Protein 5XXL (pdb70)

Radius of gyration: 33.93 Å; Cα contacts (8 Å, |Δi|>4): 4094; chains: 2; bounding box: 87×92×81 Å

Foldseek 3Di:
DLCVVLVVLVVPDDLLLLLLLQEEAEDADFDDDDFHDDPVLVCLLANNHNAYEPHWFLVVLVVSQCSNQVRHPSRQGYAYEYALQQAQAFFFAQQQLLLLLVDLPLLLVRLLLRLQQRLLGNHQEHADDELWAALAQLAQCSSRHHAHFLQSSLSSLLSNQCSQAPPQLAASSHHAYEYDDPFNQNQAPPSFHLHEDEDDPQCCFFGTCNNVLSNQVSPHAEYEYDSYDYPLHRSLLALCRQPCVCCVPSNRLAAYEYPALSQCCVVVSPPDHLLLSLLSNLVSGHQHYHHNCSSSPHVVVCCVVVSHDVVSSSVSSSRSSVSCVSNCCVVPVCSSSDNPSNVPSPPDPVSNVSLLVSLLSSKFWFFFAFDDLDPPDDTDTLPAAAAAEEEEEEALQQFFQQQQSFPSNRNYPRVLFGGLLRQVCVVQPPHYHYHYARLAQQAPDPVVLVQQQPPPRRSPDDPDDNVRRNVSRLVSLLRGQEYELEFEGRRSCHDHSNGDLAFAGHDSSVVSVVVSLVSVHQYAYAYEASGAGQCPVVNVRHRIYMDSHRGRSHSSNSVVCGRNVVAKHATFRNHFRANTSVLPSDAQQDFCPPFHDPPPRPPDPPHPADPPDGNGGPAHGLDGDTSWDKDKDAWDWQDQEDEQVDKIKIKIKIFTAGQAKHKAKKWKWKDPPDDPDTGTPIHTQDIDIDIDHHGDMDIDMDIDHQLSQFRQHPPGDGHHDWAKMKMWIDRGSPDTHIDMHTYDD/DQVVVLVVLVVPDDLLLLLLLQEEECQLVCLLANNHNAYEPDWFLVVQVVSQCCNQPRHPRRFGHAYEYALQQAQAFFFAQQQLLLLLLDLVLLLQRLLQRLLQCLLGNHQEYADDELWAALAQLAQCSSRHHYHFLQSSLSSLLSNQCSQAPPQLAASSHHAYEYDDPFNQNQAPPSFHLHEHEDDPQCCFFGTCNNVLSNQVSPHQEYEYDSYDYPLARSLLALCRQPCPCCVPRNRLAAYEYPALSQCCVVVSPPDHLLVSLLSNLVSGHQHYYNNCSSSPHVVVCCVVVSHDPVSSSSSSSRSSVSCVSNCCVVPSCSSNDNPSNVVRHPDPVSNVSSLVSLLSSKFWFFFAFDDQDPPDGGDTQPAAAAAEEEEEEALQQAFQQQQSFPSNSSYPRNLFGGLLRQVCVVQPPHYHYHYAHQAQQAQDPVVSDQQQPPPRDSPDDPDHNVNSNVVSLVSLLNGQAYELEFEGRRSCHDHSNGDPAFAGHDSSVVSVVVSLVSVHQYAYAYEASGAGQCPVVNVRHRTYMDSHRGRSHSSNSVVCGRNVVAKHATFRNHFRANTSVLPSAAQQAFQDPFHQDPPRPPDPPHPADPPDGNGTPAHGLDGDTPWDKDKDAWDWQDQEDEQFDKIKIKIKIFGAGQAWHKAKKWKWKWQPDDPDTGTPIHTQDIDIDIAHHGDMDMDMDMDHQLSQWRQDPVGDTGHDWFKMKMWIDRGSPDTHIDMHTYD

Nearest PDB structures (foldseek):
  5xxl-assembly1_B  TM=1.001E+00  e=0.000E+00  Bacteroides thetaiotaomicron VPI-5482
  5xxo-assembly1_B  TM=1.001E+00  e=0.000E+00  Bacteroides thetaiotaomicron VPI-5482
  5xxn-assembly1_B  TM=1.001E+00  e=0.000E+00  Bacteroides thetaiotaomicron VPI-5482
  5xxm-assembly1_A  TM=9.995E-01  e=0.000E+00  Bacteroides thetaiotaomicron VPI-5482
  5xxn-assembly1_A  TM=9.996E-01  e=0.000E+00  Bacteroides thetaiotaomicron VPI-5482

Organism: Bacteroides thetaiotaomicron (strain ATCC 29148 / DSM 2079 / JCM 5827 / CCUG 10774 / NCTC 10582 / VPI-5482 / E50) (NCBI:txid226186)

CATH classification: 3.20.20.300 (+2 more: 3.40.50.1700, 2.60.40.10)

Solvent-accessible surface area: 48464 Å² total; per-residue (Å²): 97,48,82,167,83,3,74,42,14,25,165,123,15,64,41,82,17,25,5,0,4,0,1,0,0,10,40,35,144,25,67,10,3,84,39,170,26,80,82,28,63,38,31,5,123,126,16,40,5,0,0,0,2,0,12,57,18,10,100,96,0,67,91,35,3,80,37,1,38,118,110,17,158,44,17,16,2,2,0,5,0,0,11,1,4,7,5,0,23,0,0,1,0,0,17,0,0,6,1,0,0,2,36,37,108,3,0,57,52,5,1,58,14,1,0,35,0,0,1,0,11,2,0,2,0,0,2,2,5,9,10,5,3,3,17,16,4,14,4,0,4,7,0,2,2,13,8,8,4,27,56,0,5,7,51,10,0,81,9,13,1,86,0,1,7,20,197,66,14,126,147,78,18,15,0,2,0,0,1,3,2,0,0,1,3,2,26,7,24,3,1,30,0,4,16,5,2,31,5,5,65,27,26,0,27,41,31,10,2,76,0,1,32,6,0,12,120,42,43,6,8,0,0,4,0,1,10,0,5,1,4,10,3,2,0,4,3,3,103,47,0,0,41,52,2,1,34,60,140,27,43,9,118,13,0,0,0,0,14,10,14,5,0,31,18,1,79,56,5,11,7,10,84,47,21,69,0,0,7,72,0,6,68,1,5,0,1,0,0,4,9,18,45,0,0,43,72,17,0,84,113,0,32,132,81,64,106,3,46,61,128,36,0,45,44,2,0,92,44,0,0,16,4,0,74,70,0,17,3,46,136,67,26,45,24,4,3,57,73,150,14,32,103,146,29,23,38,35,159,72,22,66,68,6,0,77,122,0,0,1,33,0,0,0,0,1,16,24,76,101,34,92,105,145,129,87,62,113,44,105,58,7,1,32,32,110,11,144,37,39,1,0,0,0,0,5,0,0,68,10,105,12,0,0,0,0,6,24,4,45,4,16,62,27,98,94,4,12,0,0,20,54,0,0,136,105,35,0,77,92,128,17,92,31,42,84,0,22,3,7,6,0,25,58,73,58,65,8,5,130,27,0,13,52,82,54,14,62,11,123,82,65,157,78,74,85,121,91,1,34,79,77,0,37,86,16,0,89,104,1,83,15,0,0,0,0,0,0,0,0,0,4,0,0,0,13,0,0,0,5,5,71,1,48,2,4,79,20,0,28,75,2,0,81,37,0,38,154,36,66,67,19,0,0,0,0,0,0,0,0,0,0,0,12,0,61,72,1,54,130,87,0,25,0,0,0,0,0,0,1,1,0,2,4,0,0,32,0,0,0,11,0,0,11,13,126,49,20,0,5,0,6,0,1,3,4,0,1,50,43,25,0,3,3,36,25,16,23,21,75,31,31,2,3,11,31,34,60,177,79,118,91,41,73,31,82,56,0,0,6,0,44,20,36,20,89,24,28,5,7,0,0,28,6,67,20,23,7,83,34,49,33,24,114,21,99,33,75,145,76,61,10,59,58,132,26,83,1,40,0,10,3,92,0,27,0,79,21,120,75,50,0,20,3,0,0,0,1,0,7,55,11,26,76,3,45,9,3,21,16,24,28,40,2,44,9,30,67,59,11,125,0,91,62,57,72,50,62,79,3,145,10,124,0,9,4,125,42,5,90,9,45,19,59,102,63,108,96,48,6,32,68,29,70,2,26,0,9,0,2,39,4,4,122,64,41,79,62,20,135,3,42,1,120,163,151,39,95,168,81,4,82,53,15,20,182,128,17,63,44,82,15,24,6,0,5,0,0,0,13,87,102,48,47,53,4,107,142,17,36,6,0,0,8,9,74,44,69,7,0,95,120,1,64,80,25,4,77,56,1,44,116,90,18,153,43,18,16,2,3,0,5,0,5,41,1,4,6,4,1,23,0,0,0,0,0,16,0,0,7,1,0,0,2,34,44,108,4,0,58,50,6,1,60,13,2,0,37,0,0,0,0,9,3,0,3,0,0,1,1,5,10,9,4,3,4,18,15,5,14,4,0,8,6,0,1,2,13,7,8,5,26,44,1,5,3,58,11,0,66,9,13,0,83,0,1,8,16,196,85,10,103,150,74,17,14,0,2,0,0,0,6,1,0,0,0,2,2,27,7,25,4,1,31,0,3,20,6,1,31,5,4,65,26,25,0,23,41,27,10,2,76,0,1,29,5,0,13,112,42,47,5,12,0,0,4,0,1,10,0,4,2,5,10,3,2,0,3,4,3,115,47,0,0,43,65,2,1,35,59,136,25,56,12,111,13,0,0,0,0,14,90,27,4,0,32,19,0,74,61,6,9,6,10,86,49,21,69,0,0,7,70,0,6,52,1,5,0,1,0,0,5,33,18,63,0,0,43,73,15,0,91,108,0,33,133,85,67,108,3,58,65,120,35,0,38,24,1,0,84,47,0,0,21,5,0,62,77,0,2,2,45,124,64,26,58,24,5,14,64,110,148,7,28,97,144,11,24,40,34,155,74,22,66,58,7,0,74,120,0,0,0,32,0,0,0,0,1,14,26,76,97,31,99,73,167,131,87,57,117,49,84,52,4,1,32,32,112,22,126,33,45,0,0,0,0,0,5,0,0,69,8,107,22,0,0,0,0,8,30,6,102,5,18,55,33,92,92,4,12,0,0,6,55,0,0,108,110,39,1,78,82,147,18,87,17,45,82,1,16,1,2,5,0,23,55,77,55,65,9,2,114,30,0,9,42,105,53,14,64,15,116,69,76,151,86,63,32,131,94,2,33,101,78,0,40,78,20,0,86,103,1,79,15,0,0,0,0,0,0,0,0,0,5,0,1,0,35,0,0,0,4,8,69,0,48,1,3,76,22,0,44,77,2,0,86,38,0,39,129,36,68,64,25,0,0,0,0,0,1,0,0,0,0,0,10,0,62,66,0,56,130,87,0,22,0,0,0,0,1,1,1,1,0,1,4,1,0,33,0,0,0,11,0,0,12,10,131,51,21,0,5,0,6,0,0,3,4,0,2,48,44,13,1,2,5,37,25,16,21,19,74,27,34,1,2,6,31,35,60,186,80,106,91,39,33,24,17,43,0,0,3,0,46,22,37,22,93,27,27,5,7,0,0,28,7,66,22,26,7,81,35,54,27,26,116,20,89,30,71,132,89,42,4,73,96,128,19,107,3,32,0,15,2,92,0,28,0,76,21,119,76,52,0,19,3,0,0,0,1,0,9,64,11,36,78,3,46,10,3,24,16,19,26,41,2,42,8,37,64,60,10,121,1,86,59,59,84,51,70,86,1,128,12,133,0,32,11,130,51,6,93,7,40,25,66,116,62,115,69,46,10,34,90,27,74,2,26,0,11,0,2,40,4,5,124,67,48,81,59,21,135,4,48,2,150

InterPro domains:
  IPR001764 Glycoside hydrolase, family 3, N-terminal [PF00933] (41-349)
  IPR001764 Glycoside hydrolase, family 3, N-terminal [PR00133] (100-116)
  IPR001764 Glycoside hydrolase, family 3, N-terminal [PR00133] (119-138)
  IPR001764 Glycoside hydrolase, family 3, N-terminal [PR00133] (165-181)
  IPR001764 Glycoside hydrolase, family 3, N-terminal [PR00133] (202-218)
  IPR001764 Glycoside hydrolase, family 3, N-terminal [PR00133] (272-290)
  IPR002772 Glycoside hydrolase family 3 C-terminal domain [PF01915] (391-654)
  IPR013783 Immunoglobulin-like fold [G3DSA:2.60.40.10] (656-770)
  IPR017853 Glycoside hydrolase superfamily [SSF51445] (25-389)
  IPR019800 Glycoside hydrolase, family 3, active site [PS00775] (272-289)
  IPR026891 Fibronectin type III-like domain [PF14310] (691-760)
  IPR026891 Fibronectin type III-like domain [SM01217] (691-760)
  IPR036881 Glycoside hydrolase family 3 C-terminal domain superfamily [G3DSA:3.40.50.1700] (375-655)
  IPR036881 Glycoside hydrolase family 3 C-terminal domain superfamily [SSF52279] (390-657)
  IPR036962 Glycoside hydrolase, family 3, N-terminal domain superfamily [G3DSA:3.20.20.300] (21-374)
  IPR051915 Cellulose Degradation Glycosyl Hydrolase 3 [PTHR30620] (26-654)

Sequence (1476 aa):
DMDRFIDALMKKMMTVEEKIGQLNLPVTGEITTGQAKSSDIAAKIKRGEVGGLFNLKGVEKIRDVQKQQAVEQSRLGIPLLFGMDVIHGYETMFPIPLGLSCTWDMTAIEESARIAAIEASADGISWTFSPMVDISRDPRWGRVSEGSGEDPFLGAMMIAEAMVLGYQGKDMQRNDEIMMACVKHFALYGAGEGGRDYNTVDMSRQRMFNEYMLPYEAAVEAGVGSVMASFNEVDGVPATANKWLMTDVLRGQWGFNGFVVTDYTGISEMIDHGIGDLQTVSARAINAGVDMDMVSSEGFVSTLKKSIQEGKVSMMETLNTACRRILEAKYKLGLFDNPYKYCDLKRPARDIFTKAHRDAARRIAAESFVLLKNDNVTLRPGTPAEPLLPFNPKGNIAVIGPLADSRTNMPGTWSVAAVLDRCPSLVEGLKEMTAGKANILYAKGSNLISDASYEERATMFGRSLNRDNRTDEQLLNEALTVANQSDIIIAALGESSEMSGESSSRTDLNNIPDVQQNLLKELLKTGKPVVLVLFTGRPLTLTWEQEHVPAILNVWFGGSEAAYAIGDALFGYVNPGGKLTMSFPKNVVGQIPLLYYAHKNTGRPLAQGKWFEKFRSNYLDVDNEPLYPFGYGLSYTTFSYGDIDLSRSTIDMTGELTAAVMVTNTGTWPGSEVVQLYIRDLVGSTTRPVKELKGFQKIFLEPGQSEEIVRFKIAPEMLRYYNYDLQLVAEPGEFEVMIGTNSRDVKSARFTLKLDMDRFIDALMKKMTVEEKIGQLNLPVIAAKIKRGEVGGLFNLKGVEKIRDVQKQAVEEQSRLGIPLLFGMDVIHGYETMFPIPLGLSCTWDMTAIEESARIAAIEASADGISWTFSPMVDISRDPRWGRVSEEGSGEDPFLGAMIAEAMVLGYQGKDMQRNDEIMMACVKHFALYGAGEGGRDYNTVDMSRQRMFNEYMLPYEAAVEAGVGSVMASFNEVDGVPATANKWLMTDVLRGQWGFNGFVVTDYTGISEMIDHGIGDLQTVSARAINAGVDMDMVSEGFVSTLKKSIQEGKVSMETLNTACRRILEAKYKLGLFDNPYKYCDLKRPARDIFTKAHRDAARRIAAESFVLLKNDNVTLRPGTPAEPLLPFNPKGNIAVIGPLADSRTNMPGTWWSVAAVLDRCPSLVEGLKEMTAGKANILYAKGSNLISDASYEERATMMFGRSLNRDNRTDEQQLLNEALTVANQSDIIIAALGESSEMSGESSSRTDDLNIPDVQQNLLKELLKTGKPVVLVLFTGRPLTLTWEQEHVPAILNVWFGGSEAAYAIGDALFGYVNPGGKLTMSFPKNVGQIPLYYAHKNTGRPLAQGKWFEKFRSNYLDVDNEPLYPFGYGLSYTTFSYGDIDLSRSTIDMTGELTAAVMVTNTGTWPGSEVVQLYIRDLVGSTTRPVKELKGFQKIFLEPGQSEIVRFKIAPEMLRYYNYDLQQLVAEPGEFEVMIGTNSRDVKSARFTLK

Structure (mmCIF, N/CA/C/O backbone):
data_5XXL
#
_entry.id   5XXL
#
_cell.length_a   81.940
_cell.length_b   167.880
_cell.length_c   224.090
_cell.angle_alpha   90.00
_cell.angle_beta   90.00
_cell.angle_gamma   90.00
#
_symmetry.space_group_name_H-M   'C 2 2 21'
#
loop_
_entity.id
_entity.type
_entity.pdbx_description
1 polymer 'Periplasmic beta-glucosidase'
2 non-polymer 'MAGNESIUM ION'
3 non-polymer DI(HYDROXYETHYL)ETHER
4 non-polymer 'TETRAETHYLENE GLYCOL'
5 water water
#
loop_
_atom_site.group_PDB
_atom_site.id
_atom_site.type_symbol
_atom_site.label_atom_id
_atom_site.label_alt_id
_atom_site.label_comp_id
_atom_site.label_asym_id
_atom_site.label_entity_id
_atom_site.label_seq_id
_atom_site.pdbx_PDB_ins_code
_atom_site.Cartn_x
_atom_site.Cartn_y
_atom_site.Cartn_z
_atom_site.occupancy
_atom_site.B_iso_or_equiv
_atom_site.auth_seq_id
_atom_site.auth_comp_id
_atom_site.auth_asym_id
_atom_site.auth_atom_id
_atom_site.pdbx_PDB_model_num
ATOM 1 N N . ASP A 1 9 ? -25.475 2.591 28.873 1.00 31.26 28 ASP A N 1
ATOM 2 C CA . ASP A 1 9 ? -24.051 2.337 29.204 1.00 29.90 28 ASP A CA 1
ATOM 3 C C . ASP A 1 9 ? -23.483 1.353 28.191 1.00 28.95 28 ASP A C 1
ATOM 4 O O . ASP A 1 9 ? -24.129 1.060 27.177 1.00 29.24 28 ASP A O 1
ATOM 9 N N . MET A 1 10 ? -22.276 0.863 28.449 1.00 28.31 29 MET A N 1
ATOM 10 C CA . MET A 1 10 ? -21.622 -0.069 27.544 1.00 26.52 29 MET A CA 1
ATOM 11 C C . MET A 1 10 ? -22.424 -1.352 27.379 1.00 25.48 29 MET A C 1
ATOM 12 O O . MET A 1 10 ? -22.638 -1.805 26.257 1.00 24.50 29 MET A O 1
ATOM 17 N N . ASP A 1 11 ? -22.856 -1.928 28.499 1.00 26.14 30 ASP A N 1
ATOM 18 C CA . ASP A 1 11 ? -23.651 -3.163 28.488 1.00 25.72 30 ASP A CA 1
ATOM 19 C C . ASP A 1 11 ? -24.921 -3.006 27.648 1.00 24.18 30 ASP A C 1
ATOM 20 O O . ASP A 1 11 ? -25.196 -3.848 26.794 1.00 24.36 30 ASP A O 1
ATOM 25 N N . ARG A 1 12 ? -25.648 -1.904 27.837 1.00 24.03 31 ARG A N 1
ATOM 26 C CA . ARG A 1 12 ? -26.861 -1.635 27.040 1.00 23.78 31 ARG A CA 1
ATOM 27 C C . ARG A 1 12 ? -26.559 -1.503 25.561 1.00 22.48 31 ARG A C 1
ATOM 28 O O . ARG A 1 12 ? -27.250 -2.087 24.728 1.00 20.51 31 ARG A O 1
ATOM 36 N N . PHE A 1 13 ? -25.534 -0.712 25.235 1.00 21.77 32 PHE A N 1
ATOM 37 C CA . PHE A 1 13 ? -25.177 -0.498 23.839 1.00 21.17 32 PHE A CA 1
ATOM 38 C C . PHE A 1 13 ? -24.797 -1.817 23.184 1.00 20.61 32 PHE A C 1
ATOM 39 O O . PHE A 1 13 ? -25.290 -2.159 22.102 1.00 19.87 32 PHE A O 1
ATOM 47 N N . ILE A 1 14 ? -23.933 -2.564 23.859 1.00 21.55 33 ILE A N 1
ATOM 48 C CA . ILE A 1 14 ? -23.455 -3.829 23.326 1.00 21.98 33 ILE A CA 1
ATOM 49 C C . ILE A 1 14 ? -24.577 -4.874 23.273 1.00 21.25 33 ILE A C 1
ATOM 50 O O . ILE A 1 14 ? -24.645 -5.626 22.309 1.00 20.31 33 ILE A O 1
ATOM 55 N N . ASP A 1 15 ? -25.466 -4.891 24.273 1.00 22.37 34 ASP A N 1
ATOM 56 C CA . ASP A 1 15 ? -26.671 -5.737 24.227 1.00 22.04 34 ASP A CA 1
ATOM 57 C C . ASP A 1 15 ? -27.468 -5.492 22.955 1.00 20.65 34 ASP A C 1
ATOM 58 O O . ASP A 1 15 ? -27.806 -6.443 22.256 1.00 18.94 34 ASP A O 1
ATOM 63 N N . ALA A 1 16 ? -27.735 -4.212 22.667 1.00 20.05 35 ALA A N 1
ATOM 64 C CA . ALA A 1 16 ? -28.491 -3.775 21.476 1.00 18.99 35 ALA A CA 1
ATOM 65 C C . ALA A 1 16 ? -27.807 -4.132 20.177 1.00 18.71 35 ALA A C 1
ATOM 66 O O . ALA A 1 16 ? -28.442 -4.644 19.249 1.00 18.98 35 ALA A O 1
ATOM 68 N N . LEU A 1 17 ? -26.505 -3.862 20.101 1.00 18.18 36 LEU A N 1
ATOM 69 C CA . LEU A 1 17 ? -25.774 -4.182 18.902 1.00 18.08 36 LEU A CA 1
ATOM 70 C C . LEU A 1 17 ? -25.814 -5.700 18.683 1.00 17.72 36 LEU A C 1
ATOM 71 O O . LEU A 1 17 ? -26.153 -6.155 17.600 1.00 17.92 36 LEU A O 1
ATOM 76 N N . MET A 1 18 ? -25.528 -6.475 19.726 1.00 18.92 37 MET A N 1
ATOM 77 C CA . MET A 1 18 ? -25.545 -7.941 19.619 1.00 18.92 37 MET A CA 1
ATOM 78 C C . MET A 1 18 ? -26.894 -8.562 19.248 1.00 19.29 37 MET A C 1
ATOM 79 O O . MET A 1 18 ? -26.924 -9.563 18.520 1.00 19.31 37 MET A O 1
ATOM 84 N N . LYS A 1 19 ? -27.981 -7.929 19.678 1.00 20.84 38 LYS A N 1
ATOM 85 C CA . LYS A 1 19 ? -29.351 -8.308 19.274 1.00 21.71 38 LYS A CA 1
ATOM 86 C C . LYS A 1 19 ? -29.605 -8.203 17.747 1.00 21.12 38 LYS A C 1
ATOM 87 O O . LYS A 1 19 ? -30.406 -8.964 17.192 1.00 21.22 38 LYS A O 1
ATOM 93 N N . LYS A 1 20 ? -28.897 -7.301 17.064 1.00 19.77 39 LYS A N 1
ATOM 94 C CA . LYS A 1 20 ? -29.001 -7.190 15.584 1.00 19.34 39 LYS A CA 1
ATOM 95 C C . LYS A 1 20 ? -28.191 -8.165 14.778 1.00 18.67 39 LYS A C 1
ATOM 96 O O . LYS A 1 20 ? -28.434 -8.324 13.582 1.00 19.20 39 LYS A O 1
ATOM 102 N N A MET A 1 21 ? -27.183 -8.773 15.401 0.50 17.82 40 MET A N 1
ATOM 103 N N B MET A 1 21 ? -27.255 -8.850 15.424 0.50 18.74 40 MET A N 1
ATOM 104 C CA A MET A 1 21 ? -26.127 -9.453 14.655 0.50 17.14 40 MET A CA 1
ATOM 105 C CA B MET A 1 21 ? -26.216 -9.554 14.702 0.50 18.57 40 MET A CA 1
ATOM 106 C C A MET A 1 21 ? -26.487 -10.906 14.331 0.50 17.76 40 MET A C 1
ATOM 107 C C B MET A 1 21 ? -26.567 -10.961 14.322 0.50 18.64 40 MET A C 1
ATOM 108 O O A MET A 1 21 ? -26.927 -11.647 15.209 0.50 18.29 40 MET A O 1
ATOM 109 O O B MET A 1 21 ? -27.038 -11.738 15.154 0.50 19.16 40 MET A O 1
ATOM 118 N N . THR A 1 22 ? -26.287 -11.300 13.069 1.00 19.03 41 THR A N 1
ATOM 119 C CA . THR A 1 22 ? -26.375 -12.695 12.639 1.00 19.91 41 THR A CA 1
ATOM 120 C C . THR A 1 22 ? -25.230 -13.469 13.326 1.00 21.35 41 THR A C 1
ATOM 121 O O . THR A 1 22 ? -24.314 -12.869 13.911 1.00 21.30 41 THR A O 1
ATOM 125 N N . VAL A 1 23 ? -25.316 -14.793 13.295 1.00 21.98 42 VAL A N 1
ATOM 126 C CA . VAL A 1 23 ? -24.212 -15.645 13.755 1.00 22.49 42 VAL A CA 1
ATOM 127 C C . VAL A 1 23 ? -22.926 -15.312 12.965 1.00 21.90 42 VAL A C 1
ATOM 128 O O . VAL A 1 23 ? -21.847 -15.182 13.549 1.00 21.06 42 VAL A O 1
ATOM 132 N N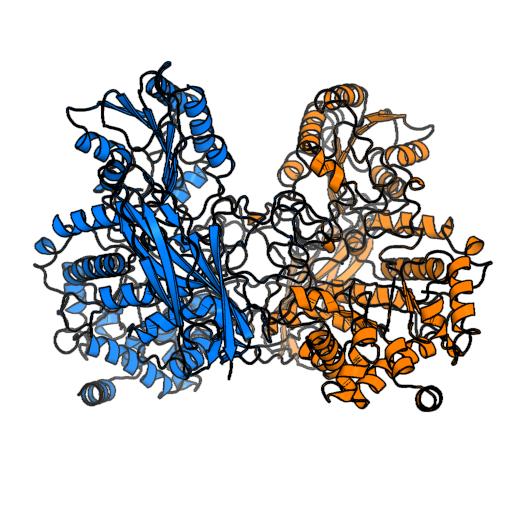 . GLU A 1 24 ? -23.063 -15.140 11.653 1.00 21.70 43 GLU A N 1
ATOM 133 C CA . GLU A 1 24 ? -21.944 -14.757 10.778 1.00 21.29 43 GLU A CA 1
ATOM 134 C C . GLU A 1 24 ? -21.295 -13.425 11.184 1.00 20.69 43 GLU A C 1
ATOM 135 O O . GLU A 1 24 ? -20.074 -13.295 11.158 1.00 20.10 43 GLU A O 1
ATOM 141 N N . GLU A 1 25 ? -22.105 -12.450 11.580 1.00 19.93 44 GLU A N 1
ATOM 142 C CA . GLU A 1 25 ? -21.588 -11.157 12.048 1.00 19.84 44 GLU A CA 1
ATOM 143 C C . GLU A 1 25 ? -20.839 -11.232 13.377 1.00 19.50 44 GLU A C 1
ATOM 144 O O . GLU A 1 25 ? -19.816 -10.566 13.555 1.00 20.19 44 GLU A O 1
ATOM 150 N N . LYS A 1 26 ? -21.338 -12.050 14.300 1.00 18.04 45 LYS A N 1
ATOM 151 C CA . LYS A 1 26 ? -20.655 -12.282 15.565 1.00 17.88 45 LYS A CA 1
ATOM 152 C C . LYS A 1 26 ? -19.319 -12.995 15.328 1.00 16.61 45 LYS A C 1
ATOM 153 O O . LYS A 1 26 ? -18.307 -12.618 15.927 1.00 16.80 45 LYS A O 1
ATOM 159 N N . ILE A 1 27 ? -19.322 -13.988 14.441 1.00 16.20 46 ILE A N 1
ATOM 160 C CA . ILE A 1 27 ? -18.096 -14.689 14.032 1.00 16.32 46 ILE A CA 1
ATOM 161 C C . ILE A 1 27 ? -17.110 -13.733 13.363 1.00 16.63 46 ILE A C 1
ATOM 162 O O . ILE A 1 27 ? -15.917 -13.772 13.665 1.00 16.67 46 ILE A O 1
ATOM 167 N N . GLY A 1 28 ? -17.607 -12.873 12.469 1.00 16.95 47 GLY A N 1
ATOM 168 C CA . GLY A 1 28 ? -16.774 -11.837 11.827 1.00 16.55 47 GLY A CA 1
ATOM 169 C C . GLY A 1 28 ? -15.974 -10.930 12.752 1.00 16.25 47 GLY A C 1
ATOM 170 O O . GLY A 1 28 ? -14.845 -10.557 12.422 1.00 16.51 47 GLY A O 1
ATOM 171 N N . GLN A 1 29 ? -16.516 -10.607 13.925 1.00 15.25 48 GLN A N 1
ATOM 172 C CA . GLN A 1 29 ? -15.799 -9.785 14.911 1.00 15.78 48 GLN A CA 1
ATOM 173 C C . GLN A 1 29 ? -14.551 -10.446 15.493 1.00 15.59 48 GLN A C 1
ATOM 174 O O . GLN A 1 29 ? -13.662 -9.764 16.011 1.00 15.62 48 GLN A O 1
ATOM 180 N N . LEU A 1 30 ? -14.505 -11.772 15.414 1.00 15.99 49 LEU A N 1
ATOM 181 C CA . LEU A 1 30 ? -13.372 -12.547 15.915 1.00 16.40 49 LEU A CA 1
ATOM 182 C C . LEU A 1 30 ? -12.281 -12.729 14.870 1.00 16.27 49 LEU A C 1
ATOM 183 O O . LEU A 1 30 ? -11.283 -13.389 15.155 1.00 16.43 49 LEU A O 1
ATOM 188 N N . ASN A 1 31 ? -12.454 -12.152 13.677 1.00 15.65 50 ASN A N 1
ATOM 189 C CA . ASN A 1 31 ? -11.560 -12.403 12.551 1.00 15.32 50 ASN A CA 1
ATOM 190 C C . ASN A 1 31 ? -10.612 -11.233 12.338 1.00 14.91 50 ASN A C 1
ATOM 191 O O . ASN A 1 31 ? -11.040 -10.075 12.252 1.00 15.95 50 ASN A O 1
ATOM 196 N N . LEU A 1 32 ? -9.321 -11.541 12.269 1.00 14.33 51 LEU A N 1
ATOM 197 C CA . LEU A 1 32 ? -8.257 -10.537 12.143 1.00 13.79 51 LEU A CA 1
ATOM 198 C C . LEU A 1 32 ? -7.350 -10.869 10.954 1.00 13.83 51 LEU A C 1
ATOM 199 O O . LEU A 1 32 ? -6.291 -11.475 11.122 1.00 13.53 51 LEU A O 1
ATOM 204 N N . PRO A 1 33 ? -7.765 -10.490 9.731 1.00 13.52 52 PRO A N 1
ATOM 205 C CA . PRO A 1 33 ? -6.875 -10.614 8.587 1.00 13.46 52 PRO A CA 1
ATOM 206 C C . PRO A 1 33 ? -5.676 -9.682 8.651 1.00 12.99 52 PRO A C 1
ATOM 207 O O . PRO A 1 33 ? -5.629 -8.736 9.451 1.00 13.15 52 PRO A O 1
ATOM 211 N N . VAL A 1 34 ? -4.709 -9.975 7.799 1.00 13.09 53 VAL A N 1
ATOM 212 C CA . VAL A 1 34 ? -3.526 -9.144 7.654 1.00 12.96 53 VAL A CA 1
ATOM 213 C C . VAL A 1 34 ? -3.591 -8.411 6.320 1.00 13.14 53 VAL A C 1
ATOM 214 O O . VAL A 1 34 ? -4.061 -8.955 5.330 1.00 14.01 53 VAL A O 1
ATOM 218 N N . THR A 1 35 ? -3.107 -7.181 6.298 1.00 13.87 54 THR A N 1
ATOM 219 C CA . THR A 1 35 ? -3.006 -6.432 5.048 1.00 14.29 54 THR A CA 1
ATOM 220 C C . THR A 1 35 ? -1.810 -5.482 5.126 1.00 15.00 54 THR A C 1
ATOM 221 O O . THR A 1 35 ? -1.024 -5.539 6.080 1.00 14.89 54 THR A O 1
ATOM 225 N N . GLY A 1 36 ? -1.658 -4.633 4.114 1.00 15.06 55 GLY A N 1
ATOM 226 C CA . GLY A 1 36 ? -0.589 -3.648 4.088 1.00 16.23 55 GLY A CA 1
ATOM 227 C C . GLY A 1 36 ? 0.753 -4.176 3.610 1.00 16.71 55 GLY A C 1
ATOM 228 O O . GLY A 1 36 ? 0.844 -5.240 2.984 1.00 16.73 55 GLY A O 1
ATOM 229 N N . GLU A 1 37 ? 1.796 -3.411 3.905 1.00 17.86 56 GLU A N 1
ATOM 230 C CA . GLU A 1 37 ? 3.137 -3.662 3.355 1.00 18.87 56 GLU A CA 1
ATOM 231 C C . GLU A 1 37 ? 4.075 -4.381 4.326 1.00 18.79 56 GLU A C 1
ATOM 232 O O . GLU A 1 37 ? 5.114 -4.895 3.913 1.00 20.16 56 GLU A O 1
ATOM 238 N N . ILE A 1 38 ? 3.719 -4.398 5.604 1.00 18.37 57 ILE A N 1
ATOM 239 C CA . ILE A 1 38 ? 4.554 -4.980 6.646 1.00 17.48 57 ILE A CA 1
ATOM 240 C C . ILE A 1 38 ? 4.429 -6.505 6.629 1.00 18.00 57 ILE A C 1
ATOM 241 O O . ILE A 1 38 ? 3.326 -7.030 6.546 1.00 18.58 57 ILE A O 1
ATOM 246 N N . THR A 1 39 ? 5.570 -7.194 6.703 1.00 17.77 58 THR A N 1
ATOM 247 C CA . THR A 1 39 ? 5.628 -8.663 6.763 1.00 17.52 58 THR A CA 1
ATOM 248 C C . THR A 1 39 ? 6.023 -9.116 8.157 1.00 16.15 58 THR A C 1
ATOM 249 O O . THR A 1 39 ? 7.149 -8.872 8.608 1.00 15.97 58 THR A O 1
ATOM 253 N N . THR A 1 40 ? 5.110 -9.789 8.837 1.00 14.76 59 THR A N 1
ATOM 254 C CA . THR A 1 40 ? 5.437 -10.387 10.144 1.00 13.92 59 THR A CA 1
ATOM 255 C C . THR A 1 40 ? 5.104 -11.876 10.212 1.00 13.99 59 THR A C 1
ATOM 256 O O . THR A 1 40 ? 5.070 -12.453 11.302 1.00 15.00 59 THR A O 1
ATOM 260 N N . GLY A 1 41 ? 4.906 -12.484 9.045 1.00 13.86 60 GLY A N 1
ATOM 261 C CA . GLY A 1 41 ? 4.580 -13.903 8.913 1.00 13.91 60 GLY A CA 1
ATOM 262 C C . GLY A 1 41 ? 4.426 -14.312 7.462 1.00 14.50 60 GLY A C 1
ATOM 263 O O . GLY A 1 41 ? 4.461 -13.481 6.553 1.00 14.62 60 GLY A O 1
ATOM 264 N N . GLN A 1 42 ? 4.252 -15.614 7.250 1.00 14.78 61 GLN A N 1
ATOM 265 C CA . GLN A 1 42 ? 4.177 -16.188 5.911 1.00 15.33 61 GLN A CA 1
ATOM 266 C C . GLN A 1 42 ? 2.807 -15.992 5.246 1.00 15.31 61 GLN A C 1
ATOM 267 O O . GLN A 1 42 ? 2.734 -15.511 4.121 1.00 15.34 61 GLN A O 1
ATOM 273 N N . ALA A 1 43 ? 1.738 -16.375 5.942 1.00 15.81 62 ALA A N 1
ATOM 274 C CA . ALA A 1 43 ? 0.387 -16.386 5.363 1.00 15.78 62 ALA A CA 1
ATOM 275 C C . ALA A 1 43 ? -0.094 -14.984 5.019 1.00 16.60 62 ALA A C 1
ATOM 276 O O . ALA A 1 43 ? 0.146 -14.031 5.769 1.00 16.29 62 ALA A O 1
ATOM 278 N N . LYS A 1 44 ? -0.795 -14.872 3.895 1.00 17.15 63 LYS A N 1
ATOM 279 C CA . LYS A 1 44 ? -1.414 -13.605 3.511 1.00 17.62 63 LYS A CA 1
ATOM 280 C C . LYS A 1 44 ? -2.913 -13.774 3.333 1.00 16.00 63 LYS A C 1
ATOM 281 O O . LYS A 1 44 ? -3.397 -14.872 3.043 1.00 16.69 63 LYS A O 1
ATOM 287 N N . SER A 1 45 ? -3.632 -12.674 3.526 1.00 14.91 64 SER A N 1
ATOM 288 C CA . SER A 1 45 ? -5.099 -12.649 3.406 1.00 14.35 64 SER A CA 1
ATOM 289 C C . SER A 1 45 ? -5.501 -12.158 2.017 1.00 14.80 64 SER A C 1
ATOM 290 O O . SER A 1 45 ? -4.670 -11.678 1.264 1.00 16.14 64 SER A O 1
ATOM 293 N N . SER A 1 46 ? -6.777 -12.305 1.684 1.00 13.97 65 SER A N 1
ATOM 294 C CA . SER A 1 46 ? -7.301 -11.902 0.385 1.00 14.25 65 SER A CA 1
ATOM 295 C C . SER A 1 46 ? -8.733 -11.409 0.543 1.00 14.78 65 SER A C 1
ATOM 296 O O . SER A 1 46 ? -9.408 -11.736 1.527 1.00 14.84 65 SER A O 1
ATOM 299 N N . ASP A 1 47 ? -9.177 -10.616 -0.437 1.00 15.10 66 ASP A N 1
ATOM 300 C CA . ASP A 1 47 ? -10.581 -10.218 -0.605 1.00 15.81 66 ASP A CA 1
ATOM 301 C C . ASP A 1 47 ? -11.101 -9.412 0.592 1.00 16.03 66 ASP A C 1
ATOM 302 O O . ASP A 1 47 ? -12.283 -9.471 0.947 1.00 16.36 66 ASP A O 1
ATOM 307 N N . ILE A 1 48 ? -10.212 -8.629 1.195 1.00 15.97 67 ILE A N 1
ATOM 308 C CA . ILE A 1 48 ? -10.524 -7.938 2.433 1.00 16.90 67 ILE A CA 1
ATOM 309 C C . ILE A 1 48 ? -11.642 -6.909 2.274 1.00 17.19 67 ILE A C 1
ATOM 310 O O . ILE A 1 48 ? -12.456 -6.769 3.172 1.00 16.77 67 ILE A O 1
ATOM 315 N N . ALA A 1 49 ? -11.691 -6.196 1.150 1.00 17.41 68 ALA A N 1
ATOM 316 C CA . ALA A 1 49 ? -12.718 -5.165 0.997 1.00 18.80 68 ALA A CA 1
ATOM 317 C C . ALA A 1 49 ? -14.126 -5.766 1.016 1.00 18.81 68 ALA A C 1
ATOM 318 O O . ALA A 1 49 ? -14.996 -5.272 1.738 1.00 20.23 68 ALA A O 1
ATOM 320 N N . ALA A 1 50 ? -14.340 -6.829 0.247 1.00 19.46 69 ALA A N 1
ATOM 321 C CA . ALA A 1 50 ? -15.645 -7.512 0.231 1.00 19.20 69 ALA A CA 1
ATOM 322 C C . ALA A 1 50 ? -15.973 -8.170 1.570 1.00 19.37 69 ALA A C 1
ATOM 323 O O . ALA A 1 50 ? -17.134 -8.188 1.979 1.00 20.26 69 ALA A O 1
ATOM 325 N N . LYS A 1 51 ? -14.954 -8.697 2.248 1.00 19.19 70 LYS A N 1
ATOM 326 C CA . LYS A 1 51 ? -15.135 -9.318 3.565 1.00 18.75 70 LYS A CA 1
ATOM 327 C C . LYS A 1 51 ? -15.588 -8.308 4.595 1.00 18.64 70 LYS A C 1
ATOM 328 O O . LYS A 1 51 ? -16.472 -8.596 5.410 1.00 19.23 70 LYS A O 1
ATOM 334 N N . ILE A 1 52 ? -15.016 -7.104 4.535 1.00 18.55 71 ILE A N 1
ATOM 335 C CA . ILE A 1 52 ? -15.428 -6.025 5.434 1.00 19.48 71 ILE A CA 1
ATOM 336 C C . ILE A 1 52 ? -16.896 -5.660 5.201 1.00 20.83 71 ILE A C 1
ATOM 337 O O . ILE A 1 52 ? -17.661 -5.573 6.155 1.00 22.08 71 ILE A O 1
ATOM 342 N N . LYS A 1 53 ? -17.263 -5.445 3.942 1.00 22.21 72 LYS A N 1
ATOM 343 C CA . LYS A 1 53 ? -18.656 -5.138 3.547 1.00 24.17 72 LYS A CA 1
ATOM 344 C C . LYS A 1 53 ? -19.662 -6.176 4.097 1.00 23.61 72 LYS A C 1
ATOM 345 O O . LYS A 1 53 ? -20.741 -5.813 4.569 1.00 22.66 72 LYS A O 1
ATOM 351 N N . ARG A 1 54 ? -19.277 -7.453 4.061 1.00 23.10 73 ARG A N 1
ATOM 352 C CA . ARG A 1 54 ? -20.096 -8.564 4.595 1.00 23.20 73 ARG A CA 1
ATOM 353 C C . ARG A 1 54 ? -20.089 -8.716 6.131 1.00 21.47 73 ARG A C 1
ATOM 354 O O . ARG A 1 54 ? -20.771 -9.601 6.668 1.00 21.41 73 ARG A O 1
ATOM 362 N N . GLY A 1 55 ? -19.334 -7.872 6.830 1.00 19.87 74 GLY A N 1
ATOM 363 C CA . GLY A 1 55 ? -19.227 -7.931 8.285 1.00 19.31 74 GLY A CA 1
ATOM 364 C C . GLY A 1 55 ? -18.379 -9.082 8.804 1.00 18.77 74 GLY A C 1
ATOM 365 O O . GLY A 1 55 ? -18.546 -9.496 9.947 1.00 18.89 74 GLY A O 1
ATOM 366 N N . GLU A 1 56 ? -17.468 -9.583 7.969 1.00 18.45 75 GLU A N 1
ATOM 367 C CA . GLU A 1 56 ? -16.615 -10.736 8.299 1.00 18.90 75 GLU A CA 1
ATOM 368 C C . GLU A 1 56 ? -15.268 -10.373 8.928 1.00 17.69 75 GLU A C 1
ATOM 369 O O . GLU A 1 56 ? -14.440 -11.258 9.130 1.00 17.75 75 GLU A O 1
ATOM 375 N N . VAL A 1 57 ? -15.061 -9.097 9.254 1.00 16.37 76 VAL A N 1
ATOM 376 C CA . VAL A 1 57 ? -13.758 -8.606 9.744 1.00 15.80 76 VAL A CA 1
ATOM 377 C C . VAL A 1 57 ? -13.910 -7.789 11.023 1.00 15.10 76 VAL A C 1
ATOM 378 O O . VAL A 1 57 ? -14.642 -6.813 11.058 1.00 15.32 76 VAL A O 1
ATOM 382 N N . GLY A 1 58 ? -13.175 -8.171 12.062 1.00 13.90 77 GLY A N 1
ATOM 383 C CA . GLY A 1 58 ? -13.164 -7.435 13.320 1.00 13.36 77 GLY A CA 1
ATOM 384 C C . GLY A 1 58 ? -12.040 -6.436 13.461 1.00 13.21 77 GLY A C 1
ATOM 385 O O . GLY A 1 58 ? -12.156 -5.447 14.189 1.00 13.11 77 GLY A O 1
ATOM 386 N N . GLY A 1 59 ? -10.935 -6.705 12.786 1.00 12.80 78 GLY A N 1
ATOM 387 C CA . GLY A 1 59 ? -9.796 -5.822 12.838 1.00 12.66 78 GLY A CA 1
ATOM 388 C C . GLY A 1 59 ? -8.843 -6.185 11.740 1.00 12.29 78 GLY A C 1
ATOM 389 O O . GLY A 1 59 ? -9.022 -7.199 11.061 1.00 12.82 78 GLY A O 1
ATOM 390 N N . LEU A 1 60 ? -7.848 -5.320 11.549 1.00 12.25 79 LEU A N 1
ATOM 391 C CA . LEU A 1 60 ? -6.747 -5.554 10.622 1.00 12.31 79 LEU A CA 1
ATOM 392 C C . LEU A 1 60 ? -5.443 -5.172 11.290 1.00 11.68 79 LEU A C 1
ATOM 393 O O . LEU A 1 60 ? -5.427 -4.443 12.274 1.00 11.72 79 LEU A O 1
ATOM 398 N N . PHE A 1 61 ? -4.351 -5.665 10.736 1.00 11.84 80 PHE A N 1
ATOM 399 C CA . PHE A 1 61 ? -3.027 -5.276 11.176 1.00 12.23 80 PHE A CA 1
ATOM 400 C C . PHE A 1 61 ? -2.038 -5.291 10.011 1.00 11.79 80 PHE A C 1
ATOM 401 O O . PHE A 1 61 ? -2.313 -5.839 8.929 1.00 11.30 80 PHE A O 1
ATOM 409 N N . ASN A 1 62 ? -0.908 -4.624 10.269 1.00 12.00 81 ASN A N 1
ATOM 410 C CA . ASN A 1 62 ? 0.213 -4.409 9.340 1.00 12.05 81 ASN A CA 1
ATOM 411 C C . ASN A 1 62 ? -0.043 -3.388 8.222 1.00 12.42 81 ASN A C 1
ATOM 412 O O . ASN A 1 62 ? 0.761 -3.254 7.299 1.00 12.56 81 ASN A O 1
ATOM 417 N N . LEU A 1 63 ? -1.158 -2.672 8.337 1.00 12.47 82 LEU A N 1
ATOM 418 C CA . LEU A 1 63 ? -1.446 -1.523 7.485 1.00 12.24 82 LEU A CA 1
ATOM 419 C C . LEU A 1 63 ? -0.902 -0.246 8.128 1.00 11.89 82 LEU A C 1
ATOM 420 O O . LEU A 1 63 ? -1.234 0.081 9.279 1.00 12.32 82 LEU A O 1
ATOM 425 N N . LYS A 1 64 ? -0.023 0.440 7.385 1.00 11.93 83 LYS A N 1
ATOM 426 C CA . LYS A 1 64 ? 0.603 1.678 7.827 1.00 11.41 83 LYS A CA 1
ATOM 427 C C . LYS A 1 64 ? 0.103 2.835 6.986 1.00 11.37 83 LYS A C 1
ATOM 428 O O . LYS A 1 64 ? 0.185 2.791 5.764 1.00 11.34 83 LYS A O 1
ATOM 434 N N . GLY A 1 65 ? -0.348 3.879 7.675 1.00 11.76 84 GLY A N 1
ATOM 435 C CA . GLY A 1 65 ? -0.602 5.195 7.078 1.00 11.80 84 GLY A CA 1
ATOM 436 C C . GLY A 1 65 ? -2.051 5.607 7.270 1.00 12.10 84 GLY A C 1
ATOM 437 O O . GLY A 1 65 ? -2.963 4.875 6.868 1.00 12.42 84 GLY A O 1
ATOM 438 N N . VAL A 1 66 ? -2.247 6.782 7.866 1.00 11.98 85 VAL A N 1
ATOM 439 C CA . VAL A 1 66 ? -3.579 7.251 8.236 1.00 12.53 85 VAL A CA 1
ATOM 440 C C . VAL A 1 66 ? -4.555 7.360 7.051 1.00 12.77 85 VAL A C 1
ATOM 441 O O . VAL A 1 66 ? -5.751 7.091 7.209 1.00 12.31 85 VAL A O 1
ATOM 445 N N . GLU A 1 67 ? -4.063 7.712 5.865 1.00 12.83 86 GLU A N 1
ATOM 446 C CA . GLU A 1 67 ? -4.931 7.800 4.693 1.00 13.07 86 GLU A CA 1
ATOM 447 C C . GLU A 1 67 ? -5.511 6.430 4.297 1.00 12.90 86 GLU A C 1
ATOM 448 O O . GLU A 1 67 ? -6.714 6.299 4.027 1.00 13.24 86 GLU A O 1
ATOM 454 N N . LYS A 1 68 ? -4.659 5.410 4.310 1.00 12.51 87 LYS A N 1
ATOM 455 C CA . LYS A 1 68 ? -5.075 4.045 3.999 1.00 12.64 87 LYS A CA 1
ATOM 456 C C . LYS A 1 68 ? -6.028 3.509 5.065 1.00 12.68 87 LYS A C 1
ATOM 457 O O . LYS A 1 68 ? -7.043 2.910 4.744 1.00 12.54 87 LYS A O 1
ATOM 463 N N . ILE A 1 69 ? -5.706 3.757 6.328 1.00 12.56 88 ILE A N 1
ATOM 464 C CA . ILE A 1 69 ? -6.525 3.274 7.444 1.00 13.03 88 ILE A CA 1
ATOM 465 C C . ILE A 1 69 ? -7.890 3.961 7.429 1.00 13.30 88 ILE A C 1
ATOM 466 O O . ILE A 1 69 ? -8.912 3.310 7.606 1.00 13.57 88 ILE A O 1
ATOM 471 N N . ARG A 1 70 ? -7.898 5.269 7.188 1.00 13.85 89 ARG A N 1
ATOM 472 C CA . ARG A 1 70 ? -9.162 6.003 7.103 1.00 14.36 89 ARG A CA 1
ATOM 473 C C . ARG A 1 70 ? -10.066 5.475 5.978 1.00 13.99 89 ARG A C 1
ATOM 474 O O . ARG A 1 70 ? -11.277 5.273 6.196 1.00 13.12 89 ARG A O 1
ATOM 482 N N . ASP A 1 71 ? -9.498 5.241 4.795 1.00 14.07 90 ASP A N 1
ATOM 483 C CA . ASP A 1 71 ? -10.256 4.636 3.695 1.00 14.13 90 ASP A CA 1
ATOM 484 C C . ASP A 1 71 ? -10.883 3.316 4.100 1.00 14.48 90 ASP A C 1
ATOM 485 O O . ASP A 1 71 ? -12.045 3.084 3.815 1.00 14.88 90 ASP A O 1
ATOM 490 N N . VAL A 1 72 ? -10.115 2.471 4.781 1.00 13.99 91 VAL A N 1
ATOM 491 C CA . VAL A 1 72 ? -10.598 1.156 5.154 1.00 14.12 91 VAL A CA 1
ATOM 492 C C . VAL A 1 72 ? -11.667 1.269 6.250 1.00 13.98 91 VAL A C 1
ATOM 493 O O . VAL A 1 72 ? -12.664 0.544 6.211 1.00 14.71 91 VAL A O 1
ATOM 497 N N . GLN A 1 73 ? -11.479 2.180 7.203 1.00 13.70 92 GLN A N 1
ATOM 498 C CA . GLN A 1 73 ? -12.455 2.402 8.274 1.00 13.98 92 GLN A CA 1
ATOM 499 C C . GLN A 1 73 ? -13.755 2.968 7.723 1.00 15.03 92 GLN A C 1
ATOM 500 O O . GLN A 1 73 ? -14.832 2.596 8.186 1.00 15.20 92 GLN A O 1
ATOM 506 N N . LYS A 1 74 ? -13.653 3.862 6.739 1.00 16.80 93 LYS A N 1
ATOM 507 C CA . LYS A 1 74 ? -14.850 4.336 6.036 1.00 18.63 93 LYS A CA 1
ATOM 508 C C . LYS A 1 74 ? -15.616 3.211 5.337 1.00 18.53 93 LYS A C 1
ATOM 509 O O . LYS A 1 74 ? -16.843 3.258 5.300 1.00 19.15 93 LYS A O 1
ATOM 515 N N A GLN A 1 75 ? -14.909 2.206 4.826 0.60 19.08 94 GLN A N 1
ATOM 516 N N B GLN A 1 75 ? -14.920 2.220 4.779 0.40 18.45 94 GLN A N 1
ATOM 517 C CA A GLN A 1 75 ? -15.577 1.030 4.260 0.60 19.76 94 GLN A CA 1
ATOM 518 C CA B GLN A 1 75 ? -15.603 1.028 4.250 0.40 18.53 94 GLN A CA 1
ATOM 519 C C A GLN A 1 75 ? -16.316 0.237 5.342 0.60 19.49 94 GLN A C 1
ATOM 520 C C B GLN A 1 75 ? -16.360 0.321 5.380 0.40 18.63 94 GLN A C 1
ATOM 521 O O A GLN A 1 75 ? -17.437 -0.224 5.117 0.60 19.20 94 GLN A O 1
ATOM 522 O O B GLN A 1 75 ? -17.558 0.056 5.249 0.40 18.07 94 GLN A O 1
ATOM 533 N N . ALA A 1 76 ? -15.678 0.072 6.501 1.00 18.94 95 ALA A N 1
ATOM 534 C CA . ALA A 1 76 ? -16.299 -0.630 7.647 1.00 18.94 95 ALA A CA 1
ATOM 535 C C . ALA A 1 76 ? -17.547 0.071 8.170 1.00 19.34 95 ALA A C 1
ATOM 536 O O . ALA A 1 76 ? -18.616 -0.538 8.276 1.00 19.70 95 ALA A O 1
ATOM 538 N N . VAL A 1 77 ? -17.399 1.357 8.456 1.00 19.69 96 VAL A N 1
ATOM 539 C CA . VAL A 1 77 ? -18.466 2.163 9.028 1.00 20.41 96 VAL A CA 1
ATOM 540 C C . VAL A 1 77 ? -19.624 2.374 8.045 1.00 20.98 96 VAL A C 1
ATOM 541 O O . VAL A 1 77 ? -20.789 2.178 8.406 1.00 19.56 96 VAL A O 1
ATOM 545 N N . GLU A 1 78 ? -19.311 2.786 6.821 1.00 21.96 97 GLU A N 1
ATOM 546 C CA . GLU A 1 78 ? -20.350 3.235 5.889 1.00 23.76 97 GLU A CA 1
ATOM 547 C C . GLU A 1 78 ? -20.968 2.135 5.065 1.00 25.39 97 GLU A C 1
ATOM 548 O O . GLU A 1 78 ? -22.091 2.294 4.567 1.00 26.21 97 GLU A O 1
ATOM 554 N N . GLN A 1 79 ? -20.238 1.038 4.888 1.00 26.09 98 GLN A N 1
ATOM 555 C CA . GLN A 1 79 ? -20.627 0.028 3.907 1.00 27.27 98 GLN A CA 1
ATOM 556 C C . GLN A 1 79 ? -20.900 -1.368 4.433 1.00 25.73 98 GLN A C 1
ATOM 557 O O . GLN A 1 79 ? -21.374 -2.208 3.669 1.00 28.16 98 GLN A O 1
ATOM 563 N N . SER A 1 80 ? -20.636 -1.652 5.703 1.00 23.26 99 SER A N 1
ATOM 564 C CA . SER A 1 80 ? -21.172 -2.888 6.256 1.00 21.70 99 SER A CA 1
ATOM 565 C C . SER A 1 80 ? -22.565 -2.592 6.798 1.00 21.04 99 SER A C 1
ATOM 566 O O . SER A 1 80 ? -22.881 -1.452 7.148 1.00 21.88 99 SER A O 1
ATOM 569 N N . ARG A 1 81 ? -23.378 -3.638 6.867 1.00 21.04 100 ARG A N 1
ATOM 570 C CA . ARG A 1 81 ? -24.762 -3.556 7.361 1.00 20.83 100 ARG A CA 1
ATOM 571 C C . ARG A 1 81 ? -24.845 -2.824 8.706 1.00 20.21 100 ARG A C 1
ATOM 572 O O . ARG A 1 81 ? -25.635 -1.896 8.867 1.00 20.69 100 ARG A O 1
ATOM 580 N N . LEU A 1 82 ? -23.995 -3.214 9.651 1.00 19.17 101 LEU A N 1
ATOM 581 C CA . LEU A 1 82 ? -24.035 -2.665 11.008 1.00 19.37 101 LEU A CA 1
ATOM 582 C C . LEU A 1 82 ? -23.014 -1.581 11.313 1.00 18.74 101 LEU A C 1
ATOM 583 O O . LEU A 1 82 ? -23.094 -0.947 12.361 1.00 19.18 101 LEU A O 1
ATOM 588 N N . GLY A 1 83 ? -22.060 -1.366 10.406 1.00 17.71 102 GLY A N 1
ATOM 589 C CA . GLY A 1 83 ? -21.113 -0.264 10.531 1.00 17.40 102 GLY A CA 1
ATOM 590 C C . GLY A 1 83 ? -20.100 -0.392 11.657 1.00 16.59 102 GLY A C 1
ATOM 591 O O . GLY A 1 83 ? -19.615 0.624 12.173 1.00 16.40 102 GLY A O 1
ATOM 592 N N . ILE A 1 84 ? -19.764 -1.626 12.039 1.00 16.47 103 ILE A N 1
ATOM 593 C CA . ILE A 1 84 ? -18.950 -1.835 13.234 1.00 15.99 103 ILE A CA 1
ATOM 594 C C . ILE A 1 84 ? -17.494 -1.471 12.896 1.00 15.56 103 ILE A C 1
ATOM 595 O O . ILE A 1 84 ? -16.946 -2.048 11.973 1.00 16.62 103 ILE A O 1
ATOM 600 N N . PRO A 1 85 ? -16.896 -0.515 13.626 1.00 15.40 104 PRO A N 1
ATOM 601 C CA . PRO A 1 85 ? -15.541 -0.033 13.295 1.00 15.68 104 PRO A CA 1
ATOM 602 C C . PRO A 1 85 ? -14.483 -1.087 13.572 1.00 15.46 104 PRO A C 1
ATOM 603 O O . PRO A 1 85 ? -14.670 -1.945 14.448 1.00 14.72 104 PRO A O 1
ATOM 607 N N . LEU A 1 86 ? -13.387 -1.007 12.826 1.00 15.20 105 LEU A N 1
ATOM 608 C CA . LEU A 1 86 ? -12.271 -1.933 12.964 1.00 15.77 105 LEU A CA 1
ATOM 609 C C . LEU A 1 86 ? -11.245 -1.450 13.968 1.00 14.49 105 LEU A C 1
ATOM 610 O O . LEU A 1 86 ? -11.032 -0.243 14.132 1.00 14.47 105 LEU A O 1
ATOM 615 N N . LEU A 1 87 ? -10.622 -2.405 14.658 1.00 13.33 106 LEU A N 1
ATOM 616 C CA . LEU A 1 87 ? -9.310 -2.176 15.276 1.00 12.74 106 LEU A CA 1
ATOM 617 C C . LEU A 1 87 ? -8.246 -2.188 14.176 1.00 12.21 106 LEU A C 1
ATOM 618 O O . LEU A 1 87 ? -8.354 -2.940 13.210 1.00 11.47 106 LEU A O 1
ATOM 623 N N . PHE A 1 88 ? -7.210 -1.375 14.340 1.00 11.97 107 PHE A N 1
ATOM 624 C CA . PHE A 1 88 ? -6.036 -1.421 13.447 1.00 11.57 107 PHE A CA 1
ATOM 625 C C . PHE A 1 88 ? -4.796 -1.618 14.310 1.00 11.39 107 PHE A C 1
ATOM 626 O O . PHE A 1 88 ? -4.453 -0.762 15.137 1.00 10.90 107 PHE A O 1
ATOM 634 N N . GLY A 1 89 ? -4.160 -2.775 14.146 1.00 11.42 108 GLY A N 1
ATOM 635 C CA . GLY A 1 89 ? -3.005 -3.152 14.946 1.00 11.76 108 GLY A CA 1
ATOM 636 C C . GLY A 1 89 ? -1.676 -3.064 14.224 1.00 11.58 108 GLY A C 1
ATOM 637 O O . GLY A 1 89 ? -1.605 -3.076 13.006 1.00 11.15 108 GLY A O 1
ATOM 638 N N . MET A 1 90 ? -0.622 -3.007 15.018 1.00 11.83 109 MET A N 1
ATOM 639 C CA . MET A 1 90 ? 0.739 -3.072 14.511 1.00 12.04 109 MET A CA 1
ATOM 640 C C . MET A 1 90 ? 1.662 -3.440 15.654 1.00 11.76 109 MET A C 1
ATOM 641 O O . MET A 1 90 ? 1.376 -3.160 16.813 1.00 11.18 109 MET A O 1
ATOM 646 N N . ASP A 1 91 ? 2.801 -4.041 15.325 1.00 11.77 110 ASP A N 1
ATOM 647 C CA . ASP A 1 91 ? 3.840 -4.229 16.316 1.00 11.81 110 ASP A CA 1
ATOM 648 C C . ASP A 1 91 ? 4.564 -2.903 16.539 1.00 11.66 110 ASP A C 1
ATOM 649 O O . ASP A 1 91 ? 5.522 -2.586 15.850 1.00 12.23 110 ASP A O 1
ATOM 654 N N . VAL A 1 92 ? 4.074 -2.116 17.486 1.00 11.31 111 VAL A N 1
ATOM 655 C CA . VAL A 1 92 ? 4.744 -0.882 17.876 1.00 11.01 111 VAL A CA 1
ATOM 656 C C . VAL A 1 92 ? 5.463 -1.286 19.151 1.00 11.09 111 VAL A C 1
ATOM 657 O O . VAL A 1 92 ? 4.876 -1.333 20.237 1.00 11.23 111 VAL A O 1
ATOM 661 N N . ILE A 1 93 ? 6.743 -1.634 18.987 1.00 10.72 112 ILE A N 1
ATOM 662 C CA . ILE A 1 93 ? 7.500 -2.407 19.994 1.00 10.66 112 ILE A CA 1
ATOM 663 C C . ILE A 1 93 ? 8.445 -1.528 20.810 1.00 10.20 112 ILE A C 1
ATOM 664 O O . ILE A 1 93 ? 8.500 -1.613 22.042 1.00 10.47 112 ILE A O 1
ATOM 669 N N . HIS A 1 94 ? 9.225 -0.715 20.111 1.00 10.25 113 HIS A N 1
ATOM 670 C CA . HIS A 1 94 ? 10.104 0.259 20.736 1.00 10.20 113 HIS A CA 1
ATOM 671 C C . HIS A 1 94 ? 10.158 1.523 19.882 1.00 10.25 113 HIS A C 1
ATOM 672 O O . HIS A 1 94 ? 11.212 2.163 19.741 1.00 10.38 113 HIS A O 1
ATOM 679 N N . GLY A 1 95 ? 9.006 1.884 19.327 1.00 10.28 114 GLY A N 1
ATOM 680 C CA . GLY A 1 95 ? 8.894 3.090 18.539 1.00 10.38 114 GLY A CA 1
ATOM 681 C C . GLY A 1 95 ? 8.069 2.897 17.306 1.00 10.51 114 GLY A C 1
ATOM 682 O O . GLY A 1 95 ? 7.947 1.788 16.771 1.00 10.72 114 GLY A O 1
ATOM 683 N N . TYR A 1 96 ? 7.490 3.998 16.858 1.00 10.38 115 TYR A N 1
ATOM 684 C CA . TYR A 1 96 ? 6.746 4.027 15.624 1.00 10.72 115 TYR A CA 1
ATOM 685 C C . TYR A 1 96 ? 7.704 4.454 14.484 1.00 10.88 115 TYR A C 1
ATOM 686 O O . TYR A 1 96 ? 8.151 3.602 13.728 1.00 10.80 115 TYR A O 1
ATOM 695 N N . GLU A 1 97 ? 8.020 5.746 14.370 1.00 10.88 116 GLU A N 1
ATOM 696 C CA . GLU A 1 97 ? 9.078 6.224 13.446 1.00 11.63 116 GLU A CA 1
ATOM 697 C C . GLU A 1 97 ? 10.286 6.716 14.243 1.00 11.23 116 GLU A C 1
ATOM 698 O O . GLU A 1 97 ? 11.422 6.445 13.886 1.00 11.59 116 GLU A O 1
ATOM 704 N N . THR A 1 98 ? 10.046 7.457 15.316 1.00 11.28 117 THR A N 1
ATOM 705 C CA . THR A 1 98 ? 11.091 7.779 16.264 1.00 11.07 117 THR A CA 1
ATOM 706 C C . THR A 1 98 ? 11.410 6.502 17.044 1.00 10.93 117 THR A C 1
ATOM 707 O O . THR A 1 98 ? 10.593 6.044 17.834 1.00 10.93 117 THR A O 1
ATOM 711 N N . MET A 1 99 ? 12.587 5.929 16.812 1.00 10.74 118 MET A N 1
ATOM 712 C CA . MET A 1 99 ? 12.886 4.613 17.374 1.00 10.32 118 MET A CA 1
ATOM 713 C C . MET A 1 99 ? 13.742 4.733 18.630 1.00 10.23 118 MET A C 1
ATOM 714 O O . MET A 1 99 ? 14.803 5.359 18.604 1.00 9.93 118 MET A O 1
ATOM 719 N N . PHE A 1 100 ? 13.267 4.110 19.709 1.00 9.83 119 PHE A N 1
ATOM 720 C CA . PHE A 1 100 ? 13.994 3.970 20.976 1.00 10.20 119 PHE A CA 1
ATOM 721 C C . PHE A 1 100 ? 14.862 2.710 20.906 1.00 9.85 119 PHE A C 1
ATOM 722 O O . PHE A 1 100 ? 14.784 1.971 19.909 1.00 9.69 119 PHE A O 1
ATOM 730 N N . PRO A 1 101 ? 15.719 2.477 21.915 1.00 10.04 120 PRO A N 1
ATOM 731 C CA . PRO A 1 101 ? 16.441 1.208 21.921 1.00 10.12 120 PRO A CA 1
ATOM 732 C C . PRO A 1 101 ? 15.524 -0.016 21.844 1.00 10.05 120 PRO A C 1
ATOM 733 O O . PRO A 1 101 ? 14.350 0.034 22.249 1.00 9.59 120 PRO A O 1
ATOM 737 N N . ILE A 1 102 ? 16.040 -1.108 21.292 1.00 9.82 121 ILE A N 1
ATOM 738 C CA . ILE A 1 102 ? 15.319 -2.369 21.378 1.00 9.74 121 ILE A CA 1
ATOM 739 C C . ILE A 1 102 ? 14.955 -2.638 22.838 1.00 9.57 121 ILE A C 1
ATOM 740 O O . ILE A 1 102 ? 15.684 -2.231 23.736 1.00 9.54 121 ILE A O 1
ATOM 745 N N . PRO A 1 103 ? 13.804 -3.281 23.079 1.00 9.51 122 PRO A N 1
ATOM 746 C CA . PRO A 1 103 ? 13.387 -3.474 24.484 1.00 9.67 122 PRO A CA 1
ATOM 747 C C . PRO A 1 103 ? 14.471 -3.994 25.437 1.00 9.65 122 PRO A C 1
ATOM 748 O O . PRO A 1 103 ? 14.609 -3.473 26.556 1.00 9.65 122 PRO A O 1
ATOM 752 N N . LEU A 1 104 ? 15.267 -4.970 25.001 1.00 9.62 123 LEU A N 1
ATOM 753 C CA . LEU A 1 104 ? 16.311 -5.508 25.895 1.00 10.00 123 LEU A CA 1
ATOM 754 C C . LEU A 1 104 ? 17.326 -4.437 26.262 1.00 10.13 123 LEU A C 1
ATOM 755 O O . LEU A 1 104 ? 17.754 -4.355 27.408 1.00 9.86 123 LEU A O 1
ATOM 760 N N . GLY A 1 105 ? 17.706 -3.603 25.297 1.00 10.03 124 GLY A N 1
ATOM 761 C CA . GLY A 1 105 ? 18.571 -2.472 25.581 1.00 10.52 124 GLY A CA 1
ATOM 762 C C . GLY A 1 105 ? 17.902 -1.457 26.492 1.00 10.50 124 GLY A C 1
ATOM 763 O O . GLY A 1 105 ? 18.497 -1.022 27.469 1.00 10.97 124 GLY A O 1
ATOM 764 N N . LEU A 1 106 ? 16.656 -1.103 26.183 1.00 10.65 125 LEU A N 1
ATOM 765 C CA . LEU A 1 106 ? 15.890 -0.150 26.986 1.00 10.95 125 LEU A CA 1
ATOM 766 C C . LEU A 1 106 ? 15.761 -0.567 28.463 1.00 10.80 125 LEU A C 1
ATOM 767 O O . LEU A 1 106 ? 15.818 0.279 29.362 1.00 10.71 125 LEU A O 1
ATOM 772 N N . SER A 1 107 ? 15.633 -1.870 28.704 1.00 10.72 126 SER A N 1
ATOM 773 C CA . SER A 1 107 ? 15.500 -2.387 30.071 1.00 10.77 126 SER A CA 1
ATOM 774 C C . SER A 1 107 ? 16.725 -2.047 30.938 1.00 10.99 126 SER A C 1
ATOM 775 O O . SER A 1 107 ? 16.596 -1.870 32.144 1.00 10.88 126 SER A O 1
ATOM 778 N N . CYS A 1 108 ? 17.891 -1.885 30.307 1.00 11.01 127 CYS A N 1
ATOM 779 C CA . CYS A 1 108 ? 19.131 -1.536 30.978 1.00 11.23 127 CYS A CA 1
ATOM 780 C C . CYS A 1 108 ? 19.182 -0.098 31.493 1.00 11.58 127 CYS A C 1
ATOM 781 O O . CYS A 1 108 ? 20.095 0.238 32.237 1.00 11.42 127 CYS A O 1
ATOM 784 N N . THR A 1 109 ? 18.206 0.733 31.123 1.00 11.75 128 THR A N 1
ATOM 785 C CA . THR A 1 109 ? 18.057 2.051 31.747 1.00 12.16 128 THR A CA 1
ATOM 786 C C . THR A 1 109 ? 17.613 1.958 33.197 1.00 12.65 128 THR A C 1
ATOM 787 O O . THR A 1 109 ? 17.850 2.893 33.952 1.00 13.79 128 THR A O 1
ATOM 791 N N . TRP A 1 110 ? 16.925 0.874 33.558 1.00 13.01 129 TRP A N 1
ATOM 792 C CA . TRP A 1 110 ? 16.365 0.704 34.914 1.00 13.22 129 TRP A CA 1
ATOM 793 C C . TRP A 1 110 ? 15.593 1.967 35.332 1.00 13.55 129 TRP A C 1
ATOM 794 O O . TRP A 1 110 ? 15.649 2.401 36.499 1.00 13.99 129 TRP A O 1
ATOM 805 N N . ASP A 1 111 ? 14.880 2.543 34.364 1.00 13.36 130 ASP A N 1
ATOM 806 C CA . ASP A 1 111 ? 14.253 3.853 34.495 1.00 13.55 130 ASP A CA 1
ATOM 807 C C . ASP A 1 111 ? 12.824 3.734 33.980 1.00 13.77 130 ASP A C 1
ATOM 808 O O . ASP A 1 111 ? 12.556 3.840 32.776 1.00 12.64 130 ASP A O 1
ATOM 813 N N . MET A 1 112 ? 11.896 3.514 34.909 1.00 13.90 131 MET A N 1
ATOM 814 C CA . MET A 1 112 ? 10.497 3.290 34.554 1.00 14.83 131 MET A CA 1
ATOM 815 C C . MET A 1 112 ? 9.837 4.540 33.978 1.00 14.71 131 MET A C 1
ATOM 816 O O . MET A 1 112 ? 8.944 4.428 33.146 1.00 15.33 131 MET A O 1
ATOM 821 N N . THR A 1 113 ? 10.274 5.716 34.435 1.00 15.03 132 THR A N 1
ATOM 822 C CA . THR A 1 113 ? 9.812 6.997 33.889 1.00 15.23 132 THR A CA 1
ATOM 823 C C . THR A 1 113 ? 10.187 7.118 32.413 1.00 14.52 132 THR A C 1
ATOM 824 O O . THR A 1 113 ? 9.341 7.422 31.571 1.00 14.61 132 THR A O 1
ATOM 828 N N . ALA A 1 114 ? 11.446 6.840 32.088 1.00 13.56 133 ALA A N 1
ATOM 829 C CA . ALA A 1 114 ? 11.885 6.871 30.685 1.00 12.87 133 ALA A CA 1
ATOM 830 C C . ALA A 1 114 ? 11.221 5.807 29.820 1.00 12.26 133 ALA A C 1
ATOM 831 O O . ALA A 1 114 ? 10.899 6.058 28.657 1.00 11.84 133 ALA A O 1
ATOM 833 N N . ILE A 1 115 ? 11.041 4.613 30.384 1.00 11.88 134 ILE A N 1
ATOM 834 C CA . ILE A 1 115 ? 10.378 3.534 29.671 1.00 11.96 134 ILE A CA 1
ATOM 835 C C . ILE A 1 115 ? 8.941 3.971 29.341 1.00 12.38 134 ILE A C 1
ATOM 836 O O . ILE A 1 115 ? 8.513 3.895 28.195 1.00 12.21 134 ILE A O 1
ATOM 841 N N . GLU A 1 116 ? 8.229 4.505 30.328 1.00 13.47 135 GLU A N 1
ATOM 842 C CA . GLU A 1 116 ? 6.847 4.944 30.116 1.00 14.08 135 GLU A CA 1
ATOM 843 C C . GLU A 1 116 ? 6.787 6.039 29.061 1.00 13.91 135 GLU A C 1
ATOM 844 O O . GLU A 1 116 ? 5.920 6.017 28.166 1.00 13.26 135 GLU A O 1
ATOM 850 N N . GLU A 1 117 ? 7.711 6.993 29.193 1.00 13.69 136 GLU A N 1
ATOM 851 C CA . GLU A 1 117 ? 7.879 8.080 28.228 1.00 13.87 136 GLU A CA 1
ATOM 852 C C . GLU A 1 117 ? 8.045 7.561 26.813 1.00 13.69 136 GLU A C 1
ATOM 853 O O . GLU A 1 117 ? 7.420 8.076 25.896 1.00 13.34 136 GLU A O 1
ATOM 859 N N . SER A 1 118 ? 8.933 6.587 26.628 1.00 13.00 137 SER A N 1
ATOM 860 C CA . SER A 1 118 ? 9.129 5.996 25.299 1.00 12.53 137 SER A CA 1
ATOM 861 C C . SER A 1 118 ? 7.846 5.367 24.712 1.00 11.82 137 SER A C 1
ATOM 862 O O . SER A 1 118 ? 7.575 5.506 23.510 1.00 11.20 137 SER A O 1
ATOM 865 N N . ALA A 1 119 ? 7.060 4.698 25.556 1.00 11.27 138 ALA A N 1
ATOM 866 C CA . ALA A 1 119 ? 5.792 4.091 25.127 1.00 11.31 138 ALA A CA 1
ATOM 867 C C . ALA A 1 119 ? 4.762 5.180 24.805 1.00 11.60 138 ALA A C 1
ATOM 868 O O . ALA A 1 119 ? 4.026 5.060 23.844 1.00 11.15 138 ALA A O 1
ATOM 870 N N . ARG A 1 120 ? 4.739 6.238 25.617 1.00 12.03 139 ARG A N 1
ATOM 871 C CA . ARG A 1 120 ? 3.871 7.405 25.380 1.00 12.41 139 ARG A CA 1
ATOM 872 C C . ARG A 1 120 ? 4.132 8.031 24.018 1.00 12.09 139 ARG A C 1
ATOM 873 O O . ARG A 1 120 ? 3.209 8.261 23.242 1.00 12.28 139 ARG A O 1
ATOM 881 N N . ILE A 1 121 ? 5.399 8.281 23.723 1.00 11.77 140 ILE A N 1
ATOM 882 C CA . ILE A 1 121 ? 5.775 8.863 22.447 1.00 11.65 140 ILE A CA 1
ATOM 883 C C . ILE A 1 121 ? 5.378 7.962 21.273 1.00 11.45 140 ILE A C 1
ATOM 884 O O . ILE A 1 121 ? 4.881 8.445 20.228 1.00 11.71 140 ILE A O 1
ATOM 889 N N . ALA A 1 122 ? 5.604 6.658 21.431 1.00 11.29 141 ALA A N 1
ATOM 890 C CA . ALA A 1 122 ? 5.243 5.697 20.381 1.00 11.15 141 ALA A CA 1
ATOM 891 C C . ALA A 1 122 ? 3.742 5.701 20.129 1.00 11.04 141 ALA A C 1
ATOM 892 O O . ALA A 1 122 ? 3.311 5.689 18.981 1.00 11.08 141 ALA A O 1
ATOM 894 N N . ALA A 1 123 ? 2.968 5.723 21.209 1.00 11.04 142 ALA A N 1
ATOM 895 C CA . ALA A 1 123 ? 1.499 5.803 21.128 1.00 11.12 142 ALA A CA 1
ATOM 896 C C . ALA A 1 123 ? 1.021 7.092 20.446 1.00 11.19 142 ALA A C 1
ATOM 897 O O . ALA A 1 123 ? 0.119 7.053 19.616 1.00 11.63 142 ALA A O 1
ATOM 899 N N . ILE A 1 124 ? 1.654 8.215 20.777 1.00 11.65 143 ILE A N 1
ATOM 900 C CA . ILE A 1 124 ? 1.344 9.492 20.122 1.00 11.54 143 ILE A CA 1
ATOM 901 C C . ILE A 1 124 ? 1.586 9.405 18.602 1.00 11.93 143 ILE A C 1
ATOM 902 O O . ILE A 1 124 ? 0.769 9.867 17.818 1.00 12.20 143 ILE A O 1
ATOM 907 N N . GLU A 1 125 ? 2.704 8.811 18.182 1.00 11.65 144 GLU A N 1
ATOM 908 C CA . GLU A 1 125 ? 3.015 8.722 16.757 1.00 11.85 144 GLU A CA 1
ATOM 909 C C . GLU A 1 125 ? 2.117 7.706 16.039 1.00 11.80 144 GLU A C 1
ATOM 910 O O . GLU A 1 125 ? 1.612 7.959 14.941 1.00 11.76 144 GLU A O 1
ATOM 916 N N . ALA A 1 126 ? 1.906 6.550 16.674 1.00 11.63 145 ALA A N 1
ATOM 917 C CA . ALA A 1 126 ? 1.102 5.499 16.071 1.00 11.44 145 ALA A CA 1
ATOM 918 C C . ALA A 1 126 ? -0.354 5.937 15.915 1.00 11.03 145 ALA A C 1
ATOM 919 O O . ALA A 1 126 ? -0.949 5.737 14.866 1.00 11.29 145 ALA A O 1
ATOM 921 N N . SER A 1 127 ? -0.894 6.548 16.965 1.00 11.02 146 SER A N 1
ATOM 922 C CA . SER A 1 127 ? -2.277 7.040 16.980 1.00 11.24 146 SER A CA 1
ATOM 923 C C . SER A 1 127 ? -2.501 8.174 15.976 1.00 11.40 146 SER A C 1
ATOM 924 O O . SER A 1 127 ? -3.529 8.221 15.295 1.00 10.67 146 SER A O 1
ATOM 927 N N . ALA A 1 128 ? -1.516 9.067 15.876 1.00 12.15 147 ALA A N 1
ATOM 928 C CA . ALA A 1 128 ? -1.481 10.083 14.817 1.00 12.19 147 ALA A CA 1
ATOM 929 C C . ALA A 1 128 ? -1.632 9.491 13.415 1.00 12.42 147 ALA A C 1
ATOM 930 O O . ALA A 1 128 ? -2.193 10.132 12.515 1.00 13.09 147 ALA A O 1
ATOM 932 N N . ASP A 1 129 ? -1.163 8.259 13.232 1.00 12.27 148 ASP A N 1
ATOM 933 C CA . ASP A 1 129 ? -1.150 7.621 11.915 1.00 12.18 148 ASP A CA 1
ATOM 934 C C . ASP A 1 129 ? -2.186 6.490 11.762 1.00 12.02 148 ASP A C 1
ATOM 935 O O . ASP A 1 129 ? -2.077 5.671 10.851 1.00 11.81 148 ASP A O 1
ATOM 940 N N . GLY A 1 130 ? -3.218 6.480 12.615 1.00 11.89 149 GLY A N 1
ATOM 941 C CA . GLY A 1 130 ? -4.347 5.541 12.463 1.00 11.88 149 GLY A CA 1
ATOM 942 C C . GLY A 1 130 ? -4.388 4.292 13.333 1.00 11.93 149 GLY A C 1
ATOM 943 O O . GLY A 1 130 ? -5.413 3.608 13.370 1.00 12.22 149 GLY A O 1
ATOM 944 N N . ILE A 1 131 ? -3.284 3.979 14.005 1.00 11.39 150 ILE A N 1
ATOM 945 C CA . ILE A 1 131 ? -3.184 2.733 14.778 1.00 11.10 150 ILE A CA 1
ATOM 946 C C . ILE A 1 131 ? -3.883 2.894 16.127 1.00 11.02 150 ILE A C 1
ATOM 947 O O . ILE A 1 131 ? -3.616 3.851 16.853 1.00 11.10 150 ILE A O 1
ATOM 952 N N . SER A 1 132 ? -4.773 1.944 16.452 1.00 11.05 151 SER A N 1
ATOM 953 C CA . SER A 1 132 ? -5.495 1.931 17.729 1.00 10.90 151 SER A CA 1
ATOM 954 C C . SER A 1 132 ? -5.015 0.855 18.697 1.00 11.21 151 SER A C 1
ATOM 955 O O . SER A 1 132 ? -5.495 0.792 19.829 1.00 11.83 151 SER A O 1
ATOM 958 N N . TRP A 1 133 ? -4.053 0.041 18.266 1.00 11.16 152 TRP A N 1
ATOM 959 C CA . TRP A 1 133 ? -3.718 -1.207 18.960 1.00 10.95 152 TRP A CA 1
ATOM 960 C C . TRP A 1 133 ? -2.286 -1.586 18.647 1.00 10.98 152 TRP A C 1
ATOM 961 O O . TRP A 1 133 ? -1.939 -1.747 17.483 1.00 10.64 152 TRP A O 1
ATOM 972 N N . THR A 1 134 ? -1.479 -1.751 19.688 1.00 11.22 153 THR A N 1
ATOM 973 C CA . THR A 1 134 ? -0.107 -2.230 19.522 1.00 11.41 153 THR A CA 1
ATOM 974 C C . THR A 1 134 ? 0.073 -3.580 20.179 1.00 11.30 153 THR A C 1
ATOM 975 O O . THR A 1 134 ? -0.391 -3.802 21.311 1.00 12.02 153 THR A O 1
ATOM 979 N N . PHE A 1 135 ? 0.766 -4.462 19.464 1.00 10.83 154 PHE A N 1
ATOM 980 C CA . PHE A 1 135 ? 1.135 -5.788 19.988 1.00 10.91 154 PHE A CA 1
ATOM 981 C C . PHE A 1 135 ? 2.377 -5.670 20.898 1.00 10.68 154 PHE A C 1
ATOM 982 O O . PHE A 1 135 ? 3.484 -6.143 20.591 1.00 10.62 154 PHE A O 1
ATOM 990 N N . SER A 1 136 ? 2.170 -5.021 22.036 1.00 10.73 155 SER A N 1
ATOM 991 C CA . SER A 1 136 ? 3.247 -4.635 22.955 1.00 10.90 155 SER A CA 1
ATOM 992 C C . SER A 1 136 ? 2.621 -4.391 24.316 1.00 11.35 155 SER A C 1
ATOM 993 O O . SER A 1 136 ? 1.498 -3.877 24.349 1.00 11.65 155 SER A O 1
ATOM 996 N N . PRO A 1 137 ? 3.272 -4.730 25.436 1.00 11.52 156 PRO A N 1
ATOM 997 C CA . PRO A 1 137 ? 4.668 -5.163 25.516 1.00 11.36 156 PRO A CA 1
ATOM 998 C C . PRO A 1 137 ? 4.888 -6.671 25.416 1.00 11.44 156 PRO A C 1
ATOM 999 O O . PRO A 1 137 ? 4.026 -7.459 25.807 1.00 11.30 156 PRO A O 1
ATOM 1003 N N . MET A 1 138 ? 6.062 -7.048 24.919 1.00 11.27 157 MET A N 1
ATOM 1004 C CA . MET A 1 138 ? 6.550 -8.415 25.064 1.00 11.14 157 MET A CA 1
ATOM 1005 C C . MET A 1 138 ? 7.266 -8.519 26.420 1.00 11.06 157 MET A C 1
ATOM 1006 O O . MET A 1 138 ? 8.221 -7.801 26.682 1.00 10.92 157 MET A O 1
ATOM 1011 N N . VAL A 1 139 ? 6.803 -9.437 27.271 1.00 10.95 158 VAL A N 1
ATOM 1012 C CA . VAL A 1 139 ? 7.237 -9.537 28.671 1.00 11.01 158 VAL A CA 1
ATOM 1013 C C . VAL A 1 139 ? 7.738 -10.949 29.004 1.00 11.07 158 VAL A C 1
ATOM 1014 O O . VAL A 1 139 ? 7.863 -11.312 30.182 1.00 10.95 158 VAL A O 1
ATOM 1018 N N . ASP A 1 140 ? 8.069 -11.735 27.978 1.00 10.72 159 ASP A N 1
ATOM 1019 C CA . ASP A 1 140 ? 8.459 -13.121 28.203 1.00 10.82 159 ASP A CA 1
ATOM 1020 C C . ASP A 1 140 ? 9.784 -13.174 28.924 1.00 10.78 159 ASP A C 1
ATOM 1021 O O . ASP A 1 140 ? 10.745 -12.548 28.489 1.00 11.37 159 ASP A O 1
ATOM 1026 N N . ILE A 1 141 ? 9.833 -13.927 30.020 1.00 10.31 160 ILE A N 1
ATOM 1027 C CA . ILE A 1 141 ? 11.077 -14.195 30.724 1.00 10.60 160 ILE A CA 1
ATOM 1028 C C . ILE A 1 141 ? 11.920 -15.173 29.908 1.00 10.87 160 ILE A C 1
ATOM 1029 O O . ILE A 1 141 ? 11.403 -16.151 29.394 1.00 10.90 160 ILE A O 1
ATOM 1034 N N . SER A 1 142 ? 13.212 -14.902 29.761 1.00 11.85 161 SER A N 1
ATOM 1035 C CA . SER A 1 142 ? 14.099 -15.895 29.146 1.00 12.50 161 SER A CA 1
ATOM 1036 C C . SER A 1 142 ? 15.444 -15.897 29.833 1.00 12.10 161 SER A C 1
ATOM 1037 O O . SER A 1 142 ? 15.990 -14.864 30.238 1.00 12.49 161 SER A O 1
ATOM 1040 N N . ARG A 1 143 ? 15.939 -17.117 29.970 1.00 12.02 162 ARG A N 1
ATOM 1041 C CA . ARG A 1 143 ? 17.250 -17.402 30.489 1.00 11.95 162 ARG A CA 1
ATOM 1042 C C . ARG A 1 143 ? 18.146 -17.949 29.395 1.00 11.24 162 ARG A C 1
ATOM 1043 O O . ARG A 1 143 ? 19.229 -18.460 29.686 1.00 11.81 162 ARG A O 1
ATOM 1051 N N . ASP A 1 144 ? 17.699 -17.851 28.147 1.00 10.38 163 ASP A N 1
ATOM 1052 C CA . ASP A 1 144 ? 18.358 -18.534 27.051 1.00 9.62 163 ASP A CA 1
ATOM 1053 C C . ASP A 1 144 ? 18.724 -17.526 25.945 1.00 9.06 163 ASP A C 1
ATOM 1054 O O . ASP A 1 144 ? 17.896 -17.184 25.109 1.00 9.11 163 ASP A O 1
ATOM 1059 N N . PRO A 1 145 ? 19.984 -17.071 25.931 1.00 8.60 164 PRO A N 1
ATOM 1060 C CA . PRO A 1 145 ? 20.385 -16.030 24.984 1.00 8.32 164 PRO A CA 1
ATOM 1061 C C . PRO A 1 145 ? 20.533 -16.497 23.527 1.00 8.37 164 PRO A C 1
ATOM 1062 O O . PRO A 1 145 ? 20.711 -15.669 22.627 1.00 8.25 164 PRO A O 1
ATOM 1066 N N . ARG A 1 146 ? 20.413 -17.798 23.278 1.00 8.41 165 ARG A N 1
ATOM 1067 C CA . ARG A 1 146 ? 20.278 -18.300 21.899 1.00 8.47 165 ARG A CA 1
ATOM 1068 C C . ARG A 1 146 ? 19.020 -17.772 21.190 1.00 8.63 165 ARG A C 1
ATOM 1069 O O . ARG A 1 146 ? 19.037 -17.533 19.983 1.00 8.17 165 ARG A O 1
ATOM 1077 N N . TRP A 1 147 ? 17.964 -17.542 21.958 1.00 8.88 166 TRP A N 1
ATOM 1078 C CA . TRP A 1 147 ? 16.674 -17.096 21.423 1.00 8.99 166 TRP A CA 1
ATOM 1079 C C . TRP A 1 147 ? 16.717 -15.655 20.957 1.00 9.00 166 TRP A C 1
ATOM 1080 O O . TRP A 1 147 ? 17.001 -14.756 21.743 1.00 8.45 166 TRP A O 1
ATOM 1091 N N . GLY A 1 148 ? 16.366 -15.425 19.696 1.00 8.97 167 GLY A N 1
ATOM 1092 C CA . GLY A 1 148 ? 16.451 -14.077 19.126 1.00 9.00 167 GLY A CA 1
ATOM 1093 C C . GLY A 1 148 ? 15.515 -13.088 19.787 1.00 8.95 167 GLY A C 1
ATOM 1094 O O . GLY A 1 148 ? 15.759 -11.884 19.786 1.00 8.49 167 GLY A O 1
ATOM 1095 N N . ARG A 1 149 ? 14.438 -13.599 20.377 1.00 9.16 168 ARG A N 1
ATOM 1096 C CA . ARG A 1 149 ? 13.411 -12.725 20.909 1.00 9.35 168 ARG A CA 1
ATOM 1097 C C . ARG A 1 149 ? 13.749 -12.161 22.289 1.00 9.61 168 ARG A C 1
ATOM 1098 O O . ARG A 1 149 ? 12.988 -11.344 22.809 1.00 9.91 168 ARG A O 1
ATOM 1106 N N . VAL A 1 150 ? 14.896 -12.522 22.866 1.00 9.58 169 VAL A N 1
ATOM 1107 C CA . VAL A 1 150 ? 15.367 -11.812 24.058 1.00 9.45 169 VAL A CA 1
ATOM 1108 C C . VAL A 1 150 ? 15.479 -10.303 23.791 1.00 9.87 169 VAL A C 1
ATOM 1109 O O . VAL A 1 150 ? 15.284 -9.515 24.691 1.00 9.92 169 VAL A O 1
ATOM 1113 N N . SER A 1 151 ? 15.768 -9.917 22.551 1.00 10.24 170 SER A N 1
ATOM 1114 C CA . SER A 1 151 ? 15.810 -8.491 22.159 1.00 10.56 170 SER A CA 1
ATOM 1115 C C . SER A 1 151 ? 14.520 -7.720 22.450 1.00 10.90 170 SER A C 1
ATOM 1116 O O . SER A 1 151 ? 14.553 -6.501 22.665 1.00 11.20 170 SER A O 1
ATOM 1119 N N . GLU A 1 152 ? 13.407 -8.447 22.449 1.00 11.51 171 GLU A N 1
ATOM 1120 C CA . GLU A 1 152 ? 12.062 -7.870 22.552 1.00 11.71 171 GLU A CA 1
ATOM 1121 C C . GLU A 1 152 ? 11.554 -7.728 23.941 1.00 11.96 171 GLU A C 1
ATOM 1122 O O . GLU A 1 152 ? 10.537 -7.077 24.140 1.00 11.48 171 GLU A O 1
ATOM 1128 N N . GLY A 1 153 ? 12.223 -8.380 24.888 1.00 11.81 172 GLY A N 1
ATOM 1129 C CA . GLY A 1 153 ? 11.821 -8.371 26.281 1.00 11.93 172 GLY A CA 1
ATOM 1130 C C . GLY A 1 153 ? 12.711 -7.541 27.164 1.00 11.74 172 GLY A C 1
ATOM 1131 O O . GLY A 1 153 ? 13.429 -6.665 26.708 1.00 12.15 172 GLY A O 1
ATOM 1132 N N . SER A 1 154 ? 12.680 -7.844 28.449 1.00 11.56 173 SER A N 1
ATOM 1133 C CA . SER A 1 154 ? 13.361 -7.017 29.436 1.00 11.71 173 SER A CA 1
ATOM 1134 C C . SER A 1 154 ? 14.285 -7.817 30.340 1.00 11.18 173 SER A C 1
ATOM 1135 O O . SER A 1 154 ? 14.626 -7.384 31.429 1.00 11.17 173 SER A O 1
ATOM 1138 N N . GLY A 1 155 ? 14.705 -8.980 29.853 1.00 11.41 174 GLY A N 1
ATOM 1139 C CA . GLY A 1 155 ? 15.712 -9.778 30.508 1.00 10.98 174 GLY A CA 1
ATOM 1140 C C . GLY A 1 155 ? 15.174 -10.966 31.281 1.00 10.64 174 GLY A C 1
ATOM 1141 O O . GLY A 1 155 ? 14.057 -11.431 31.071 1.00 10.60 174 GLY A O 1
ATOM 1142 N N . GLU A 1 156 ? 15.996 -11.461 32.183 1.00 10.32 175 GLU A N 1
ATOM 1143 C CA . GLU A 1 156 ? 15.713 -12.723 32.859 1.00 10.46 175 GLU A CA 1
ATOM 1144 C C . GLU A 1 156 ? 14.909 -12.597 34.156 1.00 10.70 175 GLU A C 1
ATOM 1145 O O . GLU A 1 156 ? 14.492 -13.610 34.695 1.00 10.55 175 GLU A O 1
ATOM 1151 N N . ASP A 1 157 ? 14.719 -11.378 34.660 1.00 11.43 176 ASP A N 1
ATOM 1152 C CA . ASP A 1 157 ? 14.184 -11.175 36.008 1.00 11.85 176 ASP A CA 1
ATOM 1153 C C . ASP A 1 157 ? 12.708 -10.781 36.039 1.00 11.91 176 ASP A C 1
ATOM 1154 O O . ASP A 1 157 ? 12.320 -9.769 35.437 1.00 11.02 176 ASP A O 1
ATOM 1159 N N . PRO A 1 158 ? 11.897 -11.531 36.805 1.00 12.23 177 PRO A N 1
ATOM 1160 C CA . PRO A 1 158 ? 10.456 -11.219 36.815 1.00 12.60 177 PRO A CA 1
ATOM 1161 C C . PRO A 1 158 ? 10.037 -9.951 37.563 1.00 12.75 177 PRO A C 1
ATOM 1162 O O . PRO A 1 158 ? 9.018 -9.364 37.193 1.00 13.52 177 PRO A O 1
ATOM 1166 N N . PHE A 1 159 ? 10.771 -9.551 38.601 1.00 13.39 178 PHE A N 1
ATOM 1167 C CA . PHE A 1 159 ? 10.457 -8.308 39.338 1.00 13.95 178 PHE A CA 1
ATOM 1168 C C . PHE A 1 159 ? 10.637 -7.089 38.429 1.00 13.85 178 PHE A C 1
ATOM 1169 O O . PHE A 1 159 ? 9.725 -6.297 38.256 1.00 14.07 178 PHE A O 1
ATOM 1177 N N . LEU A 1 160 ? 11.816 -6.969 37.829 1.00 13.59 179 LEU A N 1
ATOM 1178 C CA . LEU A 1 160 ? 12.073 -5.888 36.875 1.00 13.20 179 LEU A CA 1
ATOM 1179 C C . LEU A 1 160 ? 11.153 -5.993 35.666 1.00 13.16 179 LEU A C 1
ATOM 1180 O O . LEU A 1 160 ? 10.615 -4.988 35.193 1.00 13.03 179 LEU A O 1
ATOM 1185 N N . GLY A 1 161 ? 10.959 -7.213 35.177 1.00 13.05 180 GLY A N 1
ATOM 1186 C CA . GLY A 1 161 ? 10.047 -7.465 34.073 1.00 13.07 180 GLY A CA 1
ATOM 1187 C C . GLY A 1 161 ? 8.644 -6.950 34.351 1.00 13.23 180 GLY A C 1
ATOM 1188 O O . GLY A 1 161 ? 8.017 -6.317 33.506 1.00 13.17 180 GLY A O 1
ATOM 1189 N N . ALA A 1 162 ? 8.167 -7.208 35.560 1.00 13.48 181 ALA A N 1
ATOM 1190 C CA . ALA A 1 162 ? 6.838 -6.766 35.974 1.00 13.60 181 ALA A CA 1
ATOM 1191 C C . ALA A 1 162 ? 6.696 -5.246 36.032 1.00 14.35 181 ALA A C 1
ATOM 1192 O O . ALA A 1 162 ? 5.696 -4.703 35.548 1.00 14.49 181 ALA A O 1
ATOM 1194 N N A MET A 1 163 ? 7.675 -4.572 36.619 0.50 14.20 182 MET A N 1
ATOM 1195 N N B MET A 1 163 ? 7.687 -4.571 36.629 0.50 14.84 182 MET A N 1
ATOM 1196 C CA A MET A 1 163 ? 7.675 -3.112 36.655 0.50 14.56 182 MET A CA 1
ATOM 1197 C CA B MET A 1 163 ? 7.744 -3.091 36.672 0.50 15.64 182 MET A CA 1
ATOM 1198 C C A MET A 1 163 ? 7.657 -2.521 35.244 0.50 14.39 182 MET A C 1
ATOM 1199 C C B MET A 1 163 ? 7.713 -2.483 35.268 0.50 15.05 182 MET A C 1
ATOM 1200 O O A MET A 1 163 ? 6.889 -1.600 34.965 0.50 14.46 182 MET A O 1
ATOM 1201 O O B MET A 1 163 ? 7.035 -1.484 35.031 0.50 15.17 182 MET A O 1
ATOM 1210 N N . ILE A 1 164 ? 8.475 -3.080 34.355 1.00 14.29 183 ILE A N 1
ATOM 1211 C CA . ILE A 1 164 ? 8.535 -2.624 32.959 1.00 13.65 183 ILE A CA 1
ATOM 1212 C C . ILE A 1 164 ? 7.218 -2.839 32.215 1.00 13.14 183 ILE A C 1
ATOM 1213 O O . ILE A 1 164 ? 6.773 -1.956 31.480 1.00 12.65 183 ILE A O 1
ATOM 1218 N N . ALA A 1 165 ? 6.603 -4.003 32.408 1.00 12.85 184 ALA A N 1
ATOM 1219 C CA . ALA A 1 165 ? 5.300 -4.307 31.829 1.00 13.34 184 ALA A CA 1
ATOM 1220 C C . ALA A 1 165 ? 4.274 -3.221 32.199 1.00 14.15 184 ALA A C 1
ATOM 1221 O O . ALA A 1 165 ? 3.591 -2.685 31.333 1.00 14.20 184 ALA A O 1
ATOM 1223 N N . GLU A 1 166 ? 4.227 -2.868 33.478 1.00 14.84 185 GLU A N 1
ATOM 1224 C CA . GLU A 1 166 ? 3.324 -1.812 33.973 1.00 15.60 185 GLU A CA 1
ATOM 1225 C C . GLU A 1 166 ? 3.603 -0.472 33.294 1.00 14.57 185 GLU A C 1
ATOM 1226 O O . GLU A 1 166 ? 2.675 0.215 32.861 1.00 14.41 185 GLU A O 1
ATOM 1232 N N . ALA A 1 167 ? 4.885 -0.122 33.201 1.00 14.25 186 ALA A N 1
ATOM 1233 C CA . ALA A 1 167 ? 5.322 1.151 32.617 1.00 14.11 186 ALA A CA 1
ATOM 1234 C C . ALA A 1 167 ? 4.940 1.258 31.153 1.00 13.83 186 ALA A C 1
ATOM 1235 O O . ALA A 1 167 ? 4.497 2.305 30.693 1.00 14.09 186 ALA A O 1
ATOM 1237 N N . MET A 1 168 ? 5.109 0.168 30.412 1.00 13.72 187 MET A N 1
ATOM 1238 C CA . MET A 1 168 ? 4.747 0.147 28.996 1.00 13.07 187 MET A CA 1
ATOM 1239 C C . MET A 1 168 ? 3.238 0.254 28.773 1.00 13.31 187 MET A C 1
ATOM 1240 O O . MET A 1 168 ? 2.781 1.050 27.952 1.00 13.01 187 MET A O 1
ATOM 1245 N N . VAL A 1 169 ? 2.467 -0.541 29.515 1.00 13.20 188 VAL A N 1
ATOM 1246 C CA . VAL A 1 169 ? 1.009 -0.523 29.397 1.00 13.36 188 VAL A CA 1
ATOM 1247 C C . VAL A 1 169 ? 0.460 0.880 29.689 1.00 13.87 188 VAL A C 1
ATOM 1248 O O . VAL A 1 169 ? -0.345 1.412 28.903 1.00 14.18 188 VAL A O 1
ATOM 1252 N N . LEU A 1 170 ? 0.898 1.459 30.804 1.00 14.84 189 LEU A N 1
ATOM 1253 C CA . LEU A 1 170 ? 0.494 2.807 31.200 1.00 16.41 189 LEU A CA 1
ATOM 1254 C C . LEU A 1 170 ? 0.900 3.839 30.146 1.00 15.59 189 LEU A C 1
ATOM 1255 O O . LEU A 1 170 ? 0.131 4.752 29.848 1.00 16.22 189 LEU A O 1
ATOM 1260 N N . GLY A 1 171 ? 2.091 3.683 29.572 1.00 14.73 190 GLY A N 1
ATOM 1261 C CA . GLY A 1 171 ? 2.560 4.614 28.566 1.00 14.43 190 GLY A CA 1
ATOM 1262 C C . GLY A 1 171 ? 1.670 4.598 27.343 1.00 14.16 190 GLY A C 1
ATOM 1263 O O . GLY A 1 171 ? 1.321 5.651 26.816 1.00 14.18 190 GLY A O 1
ATOM 1264 N N . TYR A 1 172 ? 1.299 3.405 26.884 1.00 14.15 191 TYR A N 1
ATOM 1265 C CA . TYR A 1 172 ? 0.442 3.271 25.706 1.00 13.72 191 TYR A CA 1
ATOM 1266 C C . TYR A 1 172 ? -1.003 3.704 25.962 1.00 13.94 191 TYR A C 1
ATOM 1267 O O . TYR A 1 172 ? -1.575 4.461 25.183 1.00 13.74 191 TYR A O 1
ATOM 1276 N N . GLN A 1 173 ? -1.572 3.217 27.062 1.00 13.93 192 GLN A N 1
ATOM 1277 C CA . GLN A 1 173 ? -3.023 3.314 27.309 1.00 14.01 192 GLN A CA 1
ATOM 1278 C C . GLN A 1 173 ? -3.473 4.503 28.134 1.00 14.78 192 GLN A C 1
ATOM 1279 O O . GLN A 1 173 ? -4.653 4.882 28.062 1.00 14.89 192 GLN A O 1
ATOM 1285 N N . GLY A 1 174 ? -2.562 5.052 28.932 1.00 15.95 193 GLY A N 1
ATOM 1286 C CA . GLY A 1 174 ? -2.901 6.016 29.972 1.00 17.66 193 GLY A CA 1
ATOM 1287 C C . GLY A 1 174 ? -3.895 5.432 30.967 1.00 19.59 193 GLY A C 1
ATOM 1288 O O . GLY A 1 174 ? -3.987 4.208 31.122 1.00 19.18 193 GLY A O 1
ATOM 1289 N N . LYS A 1 175 ? -4.664 6.315 31.599 1.00 21.93 194 LYS A N 1
ATOM 1290 C CA . LYS A 1 175 ? -5.662 5.946 32.616 1.00 24.81 194 LYS A CA 1
ATOM 1291 C C . LYS A 1 175 ? -6.750 4.998 32.065 1.00 24.08 194 LYS A C 1
ATOM 1292 O O . LYS A 1 175 ? -7.105 3.998 32.707 1.00 23.71 194 LYS A O 1
ATOM 1298 N N . ASP A 1 176 ? -7.253 5.305 30.872 1.00 23.57 195 ASP A N 1
ATOM 1299 C CA . ASP A 1 176 ? -8.421 4.599 30.309 1.00 23.75 195 ASP A CA 1
ATOM 1300 C C . ASP A 1 176 ? -8.559 4.574 28.766 1.00 22.25 195 ASP A C 1
ATOM 1301 O O . ASP A 1 176 ? -9.638 4.269 28.252 1.00 21.37 195 ASP A O 1
ATOM 1306 N N . MET A 1 177 ? -7.485 4.893 28.034 1.00 20.54 196 MET A N 1
ATOM 1307 C CA . MET A 1 177 ? -7.492 4.924 26.561 1.00 20.19 196 MET A CA 1
ATOM 1308 C C . MET A 1 177 ? -8.460 5.954 25.934 1.00 20.26 196 MET A C 1
ATOM 1309 O O . MET A 1 177 ? -8.762 5.874 24.740 1.00 19.83 196 MET A O 1
ATOM 1314 N N . GLN A 1 178 ? -8.917 6.937 26.712 1.00 20.79 197 GLN A N 1
ATOM 1315 C CA . GLN A 1 178 ? -9.945 7.873 26.221 1.00 22.72 197 GLN A CA 1
ATOM 1316 C C . GLN A 1 178 ? -9.395 8.892 25.224 1.00 20.17 197 GLN A C 1
ATOM 1317 O O . GLN A 1 178 ? -10.120 9.338 24.328 1.00 19.96 197 GLN A O 1
ATOM 1323 N N . ARG A 1 179 ? -8.123 9.252 25.374 1.00 17.77 198 ARG A N 1
ATOM 1324 C CA . ARG A 1 179 ? -7.511 10.297 24.541 1.00 16.67 198 ARG A CA 1
ATOM 1325 C C . ARG A 1 179 ? -7.219 9.778 23.149 1.00 15.91 198 ARG A C 1
ATOM 1326 O O . ARG A 1 179 ? -6.987 8.581 22.963 1.00 15.44 198 ARG A O 1
ATOM 1334 N N . ASN A 1 180 ? -7.169 10.676 22.171 1.00 16.20 199 ASN A N 1
ATOM 1335 C CA . ASN A 1 180 ? -6.829 10.229 20.821 1.00 16.35 199 ASN A CA 1
ATOM 1336 C C . ASN A 1 180 ? -5.356 9.940 20.602 1.00 15.38 199 ASN A C 1
ATOM 1337 O O . ASN A 1 180 ? -4.994 9.557 19.510 1.00 15.03 199 ASN A O 1
ATOM 1342 N N . ASP A 1 181 ? -4.524 10.130 21.622 1.00 14.58 200 ASP A N 1
ATOM 1343 C CA . ASP A 1 181 ? -3.111 9.744 21.551 1.00 14.21 200 ASP A CA 1
ATOM 1344 C C . ASP A 1 181 ? -2.778 8.584 22.488 1.00 14.23 200 ASP A C 1
ATOM 1345 O O . ASP A 1 181 ? -1.605 8.342 22.803 1.00 13.83 200 ASP A O 1
ATOM 1350 N N . GLU A 1 182 ? -3.827 7.877 22.908 1.00 14.08 201 GLU A N 1
ATOM 1351 C CA . GLU A 1 182 ? -3.737 6.647 23.686 1.00 13.73 201 GLU A CA 1
ATOM 1352 C C . GLU A 1 182 ? -4.266 5.513 22.840 1.00 13.09 201 GLU A C 1
ATOM 1353 O O . GLU A 1 182 ? -5.245 5.683 22.115 1.00 13.16 201 GLU A O 1
ATOM 1359 N N . ILE A 1 183 ? -3.616 4.351 22.953 1.00 12.16 202 ILE A N 1
ATOM 1360 C CA . ILE A 1 183 ? -3.954 3.167 22.162 1.00 11.85 202 ILE A CA 1
ATOM 1361 C C . ILE A 1 183 ? -4.039 1.972 23.101 1.00 11.53 202 ILE A C 1
ATOM 1362 O O . ILE A 1 183 ? -3.542 2.028 24.230 1.00 11.94 202 ILE A O 1
ATOM 1367 N N A MET A 1 184 ? -4.676 0.905 22.614 0.50 11.35 203 MET A N 1
ATOM 1368 N N B MET A 1 184 ? -4.661 0.903 22.643 0.50 11.42 203 MET A N 1
ATOM 1369 C CA A MET A 1 184 ? -4.779 -0.386 23.328 0.50 11.42 203 MET A CA 1
ATOM 1370 C CA B MET A 1 184 ? -4.729 -0.298 23.457 0.50 11.56 203 MET A CA 1
ATOM 1371 C C A MET A 1 184 ? -3.422 -1.102 23.262 0.50 11.57 203 MET A C 1
ATOM 1372 C C B MET A 1 184 ? -3.498 -1.176 23.267 0.50 11.60 203 MET A C 1
ATOM 1373 O O A MET A 1 184 ? -2.774 -1.113 22.219 0.50 11.34 203 MET A O 1
ATOM 1374 O O B MET A 1 184 ? -3.068 -1.441 22.145 0.50 11.04 203 MET A O 1
ATOM 1383 N N . ALA A 1 185 ? -2.982 -1.651 24.393 1.00 11.68 204 ALA A N 1
ATOM 1384 C CA . ALA A 1 185 ? -1.791 -2.480 24.455 1.00 12.28 204 ALA A CA 1
ATOM 1385 C C . ALA A 1 185 ? -2.186 -3.955 24.506 1.00 12.73 204 ALA A C 1
ATOM 1386 O O . ALA A 1 185 ? -3.354 -4.306 24.737 1.00 12.75 204 ALA A O 1
ATOM 1388 N N . CYS A 1 186 ? -1.195 -4.813 24.287 1.00 12.74 205 CYS A N 1
ATOM 1389 C CA . CYS A 1 186 ? -1.409 -6.249 24.170 1.00 12.98 205 CYS A CA 1
ATOM 1390 C C . CYS A 1 186 ? -0.212 -6.965 24.745 1.00 12.99 205 CYS A C 1
ATOM 1391 O O . CYS A 1 186 ? 0.837 -7.027 24.101 1.00 12.99 205 CYS A O 1
ATOM 1394 N N . VAL A 1 187 ? -0.355 -7.489 25.959 1.00 12.56 206 VAL A N 1
ATOM 1395 C CA . VAL A 1 187 ? 0.748 -8.193 26.589 1.00 12.41 206 VAL A CA 1
ATOM 1396 C C . VAL A 1 187 ? 0.947 -9.525 25.876 1.00 11.91 206 VAL A C 1
ATOM 1397 O O . VAL A 1 187 ? -0.012 -10.240 25.581 1.00 11.88 206 VAL A O 1
ATOM 1401 N N . LYS A 1 188 ? 2.204 -9.828 25.572 1.00 11.22 207 LYS A N 1
ATOM 1402 C CA . LYS A 1 188 ? 2.530 -11.035 24.837 1.00 10.83 207 LYS A CA 1
ATOM 1403 C C . LYS A 1 188 ? 3.821 -11.638 25.413 1.00 10.67 207 LYS A C 1
ATOM 1404 O O . LYS A 1 188 ? 4.562 -10.941 26.085 1.00 10.27 207 LYS A O 1
ATOM 1410 N N . HIS A 1 189 ? 4.112 -12.919 25.198 1.00 10.36 208 HIS A N 1
ATOM 1411 C CA . HIS A 1 189 ? 3.291 -13.890 24.526 1.00 10.78 208 HIS A CA 1
ATOM 1412 C C . HIS A 1 189 ? 2.871 -14.876 25.603 1.00 11.03 208 HIS A C 1
ATOM 1413 O O . HIS A 1 189 ? 3.703 -15.595 26.150 1.00 11.51 208 HIS A O 1
ATOM 1420 N N . PHE A 1 190 ? 1.579 -14.910 25.891 1.00 11.21 209 PHE A N 1
ATOM 1421 C CA . PHE A 1 190 ? 1.064 -15.678 27.020 1.00 11.63 209 PHE A CA 1
ATOM 1422 C C . PHE A 1 190 ? 0.935 -17.154 26.593 1.00 11.19 209 PHE A C 1
ATOM 1423 O O . PHE A 1 190 ? 0.115 -17.454 25.738 1.00 11.23 209 PHE A O 1
ATOM 1431 N N . ALA A 1 191 ? 1.744 -18.093 27.108 1.00 11.04 210 ALA A N 1
ATOM 1432 C CA . ALA A 1 191 ? 2.728 -17.926 28.171 1.00 10.95 210 ALA A CA 1
ATOM 1433 C C . ALA A 1 191 ? 3.926 -18.857 27.948 1.00 10.85 210 ALA A C 1
ATOM 1434 O O . ALA A 1 191 ? 3.814 -19.884 27.300 1.00 11.18 210 ALA A O 1
ATOM 1436 N N . LEU A 1 192 ? 5.060 -18.438 28.509 1.00 11.10 211 LEU A N 1
ATOM 1437 C CA . LEU A 1 192 ? 6.276 -19.246 28.727 1.00 10.59 211 LEU A CA 1
ATOM 1438 C C . LEU A 1 192 ? 7.155 -19.395 27.479 1.00 10.55 211 LEU A C 1
ATOM 1439 O O . LEU A 1 192 ? 8.077 -20.206 27.449 1.00 10.16 211 LEU A O 1
ATOM 1444 N N . TYR A 1 193 ? 6.887 -18.545 26.489 1.00 10.29 212 TYR A N 1
ATOM 1445 C CA . TYR A 1 193 ? 7.464 -18.629 25.145 1.00 10.15 212 TYR A CA 1
ATOM 1446 C C . TYR A 1 193 ? 8.997 -18.483 25.160 1.00 10.19 212 TYR A C 1
ATOM 1447 O O . TYR A 1 193 ? 9.681 -19.042 24.308 1.00 11.28 212 TYR A O 1
ATOM 1456 N N . GLY A 1 194 ? 9.521 -17.750 26.129 1.00 10.12 213 GLY A N 1
ATOM 1457 C CA . GLY A 1 194 ? 10.968 -17.626 26.331 1.00 9.84 213 GLY A CA 1
ATOM 1458 C C . GLY A 1 194 ? 11.734 -18.857 26.786 1.00 10.00 213 GLY A C 1
ATOM 1459 O O . GLY A 1 194 ? 12.956 -18.802 26.859 1.00 10.07 213 GLY A O 1
ATOM 1460 N N . ALA A 1 195 ? 11.036 -19.944 27.111 1.00 9.95 214 ALA A N 1
ATOM 1461 C CA . ALA A 1 195 ? 11.676 -21.188 27.545 1.00 9.63 214 ALA A CA 1
ATOM 1462 C C . ALA A 1 195 ? 11.720 -22.266 26.460 1.00 9.77 214 ALA A C 1
ATOM 1463 O O . ALA A 1 195 ? 11.910 -23.433 26.762 1.00 9.85 214 ALA A O 1
ATOM 1465 N N . GLY A 1 196 ? 11.590 -21.882 25.189 1.00 9.43 215 GLY A N 1
ATOM 1466 C CA . GLY A 1 196 ? 11.594 -22.865 24.107 1.00 9.80 215 GLY A CA 1
ATOM 1467 C C . GLY A 1 196 ? 12.891 -23.654 24.095 1.00 10.06 215 GLY A C 1
ATOM 1468 O O . GLY A 1 196 ? 13.979 -23.075 24.257 1.00 10.09 215 GLY A O 1
ATOM 1469 N N . GLU A 1 197 ? 12.783 -24.968 23.914 1.00 10.66 216 GLU A N 1
ATOM 1470 C CA . GLU A 1 197 ? 13.953 -25.821 23.975 1.00 11.08 216 GLU A CA 1
ATOM 1471 C C . GLU A 1 197 ? 15.008 -25.459 22.954 1.00 10.26 216 GLU A C 1
ATOM 1472 O O . GLU A 1 197 ? 14.715 -25.114 21.812 1.00 10.07 216 GLU A O 1
ATOM 1478 N N . GLY A 1 198 ? 16.252 -25.551 23.396 1.00 10.01 217 GLY A N 1
ATOM 1479 C CA . GLY A 1 198 ? 17.394 -25.247 22.561 1.00 9.90 217 GLY A CA 1
ATOM 1480 C C . GLY A 1 198 ? 17.587 -23.776 22.247 1.00 9.58 217 GLY A C 1
ATOM 1481 O O . GLY A 1 198 ? 18.465 -23.434 21.458 1.00 9.97 217 GLY A O 1
ATOM 1482 N N . GLY A 1 199 ? 16.785 -22.899 22.859 1.00 9.09 218 GLY A N 1
ATOM 1483 C CA . GLY A 1 199 ? 16.735 -21.485 22.482 1.00 9.21 218 GLY A CA 1
ATOM 1484 C C . GLY A 1 199 ? 16.237 -21.304 21.054 1.00 9.11 218 GLY A C 1
ATOM 1485 O O . GLY A 1 199 ? 16.426 -20.223 20.465 1.00 8.92 218 GLY A O 1
ATOM 1486 N N . ARG A 1 200 ? 15.586 -22.336 20.508 1.00 8.94 219 ARG A N 1
ATOM 1487 C CA . ARG A 1 200 ? 15.171 -22.366 19.106 1.00 9.06 219 ARG A CA 1
ATOM 1488 C C . ARG A 1 200 ? 13.732 -21.874 19.048 1.00 9.27 219 ARG A C 1
ATOM 1489 O O . ARG A 1 200 ? 12.833 -22.417 19.718 1.00 9.42 219 ARG A O 1
ATOM 1497 N N . ASP A 1 201 ? 13.507 -20.826 18.272 1.00 9.50 220 ASP A N 1
ATOM 1498 C CA . ASP A 1 201 ? 12.202 -20.173 18.281 1.00 9.45 220 ASP A CA 1
ATOM 1499 C C . ASP A 1 201 ? 11.104 -21.179 17.915 1.00 9.05 220 ASP A C 1
ATOM 1500 O O . ASP A 1 201 ? 11.280 -22.062 17.058 1.00 8.81 220 ASP A O 1
ATOM 1505 N N . TYR A 1 202 ? 9.988 -21.038 18.623 1.00 9.26 221 TYR A N 1
ATOM 1506 C CA . TYR A 1 202 ? 8.771 -21.841 18.460 1.00 9.57 221 TYR A CA 1
ATOM 1507 C C . TYR A 1 202 ? 8.821 -23.258 19.066 1.00 9.59 221 TYR A C 1
ATOM 1508 O O . TYR A 1 202 ? 7.808 -23.973 19.074 1.00 9.28 221 TYR A O 1
ATOM 1517 N N . ASN A 1 203 ? 9.962 -23.641 19.639 1.00 9.26 222 ASN A N 1
ATOM 1518 C CA . ASN A 1 203 ? 10.138 -25.004 20.103 1.00 9.17 222 ASN A CA 1
ATOM 1519 C C . ASN A 1 203 ? 9.417 -25.271 21.422 1.00 9.11 222 ASN A C 1
ATOM 1520 O O . ASN A 1 203 ? 9.012 -24.367 22.158 1.00 9.34 222 ASN A O 1
ATOM 1525 N N . THR A 1 204 ? 9.273 -26.555 21.689 1.00 9.24 223 THR A N 1
ATOM 1526 C CA . THR A 1 204 ? 8.629 -27.066 22.890 1.00 9.60 223 THR A CA 1
ATOM 1527 C C . THR A 1 204 ? 9.043 -26.341 24.172 1.00 9.94 223 THR A C 1
ATOM 1528 O O . THR A 1 204 ? 10.229 -26.093 24.427 1.00 10.14 223 THR A O 1
ATOM 1532 N N . VAL A 1 205 ? 8.047 -25.994 24.977 1.00 10.21 224 VAL A N 1
ATOM 1533 C CA . VAL A 1 205 ? 8.259 -25.505 26.327 1.00 10.68 224 VAL A CA 1
ATOM 1534 C C . VAL A 1 205 ? 7.696 -26.526 27.297 1.00 10.80 224 VAL A C 1
ATOM 1535 O O . VAL A 1 205 ? 6.631 -27.092 27.056 1.00 10.87 224 VAL A O 1
ATOM 1539 N N . ASP A 1 206 ? 8.435 -26.777 28.371 1.00 11.10 225 ASP A N 1
ATOM 1540 C CA . ASP A 1 206 ? 7.964 -27.650 29.435 1.00 11.28 225 ASP A CA 1
ATOM 1541 C C . ASP A 1 206 ? 8.526 -27.189 30.758 1.00 11.47 225 ASP A C 1
ATOM 1542 O O . ASP A 1 206 ? 9.729 -26.951 30.896 1.00 11.09 225 ASP A O 1
ATOM 1547 N N . MET A 1 207 ? 7.654 -27.063 31.742 1.00 11.71 226 MET A N 1
ATOM 1548 C CA . MET A 1 207 ? 8.107 -26.764 33.090 1.00 12.01 226 MET A CA 1
ATOM 1549 C C . MET A 1 207 ? 7.024 -27.112 34.089 1.00 12.15 226 MET A C 1
ATOM 1550 O O . MET A 1 207 ? 5.895 -27.380 33.720 1.00 12.08 226 MET A O 1
ATOM 1555 N N . SER A 1 208 ? 7.398 -27.087 35.361 1.00 12.74 227 SER A N 1
ATOM 1556 C CA . SER A 1 208 ? 6.466 -27.364 36.446 1.00 13.06 227 SER A CA 1
ATOM 1557 C C . SER A 1 208 ? 5.582 -26.148 36.675 1.00 13.47 227 SER A C 1
ATOM 1558 O O . SER A 1 208 ? 5.951 -25.018 36.319 1.00 13.55 227 SER A O 1
ATOM 1561 N N . ARG A 1 209 ? 4.434 -26.370 37.303 1.00 13.98 228 ARG A N 1
ATOM 1562 C CA . ARG A 1 209 ? 3.542 -25.272 37.670 1.00 14.38 228 ARG A CA 1
ATOM 1563 C C . ARG A 1 209 ? 4.207 -24.317 38.643 1.00 14.37 228 ARG A C 1
ATOM 1564 O O . ARG A 1 209 ? 4.046 -23.113 38.544 1.00 13.79 228 ARG A O 1
ATOM 1572 N N . GLN A 1 210 ? 4.987 -24.855 39.569 1.00 15.06 229 GLN A N 1
ATOM 1573 C CA . GLN A 1 210 ? 5.692 -24.040 40.538 1.00 15.46 229 GLN A CA 1
ATOM 1574 C C . GLN A 1 210 ? 6.694 -23.100 39.842 1.00 15.00 229 GLN A C 1
ATOM 1575 O O . GLN A 1 210 ? 6.794 -21.916 40.196 1.00 15.17 229 GLN A O 1
ATOM 1581 N N . ARG A 1 211 ? 7.409 -23.620 38.839 1.00 13.91 230 ARG A N 1
ATOM 1582 C CA . ARG A 1 211 ? 8.345 -22.802 38.083 1.00 13.61 230 ARG A CA 1
ATOM 1583 C C . ARG A 1 211 ? 7.611 -21.712 37.314 1.00 12.63 230 ARG A C 1
ATOM 1584 O O . ARG A 1 211 ? 8.067 -20.580 37.297 1.00 12.57 230 ARG A O 1
ATOM 1592 N N . MET A 1 212 ? 6.487 -22.051 36.695 1.00 12.66 231 MET A N 1
ATOM 1593 C CA . MET A 1 212 ? 5.709 -21.068 35.948 1.00 12.71 231 MET A CA 1
ATOM 1594 C C . MET A 1 212 ? 5.426 -19.861 36.836 1.00 12.95 231 MET A C 1
ATOM 1595 O O . MET A 1 212 ? 5.767 -18.721 36.509 1.00 13.06 231 MET A O 1
ATOM 1600 N N . PHE A 1 213 ? 4.806 -20.121 37.986 1.00 13.88 232 PHE A N 1
ATOM 1601 C CA . PHE A 1 213 ? 4.363 -19.034 38.848 1.00 14.33 232 PHE A CA 1
ATOM 1602 C C . PHE A 1 213 ? 5.479 -18.292 39.562 1.00 14.16 232 PHE A C 1
ATOM 1603 O O . PHE A 1 213 ? 5.436 -17.068 39.647 1.00 14.56 232 PHE A O 1
ATOM 1611 N N . ASN A 1 214 ? 6.504 -18.993 40.031 1.00 13.96 233 ASN A N 1
ATOM 1612 C CA . ASN A 1 214 ? 7.618 -18.314 40.705 1.00 13.96 233 ASN A CA 1
ATOM 1613 C C . ASN A 1 214 ? 8.614 -17.585 39.800 1.00 13.57 233 ASN A C 1
ATOM 1614 O O . ASN A 1 214 ? 9.259 -16.622 40.221 1.00 13.23 233 ASN A O 1
ATOM 1619 N N . GLU A 1 215 ? 8.738 -18.072 38.576 1.00 13.28 234 GLU A N 1
ATOM 1620 C CA . GLU A 1 215 ? 9.872 -17.717 37.724 1.00 13.75 234 GLU A CA 1
ATOM 1621 C C . GLU A 1 215 ? 9.490 -17.095 36.378 1.00 13.37 234 GLU A C 1
ATOM 1622 O O . GLU A 1 215 ? 10.302 -16.349 35.823 1.00 13.74 234 GLU A O 1
ATOM 1628 N N . TYR A 1 216 ? 8.272 -17.351 35.882 1.00 12.96 235 TYR A N 1
ATOM 1629 C CA . TYR A 1 216 ? 7.859 -16.889 34.530 1.00 12.65 235 TYR A CA 1
ATOM 1630 C C . TYR A 1 216 ? 6.616 -16.017 34.405 1.00 13.15 235 TYR A C 1
ATOM 1631 O O . TYR A 1 216 ? 6.518 -15.227 33.456 1.00 12.58 235 TYR A O 1
ATOM 1640 N N . MET A 1 217 ? 5.648 -16.181 35.304 1.00 13.43 236 MET A N 1
ATOM 1641 C CA . MET A 1 217 ? 4.323 -15.600 35.084 1.00 14.08 236 MET A CA 1
ATOM 1642 C C . MET A 1 217 ? 4.142 -14.142 35.492 1.00 13.24 236 MET A C 1
ATOM 1643 O O . MET A 1 217 ? 3.263 -13.477 34.930 1.00 12.53 236 MET A O 1
ATOM 1648 N N . LEU A 1 218 ? 4.932 -13.656 36.451 1.00 13.04 237 LEU A N 1
ATOM 1649 C CA . LEU A 1 218 ? 4.639 -12.369 37.090 1.00 13.45 237 LEU A CA 1
ATOM 1650 C C . LEU A 1 218 ? 4.502 -11.231 36.068 1.00 13.62 237 LEU A C 1
ATOM 1651 O O . LEU A 1 218 ? 3.577 -10.425 36.177 1.00 13.46 237 LEU A O 1
ATOM 1656 N N . PRO A 1 219 ? 5.383 -11.182 35.050 1.00 13.17 238 PRO A N 1
ATOM 1657 C CA . PRO A 1 219 ? 5.215 -10.040 34.150 1.00 13.01 238 PRO A CA 1
ATOM 1658 C C . PRO A 1 219 ? 3.910 -9.974 33.375 1.00 13.32 238 PRO A C 1
ATOM 1659 O O . PRO A 1 219 ? 3.446 -8.871 33.081 1.00 13.53 238 PRO A O 1
ATOM 1663 N N . TYR A 1 220 ? 3.323 -11.129 33.060 1.00 13.14 239 TYR A N 1
ATOM 1664 C CA . TYR A 1 220 ? 2.029 -11.176 32.396 1.00 13.66 239 TYR A CA 1
ATOM 1665 C C . TYR A 1 220 ? 0.961 -10.686 33.356 1.00 14.79 239 TYR A C 1
ATOM 1666 O O . TYR A 1 220 ? 0.093 -9.904 32.958 1.00 15.40 239 TYR A O 1
ATOM 1675 N N . GLU A 1 221 ? 1.030 -11.160 34.605 1.00 15.51 240 GLU A N 1
ATOM 1676 C CA . GLU A 1 221 ? 0.075 -10.759 35.638 1.00 16.24 240 GLU A CA 1
ATOM 1677 C C . GLU A 1 221 ? 0.130 -9.252 35.880 1.00 15.97 240 GLU A C 1
ATOM 1678 O O . GLU A 1 221 ? -0.914 -8.622 36.053 1.00 15.68 240 GLU A O 1
ATOM 1684 N N . ALA A 1 222 ? 1.337 -8.685 35.869 1.00 14.79 241 ALA A N 1
ATOM 1685 C CA . ALA A 1 222 ? 1.530 -7.244 36.113 1.00 14.57 241 ALA A CA 1
ATOM 1686 C C . ALA A 1 222 ? 0.874 -6.402 35.013 1.00 14.25 241 ALA A C 1
ATOM 1687 O O . ALA A 1 222 ? 0.244 -5.384 35.305 1.00 14.23 241 ALA A O 1
ATOM 1689 N N . ALA A 1 223 ? 1.013 -6.832 33.759 1.00 13.97 242 ALA A N 1
ATOM 1690 C CA . ALA A 1 223 ? 0.340 -6.168 32.634 1.00 13.77 242 ALA A CA 1
ATOM 1691 C C . ALA A 1 223 ? -1.174 -6.223 32.768 1.00 14.19 242 ALA A C 1
ATOM 1692 O O . ALA A 1 223 ? -1.858 -5.241 32.511 1.00 14.41 242 ALA A O 1
ATOM 1694 N N . VAL A 1 224 ? -1.689 -7.383 33.164 1.00 14.51 243 VAL A N 1
ATOM 1695 C CA . VAL A 1 224 ? -3.131 -7.547 33.360 1.00 14.97 243 VAL A CA 1
ATOM 1696 C C . VAL A 1 224 ? -3.605 -6.608 34.454 1.00 16.34 243 VAL A C 1
ATOM 1697 O O . VAL A 1 224 ? -4.607 -5.896 34.291 1.00 16.28 243 VAL A O 1
ATOM 1701 N N . GLU A 1 225 ? -2.871 -6.590 35.559 1.00 17.31 244 GLU A N 1
ATOM 1702 C CA . GLU A 1 225 ? -3.212 -5.730 36.684 1.00 19.38 244 GLU A CA 1
ATOM 1703 C C . GLU A 1 225 ? -3.046 -4.231 36.411 1.00 19.19 244 GLU A C 1
ATOM 1704 O O . GLU A 1 225 ? -3.702 -3.411 37.055 1.00 20.19 244 GLU A O 1
ATOM 1710 N N . ALA A 1 226 ? -2.236 -3.879 35.416 1.00 18.48 245 ALA A N 1
ATOM 1711 C CA . ALA A 1 226 ? -2.146 -2.500 34.937 1.00 18.09 245 ALA A CA 1
ATOM 1712 C C . ALA A 1 226 ? -3.294 -2.097 33.990 1.00 17.49 245 ALA A C 1
ATOM 1713 O O . ALA A 1 226 ? -3.347 -0.954 33.532 1.00 18.28 245 ALA A O 1
ATOM 1715 N N . GLY A 1 227 ? -4.183 -3.037 33.689 1.00 16.54 246 GLY A N 1
ATOM 1716 C CA . GLY A 1 227 ? -5.357 -2.804 32.860 1.00 15.56 246 GLY A CA 1
ATOM 1717 C C . GLY A 1 227 ? -5.127 -2.995 31.374 1.00 14.52 246 GLY A C 1
ATOM 1718 O O . GLY A 1 227 ? -5.879 -2.450 30.559 1.00 14.27 246 GLY A O 1
ATOM 1719 N N . VAL A 1 228 ? -4.117 -3.784 30.993 1.00 14.07 247 VAL A N 1
ATOM 1720 C CA . VAL A 1 228 ? -3.887 -4.053 29.575 1.00 13.87 247 VAL A CA 1
ATOM 1721 C C . VAL A 1 228 ? -5.182 -4.541 28.923 1.00 13.69 247 VAL A C 1
ATOM 1722 O O . VAL A 1 228 ? -5.907 -5.348 29.509 1.00 14.76 247 VAL A O 1
ATOM 1726 N N . GLY A 1 229 ? -5.468 -4.057 27.722 1.00 13.66 248 GLY A N 1
ATOM 1727 C CA . GLY A 1 229 ? -6.749 -4.304 27.070 1.00 13.44 248 GLY A CA 1
ATOM 1728 C C . GLY A 1 229 ? -6.864 -5.644 26.378 1.00 12.90 248 GLY A C 1
ATOM 1729 O O . GLY A 1 229 ? -7.968 -6.128 26.139 1.00 13.26 248 GLY A O 1
ATOM 1730 N N . SER A 1 230 ? -5.717 -6.232 26.039 1.00 12.50 249 SER A N 1
ATOM 1731 C CA . SER A 1 230 ? -5.659 -7.462 25.262 1.00 12.35 249 SER A CA 1
ATOM 1732 C C . SER A 1 230 ? -4.440 -8.293 25.680 1.00 12.32 249 SER A C 1
ATOM 1733 O O . SER A 1 230 ? -3.525 -7.779 26.336 1.00 11.76 249 SER A O 1
ATOM 1736 N N . VAL A 1 231 ? -4.517 -9.591 25.362 1.00 12.38 250 VAL A N 1
ATOM 1737 C CA . VAL A 1 231 ? -3.466 -10.574 25.611 1.00 12.25 250 VAL A CA 1
ATOM 1738 C C . VAL A 1 231 ? -3.255 -11.342 24.324 1.00 12.11 250 VAL A C 1
ATOM 1739 O O . VAL A 1 231 ? -4.219 -11.683 23.643 1.00 12.40 250 VAL A O 1
ATOM 1743 N N . MET A 1 232 ? -1.997 -11.615 23.977 1.00 11.54 251 MET A N 1
ATOM 1744 C CA . MET A 1 232 ? -1.694 -12.459 22.820 1.00 11.20 251 MET A CA 1
ATOM 1745 C C . MET A 1 232 ? -1.244 -13.853 23.263 1.00 11.19 251 MET A C 1
ATOM 1746 O O . MET A 1 232 ? -0.242 -13.987 23.966 1.00 11.67 251 MET A O 1
ATOM 1751 N N . ALA A 1 233 ? -1.952 -14.874 22.793 1.00 11.19 252 ALA A N 1
ATOM 1752 C CA . ALA A 1 233 ? -1.589 -16.276 23.040 1.00 11.41 252 ALA A CA 1
ATOM 1753 C C . ALA A 1 233 ? -0.286 -16.636 22.307 1.00 10.82 252 ALA A C 1
ATOM 1754 O O . ALA A 1 233 ? -0.075 -16.241 21.175 1.00 10.70 252 ALA A O 1
ATOM 1756 N N . SER A 1 234 ? 0.572 -17.416 22.952 1.00 10.49 253 SER A N 1
ATOM 1757 C CA . SER A 1 234 ? 1.890 -17.734 22.391 1.00 10.18 253 SER A CA 1
ATOM 1758 C C . SER A 1 234 ? 1.886 -18.969 21.492 1.00 10.22 253 SER A C 1
ATOM 1759 O O . SER A 1 234 ? 0.950 -19.755 21.520 1.00 10.10 253 SER A O 1
ATOM 1762 N N . PHE A 1 235 ? 2.960 -19.137 20.722 1.00 9.73 254 PHE A N 1
ATOM 1763 C CA . PHE A 1 235 ? 3.088 -20.203 19.732 1.00 9.83 254 PHE A CA 1
ATOM 1764 C C . PHE A 1 235 ? 3.426 -21.543 20.359 1.00 10.08 254 PHE A C 1
ATOM 1765 O O . PHE A 1 235 ? 3.206 -22.583 19.750 1.00 10.32 254 PHE A O 1
ATOM 1773 N N . ASN A 1 236 ? 4.050 -21.507 21.532 1.00 10.84 255 ASN A N 1
ATOM 1774 C CA . ASN A 1 236 ? 4.545 -22.732 22.151 1.00 10.80 255 ASN A CA 1
ATOM 1775 C C . ASN A 1 236 ? 3.425 -23.512 22.802 1.00 11.20 255 ASN A C 1
ATOM 1776 O O . ASN A 1 236 ? 2.421 -22.940 23.232 1.00 11.92 255 ASN A O 1
ATOM 1781 N N . GLU A 1 237 ? 3.619 -24.818 22.876 1.00 11.10 256 GLU A N 1
ATOM 1782 C CA . GLU A 1 237 ? 2.855 -25.645 23.811 1.00 11.17 256 GLU A CA 1
ATOM 1783 C C . GLU A 1 237 ? 3.235 -25.417 25.276 1.00 11.50 256 GLU A C 1
ATOM 1784 O O . GLU A 1 237 ? 4.352 -25.003 25.604 1.00 11.54 256 GLU A O 1
ATOM 1790 N N . VAL A 1 238 ? 2.274 -25.687 26.144 1.00 11.89 257 VAL A N 1
ATOM 1791 C CA . VAL A 1 238 ? 2.450 -25.684 27.588 1.00 12.22 257 VAL A CA 1
ATOM 1792 C C . VAL A 1 238 ? 1.701 -26.926 28.081 1.00 12.87 257 VAL A C 1
ATOM 1793 O O . VAL A 1 238 ? 0.525 -27.104 27.747 1.00 12.24 257 VAL A O 1
ATOM 1797 N N . ASP A 1 239 ? 2.369 -27.784 28.852 1.00 13.47 258 ASP A N 1
ATOM 1798 C CA . ASP A 1 239 ? 1.757 -29.052 29.308 1.00 13.79 258 ASP A CA 1
ATOM 1799 C C . ASP A 1 239 ? 1.165 -29.879 28.148 1.00 14.04 258 ASP A C 1
ATOM 1800 O O . ASP A 1 239 ? 0.080 -30.485 28.257 1.00 14.70 258 ASP A O 1
ATOM 1805 N N . GLY A 1 240 ? 1.871 -29.868 27.018 1.00 12.96 259 GLY A N 1
ATOM 1806 C CA . GLY A 1 240 ? 1.462 -30.606 25.824 1.00 12.58 259 GLY A CA 1
ATOM 1807 C C . GLY A 1 240 ? 0.292 -30.026 25.042 1.00 12.33 259 GLY A C 1
ATOM 1808 O O . GLY A 1 240 ? -0.160 -30.632 24.076 1.00 12.37 259 GLY A O 1
ATOM 1809 N N . VAL A 1 241 ? -0.177 -28.841 25.424 1.00 12.54 260 VAL A N 1
ATOM 1810 C CA . VAL A 1 241 ? -1.271 -28.210 24.707 1.00 12.53 260 VAL A CA 1
ATOM 1811 C C . VAL A 1 241 ? -0.770 -26.875 24.190 1.00 11.89 260 VAL A C 1
ATOM 1812 O O . VAL A 1 241 ? -0.299 -26.063 24.963 1.00 11.91 260 VAL A O 1
ATOM 1816 N N . PRO A 1 242 ? -0.868 -26.653 22.871 1.00 11.57 261 PRO A N 1
ATOM 1817 C CA . PRO A 1 242 ? -0.565 -25.315 22.349 1.00 11.75 261 PRO A CA 1
ATOM 1818 C C . PRO A 1 242 ? -1.274 -24.272 23.203 1.00 11.94 261 PRO A C 1
ATOM 1819 O O . PRO A 1 242 ? -2.441 -24.477 23.599 1.00 11.93 261 PRO A O 1
ATOM 1823 N N . ALA A 1 243 ? -0.581 -23.180 23.525 1.00 11.69 262 ALA A N 1
ATOM 1824 C CA . ALA A 1 243 ? -1.151 -22.150 24.377 1.00 12.08 262 ALA A CA 1
ATOM 1825 C C . ALA A 1 243 ? -2.488 -21.618 23.826 1.00 12.39 262 ALA A C 1
ATOM 1826 O O . ALA A 1 243 ? -3.396 -21.302 24.598 1.00 13.02 262 ALA A O 1
ATOM 1828 N N . THR A 1 244 ? -2.616 -21.578 22.501 1.00 12.99 263 THR A N 1
ATOM 1829 C CA . THR A 1 244 ? -3.849 -21.136 21.822 1.00 13.32 263 THR A CA 1
ATOM 1830 C C . THR A 1 244 ? -5.052 -22.084 22.031 1.00 13.74 263 THR A C 1
ATOM 1831 O O . THR A 1 244 ? -6.181 -21.692 21.757 1.00 14.38 263 THR A O 1
ATOM 1835 N N . ALA A 1 245 ? -4.822 -23.310 22.507 1.00 13.78 264 ALA A N 1
ATOM 1836 C CA . ALA A 1 245 ? -5.926 -24.227 22.893 1.00 14.10 264 ALA A CA 1
ATOM 1837 C C . ALA A 1 245 ? -5.934 -24.514 24.391 1.00 14.13 264 ALA A C 1
ATOM 1838 O O . ALA A 1 245 ? -6.690 -25.373 24.866 1.00 14.38 264 ALA A O 1
ATOM 1840 N N . ASN A 1 246 ? -5.115 -23.798 25.150 1.00 14.30 265 ASN A N 1
ATOM 1841 C CA . ASN A 1 246 ? -4.910 -24.134 26.560 1.00 14.62 265 ASN A CA 1
ATOM 1842 C C . ASN A 1 246 ? -5.885 -23.371 27.464 1.00 14.78 265 ASN A C 1
ATOM 1843 O O . ASN A 1 246 ? -5.642 -22.227 27.870 1.00 14.47 265 ASN A O 1
ATOM 1848 N N . LYS A 1 247 ? -6.999 -24.031 27.784 1.00 15.37 266 LYS A N 1
ATOM 1849 C CA . LYS A 1 247 ? -8.058 -23.421 28.584 1.00 16.49 266 LYS A CA 1
ATOM 1850 C C . LYS A 1 247 ? -7.591 -23.105 29.995 1.00 15.88 266 LYS A C 1
ATOM 1851 O O . LYS A 1 247 ? -8.021 -22.115 30.578 1.00 15.28 266 LYS A O 1
ATOM 1857 N N . TRP A 1 248 ? -6.699 -23.917 30.557 1.00 15.54 267 TRP A N 1
ATOM 1858 C CA . TRP A 1 248 ? -6.147 -23.573 31.870 1.00 15.50 267 TRP A CA 1
ATOM 1859 C C . TRP A 1 248 ? -5.450 -22.194 31.849 1.00 15.51 267 TRP A C 1
ATOM 1860 O O . TRP A 1 248 ? -5.650 -21.387 32.760 1.00 16.51 267 TRP A O 1
ATOM 1871 N N . LEU A 1 249 ? -4.648 -21.939 30.809 1.00 15.68 268 LEU A N 1
ATOM 1872 C CA . LEU A 1 249 ? -4.013 -20.631 30.623 1.00 15.86 268 LEU A CA 1
ATOM 1873 C C . LEU A 1 249 ? -5.038 -19.544 30.327 1.00 15.65 268 LEU A C 1
ATOM 1874 O O . LEU A 1 249 ? -5.144 -18.575 31.086 1.00 15.17 268 LEU A O 1
ATOM 1879 N N . MET A 1 250 ? -5.749 -19.697 29.213 1.00 16.43 269 MET A N 1
ATOM 1880 C CA . MET A 1 250 ? -6.564 -18.589 28.668 1.00 16.70 269 MET A CA 1
ATOM 1881 C C . MET A 1 250 ? -7.838 -18.310 29.458 1.00 17.11 269 MET A C 1
ATOM 1882 O O . MET A 1 250 ? -8.356 -17.197 29.388 1.00 16.84 269 MET A O 1
ATOM 1887 N N . THR A 1 251 ? -8.326 -19.297 30.213 1.00 16.86 270 THR A N 1
ATOM 1888 C CA . THR A 1 251 ? -9.493 -19.094 31.091 1.00 17.19 270 THR A CA 1
ATOM 1889 C C . THR A 1 251 ? -9.125 -19.124 32.568 1.00 17.39 270 THR A C 1
ATOM 1890 O O . THR A 1 251 ? -9.246 -18.115 33.255 1.00 17.01 270 THR A O 1
ATOM 1894 N N . ASP A 1 252 ? -8.679 -20.274 33.060 1.00 17.74 271 ASP A N 1
ATOM 1895 C CA . ASP A 1 252 ? -8.481 -20.444 34.497 1.00 18.64 271 ASP A CA 1
ATOM 1896 C C . ASP A 1 252 ? -7.481 -19.505 35.128 1.00 17.48 271 ASP A C 1
ATOM 1897 O O . ASP A 1 252 ? -7.776 -18.935 36.158 1.00 17.51 271 ASP A O 1
ATOM 1902 N N . VAL A 1 253 ? -6.307 -19.320 34.530 1.00 16.80 272 VAL A N 1
ATOM 1903 C CA . VAL A 1 253 ? -5.322 -18.394 35.104 1.00 16.22 272 VAL A CA 1
ATOM 1904 C C . VAL A 1 253 ? -5.690 -16.949 34.763 1.00 15.87 272 VAL A C 1
ATOM 1905 O O . VAL A 1 253 ? -5.843 -16.108 35.647 1.00 15.88 272 VAL A O 1
ATOM 1909 N N . LEU A 1 254 ? -5.824 -16.680 33.474 1.00 15.80 273 LEU A N 1
ATOM 1910 C CA . LEU A 1 254 ? -5.991 -15.318 32.983 1.00 16.21 273 LEU A CA 1
ATOM 1911 C C . LEU A 1 254 ? -7.240 -14.613 33.537 1.00 16.39 273 LEU A C 1
ATOM 1912 O O . LEU A 1 254 ? -7.144 -13.489 34.035 1.00 15.57 273 LEU A O 1
ATOM 1917 N N . ARG A 1 255 ? -8.383 -15.288 33.456 1.00 16.82 274 ARG A N 1
ATOM 1918 C CA . ARG A 1 255 ? -9.659 -14.738 33.932 1.00 17.28 274 ARG A CA 1
ATOM 1919 C C . ARG A 1 255 ? -9.931 -15.194 35.352 1.00 17.88 274 ARG A C 1
ATOM 1920 O O . ARG A 1 255 ? -10.141 -14.376 36.232 1.00 18.16 274 ARG A O 1
ATOM 1928 N N . GLY A 1 256 ? -9.920 -16.505 35.562 1.00 18.89 275 GLY A N 1
ATOM 1929 C CA . GLY A 1 256 ? -10.210 -17.080 36.882 1.00 19.96 275 GLY A CA 1
ATOM 1930 C C . GLY A 1 256 ? -9.368 -16.531 38.022 1.00 20.94 275 GLY A C 1
ATOM 1931 O O . GLY A 1 256 ? -9.905 -16.059 39.019 1.00 22.02 275 GLY A O 1
ATOM 1932 N N . GLN A 1 257 ? -8.047 -16.550 37.857 1.00 21.84 276 GLN A N 1
ATOM 1933 C CA . GLN A 1 257 ? -7.131 -16.111 38.911 1.00 22.33 276 GLN A CA 1
ATOM 1934 C C . GLN A 1 257 ? -6.836 -14.616 38.886 1.00 21.19 276 GLN A C 1
ATOM 1935 O O . GLN A 1 257 ? -6.779 -13.980 39.937 1.00 21.42 276 GLN A O 1
ATOM 1941 N N . TRP A 1 258 ? -6.595 -14.067 37.699 1.00 19.81 277 TRP A N 1
ATOM 1942 C CA . TRP A 1 258 ? -6.126 -12.684 37.591 1.00 18.63 277 TRP A CA 1
ATOM 1943 C C . TRP A 1 258 ? -7.236 -11.684 37.254 1.00 18.64 277 TRP A C 1
ATOM 1944 O O . TRP A 1 258 ? -6.991 -10.483 37.260 1.00 18.64 277 TRP A O 1
ATOM 1955 N N . GLY A 1 259 ? -8.438 -12.173 36.951 1.00 18.78 278 GLY A N 1
ATOM 1956 C CA . GLY A 1 259 ? -9.589 -11.307 36.667 1.00 19.01 278 GLY A CA 1
ATOM 1957 C C . GLY A 1 259 ? -9.445 -10.399 35.452 1.00 19.00 278 GLY A C 1
ATOM 1958 O O . GLY A 1 259 ? -10.008 -9.299 35.416 1.00 19.21 278 GLY A O 1
ATOM 1959 N N . PHE A 1 260 ? -8.692 -10.855 34.455 1.00 18.49 279 PHE A N 1
ATOM 1960 C CA . PHE A 1 260 ? -8.607 -10.168 33.167 1.00 17.51 279 PHE A CA 1
ATOM 1961 C C . PHE A 1 260 ? -9.995 -9.950 32.549 1.00 19.16 279 PHE A C 1
ATOM 1962 O O . PHE A 1 260 ? -10.765 -10.906 32.378 1.00 18.97 279 PHE A O 1
ATOM 1970 N N . ASN A 1 261 ? -10.291 -8.690 32.214 1.00 20.22 280 ASN A N 1
ATOM 1971 C CA . ASN A 1 261 ? -11.588 -8.271 31.642 1.00 20.98 280 ASN A CA 1
ATOM 1972 C C . ASN A 1 261 ? -11.574 -8.067 30.129 1.00 19.21 280 ASN A C 1
ATOM 1973 O O . ASN A 1 261 ? -12.612 -7.803 29.523 1.00 19.24 280 ASN A O 1
ATOM 1978 N N . GLY A 1 262 ? -10.404 -8.224 29.516 1.00 16.95 281 GLY A N 1
ATOM 1979 C CA . GLY A 1 262 ? -10.208 -7.899 28.110 1.00 15.95 281 GLY A CA 1
ATOM 1980 C C . GLY A 1 262 ? -10.372 -9.090 27.196 1.00 15.37 281 GLY A C 1
ATOM 1981 O O . GLY A 1 262 ? -11.051 -10.065 27.553 1.00 15.42 281 GLY A O 1
ATOM 1982 N N . PHE A 1 263 ? -9.747 -9.019 26.018 1.00 14.08 282 PHE A N 1
ATOM 1983 C CA . PHE A 1 263 ? -9.810 -10.119 25.041 1.00 13.70 282 PHE A CA 1
ATOM 1984 C C . PHE A 1 263 ? -8.443 -10.726 24.692 1.00 13.53 282 PHE A C 1
ATOM 1985 O O . PHE A 1 263 ? -7.404 -10.099 24.867 1.00 13.09 282 PHE A O 1
ATOM 1993 N N . VAL A 1 264 ? -8.492 -11.960 24.200 1.00 13.51 283 VAL A N 1
ATOM 1994 C CA . VAL A 1 264 ? -7.304 -12.698 23.779 1.00 13.40 283 VAL A CA 1
ATOM 1995 C C . VAL A 1 264 ? -7.241 -12.827 22.264 1.00 13.16 283 VAL A C 1
ATOM 1996 O O . VAL A 1 264 ? -8.172 -13.338 21.620 1.00 12.95 283 VAL A O 1
ATOM 2000 N N . VAL A 1 265 ? -6.107 -12.398 21.708 1.00 12.42 284 VAL A N 1
ATOM 2001 C CA . VAL A 1 265 ? -5.829 -12.550 20.289 1.00 12.35 284 VAL A CA 1
ATOM 2002 C C . VAL A 1 265 ? -4.773 -13.655 20.145 1.00 11.91 284 VAL A C 1
ATOM 2003 O O . VAL A 1 265 ? -3.959 -13.861 21.035 1.00 11.94 284 VAL A O 1
ATOM 2007 N N . THR A 1 266 ? -4.793 -14.374 19.034 1.00 11.70 285 THR A N 1
ATOM 2008 C CA . THR A 1 266 ? -3.739 -15.342 18.766 1.00 11.86 285 THR A CA 1
ATOM 2009 C C . THR A 1 266 ? -2.530 -14.581 18.242 1.00 12.18 285 THR A C 1
ATOM 2010 O O . THR A 1 266 ? -2.605 -13.384 17.918 1.00 12.48 285 THR A O 1
ATOM 2014 N N . ASP A 1 267 ? -1.414 -15.294 18.155 1.00 12.15 286 ASP A N 1
ATOM 2015 C CA . ASP A 1 267 ? -0.278 -14.834 17.384 1.00 11.62 286 ASP A CA 1
ATOM 2016 C C . ASP A 1 267 ? -0.556 -15.271 15.924 1.00 11.58 286 ASP A C 1
ATOM 2017 O O . ASP A 1 267 ? -1.609 -15.856 15.621 1.00 11.58 286 ASP A O 1
ATOM 2022 N N . TYR A 1 268 ? 0.380 -14.967 15.034 1.00 10.89 287 TYR A N 1
ATOM 2023 C CA . TYR A 1 268 ? 0.209 -15.081 13.588 1.00 10.94 287 TYR A CA 1
ATOM 2024 C C . TYR A 1 268 ? -0.059 -16.515 13.141 1.00 11.02 287 TYR A C 1
ATOM 2025 O O . TYR A 1 268 ? 0.798 -17.374 13.286 1.00 11.32 287 TYR A O 1
ATOM 2034 N N . THR A 1 269 ? -1.256 -16.763 12.619 1.00 10.79 288 THR A N 1
ATOM 2035 C CA . THR A 1 269 ? -1.729 -18.107 12.251 1.00 10.97 288 THR A CA 1
ATOM 2036 C C . THR A 1 269 ? -1.572 -19.124 13.394 1.00 10.85 288 THR A C 1
ATOM 2037 O O . THR A 1 269 ? -1.438 -20.315 13.165 1.00 11.54 288 THR A O 1
ATOM 2041 N N . GLY A 1 270 ? -1.671 -18.649 14.625 1.00 10.92 289 GLY A N 1
ATOM 2042 C CA . GLY A 1 270 ? -1.558 -19.537 15.786 1.00 11.36 289 GLY A CA 1
ATOM 2043 C C . GLY A 1 270 ? -2.559 -20.685 15.770 1.00 11.81 289 GLY A C 1
ATOM 2044 O O . GLY A 1 270 ? -2.226 -21.808 16.160 1.00 12.44 289 GLY A O 1
ATOM 2045 N N . ILE A 1 271 ? -3.784 -20.428 15.311 1.00 12.12 290 ILE A N 1
ATOM 2046 C CA . ILE A 1 271 ? -4.802 -21.490 15.270 1.00 12.04 290 ILE A CA 1
ATOM 2047 C C . ILE A 1 271 ? -4.491 -22.574 14.241 1.00 12.47 290 ILE A C 1
ATOM 2048 O O . ILE A 1 271 ? -4.483 -23.752 14.573 1.00 12.13 290 ILE A O 1
ATOM 2053 N N . SER A 1 272 ? -4.212 -22.212 13.000 1.00 12.61 291 SER A N 1
ATOM 2054 C CA . SER A 1 272 ? -3.960 -23.243 11.988 1.00 13.30 291 SER A CA 1
ATOM 2055 C C . SER A 1 272 ? -2.658 -24.009 12.274 1.00 12.67 291 SER A C 1
ATOM 2056 O O . SER A 1 272 ? -2.526 -25.176 11.900 1.00 13.01 291 SER A O 1
ATOM 2059 N N . GLU A 1 273 ? -1.731 -23.364 12.973 1.00 12.65 292 GLU A N 1
ATOM 2060 C CA . GLU A 1 273 ? -0.472 -24.005 13.356 1.00 12.25 292 GLU A CA 1
ATOM 2061 C C . GLU A 1 273 ? -0.679 -25.114 14.397 1.00 12.48 292 GLU A C 1
ATOM 2062 O O . GLU A 1 273 ? 0.185 -25.966 14.557 1.00 12.02 292 GLU A O 1
ATOM 2068 N N . MET A 1 274 ? -1.824 -25.122 15.078 1.00 12.72 293 MET A N 1
ATOM 2069 C CA . MET A 1 274 ? -2.177 -26.263 15.953 1.00 12.62 293 MET A CA 1
ATOM 2070 C C . MET A 1 274 ? -2.367 -27.568 15.200 1.00 12.84 293 MET A C 1
ATOM 2071 O O . MET A 1 274 ? -2.206 -28.640 15.796 1.00 12.16 293 MET A O 1
ATOM 2076 N N . ILE A 1 275 ? -2.682 -27.490 13.908 1.00 13.13 294 ILE A N 1
ATOM 2077 C CA . ILE A 1 275 ? -2.733 -28.673 13.052 1.00 14.21 294 ILE A CA 1
ATOM 2078 C C . ILE A 1 275 ? -1.322 -29.266 13.011 1.00 14.67 294 ILE A C 1
ATOM 2079 O O . ILE A 1 275 ? -1.131 -30.456 13.255 1.00 15.22 294 ILE A O 1
ATOM 2084 N N . ASP A 1 276 ? -0.338 -28.433 12.707 1.00 15.13 295 ASP A N 1
ATOM 2085 C CA . ASP A 1 276 ? 1.078 -28.859 12.746 1.00 15.98 295 ASP A CA 1
ATOM 2086 C C . ASP A 1 276 ? 1.530 -29.353 14.116 1.00 14.38 295 ASP A C 1
ATOM 2087 O O . ASP A 1 276 ? 2.204 -30.379 14.200 1.00 14.05 295 ASP A O 1
ATOM 2092 N N . HIS A 1 277 ? 1.176 -28.635 15.183 1.00 13.26 296 HIS A N 1
ATOM 2093 C CA . HIS A 1 277 ? 1.489 -29.089 16.552 1.00 13.37 296 HIS A CA 1
ATOM 2094 C C . HIS A 1 277 ? 1.060 -30.552 16.768 1.00 13.90 296 HIS A C 1
ATOM 2095 O O . HIS A 1 277 ? 1.703 -31.288 17.513 1.00 13.80 296 HIS A O 1
ATOM 2102 N N . GLY A 1 278 ? -0.073 -30.917 16.172 1.00 13.94 297 GLY A N 1
ATOM 2103 C CA . GLY A 1 278 ? -0.564 -32.301 16.162 1.00 14.27 297 GLY A CA 1
ATOM 2104 C C . GLY A 1 278 ? -1.782 -32.584 17.024 1.00 14.34 297 GLY A C 1
ATOM 2105 O O . GLY A 1 278 ? -1.956 -33.713 17.493 1.00 14.45 297 GLY A O 1
ATOM 2106 N N . ILE A 1 279 ? -2.645 -31.585 17.214 1.00 14.33 298 ILE A N 1
ATOM 2107 C CA . ILE A 1 279 ? -3.860 -31.761 18.024 1.00 14.48 298 ILE A CA 1
ATOM 2108 C C . ILE A 1 279 ? -5.177 -31.735 17.232 1.00 15.08 298 ILE A C 1
ATOM 2109 O O . ILE A 1 279 ? -6.246 -31.722 17.834 1.00 15.62 298 ILE A O 1
ATOM 2114 N N . GLY A 1 280 ? -5.107 -31.802 15.905 1.00 14.90 299 GLY A N 1
ATOM 2115 C CA . GLY A 1 280 ? -6.318 -31.993 15.105 1.00 15.49 299 GLY A CA 1
ATOM 2116 C C . GLY A 1 280 ? -6.439 -31.081 13.923 1.00 15.86 299 GLY A C 1
ATOM 2117 O O . GLY A 1 280 ? -5.537 -30.313 13.611 1.00 15.83 299 GLY A O 1
ATOM 2118 N N . ASP A 1 281 ? -7.580 -31.202 13.263 1.00 16.01 300 ASP A N 1
ATOM 2119 C CA . ASP A 1 281 ? -7.877 -30.436 12.062 1.00 16.28 300 ASP A CA 1
ATOM 2120 C C . ASP A 1 281 ? -8.325 -29.021 12.387 1.00 15.63 300 ASP A C 1
ATOM 2121 O O . ASP A 1 281 ? -8.567 -28.680 13.533 1.00 14.94 300 ASP A O 1
ATOM 2126 N N . LEU A 1 282 ? -8.429 -28.196 11.355 1.00 15.98 301 LEU A N 1
ATOM 2127 C CA . LEU A 1 282 ? -8.729 -26.781 11.545 1.00 16.15 301 LEU A CA 1
ATOM 2128 C C . LEU A 1 282 ? -9.997 -26.536 12.368 1.00 15.96 301 LEU A C 1
ATOM 2129 O O . LEU A 1 282 ? -9.987 -25.746 13.312 1.00 14.22 301 LEU A O 1
ATOM 2134 N N . GLN A 1 283 ? -11.081 -27.219 12.007 1.00 16.58 302 GLN A N 1
ATOM 2135 C CA . GLN A 1 283 ? -12.315 -27.091 12.773 1.00 17.18 302 GLN A CA 1
ATOM 2136 C C . GLN A 1 283 ? -12.108 -27.492 14.224 1.00 16.60 302 GLN A C 1
ATOM 2137 O O . GLN A 1 283 ? -12.536 -26.781 15.125 1.00 16.34 302 GLN A O 1
ATOM 2143 N N . THR A 1 284 ? -11.459 -28.634 14.453 1.00 16.86 303 THR A N 1
ATOM 2144 C CA . THR A 1 284 ? -11.284 -29.119 15.819 1.00 16.67 303 THR A CA 1
ATOM 2145 C C . THR A 1 284 ? -10.479 -28.150 16.669 1.00 15.78 303 THR A C 1
ATOM 2146 O O . THR A 1 284 ? -10.868 -27.836 17.780 1.00 16.15 303 THR A O 1
ATOM 2150 N N . VAL A 1 285 ? -9.361 -27.674 16.134 1.00 15.32 304 VAL A N 1
ATOM 2151 C CA . VAL A 1 285 ? -8.482 -26.810 16.912 1.00 14.58 304 VAL A CA 1
ATOM 2152 C C . VAL A 1 285 ? -9.062 -25.395 17.104 1.00 14.58 304 VAL A C 1
ATOM 2153 O O . VAL A 1 285 ? -8.851 -24.777 18.155 1.00 13.72 304 VAL A O 1
ATOM 2157 N N . SER A 1 286 ? -9.814 -24.901 16.115 1.00 14.97 305 SER A N 1
ATOM 2158 C CA . SER A 1 286 ? -10.515 -23.601 16.244 1.00 15.31 305 SER A CA 1
ATOM 2159 C C . SER A 1 286 ? -11.584 -23.643 17.332 1.00 14.64 305 SER A C 1
ATOM 2160 O O . SER A 1 286 ? -11.686 -22.733 18.161 1.00 14.53 305 SER A O 1
ATOM 2163 N N . ALA A 1 287 ? -12.386 -24.704 17.326 1.00 14.86 306 ALA A N 1
ATOM 2164 C CA . ALA A 1 287 ? -13.374 -24.912 18.372 1.00 15.42 306 ALA A CA 1
ATOM 2165 C C . ALA A 1 287 ? -12.683 -24.982 19.732 1.00 15.17 306 ALA A C 1
ATOM 2166 O O . ALA A 1 287 ? -13.160 -24.416 20.707 1.00 15.54 306 ALA A O 1
ATOM 2168 N N . ARG A 1 288 ? -11.541 -25.668 19.788 1.00 15.73 307 ARG A N 1
ATOM 2169 C CA . ARG A 1 288 ? -10.813 -25.778 21.050 1.00 15.89 307 ARG A CA 1
ATOM 2170 C C . ARG A 1 288 ? -10.275 -24.433 21.522 1.00 15.35 307 ARG A C 1
ATOM 2171 O O . ARG A 1 288 ? -10.318 -24.129 22.704 1.00 14.42 307 ARG A O 1
ATOM 2179 N N . ALA A 1 289 ? -9.755 -23.642 20.584 1.00 15.14 308 ALA A N 1
ATOM 2180 C CA . ALA A 1 289 ? -9.271 -22.297 20.873 1.00 14.93 308 ALA A CA 1
ATOM 2181 C C . ALA A 1 289 ? -10.342 -21.401 21.475 1.00 15.03 308 ALA A C 1
ATOM 2182 O O . ALA A 1 289 ? -10.136 -20.808 22.530 1.00 14.91 308 ALA A O 1
ATOM 2184 N N . ILE A 1 290 ? -11.496 -21.306 20.820 1.00 15.41 309 ILE A N 1
ATOM 2185 C CA . ILE A 1 290 ? -12.548 -20.415 21.332 1.00 15.43 309 ILE A CA 1
ATOM 2186 C C . ILE A 1 290 ? -13.077 -20.915 22.677 1.00 14.80 309 ILE A C 1
ATOM 2187 O O . ILE A 1 290 ? -13.291 -20.120 23.598 1.00 14.71 309 ILE A O 1
ATOM 2192 N N . ASN A 1 291 ? -13.227 -22.236 22.799 1.00 14.98 310 ASN A N 1
ATOM 2193 C CA . ASN A 1 291 ? -13.603 -22.861 24.067 1.00 15.27 310 ASN A CA 1
ATOM 2194 C C . ASN A 1 291 ? -12.585 -22.636 25.175 1.00 15.68 310 ASN A C 1
ATOM 2195 O O . ASN A 1 291 ? -12.946 -22.564 26.350 1.00 16.81 310 ASN A O 1
ATOM 2200 N N . ALA A 1 292 ? -11.317 -22.499 24.799 1.00 15.18 311 ALA A N 1
ATOM 2201 C CA . ALA A 1 292 ? -10.287 -22.202 25.768 1.00 14.49 311 ALA A CA 1
ATOM 2202 C C . ALA A 1 292 ? -10.290 -20.762 26.273 1.00 14.48 311 ALA A C 1
ATOM 2203 O O . ALA A 1 292 ? -9.761 -20.498 27.345 1.00 14.84 311 ALA A O 1
ATOM 2205 N N . GLY A 1 293 ? -10.864 -19.833 25.510 1.00 13.96 312 GLY A N 1
ATOM 2206 C CA . GLY A 1 293 ? -10.838 -18.413 25.881 1.00 14.18 312 GLY A CA 1
ATOM 2207 C C . GLY A 1 293 ? -10.131 -17.478 24.916 1.00 13.60 312 GLY A C 1
ATOM 2208 O O . GLY A 1 293 ? -9.894 -16.324 25.258 1.00 13.90 312 GLY A O 1
ATOM 2209 N N . VAL A 1 294 ? -9.797 -17.974 23.728 1.00 14.46 313 VAL A N 1
ATOM 2210 C CA . VAL A 1 294 ? -9.260 -17.168 22.642 1.00 14.46 313 VAL A CA 1
ATOM 2211 C C . VAL A 1 294 ? -10.411 -16.465 21.925 1.00 14.97 313 VAL A C 1
ATOM 2212 O O . VAL A 1 294 ? -11.364 -17.120 21.491 1.00 14.21 313 VAL A O 1
ATOM 2216 N N . ASP A 1 295 ? -10.292 -15.142 21.780 1.00 14.91 314 ASP A N 1
ATOM 2217 C CA . ASP A 1 295 ? -11.372 -14.301 21.237 1.00 15.18 314 ASP A CA 1
ATOM 2218 C C . ASP A 1 295 ? -11.138 -13.776 19.827 1.00 15.41 314 ASP A C 1
ATOM 2219 O O . ASP A 1 295 ? -12.097 -13.481 19.121 1.00 16.50 314 ASP A O 1
ATOM 2224 N N . MET A 1 296 ? -9.885 -13.645 19.403 1.00 14.56 315 MET A N 1
ATOM 2225 C CA . MET A 1 296 ? -9.610 -13.124 18.060 1.00 14.40 315 MET A CA 1
ATOM 2226 C C . MET A 1 296 ? -8.530 -13.908 17.297 1.00 13.73 315 MET A C 1
ATOM 2227 O O . MET A 1 296 ? -7.467 -14.214 17.831 1.00 14.06 315 MET A O 1
ATOM 2232 N N . ASP A 1 297 ? -8.845 -14.230 16.041 1.00 13.49 316 ASP A N 1
ATOM 2233 C CA . ASP A 1 297 ? -8.090 -15.173 15.222 1.00 13.59 316 ASP A CA 1
ATOM 2234 C C . ASP A 1 297 ? -7.204 -14.396 14.240 1.00 13.33 316 ASP A C 1
ATOM 2235 O O . ASP A 1 297 ? -7.694 -13.926 13.224 1.00 13.39 316 ASP A O 1
ATOM 2240 N N . MET A 1 298 ? -5.908 -14.287 14.540 1.00 12.99 317 MET A N 1
ATOM 2241 C CA . MET A 1 298 ? -4.937 -13.631 13.630 1.00 13.13 317 MET A CA 1
ATOM 2242 C C . MET A 1 298 ? -4.618 -14.487 12.390 1.00 13.34 317 MET A C 1
ATOM 2243 O O . MET A 1 298 ? -3.908 -15.494 12.487 1.00 13.28 317 MET A O 1
ATOM 2248 N N . VAL A 1 299 ? -5.192 -14.110 11.244 1.00 12.81 318 VAL A N 1
ATOM 2249 C CA . VAL A 1 299 ? -4.882 -14.659 9.894 1.00 12.75 318 VAL A CA 1
ATOM 2250 C C . VAL A 1 299 ? -5.361 -16.075 9.498 1.00 12.94 318 VAL A C 1
ATOM 2251 O O . VAL A 1 299 ? -5.682 -16.281 8.330 1.00 13.93 318 VAL A O 1
ATOM 2255 N N A SER A 1 300 ? -5.396 -17.033 10.434 0.50 13.15 319 SER A N 1
ATOM 2256 N N B SER A 1 300 ? -5.389 -17.029 10.422 0.50 13.05 319 SER A N 1
ATOM 2257 C CA A SER A 1 300 ? -5.677 -18.447 10.088 0.50 13.21 319 SER A CA 1
ATOM 2258 C CA B SER A 1 300 ? 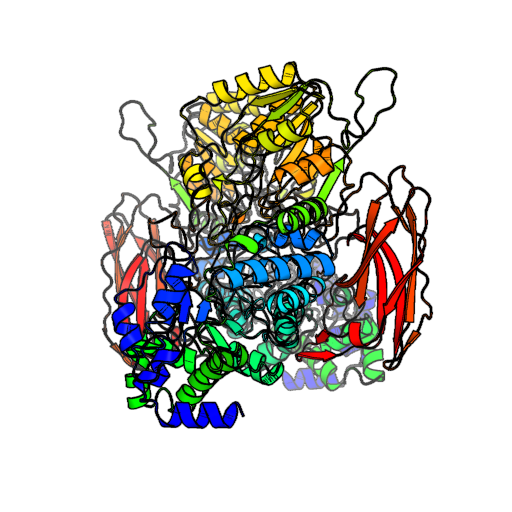-5.632 -18.423 10.041 0.50 13.03 319 SER A CA 1
ATOM 2259 C C A SER A 1 300 ? -7.016 -18.673 9.404 0.50 13.62 319 SER A C 1
ATOM 2260 C C B SER A 1 300 ? -7.015 -18.689 9.428 0.50 13.51 319 SER A C 1
ATOM 2261 O O A SER A 1 300 ? -7.159 -19.607 8.615 0.50 13.62 319 SER A O 1
ATOM 2262 O O B SER A 1 300 ? -7.181 -19.661 8.693 0.50 13.49 319 SER A O 1
ATOM 2267 N N . GLU A 1 301 ? -7.993 -17.838 9.745 1.00 14.48 320 GLU A N 1
ATOM 2268 C CA . GLU A 1 301 ? -9.400 -18.013 9.294 1.00 15.63 320 GLU A CA 1
ATOM 2269 C C . GLU A 1 301 ? -10.061 -19.291 9.822 1.00 16.04 320 GLU A C 1
ATOM 2270 O O . GLU A 1 301 ? -11.048 -19.779 9.261 1.00 16.20 320 GLU A O 1
ATOM 2276 N N . GLY A 1 302 ? -9.535 -19.779 10.942 1.00 16.05 321 GLY A N 1
ATOM 2277 C CA . GLY A 1 302 ? -10.094 -20.914 11.651 1.00 16.39 321 GLY A CA 1
ATOM 2278 C C . GLY A 1 302 ? -11.493 -20.579 12.122 1.00 16.26 321 GLY A C 1
ATOM 2279 O O . GLY A 1 302 ? -12.441 -21.296 11.805 1.00 17.07 321 GLY A O 1
ATOM 2280 N N . PHE A 1 303 ? -11.622 -19.475 12.853 1.00 16.28 322 PHE A N 1
ATOM 2281 C CA . PHE A 1 303 ? -12.924 -19.039 13.346 1.00 16.48 322 PHE A CA 1
ATOM 2282 C C . PHE A 1 303 ? -13.913 -18.765 12.201 1.00 17.47 322 PHE A C 1
ATOM 2283 O O . PHE A 1 303 ? -15.003 -19.335 12.164 1.00 17.32 322 PHE A O 1
ATOM 2291 N N . VAL A 1 304 ? -13.531 -17.916 11.254 1.00 18.02 323 VAL A N 1
ATOM 2292 C CA . VAL A 1 304 ? -14.490 -17.472 10.237 1.00 19.12 323 VAL A CA 1
ATOM 2293 C C . VAL A 1 304 ? -14.970 -18.617 9.322 1.00 19.95 323 VAL A C 1
ATOM 2294 O O . VAL A 1 304 ? -16.139 -18.648 8.915 1.00 20.58 323 VAL A O 1
ATOM 2298 N N . SER A 1 305 ? -14.087 -19.568 9.040 1.00 20.24 324 SER A N 1
ATOM 2299 C CA . SER A 1 305 ? -14.393 -20.641 8.099 1.00 20.81 324 SER A CA 1
ATOM 2300 C C . SER A 1 305 ? -14.999 -21.897 8.748 1.00 20.11 324 SER A C 1
ATOM 2301 O O . SER A 1 305 ? -15.508 -22.749 8.025 1.00 20.17 324 SER A O 1
ATOM 2304 N N . THR A 1 306 ? -14.938 -22.023 10.077 1.00 19.66 325 THR A N 1
ATOM 2305 C CA . THR A 1 306 ? -15.418 -23.261 10.747 1.00 19.30 325 THR A CA 1
ATOM 2306 C C . THR A 1 306 ? -16.357 -23.132 11.955 1.00 19.66 325 THR A C 1
ATOM 2307 O O . THR A 1 306 ? -16.947 -24.141 12.358 1.00 19.95 325 THR A O 1
ATOM 2311 N N . LEU A 1 307 ? -16.499 -21.949 12.552 1.00 19.90 326 LEU A N 1
ATOM 2312 C CA . LEU A 1 307 ? -17.305 -21.829 13.776 1.00 20.43 326 LEU A CA 1
ATOM 2313 C C . LEU A 1 307 ? -18.795 -22.090 13.577 1.00 21.14 326 LEU A C 1
ATOM 2314 O O . LEU A 1 307 ? -19.422 -22.675 14.458 1.00 20.45 326 LEU A O 1
ATOM 2319 N N . LYS A 1 308 ? -19.359 -21.680 12.448 1.00 21.68 327 LYS A N 1
ATOM 2320 C CA . LYS A 1 308 ? -20.792 -21.931 12.233 1.00 23.88 327 LYS A CA 1
ATOM 2321 C C . LYS A 1 308 ? -21.108 -23.422 12.224 1.00 24.43 327 LYS A C 1
ATOM 2322 O O . LYS A 1 308 ? -22.084 -23.849 12.840 1.00 25.03 327 LYS A O 1
ATOM 2328 N N . LYS A 1 309 ? -20.301 -24.188 11.4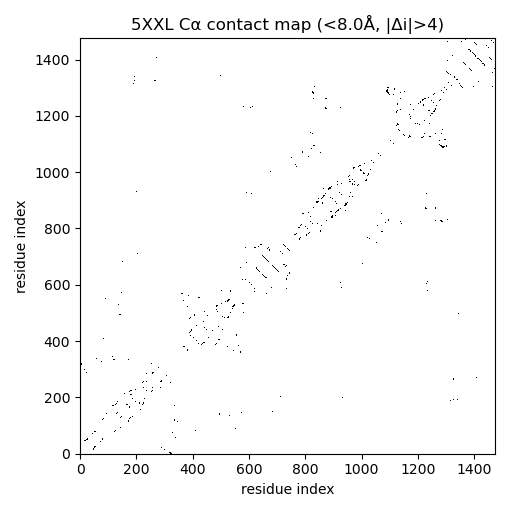95 1.00 25.62 328 LYS A N 1
ATOM 2329 C CA . LYS A 1 309 ? -20.396 -25.657 11.488 1.00 26.52 328 LYS A CA 1
ATOM 2330 C C . LYS A 1 309 ? -20.236 -26.236 12.897 1.00 25.75 328 LYS A C 1
ATOM 2331 O O . LYS A 1 309 ? -21.020 -27.091 13.306 1.00 24.55 328 LYS A O 1
ATOM 2337 N N . SER A 1 310 ? -19.256 -25.743 13.654 1.00 24.39 329 SER A N 1
ATOM 2338 C CA . SER A 1 310 ? -19.083 -26.175 15.048 1.00 24.02 329 SER A CA 1
ATOM 2339 C C . SER A 1 310 ? -20.275 -25.823 15.938 1.00 24.15 329 SER A C 1
ATOM 2340 O O . SER A 1 310 ? -20.626 -26.598 16.831 1.00 24.32 329 SER A O 1
ATOM 2343 N N . ILE A 1 311 ? -20.901 -24.673 15.680 1.00 23.29 330 ILE A N 1
ATOM 2344 C CA . ILE A 1 311 ? -22.105 -24.256 16.410 1.00 23.78 330 ILE A CA 1
ATOM 2345 C C . ILE A 1 311 ? -23.293 -25.153 16.045 1.00 23.95 330 ILE A C 1
ATOM 2346 O O . ILE A 1 311 ? -24.009 -25.621 16.922 1.00 25.41 330 ILE A O 1
ATOM 2351 N N . GLN A 1 312 ? -23.472 -25.393 14.751 1.00 25.50 331 GLN A N 1
ATOM 2352 C CA . GLN A 1 312 ? -24.466 -26.355 14.246 1.00 26.48 331 GLN A CA 1
ATOM 2353 C C . GLN A 1 312 ? -24.299 -27.752 14.855 1.00 26.18 331 GLN A C 1
ATOM 2354 O O . GLN A 1 312 ? -25.279 -28.388 15.229 1.00 25.17 331 GLN A O 1
ATOM 2360 N N . GLU A 1 313 ? -23.048 -28.183 15.002 1.00 24.52 332 GLU A N 1
ATOM 2361 C CA . GLU A 1 313 ? -22.704 -29.511 15.517 1.00 24.17 332 GLU A CA 1
ATOM 2362 C C . GLU A 1 313 ? -22.629 -29.637 17.048 1.00 23.45 332 GLU A C 1
ATOM 2363 O O . GLU A 1 313 ? -22.454 -30.740 17.564 1.00 23.74 332 GLU A O 1
ATOM 2369 N N . GLY A 1 314 ? -22.761 -28.518 17.759 1.00 21.72 333 GLY A N 1
ATOM 2370 C CA . GLY A 1 314 ? -22.721 -28.489 19.219 1.00 21.69 333 GLY A CA 1
ATOM 2371 C C . GLY A 1 314 ? -21.332 -28.473 19.848 1.00 21.04 333 GLY A C 1
ATOM 2372 O O . GLY A 1 314 ? -21.213 -28.611 21.059 1.00 21.42 333 GLY A O 1
ATOM 2373 N N . LYS A 1 315 ? -20.295 -28.283 19.035 1.00 21.66 334 LYS A N 1
ATOM 2374 C CA . LYS A 1 315 ? -18.903 -28.267 19.523 1.00 21.60 334 LYS A CA 1
ATOM 2375 C C . LYS A 1 315 ? -18.527 -26.933 20.162 1.00 21.65 334 LYS A C 1
ATOM 2376 O O . LYS A 1 315 ? -17.584 -26.850 20.947 1.00 21.30 334 LYS A O 1
ATOM 2382 N N . VAL A 1 316 ? -19.243 -25.884 19.771 1.00 20.81 335 VAL A N 1
ATOM 2383 C CA . VAL A 1 316 ? -19.128 -24.563 20.356 1.00 20.53 335 VAL A CA 1
ATOM 2384 C C . VAL A 1 316 ? -20.553 -24.101 20.613 1.00 20.45 335 VAL A C 1
ATOM 2385 O O . VAL A 1 316 ? -21.410 -24.268 19.762 1.00 21.91 335 VAL A O 1
ATOM 2389 N N . SER A 1 317 ? -20.791 -23.520 21.776 1.00 20.06 336 SER A N 1
ATOM 2390 C CA . SER A 1 317 ? -22.107 -22.998 22.115 1.00 20.28 336 SER A CA 1
ATOM 2391 C C . SER A 1 317 ? -22.258 -21.565 21.642 1.00 20.31 336 SER A C 1
ATOM 2392 O O . SER A 1 317 ? -21.272 -20.864 21.413 1.00 20.68 336 SER A O 1
ATOM 2395 N N A MET A 1 318 ? -23.513 -21.170 21.474 0.50 20.68 337 MET A N 1
ATOM 2396 N N B MET A 1 318 ? -23.500 -21.101 21.521 0.50 19.68 337 MET A N 1
ATOM 2397 C CA A MET A 1 318 ? -23.881 -19.775 21.270 0.50 20.84 337 MET A CA 1
ATOM 2398 C CA B MET A 1 318 ? -23.772 -19.672 21.264 0.50 19.07 337 MET A CA 1
ATOM 2399 C C A MET A 1 318 ? -23.353 -18.863 22.393 0.50 20.38 337 MET A C 1
ATOM 2400 C C B MET A 1 318 ? -23.373 -18.785 22.439 0.50 19.41 337 MET A C 1
ATOM 2401 O O A MET A 1 318 ? -22.892 -17.760 22.107 0.50 20.43 337 MET A O 1
ATOM 2402 O O B MET A 1 318 ? -23.052 -17.609 22.255 0.50 19.29 337 MET A O 1
ATOM 2411 N N . GLU A 1 319 ? -23.383 -19.339 23.645 1.00 20.33 338 GLU A N 1
ATOM 2412 C CA . GLU A 1 319 ? -22.901 -18.584 24.812 1.00 20.79 338 GLU A CA 1
ATOM 2413 C C . GLU A 1 319 ? -21.396 -18.306 24.696 1.00 18.93 338 GLU A C 1
ATOM 2414 O O . GLU A 1 319 ? -20.942 -17.230 25.068 1.00 18.85 338 GLU A O 1
ATOM 2420 N N . THR A 1 320 ? -20.656 -19.268 24.145 1.00 17.98 339 THR A N 1
ATOM 2421 C CA . THR A 1 320 ? -19.202 -19.136 23.963 1.00 17.54 339 THR A CA 1
ATOM 2422 C C . THR A 1 320 ? -18.928 -18.079 22.901 1.00 17.59 339 THR A C 1
ATOM 2423 O O . THR A 1 320 ? -18.138 -17.154 23.128 1.00 17.90 339 THR A O 1
ATOM 2427 N N . LEU A 1 321 ? -19.596 -18.223 21.757 1.00 17.11 340 LEU A N 1
ATOM 2428 C CA . LEU A 1 321 ? -19.491 -17.227 20.680 1.00 17.49 340 LEU A CA 1
ATOM 2429 C C . LEU A 1 321 ? -19.886 -15.830 21.135 1.00 17.80 340 LEU A C 1
ATOM 2430 O O . LEU A 1 321 ? -19.164 -14.859 20.859 1.00 16.93 340 LEU A O 1
ATOM 2435 N N . ASN A 1 322 ? -21.030 -15.714 21.811 1.00 18.18 341 ASN A N 1
ATOM 2436 C CA . ASN A 1 322 ? -21.471 -14.410 22.324 1.00 18.46 341 ASN A CA 1
ATOM 2437 C C . ASN A 1 322 ? -20.454 -13.761 23.269 1.00 18.16 341 ASN A C 1
ATOM 2438 O O . ASN A 1 322 ? -20.234 -12.546 23.231 1.00 18.74 341 ASN A O 1
ATOM 2443 N N . THR A 1 323 ? -19.832 -14.575 24.116 1.00 17.63 342 THR A N 1
ATOM 2444 C CA . THR A 1 323 ? -18.842 -14.085 25.051 1.00 16.86 342 THR A CA 1
ATOM 2445 C C . THR A 1 323 ? -17.616 -13.532 24.317 1.00 15.91 342 THR A C 1
ATOM 2446 O O . THR A 1 323 ? -17.132 -12.468 24.682 1.00 14.70 342 THR A O 1
ATOM 2450 N N . ALA A 1 324 ? -17.128 -14.260 23.312 1.00 15.65 343 ALA A N 1
ATOM 2451 C CA . ALA A 1 324 ? -15.951 -13.832 22.528 1.00 15.74 343 ALA A CA 1
ATOM 2452 C C . ALA A 1 324 ? -16.275 -12.537 21.774 1.00 16.14 343 ALA A C 1
ATOM 2453 O O . ALA A 1 324 ? -15.504 -11.578 21.810 1.00 16.49 343 ALA A O 1
ATOM 2455 N N . CYS A 1 325 ? -17.445 -12.503 21.136 1.00 16.01 344 CYS A N 1
ATOM 2456 C CA . CYS A 1 325 ? -17.904 -11.308 20.401 1.00 16.29 344 CYS A CA 1
ATOM 2457 C C . CYS A 1 325 ? -18.047 -10.089 21.318 1.00 16.42 344 CYS A C 1
ATOM 2458 O O . CYS A 1 325 ? -17.564 -8.996 20.992 1.00 15.27 344 CYS A O 1
ATOM 2461 N N . ARG A 1 326 ? -18.675 -10.283 22.476 1.00 16.94 345 ARG A N 1
ATOM 2462 C CA . ARG A 1 326 ? -18.841 -9.207 23.438 1.00 17.83 345 ARG A CA 1
ATOM 2463 C C . ARG A 1 326 ? -17.509 -8.612 23.882 1.00 17.41 345 ARG A C 1
ATOM 2464 O O . ARG A 1 326 ? -17.395 -7.403 24.049 1.00 17.09 345 ARG A O 1
ATOM 2472 N N . ARG A 1 327 ? -16.508 -9.462 24.080 1.00 16.83 346 ARG A N 1
ATOM 2473 C CA . ARG A 1 327 ? -15.187 -8.988 24.475 1.00 16.49 346 ARG A CA 1
ATOM 2474 C C . ARG A 1 327 ? -14.583 -8.060 23.412 1.00 15.68 346 ARG A C 1
ATOM 2475 O O . ARG A 1 327 ? -14.031 -7.020 23.746 1.00 16.27 346 ARG A O 1
ATOM 2483 N N . ILE A 1 328 ? -14.736 -8.422 22.146 1.00 14.84 347 ILE A N 1
ATOM 2484 C CA . ILE A 1 328 ? -14.188 -7.608 21.049 1.00 14.50 347 ILE A CA 1
ATOM 2485 C C . ILE A 1 328 ? -14.923 -6.284 20.998 1.00 14.45 347 ILE A C 1
ATOM 2486 O O . ILE A 1 328 ? -14.317 -5.249 20.819 1.00 13.77 347 ILE A O 1
ATOM 2491 N N . LEU A 1 329 ? -16.242 -6.322 21.147 1.00 14.54 348 LEU A N 1
ATOM 2492 C CA . LEU A 1 329 ? -17.027 -5.098 21.078 1.00 14.51 348 LEU A CA 1
ATOM 2493 C C . LEU A 1 329 ? -16.730 -4.176 22.232 1.00 14.58 348 LEU A C 1
ATOM 2494 O O . LEU A 1 329 ? -16.665 -2.956 22.062 1.00 14.06 348 LEU A O 1
ATOM 2499 N N . GLU A 1 330 ? -16.552 -4.763 23.409 1.00 15.22 349 GLU A N 1
ATOM 2500 C CA . GLU A 1 330 ? -16.150 -4.022 24.592 1.00 16.24 349 GLU A CA 1
ATOM 2501 C C . GLU A 1 330 ? -14.822 -3.287 24.394 1.00 16.08 349 GLU A C 1
ATOM 2502 O O . GLU A 1 330 ? -14.681 -2.150 24.828 1.00 16.06 349 GLU A O 1
ATOM 2508 N N . ALA A 1 331 ? -13.860 -3.940 23.739 1.00 15.57 350 ALA A N 1
ATOM 2509 C CA . ALA A 1 331 ? -12.569 -3.313 23.442 1.00 15.49 350 ALA A CA 1
ATOM 2510 C C . ALA A 1 331 ? -12.772 -2.062 22.583 1.00 15.51 350 ALA A C 1
ATOM 2511 O O . ALA A 1 331 ? -12.275 -0.981 22.912 1.00 15.47 350 ALA A O 1
ATOM 2513 N N . LYS A 1 332 ? -13.543 -2.223 21.516 1.00 16.16 351 LYS A N 1
ATOM 2514 C CA . LYS A 1 332 ? -13.883 -1.119 20.604 1.00 16.35 351 LYS A CA 1
ATOM 2515 C C . LYS A 1 332 ? -14.620 0.008 21.335 1.00 17.26 351 LYS A C 1
ATOM 2516 O O . LYS A 1 332 ? -14.320 1.201 21.163 1.00 16.91 351 LYS A O 1
ATOM 2522 N N . TYR A 1 333 ? -15.559 -0.370 22.192 1.00 17.82 352 TYR A N 1
ATOM 2523 C CA . TYR A 1 333 ? -16.284 0.615 22.989 1.00 18.44 352 TYR A CA 1
ATOM 2524 C C . TYR A 1 333 ? -15.366 1.426 23.916 1.00 17.97 352 TYR A C 1
ATOM 2525 O O . TYR A 1 333 ? -15.451 2.656 23.980 1.00 17.88 352 TYR A O 1
ATOM 2534 N N . LYS A 1 334 ? -14.488 0.725 24.625 1.00 18.08 353 LYS A N 1
ATOM 2535 C CA . LYS A 1 334 ? -13.557 1.334 25.566 1.00 18.30 353 LYS A CA 1
ATOM 2536 C C . LYS A 1 334 ? -12.516 2.225 24.885 1.00 17.45 353 LYS A C 1
ATOM 2537 O O . LYS A 1 334 ? -12.066 3.191 25.474 1.00 17.11 353 LYS A O 1
ATOM 2543 N N . LEU A 1 335 ? -12.164 1.904 23.639 1.00 16.98 354 LEU A N 1
ATOM 2544 C CA . LEU A 1 335 ? -11.271 2.760 22.839 1.00 17.55 354 LEU A CA 1
ATOM 2545 C C . LEU A 1 335 ? -11.966 3.987 22.242 1.00 17.63 354 LEU A C 1
ATOM 2546 O O . LEU A 1 335 ? -11.317 4.809 21.591 1.00 17.99 354 LEU A O 1
ATOM 2551 N N . GLY A 1 336 ? -13.279 4.096 22.434 1.00 17.27 355 GLY A N 1
ATOM 2552 C CA . GLY A 1 336 ? -14.068 5.201 21.893 1.00 16.92 355 GLY A CA 1
ATOM 2553 C C . GLY A 1 336 ? -14.411 5.132 20.416 1.00 16.92 355 GLY A C 1
ATOM 2554 O O . GLY A 1 336 ? -14.758 6.147 19.816 1.00 16.89 355 GLY A O 1
ATOM 2555 N N . LEU A 1 337 ? -14.349 3.942 19.828 1.00 16.11 356 LEU A N 1
ATOM 2556 C CA . LEU A 1 337 ? -14.603 3.783 18.406 1.00 16.15 356 LEU A CA 1
ATOM 2557 C C . LEU A 1 337 ? -16.080 3.797 18.028 1.00 16.81 356 LEU A C 1
ATOM 2558 O O . LEU A 1 337 ? -16.403 4.092 16.894 1.00 16.81 356 LEU A O 1
ATOM 2563 N N . PHE A 1 338 ? -16.977 3.469 18.951 1.00 18.01 357 PHE A N 1
ATOM 2564 C CA . PHE A 1 338 ? -18.409 3.656 18.668 1.00 18.56 357 PHE A CA 1
ATOM 2565 C C . PHE A 1 338 ? -18.793 5.129 18.760 1.00 20.41 357 PHE A C 1
ATOM 2566 O O . PHE A 1 338 ? -19.604 5.603 17.970 1.00 23.06 357 PHE A O 1
ATOM 2574 N N . ASP A 1 339 ? -18.190 5.848 19.701 1.00 21.41 358 ASP A N 1
ATOM 2575 C CA . ASP A 1 339 ? -18.357 7.299 19.798 1.00 22.64 358 ASP A CA 1
ATOM 2576 C C . ASP A 1 339 ? -17.801 7.997 18.547 1.00 21.82 358 ASP A C 1
ATOM 2577 O O . ASP A 1 339 ? -18.446 8.885 17.974 1.00 22.09 358 ASP A O 1
ATOM 2582 N N . ASN A 1 340 ? -16.614 7.577 18.118 1.00 19.40 359 ASN A N 1
ATOM 2583 C CA . ASN A 1 340 ? -16.001 8.112 16.896 1.00 18.41 359 ASN A CA 1
ATOM 2584 C C . ASN A 1 340 ? -15.091 7.087 16.220 1.00 17.16 359 ASN A C 1
ATOM 2585 O O . ASN A 1 340 ? -13.931 6.934 16.614 1.00 16.21 359 ASN A O 1
ATOM 2590 N N . PRO A 1 341 ? -15.608 6.393 15.189 1.00 16.76 360 PRO A N 1
ATOM 2591 C CA . PRO A 1 341 ? -14.834 5.434 14.405 1.00 16.60 360 PRO A CA 1
ATOM 2592 C C . PRO A 1 341 ? -13.523 5.983 13.846 1.00 15.77 360 PRO A C 1
ATOM 2593 O O . PRO A 1 341 ? -12.576 5.222 13.639 1.00 15.24 360 PRO A O 1
ATOM 2597 N N . TYR A 1 342 ? -13.512 7.285 13.569 1.00 15.30 361 TYR A N 1
ATOM 2598 C CA . TYR A 1 342 ? -12.357 7.977 13.016 1.00 15.25 361 TYR A CA 1
ATOM 2599 C C . TYR A 1 342 ? -11.511 8.707 14.059 1.00 14.87 361 TYR A C 1
ATOM 2600 O O . TYR A 1 342 ? -10.708 9.572 13.703 1.00 15.45 361 TYR A O 1
ATOM 2609 N N . LYS A 1 343 ? -11.636 8.329 15.332 1.00 14.85 362 LYS A N 1
ATOM 2610 C CA . LYS A 1 343 ? -10.823 8.870 16.419 1.00 14.38 362 LYS A CA 1
ATOM 2611 C C . LYS A 1 343 ? -9.343 8.983 16.087 1.00 14.58 362 LYS A C 1
ATOM 2612 O O . LYS A 1 343 ? -8.723 9.983 16.413 1.00 14.34 362 LYS A O 1
ATOM 2618 N N . TYR A 1 344 ? -8.807 7.925 15.481 1.00 14.28 363 TYR A N 1
ATOM 2619 C CA . TYR A 1 344 ? -7.388 7.854 15.103 1.00 14.76 363 TYR A CA 1
ATOM 2620 C C . TYR A 1 344 ? -7.128 8.187 13.626 1.00 14.82 363 TYR A C 1
ATOM 2621 O O . TYR A 1 344 ? -6.015 8.018 13.156 1.00 14.80 363 TYR A O 1
ATOM 2630 N N . CYS A 1 345 ? -8.130 8.699 12.908 1.00 14.80 364 CYS A N 1
ATOM 2631 C CA . CYS A 1 345 ? -8.003 8.974 11.470 1.00 15.30 364 CYS A CA 1
ATOM 2632 C C . CYS A 1 345 ? -7.923 10.473 11.155 1.00 15.01 364 CYS A C 1
ATOM 2633 O O . CYS A 1 345 ? -8.541 10.939 10.198 1.00 15.50 364 CYS A O 1
ATOM 2636 N N . ASP A 1 346 ? -7.153 11.213 11.953 1.00 14.98 365 ASP A N 1
ATOM 2637 C CA . ASP A 1 346 ? -6.908 12.627 11.686 1.00 15.26 365 ASP A CA 1
ATOM 2638 C C . ASP A 1 346 ? -5.781 12.743 10.662 1.00 14.97 365 ASP A C 1
ATOM 2639 O O . ASP A 1 346 ? -4.608 12.577 10.985 1.00 15.01 365 ASP A O 1
ATOM 2644 N N . LEU A 1 347 ? -6.142 13.100 9.433 1.00 15.07 366 LEU A N 1
ATOM 2645 C CA . LEU A 1 347 ? -5.167 13.162 8.344 1.00 15.23 366 LEU A CA 1
ATOM 2646 C C . LEU A 1 347 ? -4.101 14.234 8.546 1.00 15.77 366 LEU A C 1
ATOM 2647 O O . LEU A 1 347 ? -3.062 14.190 7.889 1.00 16.44 366 LEU A O 1
ATOM 2652 N N . LYS A 1 348 ? -4.355 15.180 9.449 1.00 16.06 367 LYS A N 1
ATOM 2653 C CA . LYS A 1 348 ? -3.435 16.278 9.707 1.00 16.44 367 LYS A CA 1
ATOM 2654 C C . LYS A 1 348 ? -2.450 16.023 10.848 1.00 15.83 367 LYS A C 1
ATOM 2655 O O . LYS A 1 348 ? -1.471 16.767 10.999 1.00 16.18 367 LYS A O 1
ATOM 2661 N N . ARG A 1 349 ? -2.667 14.959 11.622 1.00 14.73 368 ARG A N 1
ATOM 2662 C CA . ARG A 1 349 ? -1.789 14.661 12.756 1.00 14.30 368 ARG A CA 1
ATOM 2663 C C . ARG A 1 349 ? -0.364 14.199 12.407 1.00 13.73 368 ARG A C 1
ATOM 2664 O O . ARG A 1 349 ? 0.560 14.596 13.108 1.00 13.51 368 ARG A O 1
ATOM 2672 N N . PRO A 1 350 ? -0.192 13.346 11.373 1.00 14.20 369 PRO A N 1
ATOM 2673 C CA . PRO A 1 350 ? 1.172 12.846 11.077 1.00 14.52 369 PRO A CA 1
ATOM 2674 C C . PRO A 1 350 ? 2.202 13.946 10.874 1.00 15.16 369 PRO A C 1
ATOM 2675 O O . PRO A 1 350 ? 3.318 13.848 11.401 1.00 14.70 369 PRO A O 1
ATOM 2679 N N . ALA A 1 351 ? 1.822 14.996 10.145 1.00 15.72 370 ALA A N 1
ATOM 2680 C CA . ALA A 1 351 ? 2.747 16.118 9.888 1.00 16.67 370 ALA A CA 1
ATOM 2681 C C . ALA A 1 351 ? 3.266 16.794 11.149 1.00 16.69 370 ALA A C 1
ATOM 2682 O O . ALA A 1 351 ? 4.393 17.306 11.148 1.00 18.70 370 ALA A O 1
ATOM 2684 N N . ARG A 1 352 ? 2.472 16.804 12.217 1.00 16.16 371 ARG A N 1
ATOM 2685 C CA . ARG A 1 352 ? 2.904 17.443 13.462 1.00 16.01 371 ARG A CA 1
ATOM 2686 C C . ARG A 1 352 ? 3.272 16.532 14.642 1.00 15.08 371 ARG A C 1
ATOM 2687 O O . ARG A 1 352 ? 3.932 16.999 15.571 1.00 13.86 371 ARG A O 1
ATOM 2695 N N . ASP A 1 353 ? 2.901 15.253 14.594 1.00 14.46 372 ASP A N 1
ATOM 2696 C CA . ASP A 1 353 ? 3.111 14.333 15.734 1.00 14.41 372 ASP A CA 1
ATOM 2697 C C . ASP A 1 353 ? 4.188 13.268 15.534 1.00 14.31 372 ASP A C 1
ATOM 2698 O O . ASP A 1 353 ? 4.574 12.604 16.499 1.00 14.10 372 ASP A O 1
ATOM 2703 N N . ILE A 1 354 ? 4.653 13.082 14.303 1.00 13.43 373 ILE A N 1
ATOM 2704 C CA . ILE A 1 354 ? 5.538 11.959 13.982 1.00 13.28 373 ILE A CA 1
ATOM 2705 C C . ILE A 1 354 ? 6.939 12.416 13.598 1.00 13.09 373 ILE A C 1
ATOM 2706 O O . ILE A 1 354 ? 7.116 13.255 12.707 1.00 12.68 373 ILE A O 1
ATOM 2711 N N . PHE A 1 355 ? 7.924 11.840 14.283 1.00 12.92 374 PHE A N 1
ATOM 2712 C CA . PHE A 1 355 ? 9.342 12.044 13.980 1.00 13.05 374 PHE A CA 1
ATOM 2713 C C . PHE A 1 355 ? 9.714 13.507 14.173 1.00 13.49 374 PHE A C 1
ATOM 2714 O O . PHE A 1 355 ? 10.439 14.101 13.374 1.00 14.04 374 PHE A O 1
ATOM 2722 N N . THR A 1 356 ? 9.215 14.076 15.262 1.00 13.61 375 THR A N 1
ATOM 2723 C CA . THR A 1 356 ? 9.445 15.477 15.578 1.00 13.93 375 THR A CA 1
ATOM 2724 C C . THR A 1 356 ? 10.795 15.557 16.268 1.00 14.47 375 THR A C 1
ATOM 2725 O O . THR A 1 356 ? 11.274 14.558 16.825 1.00 14.07 375 THR A O 1
ATOM 2729 N N . LYS A 1 357 ? 11.394 16.742 16.271 1.00 14.97 376 LYS A N 1
ATOM 2730 C CA . LYS A 1 357 ? 12.602 16.983 17.052 1.00 15.63 376 LYS A CA 1
ATOM 2731 C C . LYS A 1 357 ? 12.460 16.610 18.540 1.00 15.17 376 LYS A C 1
ATOM 2732 O O . LYS A 1 357 ? 13.358 15.991 19.109 1.00 14.43 376 LYS A O 1
ATOM 2738 N N . ALA A 1 358 ? 11.352 16.987 19.172 1.00 15.00 377 ALA A N 1
ATOM 2739 C CA . ALA A 1 358 ? 11.166 16.692 20.599 1.00 14.44 377 ALA A CA 1
ATOM 2740 C C . ALA A 1 358 ? 11.209 15.187 20.856 1.00 13.76 377 ALA A C 1
ATOM 2741 O O . ALA A 1 358 ? 11.856 14.743 21.798 1.00 13.79 377 ALA A O 1
ATOM 2743 N N . HIS A 1 359 ? 10.514 14.424 20.015 1.00 13.00 378 HIS A N 1
ATOM 2744 C CA . HIS A 1 359 ? 10.516 12.957 20.122 1.00 12.54 378 HIS A CA 1
ATOM 2745 C C . HIS A 1 359 ? 11.920 12.401 19.948 1.00 12.75 378 HIS A C 1
ATOM 2746 O O . HIS A 1 359 ? 12.377 11.579 20.743 1.00 12.07 378 HIS A O 1
ATOM 2753 N N . ARG A 1 360 ? 12.602 12.880 18.918 1.00 12.58 379 ARG A N 1
ATOM 2754 C CA . ARG A 1 360 ? 13.939 12.393 18.609 1.00 12.64 379 ARG A CA 1
ATOM 2755 C C . ARG A 1 360 ? 14.978 12.777 19.669 1.00 12.69 379 ARG A C 1
ATOM 2756 O O . ARG A 1 360 ? 15.865 11.987 19.982 1.00 11.99 379 ARG A O 1
ATOM 2764 N N . ASP A 1 361 ? 14.863 13.967 20.252 1.00 13.21 380 ASP A N 1
ATOM 2765 C CA . ASP A 1 361 ? 15.723 14.338 21.365 1.00 13.87 380 ASP A CA 1
ATOM 2766 C C . ASP A 1 361 ? 15.522 13.394 22.565 1.00 13.44 380 ASP A C 1
ATOM 2767 O O . ASP A 1 361 ? 16.483 12.986 23.206 1.00 13.17 380 ASP A O 1
ATOM 2772 N N . ALA A 1 362 ? 14.274 13.034 22.850 1.00 13.03 381 ALA A N 1
ATOM 2773 C CA . ALA A 1 362 ? 13.987 12.099 23.938 1.00 12.90 381 ALA A CA 1
ATOM 2774 C C . ALA A 1 362 ? 14.619 10.726 23.658 1.00 12.65 381 ALA A C 1
ATOM 2775 O O . ALA A 1 362 ? 15.225 10.136 24.550 1.00 12.80 381 ALA A O 1
ATOM 2777 N N . ALA A 1 363 ? 14.484 10.251 22.421 1.00 12.92 382 ALA A N 1
ATOM 2778 C CA . ALA A 1 363 ? 15.053 8.961 21.996 1.00 12.84 382 ALA A CA 1
ATOM 2779 C C . ALA A 1 363 ? 16.576 8.945 22.130 1.00 12.78 382 ALA A C 1
ATOM 2780 O O . ALA A 1 363 ? 17.153 7.960 22.602 1.00 12.96 382 ALA A O 1
ATOM 2782 N N . ARG A 1 364 ? 17.213 10.047 21.738 1.00 12.59 383 ARG A N 1
ATOM 2783 C CA . ARG A 1 364 ? 18.660 10.214 21.918 1.00 12.31 383 ARG A CA 1
ATOM 2784 C C . ARG A 1 364 ? 19.106 10.150 23.384 1.00 12.29 383 ARG A C 1
ATOM 2785 O O . ARG A 1 364 ? 20.108 9.496 23.693 1.00 11.78 383 ARG A O 1
ATOM 2793 N N . ARG A 1 365 ? 18.395 10.851 24.271 1.00 12.00 384 ARG A N 1
ATOM 2794 C CA . ARG A 1 365 ? 18.648 10.772 25.715 1.00 12.38 384 ARG A CA 1
ATOM 2795 C C . ARG A 1 365 ? 18.479 9.340 26.224 1.00 12.15 384 ARG A C 1
ATOM 2796 O O . ARG A 1 365 ? 19.308 8.832 26.987 1.00 12.71 384 ARG A O 1
ATOM 2804 N N . ILE A 1 366 ? 17.385 8.704 25.828 1.00 12.18 385 ILE A N 1
ATOM 2805 C CA . ILE A 1 366 ? 17.054 7.358 26.327 1.00 11.93 385 ILE A CA 1
ATOM 2806 C C . ILE A 1 366 ? 18.027 6.321 25.761 1.00 11.48 385 ILE A C 1
ATOM 2807 O O . ILE A 1 366 ? 18.446 5.403 26.470 1.00 11.24 385 ILE A O 1
ATOM 2812 N N . ALA A 1 367 ? 18.425 6.477 24.506 1.00 11.29 386 ALA A N 1
ATOM 2813 C CA . ALA A 1 367 ? 19.451 5.601 23.961 1.00 11.09 386 ALA A CA 1
ATOM 2814 C C . ALA A 1 367 ? 20.764 5.675 24.740 1.00 11.23 386 ALA A C 1
ATOM 2815 O O . ALA A 1 367 ? 21.317 4.637 25.101 1.00 11.51 386 ALA A O 1
ATOM 2817 N N . ALA A 1 368 ? 21.247 6.878 25.052 1.00 10.93 387 ALA A N 1
ATOM 2818 C CA . ALA A 1 368 ? 22.499 7.006 25.815 1.00 11.23 387 ALA A CA 1
ATOM 2819 C C . ALA A 1 368 ? 22.381 6.394 27.211 1.00 11.28 387 ALA A C 1
ATOM 2820 O O . ALA A 1 368 ? 23.344 5.837 27.728 1.00 11.63 387 ALA A O 1
ATOM 2822 N N . GLU A 1 369 ? 21.180 6.484 27.789 1.00 11.23 388 GLU A N 1
ATOM 2823 C CA . GLU A 1 369 ? 20.876 5.914 29.099 1.00 11.50 388 GLU A CA 1
ATOM 2824 C C . GLU A 1 369 ? 20.859 4.379 29.123 1.00 11.18 388 GLU A C 1
ATOM 2825 O O . GLU A 1 369 ? 21.046 3.784 30.185 1.00 10.85 388 GLU A O 1
ATOM 2831 N N . SER A 1 370 ? 20.617 3.766 27.966 1.00 11.45 389 SER A N 1
ATOM 2832 C CA . SER A 1 370 ? 20.485 2.310 27.807 1.00 11.40 389 SER A CA 1
ATOM 2833 C C . SER A 1 370 ? 21.813 1.579 27.672 1.00 11.38 389 SER A C 1
ATOM 2834 O O . SER A 1 370 ? 21.875 0.369 27.899 1.00 11.19 389 SER A O 1
ATOM 2837 N N . PHE A 1 371 ? 22.866 2.293 27.293 1.00 11.09 390 PHE A N 1
ATOM 2838 C CA . PHE A 1 371 ? 24.141 1.630 27.025 1.00 11.02 390 PHE A CA 1
ATOM 2839 C C . PHE A 1 371 ? 24.762 1.097 28.311 1.00 10.93 390 PHE A C 1
ATOM 2840 O O . PHE A 1 371 ? 24.611 1.689 29.392 1.00 11.30 390 PHE A O 1
ATOM 2848 N N . VAL A 1 372 ? 25.468 -0.019 28.179 1.00 10.18 391 VAL A N 1
ATOM 2849 C CA . VAL A 1 372 ? 26.156 -0.641 29.302 1.00 9.85 391 VAL A CA 1
ATOM 2850 C C . VAL A 1 372 ? 27.668 -0.653 29.059 1.00 10.08 391 VAL A C 1
ATOM 2851 O O . VAL A 1 372 ? 28.171 -1.318 28.149 1.00 10.36 391 VAL A O 1
ATOM 2855 N N . LEU A 1 373 ? 28.382 0.092 29.894 1.00 10.28 392 LEU A N 1
ATOM 2856 C CA . LEU A 1 373 ? 29.836 0.101 29.862 1.00 10.17 392 LEU A CA 1
ATOM 2857 C C . LEU A 1 373 ? 30.303 -1.196 30.531 1.00 10.44 392 LEU A C 1
ATOM 2858 O O . LEU A 1 373 ? 30.140 -1.373 31.746 1.00 10.47 392 LEU A O 1
ATOM 2863 N N . LEU A 1 374 ? 30.857 -2.107 29.734 1.00 10.49 393 LEU A N 1
ATOM 2864 C CA . LEU A 1 374 ? 31.274 -3.434 30.224 1.00 10.61 393 LEU A CA 1
ATOM 2865 C C . LEU A 1 374 ? 32.716 -3.470 30.718 1.00 11.36 393 LEU A C 1
ATOM 2866 O O . LEU A 1 374 ? 33.050 -4.275 31.576 1.00 12.09 393 LEU A O 1
ATOM 2871 N N . LYS A 1 375 ? 33.560 -2.618 30.149 1.00 11.90 394 LYS A N 1
ATOM 2872 C CA . LYS A 1 375 ? 34.987 -2.545 30.487 1.00 12.16 394 LYS A CA 1
ATOM 2873 C C . LYS A 1 375 ? 35.526 -1.199 30.033 1.00 12.51 394 LYS A C 1
ATOM 2874 O O . LYS A 1 375 ? 35.119 -0.679 28.981 1.00 12.06 394 LYS A O 1
ATOM 2880 N N . ASN A 1 376 ? 36.455 -0.656 30.814 1.00 12.87 395 ASN A N 1
ATOM 2881 C CA . ASN A 1 376 ? 37.070 0.619 30.496 1.00 13.18 395 ASN A CA 1
ATOM 2882 C C . ASN A 1 376 ? 38.383 0.753 31.268 1.00 14.02 395 ASN A C 1
ATOM 2883 O O . ASN A 1 376 ? 38.520 1.610 32.145 1.00 14.67 395 ASN A O 1
ATOM 2888 N N . ASP A 1 377 ? 39.339 -0.111 30.929 1.00 14.75 396 ASP A N 1
ATOM 2889 C CA . ASP A 1 377 ? 40.637 -0.190 31.641 1.00 16.13 396 ASP A CA 1
ATOM 2890 C C . ASP A 1 377 ? 41.557 0.978 31.311 1.00 16.49 396 ASP A C 1
ATOM 2891 O O . ASP A 1 377 ? 41.468 1.554 30.239 1.00 16.01 396 ASP A O 1
ATOM 2896 N N . ASN A 1 378 ? 42.455 1.310 32.237 1.00 17.65 397 ASN A N 1
ATOM 2897 C CA . ASN A 1 378 ? 43.494 2.306 31.972 1.00 18.93 397 ASN A CA 1
ATOM 2898 C C . ASN A 1 378 ? 44.407 1.865 30.838 1.00 19.27 397 ASN A C 1
ATOM 2899 O O . ASN A 1 378 ? 44.706 0.672 30.708 1.00 20.21 397 ASN A O 1
ATOM 2904 N N . VAL A 1 379 ? 44.818 2.835 30.024 1.00 19.31 398 VAL A N 1
ATOM 2905 C CA . VAL A 1 379 ? 45.757 2.636 28.920 1.00 20.48 398 VAL A CA 1
ATOM 2906 C C . VAL A 1 379 ? 46.809 3.745 28.987 1.00 21.20 398 VAL A C 1
ATOM 2907 O O . VAL A 1 379 ? 46.477 4.915 29.181 1.00 20.62 398 VAL A O 1
ATOM 2911 N N . THR A 1 380 ? 48.072 3.377 28.803 1.00 22.64 399 THR A N 1
ATOM 2912 C CA . THR A 1 380 ? 49.152 4.366 28.697 1.00 24.66 399 THR A CA 1
ATOM 2913 C C . THR A 1 380 ? 49.178 4.923 27.269 1.00 26.21 399 THR A C 1
ATOM 2914 O O . THR A 1 380 ? 49.475 4.194 26.324 1.00 26.31 399 THR A O 1
ATOM 2918 N N . LEU A 1 381 ? 48.857 6.204 27.104 1.00 28.62 400 LEU A N 1
ATOM 2919 C CA . LEU A 1 381 ? 48.833 6.811 25.764 1.00 32.70 400 LEU A CA 1
ATOM 2920 C C . LEU A 1 381 ? 50.190 7.357 25.320 1.00 35.79 400 LEU A C 1
ATOM 2921 O O . LEU A 1 381 ? 50.463 7.441 24.124 1.00 38.21 400 LEU A O 1
ATOM 2926 N N . ARG A 1 382 ? 51.026 7.732 26.280 1.00 38.99 401 ARG A N 1
ATOM 2927 C CA . ARG A 1 382 ? 52.285 8.407 25.985 1.00 41.87 401 ARG A CA 1
ATOM 2928 C C . ARG A 1 382 ? 53.205 8.267 27.186 1.00 40.44 401 ARG A C 1
ATOM 2929 O O . ARG A 1 382 ? 52.748 8.448 28.323 1.00 40.25 401 ARG A O 1
ATOM 2937 N N . PRO A 1 383 ? 54.499 7.960 26.950 1.00 38.59 402 PRO A N 1
ATOM 2938 C CA . PRO A 1 383 ? 55.418 7.813 28.086 1.00 37.48 402 PRO A CA 1
ATOM 2939 C C . PRO A 1 383 ? 55.495 9.076 28.952 1.00 36.96 402 PRO A C 1
ATOM 2940 O O . PRO A 1 383 ? 55.457 10.190 28.424 1.00 38.55 402 PRO A O 1
ATOM 2944 N N . GLY A 1 384 ? 55.561 8.886 30.268 1.00 36.53 403 GLY A N 1
ATOM 2945 C CA . GLY A 1 384 ? 55.622 9.992 31.235 1.00 37.72 403 GLY A CA 1
ATOM 2946 C C . GLY A 1 384 ? 54.296 10.411 31.860 1.00 38.56 403 GLY A C 1
ATOM 2947 O O . GLY A 1 384 ? 54.284 11.017 32.933 1.00 39.89 403 GLY A O 1
ATOM 2948 N N . THR A 1 385 ? 53.190 10.085 31.187 1.00 39.17 404 THR A N 1
ATOM 2949 C CA . THR A 1 385 ? 51.831 10.437 31.607 1.00 38.93 404 THR A CA 1
ATOM 2950 C C . THR A 1 385 ? 51.175 9.206 32.240 1.00 36.29 404 THR A C 1
ATOM 2951 O O . THR A 1 385 ? 51.194 8.136 31.634 1.00 35.61 404 THR A O 1
ATOM 2955 N N . PRO A 1 386 ? 50.602 9.341 33.454 1.00 34.07 405 PRO A N 1
ATOM 2956 C CA . PRO A 1 386 ? 49.854 8.229 34.055 1.00 32.99 405 PRO A CA 1
ATOM 2957 C C . PRO A 1 386 ? 48.723 7.687 33.178 1.00 31.51 405 PRO A C 1
ATOM 2958 O O . PRO A 1 386 ? 48.065 8.450 32.476 1.00 31.83 405 PRO A O 1
ATOM 2962 N N . ALA A 1 387 ? 48.504 6.380 33.222 1.00 29.72 406 ALA A N 1
ATOM 2963 C CA . ALA A 1 387 ? 47.479 5.753 32.391 1.00 28.05 406 ALA A CA 1
ATOM 2964 C C . ALA A 1 387 ? 46.064 6.248 32.772 1.00 26.76 406 ALA A C 1
ATOM 2965 O O . ALA A 1 387 ? 45.782 6.489 33.952 1.00 26.82 406 ALA A O 1
ATOM 2967 N N . GLU A 1 388 ? 45.219 6.435 31.754 1.00 25.58 407 GLU A N 1
ATOM 2968 C CA . GLU A 1 388 ? 43.800 6.843 31.892 1.00 24.57 407 GLU A CA 1
ATOM 2969 C C . GLU A 1 388 ? 42.932 5.899 31.063 1.00 21.28 407 GLU A C 1
ATOM 2970 O O . GLU A 1 388 ? 43.435 5.275 30.130 1.00 19.05 407 GLU A O 1
ATOM 2976 N N . PRO A 1 389 ? 41.619 5.813 31.367 1.00 19.13 408 PRO A N 1
ATOM 2977 C CA . PRO A 1 389 ? 40.766 5.031 30.470 1.00 18.44 408 PRO A CA 1
ATOM 2978 C C . PRO A 1 389 ? 40.601 5.711 29.118 1.00 17.20 408 PRO A C 1
ATOM 2979 O O . PRO A 1 389 ? 40.722 6.927 29.014 1.00 16.98 408 PRO A O 1
ATOM 2983 N N . LEU A 1 390 ? 40.318 4.919 28.092 1.00 16.34 409 LEU A N 1
ATOM 2984 C CA . LEU A 1 390 ? 40.059 5.463 26.766 1.00 15.92 409 LEU A CA 1
ATOM 2985 C C . LEU A 1 390 ? 38.771 6.272 26.705 1.00 15.58 409 LEU A C 1
ATOM 2986 O O . LEU A 1 390 ? 38.672 7.215 25.917 1.00 16.01 409 LEU A O 1
ATOM 2991 N N . LEU A 1 391 ? 37.790 5.889 27.521 1.00 14.40 410 LEU A N 1
ATOM 2992 C CA . LEU A 1 391 ? 36.491 6.542 27.523 1.00 14.64 410 LEU A CA 1
ATOM 2993 C C . LEU A 1 391 ? 36.292 7.323 28.810 1.00 14.79 410 LEU A C 1
ATOM 2994 O O . LEU A 1 391 ? 36.608 6.813 29.890 1.00 15.53 410 LEU A O 1
ATOM 2999 N N . PRO A 1 392 ? 35.768 8.546 28.731 1.00 15.31 411 PRO A N 1
ATOM 3000 C CA . PRO A 1 392 ? 35.451 9.262 27.498 1.00 15.28 411 PRO A CA 1
ATOM 3001 C C . PRO A 1 392 ? 36.682 9.965 26.969 1.00 15.32 411 PRO A C 1
ATOM 3002 O O . PRO A 1 392 ? 37.699 10.021 27.658 1.00 14.67 411 PRO A O 1
ATOM 3006 N N . PHE A 1 393 ? 36.585 10.498 25.757 1.00 15.82 412 PHE A N 1
ATOM 3007 C CA . PHE A 1 393 ? 37.686 11.252 25.173 1.00 16.41 412 PHE A CA 1
ATOM 3008 C C . PHE A 1 393 ? 37.145 12.469 24.448 1.00 17.06 412 PHE A C 1
ATOM 3009 O O . PHE A 1 393 ? 36.008 12.478 23.991 1.00 15.86 412 PHE A O 1
ATOM 3017 N N . ASN A 1 394 ? 37.964 13.510 24.395 1.00 19.13 413 ASN A N 1
ATOM 3018 C CA . ASN A 1 394 ? 37.651 14.713 23.638 1.00 21.56 413 ASN A CA 1
ATOM 3019 C C . ASN A 1 394 ? 37.825 14.491 22.130 1.00 22.86 413 ASN A C 1
ATOM 3020 O O . ASN A 1 394 ? 38.841 13.937 21.710 1.00 24.27 413 ASN A O 1
ATOM 3025 N N . PRO A 1 395 ? 36.840 14.917 21.315 1.00 25.06 414 PRO A N 1
ATOM 3026 C CA . PRO A 1 395 ? 36.940 14.673 19.876 1.00 27.43 414 PRO A CA 1
ATOM 3027 C C . PRO A 1 395 ? 37.971 15.591 19.209 1.00 28.74 414 PRO A C 1
ATOM 3028 O O . PRO A 1 395 ? 37.753 16.802 19.101 1.00 30.12 414 PRO A O 1
ATOM 3032 N N . LYS A 1 396 ? 39.080 14.992 18.787 1.00 29.90 415 LYS A N 1
ATOM 3033 C CA . LYS A 1 396 ? 40.246 15.709 18.255 1.00 31.07 415 LYS A CA 1
ATOM 3034 C C . LYS A 1 396 ? 41.106 14.751 17.446 1.00 28.73 415 LYS A C 1
ATOM 3035 O O . LYS A 1 396 ? 41.108 13.544 17.696 1.00 28.35 415 LYS A O 1
ATOM 3041 N N . GLY A 1 397 ? 41.852 15.290 16.491 1.00 25.99 416 GLY A N 1
ATOM 3042 C CA . GLY A 1 397 ? 42.763 14.482 15.697 1.00 24.04 416 GLY A CA 1
ATOM 3043 C C . GLY A 1 397 ? 42.034 13.609 14.690 1.00 22.25 416 GLY A C 1
ATOM 3044 O O . GLY A 1 397 ? 41.077 14.051 14.045 1.00 22.85 416 GLY A O 1
ATOM 3045 N N . ASN A 1 398 ? 42.496 12.369 14.566 1.00 20.01 417 ASN A N 1
ATOM 3046 C CA . ASN A 1 398 ? 41.963 11.410 13.610 1.00 19.63 417 ASN A CA 1
ATOM 3047 C C . ASN A 1 398 ? 41.289 10.270 14.380 1.00 17.49 417 ASN A C 1
ATOM 3048 O O . ASN A 1 398 ? 41.954 9.531 15.097 1.00 17.39 417 ASN A O 1
ATOM 3053 N N . ILE A 1 399 ? 39.969 10.179 14.251 1.00 15.89 418 ILE A N 1
ATOM 3054 C CA . ILE A 1 399 ? 39.160 9.162 14.929 1.00 14.90 418 ILE A CA 1
ATOM 3055 C C . ILE A 1 399 ? 38.728 8.186 13.857 1.00 14.00 418 ILE A C 1
ATOM 3056 O O . ILE A 1 399 ? 37.958 8.556 12.946 1.00 13.43 418 ILE A O 1
ATOM 3061 N N . ALA A 1 400 ? 39.212 6.951 13.964 1.00 13.23 419 ALA A N 1
ATOM 3062 C CA . ALA A 1 400 ? 38.819 5.907 13.031 1.00 12.71 419 ALA A CA 1
ATOM 3063 C C . ALA A 1 400 ? 37.525 5.280 13.499 1.00 12.74 419 ALA A C 1
ATOM 3064 O O . ALA A 1 400 ? 37.352 5.043 14.706 1.00 12.55 419 ALA A O 1
ATOM 3066 N N . VAL A 1 401 ? 36.637 4.996 12.548 1.00 12.26 420 VAL A N 1
ATOM 3067 C CA . VAL A 1 401 ? 35.424 4.230 12.820 1.00 12.13 420 VAL A CA 1
ATOM 3068 C C . VAL A 1 401 ? 35.411 3.101 11.822 1.00 11.44 420 VAL A C 1
ATOM 3069 O O . VAL A 1 401 ? 35.304 3.322 10.607 1.00 11.65 420 VAL A O 1
ATOM 3073 N N . ILE A 1 402 ? 35.571 1.882 12.334 1.00 10.59 421 ILE A N 1
ATOM 3074 C CA . ILE A 1 402 ? 35.879 0.737 11.481 1.00 10.15 421 ILE A CA 1
ATOM 3075 C C . ILE A 1 402 ? 34.977 -0.433 11.798 1.00 10.28 421 ILE A C 1
ATOM 3076 O O . ILE A 1 402 ? 34.766 -0.734 12.957 1.00 10.62 421 ILE A O 1
ATOM 3081 N N . GLY A 1 403 ? 34.483 -1.116 10.762 1.00 9.77 422 GLY A N 1
ATOM 3082 C CA . GLY A 1 403 ? 33.734 -2.361 10.946 1.00 9.83 422 GLY A CA 1
ATOM 3083 C C . GLY A 1 403 ? 32.408 -2.334 10.206 1.00 9.81 422 GLY A C 1
ATOM 3084 O O . GLY A 1 403 ? 31.966 -1.260 9.775 1.00 9.86 422 GLY A O 1
ATOM 3085 N N . PRO A 1 404 ? 31.762 -3.502 10.056 1.00 9.83 423 PRO A N 1
ATOM 3086 C CA . PRO A 1 404 ? 30.501 -3.557 9.303 1.00 9.88 423 PRO A CA 1
ATOM 3087 C C . PRO A 1 404 ? 29.303 -2.815 9.928 1.00 10.13 423 PRO A C 1
ATOM 3088 O O . PRO A 1 404 ? 28.327 -2.587 9.223 1.00 10.38 423 PRO A O 1
ATOM 3092 N N . LEU A 1 405 ? 29.358 -2.499 11.228 1.00 10.11 424 LEU A N 1
ATOM 3093 C CA . LEU A 1 405 ? 28.333 -1.668 11.914 1.00 10.11 424 LEU A CA 1
ATOM 3094 C C . LEU A 1 405 ? 28.708 -0.175 11.992 1.00 10.08 424 LEU A C 1
ATOM 3095 O O . LEU A 1 405 ? 27.972 0.631 12.580 1.00 10.35 424 LEU A O 1
ATOM 3100 N N . ALA A 1 406 ? 29.841 0.190 11.387 1.00 10.21 425 ALA A N 1
ATOM 3101 C CA . ALA A 1 406 ? 30.333 1.563 11.391 1.00 10.14 425 ALA A CA 1
ATOM 3102 C C . ALA A 1 406 ? 29.501 2.490 10.520 1.00 10.48 425 ALA A C 1
ATOM 3103 O O . ALA A 1 406 ? 29.273 3.649 10.875 1.00 10.29 425 ALA A O 1
ATOM 3105 N N . ASP A 1 407 ? 29.096 1.992 9.361 1.00 10.76 426 ASP A N 1
ATOM 3106 C CA . ASP A 1 407 ? 28.435 2.848 8.379 1.00 11.62 426 ASP A CA 1
ATOM 3107 C C . ASP A 1 407 ? 27.212 2.174 7.794 1.00 11.51 426 ASP A C 1
ATOM 3108 O O . ASP A 1 407 ? 27.105 2.006 6.590 1.00 11.70 426 ASP A O 1
ATOM 3113 N N . SER A 1 408 ? 26.291 1.781 8.669 1.00 11.58 427 SER A N 1
ATOM 3114 C CA . SER A 1 408 ? 25.009 1.230 8.246 1.00 11.84 427 SER A CA 1
ATOM 3115 C C . SER A 1 408 ? 23.896 2.000 8.927 1.00 12.40 427 SER A C 1
ATOM 3116 O O . SER A 1 408 ? 23.748 1.947 10.138 1.00 13.88 427 SER A O 1
ATOM 3119 N N . ARG A 1 409 ? 23.120 2.737 8.145 1.00 11.97 428 ARG A N 1
ATOM 3120 C CA . ARG A 1 409 ? 21.940 3.415 8.676 1.00 11.85 428 ARG A CA 1
ATOM 3121 C C . ARG A 1 409 ? 20.868 2.435 9.102 1.00 11.20 428 ARG A C 1
ATOM 3122 O O . ARG A 1 409 ? 20.287 2.564 10.171 1.00 11.54 428 ARG A O 1
ATOM 3130 N N . THR A 1 410 ? 20.616 1.452 8.248 1.00 10.77 429 THR A N 1
ATOM 3131 C CA . THR A 1 410 ? 19.430 0.604 8.379 1.00 10.38 429 THR A CA 1
ATOM 3132 C C . THR A 1 410 ? 19.541 -0.392 9.531 1.00 10.79 429 THR A C 1
ATOM 3133 O O . THR A 1 410 ? 18.520 -0.856 10.019 1.00 11.10 429 THR A O 1
ATOM 3137 N N . ASN A 1 411 ? 20.766 -0.705 9.953 1.00 10.48 430 ASN A N 1
ATOM 3138 C CA . ASN A 1 411 ? 20.969 -1.537 11.144 1.00 10.62 430 ASN A CA 1
ATOM 3139 C C . ASN A 1 411 ? 20.935 -0.786 12.468 1.00 10.95 430 ASN A C 1
ATOM 3140 O O . ASN A 1 411 ? 21.034 -1.424 13.494 1.00 12.04 430 ASN A O 1
ATOM 3145 N N . MET A 1 412 ? 20.782 0.537 12.467 1.00 10.81 431 MET A N 1
ATOM 3146 C CA . MET A 1 412 ? 20.773 1.305 13.729 1.00 11.07 431 MET A CA 1
ATOM 3147 C C . MET A 1 412 ? 19.536 1.120 14.621 1.00 10.84 431 MET A C 1
ATOM 3148 O O . MET A 1 412 ? 19.678 0.996 15.852 1.00 10.92 431 MET A O 1
ATOM 3153 N N . PRO A 1 413 ? 18.326 1.124 14.028 1.00 11.22 432 PRO A N 1
ATOM 3154 C CA . PRO A 1 413 ? 17.156 1.109 14.905 1.00 11.12 432 PRO A CA 1
ATOM 3155 C C . PRO A 1 413 ? 16.951 -0.187 15.659 1.00 11.08 432 PRO A C 1
ATOM 3156 O O . PRO A 1 413 ? 16.416 -0.153 16.763 1.00 11.14 432 PRO A O 1
ATOM 3160 N N . GLY A 1 414 ? 17.397 -1.300 15.079 1.00 10.76 433 GLY A N 1
ATOM 3161 C CA . GLY A 1 414 ? 17.208 -2.599 15.695 1.00 10.84 433 GLY A CA 1
ATOM 3162 C C . GLY A 1 414 ? 16.063 -3.351 15.055 1.00 10.65 433 GLY A C 1
ATOM 3163 O O . GLY A 1 414 ? 15.297 -2.813 14.244 1.00 10.81 433 GLY A O 1
ATOM 3164 N N . THR A 1 415 ? 15.955 -4.621 15.414 1.00 10.59 434 THR A N 1
ATOM 3165 C CA . THR A 1 415 ? 14.843 -5.440 14.976 1.00 10.67 434 THR A CA 1
ATOM 3166 C C . THR A 1 415 ? 13.534 -4.888 15.536 1.00 10.85 434 THR A C 1
ATOM 3167 O O . THR A 1 415 ? 13.541 -4.014 16.407 1.00 10.24 434 THR A O 1
ATOM 3171 N N . TRP A 1 416 ? 12.431 -5.368 14.978 1.00 11.23 435 TRP A N 1
ATOM 3172 C CA . TRP A 1 416 ? 11.093 -4.915 15.357 1.00 11.63 435 TRP A CA 1
ATOM 3173 C C . TRP A 1 416 ? 10.958 -3.401 15.275 1.00 11.02 435 TRP A C 1
ATOM 3174 O O . TRP A 1 416 ? 10.568 -2.736 16.218 1.00 10.91 435 TRP A O 1
ATOM 3185 N N . SER A 1 417 ? 11.265 -2.889 14.102 1.00 10.89 436 SER A N 1
ATOM 3186 C CA . SER A 1 417 ? 11.132 -1.472 13.815 1.00 10.89 436 SER A CA 1
ATOM 3187 C C . SER A 1 417 ? 10.321 -1.382 12.529 1.00 11.16 436 SER A C 1
ATOM 3188 O O . SER A 1 417 ? 10.744 -0.741 11.574 1.00 10.52 436 SER A O 1
ATOM 3191 N N . VAL A 1 418 ? 9.139 -2.002 12.496 1.00 11.35 437 VAL A N 1
ATOM 3192 C CA . VAL A 1 418 ? 8.451 -2.211 11.204 1.00 11.54 437 VAL A CA 1
ATOM 3193 C C . VAL A 1 418 ? 7.887 -0.953 10.542 1.00 11.43 437 VAL A C 1
ATOM 3194 O O . VAL A 1 418 ? 7.577 -0.979 9.355 1.00 11.64 437 VAL A O 1
ATOM 3198 N N . ALA A 1 419 ? 7.717 0.115 11.312 1.00 11.58 438 ALA A N 1
ATOM 3199 C CA . ALA A 1 419 ? 7.235 1.377 10.759 1.00 11.84 438 ALA A CA 1
ATOM 3200 C C . ALA A 1 419 ? 8.322 2.434 10.631 1.00 12.01 438 ALA A C 1
ATOM 3201 O O . ALA A 1 419 ? 8.033 3.559 10.188 1.00 12.05 438 ALA A O 1
ATOM 3203 N N . ALA A 1 420 ? 9.558 2.105 11.010 1.00 11.69 439 ALA A N 1
ATOM 3204 C CA . ALA A 1 420 ? 10.644 3.083 10.948 1.00 11.93 439 ALA A CA 1
ATOM 3205 C C . ALA A 1 420 ? 11.005 3.315 9.492 1.00 11.87 439 ALA A C 1
ATOM 3206 O O . ALA A 1 420 ? 10.727 2.472 8.644 1.00 12.02 439 ALA A O 1
ATOM 3208 N N . VAL A 1 421 ? 11.589 4.480 9.217 0.99 12.75 440 VAL A N 1
ATOM 3209 C CA . VAL A 1 421 ? 12.193 4.763 7.918 0.99 12.93 440 VAL A CA 1
ATOM 3210 C C . VAL A 1 421 ? 13.675 4.452 8.099 0.99 12.75 440 VAL A C 1
ATOM 3211 O O . VAL A 1 421 ? 14.436 5.261 8.598 0.99 12.29 440 VAL A O 1
ATOM 3215 N N . LEU A 1 422 ? 14.062 3.248 7.712 1.00 12.79 441 LEU A N 1
ATOM 3216 C CA . LEU A 1 422 ? 15.381 2.706 8.087 1.00 13.09 441 LEU A CA 1
ATOM 3217 C C .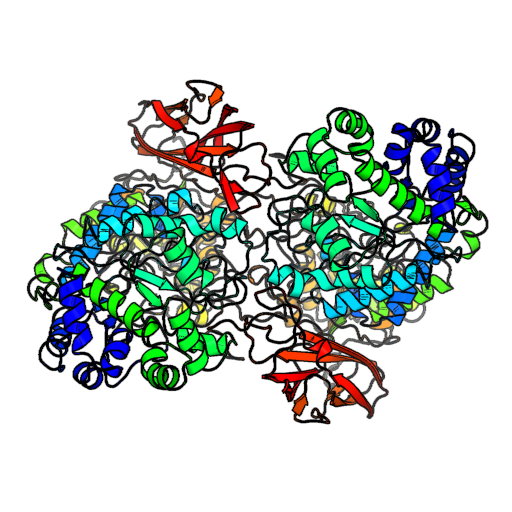 LEU A 1 422 ? 16.542 3.502 7.515 1.00 13.87 441 LEU A C 1
ATOM 3218 O O . LEU A 1 422 ? 17.498 3.804 8.231 1.00 13.41 441 LEU A O 1
ATOM 3223 N N . ASP A 1 423 ? 16.430 3.875 6.245 1.00 14.70 442 ASP A N 1
ATOM 3224 C CA . ASP A 1 423 ? 17.483 4.621 5.551 1.00 15.74 442 ASP A CA 1
ATOM 3225 C C . ASP A 1 423 ? 17.552 6.102 5.923 1.00 15.04 442 ASP A C 1
ATOM 3226 O O . ASP A 1 423 ? 18.361 6.831 5.360 1.00 15.38 442 ASP A O 1
ATOM 3231 N N . ARG A 1 424 ? 16.704 6.561 6.845 1.00 13.76 443 ARG A N 1
ATOM 3232 C CA . ARG A 1 424 ? 16.773 7.932 7.365 1.00 13.52 443 ARG A CA 1
ATOM 3233 C C . ARG A 1 424 ? 17.646 8.055 8.621 1.00 13.20 443 ARG A C 1
ATOM 3234 O O . ARG A 1 424 ? 18.106 9.145 8.962 1.00 13.34 443 ARG A O 1
ATOM 3242 N N . CYS A 1 425 ? 17.886 6.937 9.306 1.00 12.65 444 CYS A N 1
ATOM 3243 C CA . CYS A 1 425 ? 18.657 6.958 10.545 1.00 12.82 444 CYS A CA 1
ATOM 3244 C C . CYS A 1 425 ? 20.122 7.224 10.220 1.00 12.68 444 CYS A C 1
ATOM 3245 O O . CYS A 1 425 ? 20.663 6.566 9.359 1.00 13.26 444 CYS A O 1
ATOM 3248 N N . PRO A 1 426 ? 20.770 8.157 10.926 1.00 12.41 445 PRO A N 1
ATOM 3249 C CA . PRO A 1 426 ? 22.197 8.363 10.637 1.00 12.44 445 PRO A CA 1
ATOM 3250 C C . PRO A 1 426 ? 23.036 7.141 10.984 1.00 12.32 445 PRO A C 1
ATOM 3251 O O . PRO A 1 426 ? 22.767 6.476 11.990 1.00 12.09 445 PRO A O 1
ATOM 3255 N N . SER A 1 427 ? 24.030 6.826 10.164 1.00 12.12 446 SER A N 1
ATOM 3256 C CA . SER A 1 427 ? 24.992 5.793 10.547 1.00 12.34 446 SER A CA 1
ATOM 3257 C C . SER A 1 427 ? 25.919 6.327 11.634 1.00 11.81 446 SER A C 1
ATOM 3258 O O . SER A 1 427 ? 25.968 7.540 11.905 1.00 10.98 446 SER A O 1
ATOM 3261 N N . LEU A 1 428 ? 26.666 5.427 12.266 1.00 11.37 447 LEU A N 1
ATOM 3262 C CA . LEU A 1 428 ? 27.582 5.845 13.309 1.00 11.40 447 LEU A CA 1
ATOM 3263 C C . LEU A 1 428 ? 28.625 6.832 12.762 1.00 11.34 447 LEU A C 1
ATOM 3264 O O . LEU A 1 428 ? 28.861 7.877 13.359 1.00 10.93 447 LEU A O 1
ATOM 3269 N N . VAL A 1 429 ? 29.192 6.534 11.599 1.00 11.67 448 VAL A N 1
ATOM 3270 C CA . VAL A 1 429 ? 30.133 7.465 10.960 1.00 12.37 448 VAL A CA 1
ATOM 3271 C C . VAL A 1 429 ? 29.458 8.803 10.700 1.00 12.18 448 VAL A C 1
ATOM 3272 O O . VAL A 1 429 ? 30.029 9.850 11.010 1.00 12.39 448 VAL A O 1
ATOM 3276 N N . GLU A 1 430 ? 28.243 8.774 10.165 1.00 12.22 449 GLU A N 1
ATOM 3277 C CA . GLU A 1 430 ? 27.520 10.029 9.877 1.00 12.51 449 GLU A CA 1
ATOM 3278 C C . GLU A 1 430 ? 27.304 10.860 11.117 1.00 12.51 449 GLU A C 1
ATOM 3279 O O . GLU A 1 430 ? 27.547 12.065 11.114 1.00 12.85 449 GLU A O 1
ATOM 3285 N N . GLY A 1 431 ? 26.849 10.207 12.179 1.00 12.27 450 GLY A N 1
ATOM 3286 C CA . GLY A 1 431 ? 26.588 10.893 13.432 1.00 12.89 450 GLY A CA 1
ATOM 3287 C C . GLY A 1 431 ? 27.825 11.486 14.065 1.00 12.81 450 GLY A C 1
ATOM 3288 O O . GLY A 1 431 ? 27.814 12.639 14.528 1.00 13.09 450 GLY A O 1
ATOM 3289 N N . LEU A 1 432 ? 28.901 10.708 14.116 1.00 12.85 451 LEU A N 1
ATOM 3290 C CA . LEU A 1 432 ? 30.149 11.198 14.685 1.00 13.49 451 LEU A CA 1
ATOM 3291 C C . LEU A 1 432 ? 30.747 12.323 13.842 1.00 13.95 451 LEU A C 1
ATOM 3292 O O . LEU A 1 432 ? 31.281 13.275 14.401 1.00 14.40 451 LEU A O 1
ATOM 3297 N N . LYS A 1 433 ? 30.620 12.232 12.522 1.00 15.26 452 LYS A N 1
ATOM 3298 C CA . LYS A 1 433 ? 31.073 13.313 11.631 1.00 16.86 452 LYS A CA 1
ATOM 3299 C C . LYS A 1 433 ? 30.344 14.613 11.927 1.00 17.69 452 LYS A C 1
ATOM 3300 O O . LYS A 1 433 ? 30.974 15.661 12.074 1.00 18.83 452 LYS A O 1
ATOM 3306 N N . GLU A 1 434 ? 29.019 14.547 12.018 1.00 17.84 453 GLU A N 1
ATOM 3307 C CA . GLU A 1 434 ? 28.224 15.723 12.409 1.00 18.85 453 GLU A CA 1
ATOM 3308 C C . GLU A 1 434 ? 28.661 16.295 13.742 1.00 18.10 453 GLU A C 1
ATOM 3309 O O . GLU A 1 434 ? 28.823 17.506 13.884 1.00 20.30 453 GLU A O 1
ATOM 3315 N N . MET A 1 435 ? 28.811 15.428 14.737 1.00 17.62 454 MET A N 1
ATOM 3316 C CA . MET A 1 435 ? 29.148 15.866 16.094 1.00 17.36 454 MET A CA 1
ATOM 3317 C C . MET A 1 435 ? 30.558 16.409 16.272 1.00 18.00 454 MET A C 1
ATOM 3318 O O . MET A 1 435 ? 30.826 17.080 17.260 1.00 20.14 454 MET A O 1
ATOM 3323 N N . THR A 1 436 ? 31.455 16.120 15.336 1.00 18.41 455 THR A N 1
ATOM 3324 C CA . THR A 1 436 ? 32.860 16.519 15.462 1.00 18.68 455 THR A CA 1
ATOM 3325 C C . THR A 1 436 ? 33.312 17.498 14.370 1.00 19.88 455 THR A C 1
ATOM 3326 O O . THR A 1 436 ? 34.511 17.771 14.252 1.00 20.98 455 THR A O 1
ATOM 3330 N N . ALA A 1 437 ? 32.373 18.034 13.592 1.00 20.90 456 ALA A N 1
ATOM 3331 C CA . ALA A 1 437 ? 32.724 18.861 12.432 1.00 23.11 456 ALA A CA 1
ATOM 3332 C C . ALA A 1 437 ? 33.542 20.080 12.871 1.00 24.84 456 ALA A C 1
ATOM 3333 O O . ALA A 1 437 ? 33.129 20.821 13.764 1.00 26.49 456 ALA A O 1
ATOM 3335 N N . GLY A 1 438 ? 34.724 20.234 12.274 1.00 26.71 457 GLY A N 1
ATOM 3336 C CA . GLY A 1 438 ? 35.687 21.272 12.666 1.00 27.42 457 GLY A CA 1
ATOM 3337 C C . GLY A 1 438 ? 36.591 20.962 13.855 1.00 28.50 457 GLY A C 1
ATOM 3338 O O . GLY A 1 438 ? 37.501 21.738 14.143 1.00 30.24 457 GLY A O 1
ATOM 3339 N N . LYS A 1 439 ? 36.347 19.844 14.548 1.00 28.05 458 LYS A N 1
ATOM 3340 C CA . LYS A 1 439 ? 37.129 19.425 15.728 1.00 27.48 458 LYS A CA 1
ATOM 3341 C C . LYS A 1 439 ? 38.022 18.207 15.472 1.00 24.76 458 LYS A C 1
ATOM 3342 O O . LYS A 1 439 ? 39.110 18.104 16.037 1.00 23.23 458 LYS A O 1
ATOM 3348 N N . ALA A 1 440 ? 37.541 17.270 14.657 1.00 22.33 459 ALA A N 1
ATOM 3349 C CA . ALA A 1 440 ? 38.241 16.016 14.410 1.00 21.24 459 ALA A CA 1
ATOM 3350 C C . ALA A 1 440 ? 37.927 15.518 13.015 1.00 20.06 459 ALA A C 1
ATOM 3351 O O . ALA A 1 440 ? 36.923 15.901 12.425 1.00 20.18 459 ALA A O 1
ATOM 3353 N N . ASN A 1 441 ? 38.797 14.663 12.494 1.00 19.73 460 ASN A N 1
ATOM 3354 C CA . ASN A 1 441 ? 38.587 14.020 11.206 1.00 20.16 460 ASN A CA 1
ATOM 3355 C C . ASN A 1 441 ? 38.114 12.602 11.475 1.00 18.84 460 ASN A C 1
ATOM 3356 O O . ASN A 1 441 ? 38.783 11.864 12.200 1.00 20.05 460 ASN A O 1
ATOM 3361 N N . ILE A 1 442 ? 36.966 12.233 10.915 1.00 17.64 461 ILE A N 1
ATOM 3362 C CA . ILE A 1 442 ? 36.451 10.877 11.054 1.00 16.36 461 ILE A CA 1
ATOM 3363 C C . ILE A 1 442 ? 36.935 10.062 9.868 1.00 15.48 461 ILE A C 1
ATOM 3364 O O . ILE A 1 442 ? 36.568 10.347 8.725 1.00 16.50 461 ILE A O 1
ATOM 3369 N N . LEU A 1 443 ? 37.759 9.056 10.155 1.00 13.97 462 LEU A N 1
ATOM 3370 C CA . LEU A 1 443 ? 38.290 8.148 9.140 1.00 13.99 462 LEU A CA 1
ATOM 3371 C C . LEU A 1 443 ? 37.498 6.866 9.182 1.00 13.21 462 LEU A C 1
ATOM 3372 O O . LEU A 1 443 ? 37.069 6.422 10.249 1.00 14.21 462 LEU A O 1
ATOM 3377 N N . TYR A 1 444 ? 37.319 6.258 8.019 1.00 12.72 463 TYR A N 1
ATOM 3378 C CA . TYR A 1 444 ? 36.428 5.133 7.896 1.00 12.06 463 TYR A CA 1
ATOM 3379 C C . TYR A 1 444 ? 36.989 4.018 7.035 1.00 11.78 463 TYR A C 1
ATOM 3380 O O . TYR A 1 444 ? 37.608 4.254 5.990 1.00 11.22 463 TYR A O 1
ATOM 3389 N N . ALA A 1 445 ? 36.756 2.792 7.482 1.00 11.06 464 ALA A N 1
ATOM 3390 C CA . ALA A 1 445 ? 36.914 1.625 6.638 1.00 11.51 464 ALA A CA 1
ATOM 3391 C C . ALA A 1 445 ? 35.918 0.587 7.086 1.00 11.75 464 ALA A C 1
ATOM 3392 O O . ALA A 1 445 ? 35.732 0.411 8.280 1.00 11.62 464 ALA A O 1
ATOM 3394 N N . LYS A 1 446 ? 35.305 -0.106 6.134 1.00 11.94 465 LYS A N 1
ATOM 3395 C CA . LYS A 1 446 ? 34.397 -1.191 6.451 1.00 12.47 465 LYS A CA 1
ATOM 3396 C C . LYS A 1 446 ? 35.088 -2.282 7.253 1.00 11.54 465 LYS A C 1
ATOM 3397 O O . LYS A 1 446 ? 34.524 -2.791 8.227 1.00 11.16 465 LYS A O 1
ATOM 3403 N N . GLY A 1 447 ? 36.289 -2.658 6.834 1.00 10.55 466 GLY A N 1
ATOM 3404 C CA . GLY A 1 447 ? 37.137 -3.541 7.620 1.00 10.48 466 GLY A CA 1
ATOM 3405 C C . GLY A 1 447 ? 36.845 -5.016 7.461 1.00 10.07 466 GLY A C 1
ATOM 3406 O O . GLY A 1 447 ? 37.766 -5.801 7.256 1.00 10.19 466 GLY A O 1
ATOM 3407 N N . SER A 1 448 ? 35.579 -5.404 7.594 1.00 9.98 467 SER A N 1
ATOM 3408 C CA . SER A 1 448 ? 35.176 -6.784 7.308 1.00 9.75 467 SER A CA 1
ATOM 3409 C C . SER A 1 448 ? 33.720 -6.815 6.901 1.00 9.76 467 SER A C 1
ATOM 3410 O O . SER A 1 448 ? 32.990 -5.852 7.128 1.00 10.25 467 SER A O 1
ATOM 3413 N N . ASN A 1 449 ? 33.323 -7.938 6.314 1.00 9.83 468 ASN A N 1
ATOM 3414 C CA . ASN A 1 449 ? 31.915 -8.303 6.180 1.00 10.18 468 ASN A CA 1
ATOM 3415 C C . ASN A 1 449 ? 31.300 -8.655 7.530 1.00 10.32 468 ASN A C 1
ATOM 3416 O O . ASN A 1 449 ? 31.976 -8.608 8.559 1.00 10.76 468 ASN A O 1
ATOM 3421 N N . LEU A 1 450 ? 30.007 -8.944 7.550 1.00 10.25 469 LEU A N 1
ATOM 3422 C CA . LEU A 1 450 ? 29.355 -9.311 8.816 1.00 10.31 469 LEU A CA 1
ATOM 3423 C C . LEU A 1 450 ? 29.865 -10.634 9.354 1.00 10.50 469 LEU A C 1
ATOM 3424 O O . LEU A 1 450 ? 30.094 -10.769 10.559 1.00 9.98 469 LEU A O 1
ATOM 3429 N N . ILE A 1 451 ? 29.991 -11.601 8.452 1.00 11.08 470 ILE A N 1
ATOM 3430 C CA . ILE A 1 451 ? 30.375 -12.962 8.774 1.00 12.07 470 ILE A CA 1
ATOM 3431 C C . ILE A 1 451 ? 30.964 -13.546 7.493 1.00 12.81 470 ILE A C 1
ATOM 3432 O O . ILE A 1 451 ? 30.617 -13.093 6.419 1.00 12.04 470 ILE A O 1
ATOM 3437 N N . SER A 1 452 ? 31.871 -14.507 7.594 1.00 12.84 471 SER A N 1
ATOM 3438 C CA . SER A 1 452 ? 32.494 -15.065 6.382 1.00 13.82 471 SER A CA 1
ATOM 3439 C C . SER A 1 452 ? 31.465 -15.590 5.377 1.00 13.90 471 SER A C 1
ATOM 3440 O O . SER A 1 452 ? 31.588 -15.358 4.178 1.00 13.96 471 SER A O 1
ATOM 3443 N N . ASP A 1 453 ? 30.461 -16.306 5.878 1.00 13.64 472 ASP A N 1
ATOM 3444 C CA . ASP A 1 453 ? 29.468 -16.948 5.020 1.00 14.19 472 ASP A CA 1
ATOM 3445 C C . ASP A 1 453 ? 28.451 -15.962 4.424 1.00 13.29 472 ASP A C 1
ATOM 3446 O O . ASP A 1 453 ? 27.652 -15.363 5.137 1.00 12.12 472 ASP A O 1
ATOM 3451 N N . ALA A 1 454 ? 28.472 -15.824 3.097 1.00 12.77 473 ALA A N 1
ATOM 3452 C CA . ALA A 1 454 ? 27.612 -14.850 2.409 1.00 12.97 473 ALA A CA 1
ATOM 3453 C C . ALA A 1 454 ? 26.124 -15.182 2.514 1.00 12.63 473 ALA A C 1
ATOM 3454 O O . ALA A 1 454 ? 25.306 -14.273 2.653 1.00 13.07 473 ALA A O 1
ATOM 3456 N N . SER A 1 455 ? 25.775 -16.469 2.460 1.00 12.55 474 SER A N 1
ATOM 3457 C CA . SER A 1 455 ? 24.381 -16.887 2.664 1.00 13.01 474 SER A CA 1
ATOM 3458 C C . SER A 1 455 ? 23.863 -16.505 4.053 1.00 12.39 474 SER A C 1
ATOM 3459 O O . SER A 1 455 ? 22.718 -16.060 4.194 1.00 12.07 474 SER A O 1
ATOM 3462 N N . TYR A 1 456 ? 24.695 -16.676 5.078 1.00 12.07 475 TYR A N 1
ATOM 3463 C CA . TYR A 1 456 ? 24.323 -16.226 6.419 1.00 11.89 475 TYR A CA 1
ATOM 3464 C C . TYR A 1 456 ? 24.163 -14.712 6.448 1.00 11.40 475 TYR A C 1
ATOM 3465 O O . TYR A 1 456 ? 23.169 -14.188 6.964 1.00 11.07 475 TYR A O 1
ATOM 3474 N N . GLU A 1 457 ? 25.126 -13.991 5.899 1.00 11.27 476 GLU A N 1
ATOM 3475 C CA . GLU A 1 457 ? 24.991 -12.531 5.895 1.00 11.48 476 GLU A CA 1
ATOM 3476 C C . GLU A 1 457 ? 23.658 -12.063 5.271 1.00 11.56 476 GLU A C 1
ATOM 3477 O O . GLU A 1 457 ? 22.990 -11.180 5.815 1.00 11.08 476 GLU A O 1
ATOM 3483 N N . GLU A 1 458 ? 23.293 -12.667 4.144 1.00 12.18 477 GLU A N 1
ATOM 3484 C CA . GLU A 1 458 ? 22.005 -12.400 3.490 1.00 13.62 477 GLU A CA 1
ATOM 3485 C C . GLU A 1 458 ? 20.824 -12.600 4.442 1.00 13.38 477 GLU A C 1
ATOM 3486 O O . GLU A 1 458 ? 20.023 -11.690 4.637 1.00 12.85 477 GLU A O 1
ATOM 3492 N N . ARG A 1 459 ? 20.721 -13.766 5.070 1.00 13.07 478 ARG A N 1
ATOM 3493 C CA . ARG A 1 459 ? 19.555 -13.989 5.946 1.00 13.11 478 ARG A CA 1
ATOM 3494 C C . ARG A 1 459 ? 19.594 -13.104 7.204 1.00 12.26 478 ARG A C 1
ATOM 3495 O O . ARG A 1 459 ? 18.557 -12.699 7.713 1.00 12.28 478 ARG A O 1
ATOM 3503 N N . ALA A 1 460 ? 20.796 -12.744 7.643 1.00 11.25 479 ALA A N 1
ATOM 3504 C CA . ALA A 1 460 ? 21.000 -11.855 8.799 1.00 11.16 479 ALA A CA 1
ATOM 3505 C C . ALA A 1 460 ? 20.700 -10.364 8.540 1.00 11.05 479 ALA A C 1
ATOM 3506 O O . ALA A 1 460 ? 20.587 -9.563 9.479 1.00 10.73 479 ALA A O 1
ATOM 3508 N N . THR A 1 461 ? 20.604 -10.010 7.266 1.00 11.61 480 THR A N 1
ATOM 3509 C CA . THR A 1 461 ? 20.379 -8.638 6.824 1.00 12.03 480 THR A CA 1
ATOM 3510 C C . THR A 1 461 ? 19.095 -8.501 6.009 1.00 12.50 480 THR A C 1
ATOM 3511 O O . THR A 1 461 ? 18.931 -7.536 5.256 1.00 12.48 480 THR A O 1
ATOM 3515 N N . MET A 1 462 ? 18.179 -9.450 6.156 1.00 12.79 481 MET A N 1
ATOM 3516 C CA . MET A 1 462 ? 16.863 -9.335 5.511 1.00 13.99 481 MET A CA 1
ATOM 3517 C C . MET A 1 462 ? 16.039 -8.166 6.088 1.00 13.71 481 MET A C 1
ATOM 3518 O O . MET A 1 462 ? 16.489 -7.447 6.980 1.00 13.39 481 MET A O 1
ATOM 3523 N N . PHE A 1 463 ? 14.841 -7.950 5.540 1.00 14.23 482 PHE A N 1
ATOM 3524 C CA . PHE A 1 463 ? 13.978 -6.822 5.941 1.00 14.43 482 PHE A CA 1
ATOM 3525 C C . PHE A 1 463 ? 14.655 -5.455 5.737 1.00 13.63 482 PHE A C 1
ATOM 3526 O O . PHE A 1 463 ? 14.487 -4.536 6.545 1.00 13.69 482 PHE A O 1
ATOM 3534 N N . GLY A 1 464 ? 15.454 -5.333 4.679 1.00 12.80 483 GLY A N 1
ATOM 3535 C CA . GLY A 1 464 ? 16.037 -4.046 4.297 1.00 12.78 483 GLY A CA 1
ATOM 3536 C C . GLY A 1 464 ? 17.267 -3.615 5.073 1.00 12.54 483 GLY A C 1
ATOM 3537 O O . GLY A 1 464 ? 17.551 -2.421 5.172 1.00 12.62 483 GLY A O 1
ATOM 3538 N N . ARG A 1 465 ? 17.989 -4.578 5.640 1.00 12.24 484 ARG A N 1
ATOM 3539 C CA . ARG A 1 465 ? 19.199 -4.302 6.417 1.00 12.35 484 ARG A CA 1
ATOM 3540 C C . ARG A 1 465 ? 20.506 -4.655 5.733 1.00 12.50 484 ARG A C 1
ATOM 3541 O O . ARG A 1 465 ? 21.540 -4.824 6.405 1.00 12.69 484 ARG A O 1
ATOM 3549 N N . SER A 1 466 ? 20.500 -4.771 4.413 1.00 12.80 485 SER A N 1
ATOM 3550 C CA . SER A 1 466 ? 21.734 -5.089 3.715 1.00 13.30 485 SER A CA 1
ATOM 3551 C C . SER A 1 466 ? 22.875 -4.172 4.140 1.00 13.40 485 SER A C 1
ATOM 3552 O O . SER A 1 466 ? 22.688 -2.959 4.311 1.00 13.61 485 SER A O 1
ATOM 3555 N N . LEU A 1 467 ? 24.051 -4.766 4.330 1.00 13.59 486 LEU A N 1
ATOM 3556 C CA . LEU A 1 467 ? 25.281 -4.001 4.530 1.00 14.45 486 LEU A CA 1
ATOM 3557 C C . LEU A 1 467 ? 25.981 -3.679 3.221 1.00 14.61 486 LEU A C 1
ATOM 3558 O O . LEU A 1 467 ? 27.116 -3.200 3.237 1.00 15.43 486 LEU A O 1
ATOM 3563 N N . ASN A 1 468 ? 25.324 -3.960 2.100 1.00 15.26 487 ASN A N 1
ATOM 3564 C CA . ASN A 1 468 ? 25.891 -3.744 0.778 1.00 16.07 487 ASN A CA 1
ATOM 3565 C C . ASN A 1 468 ? 27.210 -4.474 0.604 1.00 15.62 487 ASN A C 1
ATOM 3566 O O . ASN A 1 468 ? 28.189 -3.916 0.103 1.00 16.01 487 ASN A O 1
ATOM 3571 N N . ARG A 1 469 ? 27.241 -5.723 1.054 1.00 14.34 488 ARG A N 1
ATOM 3572 C CA . ARG A 1 469 ? 28.392 -6.589 0.834 1.00 14.12 488 ARG A CA 1
ATOM 3573 C C . ARG A 1 469 ? 28.737 -6.652 -0.643 1.00 14.37 488 ARG A C 1
ATOM 3574 O O . ARG A 1 469 ? 27.860 -6.882 -1.472 1.00 14.55 488 ARG A O 1
ATOM 3582 N N . ASP A 1 470 ? 30.022 -6.480 -0.941 1.00 14.67 489 ASP A N 1
ATOM 3583 C CA . ASP A 1 470 ? 30.531 -6.453 -2.318 1.00 14.52 489 ASP A CA 1
ATOM 3584 C C . ASP A 1 470 ? 31.445 -7.660 -2.557 1.00 14.56 489 ASP A C 1
ATOM 3585 O O . ASP A 1 470 ? 31.515 -8.556 -1.715 1.00 14.95 489 ASP A O 1
ATOM 3590 N N . ASN A 1 471 ? 32.128 -7.709 -3.701 1.00 14.69 490 ASN A N 1
ATOM 3591 C CA . ASN A 1 471 ? 33.053 -8.800 -3.990 1.00 15.32 490 ASN A CA 1
ATOM 3592 C C . ASN A 1 471 ? 34.508 -8.484 -3.689 1.00 14.09 490 ASN A C 1
ATOM 3593 O O . ASN A 1 471 ? 35.398 -9.188 -4.172 1.00 14.40 490 ASN A O 1
ATOM 3598 N N . ARG A 1 472 ? 34.745 -7.496 -2.818 1.00 13.21 491 ARG A N 1
ATOM 3599 C CA . ARG A 1 472 ? 36.087 -7.264 -2.303 1.00 12.78 491 ARG A CA 1
ATOM 3600 C C . ARG A 1 472 ? 36.556 -8.450 -1.458 1.00 13.54 491 ARG A C 1
ATOM 3601 O O . ARG A 1 472 ? 35.764 -9.116 -0.790 1.00 14.91 491 ARG A O 1
ATOM 3609 N N . THR A 1 473 ? 37.849 -8.723 -1.531 1.00 14.21 492 THR A N 1
ATOM 3610 C CA . THR A 1 473 ? 38.436 -9.828 -0.786 1.00 14.70 492 THR A CA 1
ATOM 3611 C C . THR A 1 473 ? 38.553 -9.386 0.660 1.00 15.15 492 THR A C 1
ATOM 3612 O O . THR A 1 473 ? 38.538 -8.184 0.960 1.00 14.53 492 THR A O 1
ATOM 3616 N N . ASP A 1 474 ? 38.672 -10.348 1.567 1.00 15.59 493 ASP A N 1
ATOM 3617 C CA . ASP A 1 474 ? 38.894 -10.010 2.986 1.00 16.35 493 ASP A CA 1
ATOM 3618 C C . ASP A 1 474 ? 40.175 -9.208 3.141 1.00 16.13 493 ASP A C 1
ATOM 3619 O O . ASP A 1 474 ? 40.272 -8.310 3.986 1.00 16.77 493 ASP A O 1
ATOM 3624 N N . GLU A 1 475 ? 41.160 -9.572 2.328 1.00 15.80 494 GLU A N 1
ATOM 3625 C CA . GLU A 1 475 ? 42.424 -8.851 2.176 1.00 16.80 494 GLU A CA 1
ATOM 3626 C C . GLU A 1 475 ? 42.226 -7.363 1.829 1.00 15.12 494 GLU A C 1
ATOM 3627 O O . GLU A 1 475 ? 42.795 -6.484 2.490 1.00 14.84 494 GLU A O 1
ATOM 3633 N N . GLN A 1 476 ? 41.407 -7.081 0.821 1.00 13.93 495 GLN A N 1
ATOM 3634 C CA . GLN A 1 476 ? 41.107 -5.681 0.472 1.00 12.94 495 GLN A CA 1
ATOM 3635 C C . GLN A 1 476 ? 40.479 -4.946 1.648 1.00 12.76 495 GLN A C 1
ATOM 3636 O O . GLN A 1 476 ? 40.876 -3.833 1.967 1.00 12.50 495 GLN A O 1
ATOM 3642 N N . LEU A 1 477 ? 39.501 -5.586 2.289 1.00 12.79 496 LEU A N 1
ATOM 3643 C CA . LEU A 1 477 ? 38.772 -4.972 3.388 1.00 12.85 496 LEU A CA 1
ATOM 3644 C C . LEU A 1 477 ? 39.707 -4.706 4.561 1.00 12.84 496 LEU A C 1
ATOM 3645 O O . LEU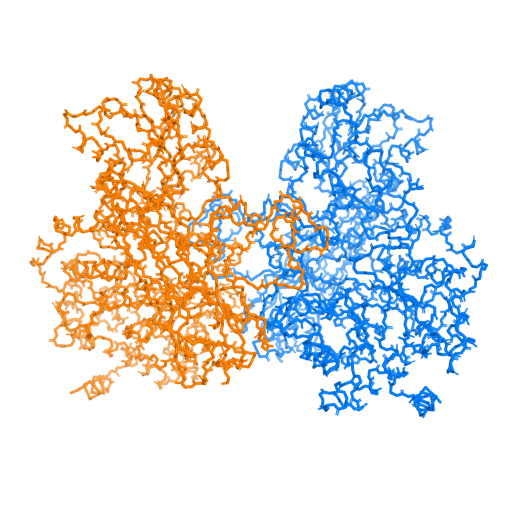 A 1 477 ? 39.787 -3.592 5.090 1.00 12.05 496 LEU A O 1
ATOM 3650 N N . LEU A 1 478 ? 40.452 -5.727 4.940 1.00 12.94 497 LEU A N 1
ATOM 3651 C CA . LEU A 1 478 ? 41.381 -5.602 6.050 1.00 14.02 497 LEU A CA 1
ATOM 3652 C C . LEU A 1 478 ? 42.497 -4.597 5.796 1.00 13.85 497 LEU A C 1
ATOM 3653 O O . LEU A 1 478 ? 42.788 -3.772 6.656 1.00 13.75 497 LEU A O 1
ATOM 3658 N N . ASN A 1 479 ? 43.097 -4.641 4.611 1.00 14.07 498 ASN A N 1
ATOM 3659 C CA . ASN A 1 479 ? 44.205 -3.730 4.306 1.00 13.66 498 ASN A CA 1
ATOM 3660 C C . ASN A 1 479 ? 43.774 -2.271 4.341 1.00 12.64 498 ASN A C 1
ATOM 3661 O O . ASN A 1 479 ? 44.493 -1.429 4.854 1.00 12.25 498 ASN A O 1
ATOM 3666 N N . GLU A 1 480 ? 42.586 -1.978 3.825 1.00 11.68 499 GLU A N 1
ATOM 3667 C CA . GLU A 1 480 ? 42.076 -0.615 3.872 1.00 11.18 499 GLU A CA 1
ATOM 3668 C C . GLU A 1 480 ? 41.888 -0.164 5.319 1.00 10.80 499 GLU A C 1
ATOM 3669 O O . GLU A 1 480 ? 42.209 0.955 5.685 1.00 10.64 499 GLU A O 1
ATOM 3675 N N . ALA A 1 481 ? 41.398 -1.068 6.153 1.00 10.73 500 ALA A N 1
ATOM 3676 C CA . ALA A 1 481 ? 41.201 -0.756 7.554 1.00 10.64 500 ALA A CA 1
ATOM 3677 C C . ALA A 1 481 ? 42.518 -0.499 8.303 1.00 10.81 500 ALA A C 1
ATOM 3678 O O . ALA A 1 481 ? 42.586 0.385 9.174 1.00 10.58 500 ALA A O 1
ATOM 3680 N N . LEU A 1 482 ? 43.550 -1.265 7.967 1.00 11.72 501 LEU A N 1
ATOM 3681 C CA . LEU A 1 482 ? 44.849 -1.121 8.630 1.00 12.55 501 LEU A CA 1
ATOM 3682 C C . LEU A 1 482 ? 45.562 0.176 8.256 1.00 12.27 501 LEU A C 1
ATOM 3683 O O . LEU A 1 482 ? 46.222 0.783 9.087 1.00 12.46 501 LEU A O 1
ATOM 3688 N N . THR A 1 483 ? 45.417 0.598 7.007 1.00 12.20 502 THR A N 1
ATOM 3689 C CA . THR A 1 483 ? 45.889 1.905 6.571 1.00 12.42 502 THR A CA 1
ATOM 3690 C C . THR A 1 483 ? 45.187 3.037 7.329 1.00 12.10 502 THR A C 1
ATOM 3691 O O . THR A 1 483 ? 45.810 4.003 7.728 1.00 12.62 502 THR A O 1
ATOM 3695 N N . VAL A 1 484 ? 43.878 2.932 7.523 1.00 11.49 503 VAL A N 1
ATOM 3696 C CA . VAL A 1 484 ? 43.183 3.866 8.401 1.00 11.56 503 VAL A CA 1
ATOM 3697 C C . VAL A 1 484 ? 43.720 3.842 9.837 1.00 12.04 503 VAL A C 1
ATOM 3698 O O . VAL A 1 484 ? 44.064 4.878 10.399 1.00 12.72 503 VAL A O 1
ATOM 3702 N N . ALA A 1 485 ? 43.774 2.650 10.409 1.00 12.13 504 ALA A N 1
ATOM 3703 C CA . ALA A 1 485 ? 44.132 2.471 11.819 1.00 12.69 504 ALA A CA 1
ATOM 3704 C C . ALA A 1 485 ? 45.504 3.048 12.120 1.00 13.81 504 ALA A C 1
ATOM 3705 O O . ALA A 1 485 ? 45.688 3.759 13.109 1.00 13.44 504 ALA A O 1
ATOM 3707 N N . ASN A 1 486 ? 46.460 2.755 11.253 1.00 15.91 505 ASN A N 1
ATOM 3708 C CA . ASN A 1 486 ? 47.825 3.230 11.468 1.00 18.10 505 ASN A CA 1
ATOM 3709 C C . ASN A 1 486 ? 48.031 4.778 11.364 1.00 18.90 505 ASN A C 1
ATOM 3710 O O . ASN A 1 486 ? 49.050 5.283 11.840 1.00 21.17 505 ASN A O 1
ATOM 3715 N N . GLN A 1 487 ? 47.052 5.522 10.826 1.00 19.70 506 GLN A N 1
ATOM 3716 C CA . GLN A 1 487 ? 47.027 7.018 10.883 1.00 21.02 506 GLN A CA 1
ATOM 3717 C C . GLN A 1 487 ? 46.116 7.623 11.948 1.00 19.91 506 GLN A C 1
ATOM 3718 O O . GLN A 1 487 ? 45.958 8.847 11.983 1.00 20.47 506 GLN A O 1
ATOM 3724 N N . SER A 1 488 ? 45.487 6.796 12.775 1.00 17.94 507 SER A N 1
ATOM 3725 C CA . SER A 1 488 ? 44.442 7.263 13.679 1.00 17.42 507 SER A CA 1
ATOM 3726 C C . SER A 1 488 ? 44.961 7.420 15.096 1.00 16.64 507 SER A C 1
ATOM 3727 O O . SER A 1 488 ? 45.908 6.761 15.491 1.00 17.93 507 SER A O 1
ATOM 3730 N N . ASP A 1 489 ? 44.357 8.338 15.835 1.00 15.89 508 ASP A N 1
ATOM 3731 C CA . ASP A 1 489 ? 44.666 8.535 17.249 1.00 15.94 508 ASP A CA 1
ATOM 3732 C C . ASP A 1 489 ? 43.924 7.569 18.156 1.00 14.97 508 ASP A C 1
ATOM 3733 O O . ASP A 1 489 ? 44.408 7.234 19.244 1.00 14.65 508 ASP A O 1
ATOM 3738 N N . ILE A 1 490 ? 42.743 7.150 17.717 1.00 13.94 509 ILE A N 1
ATOM 3739 C CA . ILE A 1 490 ? 41.926 6.170 18.439 1.00 13.63 509 ILE A CA 1
ATOM 3740 C C . ILE A 1 490 ? 41.076 5.440 17.405 1.00 13.09 509 ILE A C 1
ATOM 3741 O O . ILE A 1 490 ? 40.723 6.027 16.370 1.00 13.03 509 ILE A O 1
ATOM 3746 N N . ILE A 1 491 ? 40.751 4.179 17.695 1.00 12.65 510 ILE A N 1
ATOM 3747 C CA . ILE A 1 491 ? 39.961 3.337 16.806 1.00 12.81 510 ILE A CA 1
ATOM 3748 C C . ILE A 1 491 ? 38.654 2.982 17.506 1.00 12.13 510 ILE A C 1
ATOM 3749 O O . ILE A 1 491 ? 38.668 2.381 18.587 1.00 11.74 510 ILE A O 1
ATOM 3754 N N . ILE A 1 492 ? 37.540 3.349 16.876 1.00 11.69 511 ILE A N 1
ATOM 3755 C CA . ILE A 1 492 ? 36.206 2.894 17.287 1.00 11.44 511 ILE A CA 1
ATOM 3756 C C . ILE A 1 492 ? 35.879 1.684 16.420 1.00 10.53 511 ILE A C 1
ATOM 3757 O O . ILE A 1 492 ? 35.618 1.821 15.246 1.00 10.37 511 ILE A O 1
ATOM 3762 N N . ALA A 1 493 ? 35.935 0.489 17.015 1.00 9.73 512 ALA A N 1
ATOM 3763 C CA . ALA A 1 493 ? 35.591 -0.752 16.323 1.00 9.31 512 ALA A CA 1
ATOM 3764 C C . ALA A 1 493 ? 34.102 -0.990 16.531 1.00 9.07 512 ALA A C 1
ATOM 3765 O O . ALA A 1 493 ? 33.665 -1.317 17.628 1.00 9.24 512 ALA A O 1
ATOM 3767 N N . ALA A 1 494 ? 33.334 -0.798 15.468 1.00 8.79 513 ALA A N 1
ATOM 3768 C CA . ALA A 1 494 ? 31.876 -0.894 15.484 1.00 8.70 513 ALA A CA 1
ATOM 3769 C C . ALA A 1 494 ? 31.510 -2.270 14.968 1.00 8.70 513 ALA A C 1
ATOM 3770 O O . ALA A 1 494 ? 31.427 -2.494 13.759 1.00 8.79 513 ALA A O 1
ATOM 3772 N N . LEU A 1 495 ? 31.357 -3.211 15.900 1.00 8.69 514 LEU A N 1
ATOM 3773 C CA . LEU A 1 495 ? 31.211 -4.628 15.586 1.00 9.07 514 LEU A CA 1
ATOM 3774 C C . LEU A 1 495 ? 30.049 -5.241 16.345 1.00 9.04 514 LEU A C 1
ATOM 3775 O O . LEU A 1 495 ? 29.572 -4.677 17.340 1.00 8.85 514 LEU A O 1
ATOM 3780 N N . GLY A 1 496 ? 29.693 -6.447 15.918 1.00 9.12 515 GLY A N 1
ATOM 3781 C CA . GLY A 1 496 ? 28.714 -7.288 16.600 1.00 9.38 515 GLY A CA 1
ATOM 3782 C C . GLY A 1 496 ? 27.696 -7.856 15.637 1.00 9.48 515 GLY A C 1
ATOM 3783 O O . GLY A 1 496 ? 28.037 -8.317 14.537 1.00 10.00 515 GLY A O 1
ATOM 3784 N N . GLU A 1 497 ? 26.435 -7.820 16.054 1.00 9.40 516 GLU A N 1
ATOM 3785 C CA . GLU A 1 497 ? 25.352 -8.402 15.293 1.00 9.41 516 GLU A CA 1
ATOM 3786 C C . GLU A 1 497 ? 24.801 -7.370 14.333 1.00 9.19 516 GLU A C 1
ATOM 3787 O O . GLU A 1 497 ? 24.865 -6.166 14.599 1.00 9.34 516 GLU A O 1
ATOM 3793 N N . SER A 1 498 ? 24.270 -7.848 13.213 1.00 9.24 517 SER A N 1
ATOM 3794 C CA . SER A 1 498 ? 23.277 -7.069 12.453 1.00 9.11 517 SER A CA 1
ATOM 3795 C C . SER A 1 498 ? 21.957 -7.132 13.211 1.00 9.27 517 SER A C 1
ATOM 3796 O O . SER A 1 498 ? 21.746 -8.049 13.997 1.00 8.73 517 SER A O 1
ATOM 3799 N N . SER A 1 499 ? 21.056 -6.188 12.967 1.00 9.62 518 SER A N 1
ATOM 3800 C CA . SER A 1 499 ? 19.820 -6.159 13.755 1.00 10.06 518 SER A CA 1
ATOM 3801 C C . SER A 1 499 ? 18.968 -7.416 13.592 1.00 10.21 518 SER A C 1
ATOM 3802 O O . SER A 1 499 ? 18.366 -7.886 14.559 1.00 10.28 518 SER A O 1
ATOM 3805 N N . GLU A 1 500 ? 18.950 -8.007 12.407 1.00 10.13 519 GLU A N 1
ATOM 3806 C CA . GLU A 1 500 ? 18.092 -9.180 12.184 1.00 10.12 519 GLU A CA 1
ATOM 3807 C C . GLU A 1 500 ? 18.788 -10.514 12.506 1.00 9.96 519 GLU A C 1
ATOM 3808 O O . GLU A 1 500 ? 18.264 -11.568 12.187 1.00 9.76 519 GLU A O 1
ATOM 3814 N N . MET A 1 501 ? 19.964 -10.460 13.150 1.00 9.53 520 MET A N 1
ATOM 3815 C CA . MET A 1 501 ? 20.511 -11.633 13.847 1.00 9.51 520 MET A CA 1
ATOM 3816 C C . MET A 1 501 ? 19.770 -11.873 15.156 1.00 9.47 520 MET A C 1
ATOM 3817 O O . MET A 1 501 ? 19.922 -12.938 15.759 1.00 9.09 520 MET A O 1
ATOM 3822 N N . SER A 1 502 ? 18.937 -10.921 15.576 1.00 9.27 521 SER A N 1
ATOM 3823 C CA . SER A 1 502 ? 17.955 -11.177 16.619 1.00 9.39 521 SER A CA 1
ATOM 3824 C C . SER A 1 502 ? 16.539 -10.891 16.104 1.00 9.55 521 SER A C 1
ATOM 3825 O O . SER A 1 502 ? 16.339 -10.715 14.891 1.00 9.86 521 SER A O 1
ATOM 3828 N N . GLY A 1 503 ? 15.583 -10.853 17.030 1.00 10.09 522 GLY A N 1
ATOM 3829 C CA . GLY A 1 503 ? 14.160 -10.761 16.716 1.00 10.29 522 GLY A CA 1
ATOM 3830 C C . GLY A 1 503 ? 13.543 -12.130 16.504 1.00 10.51 522 GLY A C 1
ATOM 3831 O O . GLY A 1 503 ? 14.036 -13.144 17.012 1.00 9.71 522 GLY A O 1
ATOM 3832 N N . GLU A 1 504 ? 12.421 -12.160 15.796 1.00 10.86 523 GLU A N 1
ATOM 3833 C CA . GLU A 1 504 ? 11.690 -13.410 15.600 1.00 11.08 523 GLU A CA 1
ATOM 3834 C C . GLU A 1 504 ? 12.401 -14.335 14.623 1.00 11.20 523 GLU A C 1
ATOM 3835 O O . GLU A 1 504 ? 12.932 -13.896 13.614 1.00 10.94 523 GLU A O 1
ATOM 3841 N N . SER A 1 505 ? 12.384 -15.634 14.916 1.00 10.52 524 SER A N 1
ATOM 3842 C CA . SER A 1 505 ? 12.962 -16.617 14.036 1.00 10.72 524 SER A CA 1
ATOM 3843 C C . SER A 1 505 ? 14.446 -16.321 13.760 1.00 10.02 524 SER A C 1
ATOM 3844 O O . SER A 1 505 ? 14.917 -16.525 12.652 1.00 9.76 524 SER A O 1
ATOM 3847 N N . SER A 1 506 ? 15.155 -15.867 14.788 1.00 9.50 525 SER A N 1
ATOM 3848 C CA . SER A 1 506 ? 16.570 -15.507 14.675 1.00 9.14 525 SER A CA 1
ATOM 3849 C C . SER A 1 506 ? 17.291 -16.081 15.881 1.00 9.21 525 SER A C 1
ATOM 3850 O O . SER A 1 506 ? 17.726 -15.350 16.755 1.00 9.34 525 SER A O 1
ATOM 3853 N N . SER A 1 507 ? 17.386 -17.404 15.913 1.00 9.23 526 SER A N 1
ATOM 3854 C CA . SER A 1 507 ? 18.083 -18.105 16.998 1.00 9.37 526 SER A CA 1
ATOM 3855 C C . SER A 1 507 ? 19.500 -18.464 16.558 1.00 9.09 526 SER A C 1
ATOM 3856 O O . SER A 1 507 ? 19.701 -18.837 15.397 1.00 9.15 526 SER A O 1
ATOM 3859 N N . ARG A 1 508 ? 20.458 -18.372 17.484 1.00 9.20 527 ARG A N 1
ATOM 3860 C CA . ARG A 1 508 ? 21.876 -18.677 17.207 1.00 9.27 527 ARG A CA 1
ATOM 3861 C C . ARG A 1 508 ? 22.375 -19.771 18.142 1.00 9.42 527 ARG A C 1
ATOM 3862 O O . ARG A 1 508 ? 22.031 -19.769 19.315 1.00 9.71 527 ARG A O 1
ATOM 3870 N N . THR A 1 509 ? 23.186 -20.686 17.611 1.00 9.33 528 THR A N 1
ATOM 3871 C CA . THR A 1 509 ? 23.826 -21.749 18.402 1.00 9.32 528 THR A CA 1
ATOM 3872 C C . THR A 1 509 ? 25.247 -21.347 18.842 1.00 10.28 528 THR A C 1
ATOM 3873 O O . THR A 1 509 ? 25.793 -21.970 19.737 1.00 10.43 528 THR A O 1
ATOM 3877 N N . ASP A 1 510 ? 25.817 -20.315 18.220 1.00 11.10 529 ASP A N 1
ATOM 3878 C CA . ASP A 1 510 ? 27.077 -19.698 18.624 1.00 12.36 529 ASP A CA 1
ATOM 3879 C C . ASP A 1 510 ? 26.769 -18.235 18.944 1.00 11.81 529 ASP A C 1
ATOM 3880 O O . ASP A 1 510 ? 26.001 -17.596 18.212 1.00 11.16 529 ASP A O 1
ATOM 3885 N N . LEU A 1 511 ? 27.344 -17.710 20.021 1.00 10.86 530 LEU A N 1
ATOM 3886 C CA . LEU A 1 511 ? 27.064 -16.340 20.458 1.00 10.70 530 LEU A CA 1
ATOM 3887 C C . LEU A 1 511 ? 28.269 -15.410 20.429 1.00 10.09 530 LEU A C 1
ATOM 3888 O O . LEU A 1 511 ? 28.313 -14.430 21.166 1.00 9.44 530 LEU A O 1
ATOM 3893 N N A ASN A 1 512 ? 29.252 -15.721 19.580 0.50 9.75 531 ASN A N 1
ATOM 3894 N N B ASN A 1 512 ? 29.213 -15.689 19.543 0.50 9.96 531 ASN A N 1
ATOM 3895 C CA A ASN A 1 512 ? 30.445 -14.884 19.407 0.50 9.75 531 ASN A CA 1
ATOM 3896 C CA B ASN A 1 512 ? 30.381 -14.846 19.408 0.50 10.09 531 ASN A CA 1
ATOM 3897 C C A ASN A 1 512 ? 30.163 -13.720 18.490 0.50 9.65 531 ASN A C 1
ATOM 3898 C C B ASN A 1 512 ? 30.094 -13.647 18.534 0.50 9.85 531 ASN A C 1
ATOM 3899 O O A ASN A 1 512 ? 29.246 -13.775 17.670 0.50 9.37 531 ASN A O 1
ATOM 3900 O O B ASN A 1 512 ? 29.072 -13.562 17.858 0.50 9.65 531 ASN A O 1
ATOM 3909 N N . ILE A 1 513 ? 31.013 -12.703 18.587 1.00 9.63 532 ILE A N 1
ATOM 3910 C CA . ILE A 1 513 ? 31.177 -11.753 17.501 1.00 9.67 532 ILE A CA 1
ATOM 3911 C C . ILE A 1 513 ? 31.598 -12.593 16.282 1.00 9.79 532 ILE A C 1
ATOM 3912 O O . ILE A 1 513 ? 32.532 -13.406 16.387 1.00 10.44 532 ILE A O 1
ATOM 3917 N N . PRO A 1 514 ? 30.920 -12.419 15.137 1.00 9.46 533 PRO A N 1
ATOM 3918 C CA . PRO A 1 514 ? 31.223 -13.336 14.045 1.00 9.45 533 PRO A CA 1
ATOM 3919 C C . PRO A 1 514 ? 32.685 -13.347 13.574 1.00 9.47 533 PRO A C 1
ATOM 3920 O O . PRO A 1 514 ? 33.389 -12.331 13.687 1.00 9.49 533 PRO A O 1
ATOM 3924 N N . ASP A 1 515 ? 33.077 -14.493 13.030 1.00 9.69 534 ASP A N 1
ATOM 3925 C CA . ASP A 1 515 ? 34.471 -14.802 12.646 1.00 9.89 534 ASP A CA 1
ATOM 3926 C C . ASP A 1 515 ? 35.292 -13.646 12.042 1.00 9.75 534 ASP A C 1
ATOM 3927 O O . ASP A 1 515 ? 36.305 -13.222 12.626 1.00 9.31 534 ASP A O 1
ATOM 3932 N N . VAL A 1 516 ? 34.863 -13.130 10.892 1.00 9.82 535 VAL A N 1
ATOM 3933 C CA . VAL A 1 516 ? 35.664 -12.111 10.190 1.00 10.11 535 VAL A CA 1
ATOM 3934 C C . VAL A 1 516 ? 35.759 -10.783 10.982 1.00 10.07 535 VAL A C 1
ATOM 3935 O O . VAL A 1 516 ? 36.763 -10.046 10.902 1.00 10.16 535 VAL A O 1
ATOM 3939 N N . GLN A 1 517 ? 34.719 -10.482 11.760 1.00 10.03 536 GLN A N 1
ATOM 3940 C CA . GLN A 1 517 ? 34.743 -9.301 12.622 1.00 9.89 536 GLN A CA 1
ATOM 3941 C C . GLN A 1 517 ? 35.705 -9.467 13.786 1.00 10.03 536 GLN A C 1
ATOM 3942 O O . GLN A 1 517 ? 36.378 -8.519 14.169 1.00 10.06 536 GLN A O 1
ATOM 3948 N N . GLN A 1 518 ? 35.754 -10.660 14.370 1.00 10.53 537 GLN A N 1
ATOM 3949 C CA . GLN A 1 518 ? 36.692 -10.907 15.458 1.00 11.49 537 GLN A CA 1
ATOM 3950 C C . GLN A 1 518 ? 38.122 -10.907 14.942 1.00 10.89 537 GLN A C 1
ATOM 3951 O O . GLN A 1 518 ? 39.017 -10.415 15.627 1.00 10.44 537 GLN A O 1
ATOM 3957 N N . ASN A 1 519 ? 38.334 -11.436 13.740 1.00 11.19 538 ASN A N 1
ATOM 3958 C CA . ASN A 1 519 ? 39.656 -11.361 13.122 1.00 11.82 538 ASN A CA 1
ATOM 3959 C C . ASN A 1 519 ? 40.072 -9.904 12.892 1.00 11.19 538 ASN A C 1
ATOM 3960 O O . ASN A 1 519 ? 41.207 -9.520 13.195 1.00 10.41 538 ASN A O 1
ATOM 3965 N N . LEU A 1 520 ? 39.140 -9.096 12.383 1.00 10.32 539 LEU A N 1
ATOM 3966 C CA . LEU A 1 520 ? 39.347 -7.656 12.236 1.00 10.39 539 LEU A CA 1
ATOM 3967 C C . LEU A 1 520 ? 39.737 -7.010 13.553 1.00 10.09 539 LEU A C 1
ATOM 3968 O O . LEU A 1 520 ? 40.701 -6.230 13.601 1.00 9.98 539 LEU A O 1
ATOM 3973 N N . LEU A 1 521 ? 39.003 -7.336 14.613 1.00 10.05 540 LEU A N 1
ATOM 3974 C CA . LEU A 1 521 ? 39.302 -6.826 15.935 1.00 10.25 540 LEU A CA 1
ATOM 3975 C C . LEU A 1 521 ? 40.723 -7.183 16.384 1.00 10.60 540 LEU A C 1
ATOM 3976 O O . LEU A 1 521 ? 41.438 -6.311 16.887 1.00 10.11 540 LEU A O 1
ATOM 3981 N N . LYS A 1 522 ? 41.119 -8.440 16.185 1.00 11.70 541 LYS A N 1
ATOM 3982 C CA . LYS A 1 522 ? 42.485 -8.886 16.522 1.00 12.90 541 LYS A CA 1
ATOM 3983 C C . LYS A 1 522 ? 43.535 -8.048 15.787 1.00 12.52 541 LYS A C 1
ATOM 3984 O O . LYS A 1 522 ? 44.513 -7.599 16.379 1.00 11.96 541 LYS A O 1
ATOM 3990 N N . GLU A 1 523 ? 43.305 -7.821 14.501 1.00 12.42 542 GLU A N 1
ATOM 3991 C CA . GLU A 1 523 ? 44.238 -7.042 13.682 1.00 12.92 542 GLU A CA 1
ATOM 3992 C C . GLU A 1 523 ? 44.323 -5.566 14.086 1.00 11.49 542 GLU A C 1
ATOM 3993 O O . GLU A 1 523 ? 45.411 -4.977 14.121 1.00 10.75 542 GLU A O 1
ATOM 3999 N N . LEU A 1 524 ? 43.182 -4.985 14.445 1.00 10.72 543 LEU A N 1
ATOM 4000 C CA . LEU A 1 524 ? 43.162 -3.614 14.922 1.00 10.26 543 LEU A CA 1
ATOM 4001 C C . LEU A 1 524 ? 43.940 -3.496 16.221 1.00 10.55 543 LEU A C 1
ATOM 4002 O O . LEU A 1 524 ? 44.720 -2.563 16.381 1.00 10.36 543 LEU A O 1
ATOM 4007 N N . LEU A 1 525 ? 43.754 -4.453 17.128 1.00 10.49 544 LEU A N 1
ATOM 4008 C CA . LEU A 1 525 ? 44.473 -4.433 18.396 1.00 10.98 544 LEU A CA 1
ATOM 4009 C C . LEU A 1 525 ? 45.985 -4.591 18.162 1.00 11.51 544 LEU A C 1
ATOM 4010 O O . LEU A 1 525 ? 46.785 -3.949 18.830 1.00 11.91 544 LEU A O 1
ATOM 4015 N N . LYS A 1 526 ? 46.358 -5.406 17.186 1.00 12.58 545 LYS A N 1
ATOM 4016 C CA . LYS A 1 526 ? 47.769 -5.596 16.830 1.00 13.49 545 LYS A CA 1
ATOM 4017 C C . LYS A 1 526 ? 48.487 -4.327 16.331 1.00 13.61 545 LYS A C 1
ATOM 4018 O O . LYS A 1 526 ? 49.716 -4.222 16.454 1.00 14.39 545 LYS A O 1
ATOM 4024 N N . THR A 1 527 ? 47.747 -3.348 15.813 1.00 13.10 546 THR A N 1
ATOM 4025 C CA . THR A 1 527 ? 48.386 -2.085 15.406 1.00 13.17 546 THR A CA 1
ATOM 4026 C C . THR A 1 527 ? 49.037 -1.355 16.573 1.00 13.67 546 THR A C 1
ATOM 4027 O O . THR A 1 527 ? 49.949 -0.556 16.369 1.00 14.25 546 THR A O 1
ATOM 4031 N N . GLY A 1 528 ? 48.551 -1.614 17.785 1.00 14.00 547 GLY A N 1
ATOM 4032 C CA . GLY A 1 528 ? 49.015 -0.924 18.976 1.00 13.97 547 GLY A CA 1
ATOM 4033 C C . GLY A 1 528 ? 48.319 0.389 19.259 1.00 14.62 547 GLY A C 1
ATOM 4034 O O . GLY A 1 528 ? 48.586 1.020 20.281 1.00 15.21 547 GLY A O 1
ATOM 4035 N N . LYS A 1 529 ? 47.419 0.802 18.365 1.00 14.42 548 LYS A N 1
ATOM 4036 C CA . LYS A 1 529 ? 46.576 1.965 18.568 1.00 14.94 548 LYS A CA 1
ATOM 4037 C C . LYS A 1 529 ? 45.495 1.657 19.586 1.00 14.75 548 LYS A C 1
ATOM 4038 O O . LYS A 1 529 ? 45.093 0.502 19.723 1.00 14.32 548 LYS A O 1
ATOM 4044 N N . PRO A 1 530 ? 45.015 2.682 20.304 1.00 14.48 549 PRO A N 1
ATOM 4045 C CA . PRO A 1 530 ? 43.980 2.344 21.290 1.00 14.10 549 PRO A CA 1
ATOM 4046 C C . PRO A 1 530 ? 42.651 2.023 20.619 1.00 13.30 549 PRO A C 1
ATOM 4047 O O . PRO A 1 530 ? 42.235 2.743 19.715 1.00 12.94 549 PRO A O 1
ATOM 4051 N N . VAL A 1 531 ? 42.011 0.948 21.077 1.00 12.30 550 VAL A N 1
ATOM 4052 C CA . VAL A 1 531 ? 40.798 0.399 20.468 1.00 11.91 550 VAL A CA 1
ATOM 4053 C C . VAL A 1 531 ? 39.665 0.398 21.491 1.00 11.38 550 VAL A C 1
ATOM 4054 O O . VAL A 1 531 ? 39.810 -0.121 22.601 1.00 11.20 550 VAL A O 1
ATOM 4058 N N . VAL A 1 532 ? 38.534 0.962 21.075 1.00 10.71 551 VAL A N 1
ATOM 4059 C CA . VAL A 1 532 ? 37.273 0.884 21.798 1.00 10.33 551 VAL A CA 1
ATOM 4060 C C . VAL A 1 532 ? 36.327 -0.013 20.999 1.00 10.26 551 VAL A C 1
ATOM 4061 O O . VAL A 1 532 ? 36.054 0.255 19.827 1.00 10.52 551 VAL A O 1
ATOM 4065 N N . LEU A 1 533 ? 35.813 -1.061 21.633 1.00 9.88 552 LEU A N 1
ATOM 4066 C CA . LEU A 1 533 ? 34.772 -1.880 21.034 1.00 9.61 552 LEU A CA 1
ATOM 4067 C C . LEU A 1 533 ? 33.406 -1.277 21.350 1.00 9.60 552 LEU A C 1
ATOM 4068 O O . LEU A 1 533 ? 32.979 -1.266 22.511 1.00 9.35 552 LEU A O 1
ATOM 4073 N N . VAL A 1 534 ? 32.752 -0.757 20.315 1.00 9.42 553 VAL A N 1
ATOM 4074 C CA . VAL A 1 534 ? 31.352 -0.337 20.385 1.00 9.23 553 VAL A CA 1
ATOM 4075 C C . VAL A 1 534 ? 30.563 -1.507 19.823 1.00 9.02 553 VAL A C 1
ATOM 4076 O O . VAL A 1 534 ? 30.568 -1.772 18.600 1.00 8.31 553 VAL A O 1
ATOM 4080 N N . LEU A 1 535 ? 29.894 -2.214 20.729 1.00 8.61 554 LEU A N 1
ATOM 4081 C CA . LEU A 1 535 ? 29.323 -3.519 20.441 1.00 8.54 554 LEU A CA 1
ATOM 4082 C C . LEU A 1 535 ? 27.828 -3.383 20.222 1.00 8.62 554 LEU A C 1
ATOM 4083 O O . LEU A 1 535 ? 27.106 -2.961 21.123 1.00 8.78 554 LEU A O 1
ATOM 4088 N N . PHE A 1 536 ? 27.391 -3.760 19.029 1.00 8.76 555 PHE A N 1
ATOM 4089 C CA . PHE A 1 536 ? 25.974 -3.826 18.684 1.00 9.35 555 PHE A CA 1
ATOM 4090 C C . PHE A 1 536 ? 25.496 -5.248 18.872 1.00 8.90 555 PHE A C 1
ATOM 4091 O O . PHE A 1 536 ? 26.096 -6.175 18.342 1.00 8.69 555 PHE A O 1
ATOM 4099 N N . THR A 1 537 ? 24.385 -5.429 19.583 1.00 8.84 556 THR A N 1
ATOM 4100 C CA . THR A 1 537 ? 23.844 -6.765 19.795 1.00 8.53 556 THR A CA 1
ATOM 4101 C C . THR A 1 537 ? 22.405 -6.721 20.246 1.00 8.40 556 THR A C 1
ATOM 4102 O O . THR A 1 537 ? 21.972 -5.768 20.880 1.00 8.06 556 THR A O 1
ATOM 4106 N N . GLY A 1 538 ? 21.679 -7.778 19.923 1.00 8.23 557 GLY A N 1
ATOM 4107 C CA . GLY A 1 538 ? 20.310 -7.936 20.377 1.00 8.36 557 GLY A CA 1
ATOM 4108 C C . GLY A 1 538 ? 20.170 -8.926 21.518 1.00 8.37 557 GLY A C 1
ATOM 4109 O O . GLY A 1 538 ? 19.062 -9.218 21.933 1.00 8.70 557 GLY A O 1
ATOM 4110 N N . ARG A 1 539 ? 21.290 -9.437 22.024 1.00 8.27 558 ARG A N 1
ATOM 4111 C CA . ARG A 1 539 ? 21.304 -10.573 22.952 1.00 8.04 558 ARG A CA 1
ATOM 4112 C C . ARG A 1 539 ? 22.651 -10.598 23.681 1.00 8.19 558 ARG A C 1
ATOM 4113 O O . ARG A 1 539 ? 23.638 -10.030 23.207 1.00 8.50 558 ARG A O 1
ATOM 4121 N N . PRO A 1 540 ? 22.723 -11.287 24.820 1.00 8.21 559 PRO A N 1
ATOM 4122 C CA . PRO A 1 540 ? 24.035 -11.595 25.364 1.00 8.21 559 PRO A CA 1
ATOM 4123 C C . PRO A 1 540 ? 24.922 -12.341 24.378 1.00 8.17 559 PRO A C 1
ATOM 4124 O O . PRO A 1 540 ? 24.449 -13.213 23.667 1.00 8.29 559 PRO A O 1
ATOM 4128 N N . LEU A 1 541 ? 26.196 -11.967 24.356 1.00 8.37 560 LEU A N 1
ATOM 4129 C CA . LEU A 1 541 ? 27.218 -12.601 23.556 1.00 8.91 560 LEU A CA 1
ATOM 4130 C C . LEU A 1 541 ? 28.253 -13.193 24.496 1.00 9.07 560 LEU A C 1
ATOM 4131 O O . LEU A 1 541 ? 28.334 -12.806 25.661 1.00 8.92 560 LEU A O 1
ATOM 4136 N N . THR A 1 542 ? 29.015 -14.142 23.963 1.00 9.53 561 THR A N 1
ATOM 4137 C CA . THR A 1 542 ? 30.135 -14.779 24.654 1.00 9.40 561 THR A CA 1
ATOM 4138 C C . THR A 1 542 ? 31.418 -13.982 24.375 1.00 9.41 561 THR A C 1
ATOM 4139 O O . THR A 1 542 ? 32.002 -14.087 23.297 1.00 9.56 561 THR A O 1
ATOM 4143 N N . LEU A 1 543 ? 31.808 -13.153 25.345 1.00 9.32 562 LEU A N 1
ATOM 4144 C CA . LEU A 1 543 ? 32.840 -12.131 25.159 1.00 9.39 562 LEU A CA 1
ATOM 4145 C C . LEU A 1 543 ? 34.110 -12.309 25.986 1.00 9.72 562 LEU A C 1
ATOM 4146 O O . LEU A 1 543 ? 34.791 -11.330 26.284 1.00 9.32 562 LEU A O 1
ATOM 4151 N N . THR A 1 544 ? 34.455 -13.541 26.357 1.00 10.24 563 THR A N 1
ATOM 4152 C CA . THR A 1 544 ? 35.659 -13.737 27.191 1.00 10.97 563 THR A CA 1
ATOM 4153 C C . THR A 1 544 ? 36.939 -13.250 26.528 1.00 11.14 563 THR A C 1
ATOM 4154 O O . THR A 1 544 ? 37.755 -12.600 27.189 1.00 11.61 563 THR A O 1
ATOM 4158 N N . TRP A 1 545 ? 37.086 -13.511 25.231 1.00 11.36 564 TRP A N 1
ATOM 4159 C CA . TRP A 1 545 ? 38.266 -13.047 24.505 1.00 11.64 564 TRP A CA 1
ATOM 4160 C C . TRP A 1 545 ? 38.344 -11.514 24.545 1.00 11.12 564 TRP A C 1
ATOM 4161 O O . TRP A 1 545 ? 39.366 -10.934 24.910 1.00 11.01 564 TRP A O 1
ATOM 4172 N N . GLU A 1 546 ? 37.241 -10.869 24.217 1.00 10.74 565 GLU A N 1
ATOM 4173 C CA . GLU A 1 546 ? 37.192 -9.413 24.155 1.00 10.72 565 GLU A CA 1
ATOM 4174 C C . GLU A 1 546 ? 37.453 -8.780 25.534 1.00 11.20 565 GLU A C 1
ATOM 4175 O O . GLU A 1 546 ? 38.173 -7.783 25.643 1.00 11.16 565 GLU A O 1
ATOM 4181 N N . GLN A 1 547 ? 36.875 -9.355 26.586 1.00 11.31 566 GLN A N 1
ATOM 4182 C CA . GLN A 1 547 ? 37.106 -8.869 27.949 1.00 12.45 566 GLN A CA 1
ATOM 4183 C C . GLN A 1 547 ? 38.590 -8.964 28.323 1.00 12.91 566 GLN A C 1
ATOM 4184 O O . GLN A 1 547 ? 39.088 -8.105 29.030 1.00 12.37 566 GLN A O 1
ATOM 4190 N N . GLU A 1 548 ? 39.278 -10.003 27.856 1.00 13.97 567 GLU A N 1
ATOM 4191 C CA . GLU A 1 548 ? 40.724 -10.139 28.113 1.00 16.21 567 GLU A CA 1
ATOM 4192 C C . GLU A 1 548 ? 41.570 -9.135 27.303 1.00 15.55 567 GLU A C 1
ATOM 4193 O O . GLU A 1 548 ? 42.555 -8.627 27.829 1.00 16.93 567 GLU A O 1
ATOM 4199 N N . HIS A 1 549 ? 41.183 -8.841 26.062 1.00 13.98 568 HIS A N 1
ATOM 4200 C CA . HIS A 1 549 ? 42.076 -8.159 25.100 1.00 14.09 568 HIS A CA 1
ATOM 4201 C C . HIS A 1 549 ? 41.763 -6.723 24.666 1.00 13.37 568 HIS A C 1
ATOM 4202 O O . HIS A 1 549 ? 42.655 -6.016 24.194 1.00 13.79 568 HIS A O 1
ATOM 4209 N N . VAL A 1 550 ? 40.523 -6.283 24.821 1.00 12.88 569 VAL A N 1
ATOM 4210 C CA . VAL A 1 550 ? 40.142 -4.941 24.389 1.00 12.50 569 VAL A CA 1
ATOM 4211 C C . VAL A 1 550 ? 40.089 -4.046 25.616 1.00 12.63 569 VAL A C 1
ATOM 4212 O O . VAL A 1 550 ? 39.484 -4.435 26.613 1.00 12.40 569 VAL A O 1
ATOM 4216 N N . PRO A 1 551 ? 40.683 -2.840 25.548 1.00 12.46 570 PRO A N 1
ATOM 4217 C CA . PRO A 1 551 ? 40.656 -2.011 26.763 1.00 12.34 570 PRO A CA 1
ATOM 4218 C C . PRO A 1 551 ? 39.287 -1.499 27.184 1.00 12.21 570 PRO A C 1
ATOM 4219 O O . PRO A 1 551 ? 39.011 -1.435 28.383 1.00 11.90 570 PRO A O 1
ATOM 4223 N N . ALA A 1 552 ? 38.472 -1.107 26.209 1.00 11.82 571 ALA A N 1
ATOM 4224 C CA . ALA A 1 552 ? 37.159 -0.516 26.470 1.00 11.74 571 ALA A CA 1
ATOM 4225 C C . ALA A 1 552 ? 36.102 -1.211 25.630 1.00 11.60 571 ALA A C 1
ATOM 4226 O O . ALA A 1 552 ? 36.297 -1.446 24.430 1.00 11.32 571 ALA A O 1
ATOM 4228 N N . ILE A 1 553 ? 34.994 -1.551 26.284 1.00 10.88 572 ILE A N 1
ATOM 4229 C CA . ILE A 1 553 ? 33.878 -2.266 25.672 1.00 10.65 572 ILE A CA 1
ATOM 4230 C C . ILE A 1 553 ? 32.602 -1.552 26.091 1.00 10.58 572 ILE A C 1
ATOM 4231 O O . ILE A 1 553 ? 32.263 -1.527 27.267 1.00 10.15 572 ILE A O 1
ATOM 4236 N N . LEU A 1 554 ? 31.923 -0.947 25.127 1.00 10.25 573 LEU A N 1
ATOM 4237 C CA . LEU A 1 554 ? 30.619 -0.321 25.341 1.00 10.29 573 LEU A CA 1
ATOM 4238 C C . LEU A 1 554 ? 29.543 -1.100 24.591 1.00 10.36 573 LEU A C 1
ATOM 4239 O O . LEU A 1 554 ? 29.553 -1.194 23.361 1.00 10.45 573 LEU A O 1
ATOM 4244 N N . ASN A 1 555 ? 28.620 -1.681 25.357 1.00 10.26 574 ASN A N 1
ATOM 4245 C CA . ASN A 1 555 ? 27.487 -2.380 24.783 1.00 10.06 574 ASN A CA 1
ATOM 4246 C C . ASN A 1 555 ? 26.385 -1.351 24.484 1.00 9.93 574 ASN A C 1
ATOM 4247 O O . ASN A 1 555 ? 25.790 -0.781 25.385 1.00 10.07 574 ASN A O 1
ATOM 4252 N N . VAL A 1 556 ? 26.157 -1.102 23.201 1.00 9.54 575 VAL A N 1
ATOM 4253 C CA . VAL A 1 556 ? 25.171 -0.112 22.745 1.00 9.43 575 VAL A CA 1
ATOM 4254 C C . VAL A 1 556 ? 23.884 -0.783 22.247 1.00 9.43 575 VAL A C 1
ATOM 4255 O O . VAL A 1 556 ? 23.006 -0.123 21.700 1.00 9.71 575 VAL A O 1
ATOM 4259 N N . TRP A 1 557 ? 23.779 -2.103 22.437 1.00 9.40 576 TRP A N 1
ATOM 4260 C CA . TRP A 1 557 ? 22.623 -2.877 21.986 1.00 9.13 576 TRP A CA 1
ATOM 4261 C C . TRP A 1 557 ? 22.242 -2.466 20.544 1.00 9.36 576 TRP A C 1
ATOM 4262 O O . TRP A 1 557 ? 23.082 -2.524 19.651 1.00 9.38 576 TRP A O 1
ATOM 4273 N N . PHE A 1 558 ? 20.986 -2.069 20.328 1.00 9.20 577 PHE A N 1
ATOM 4274 C CA . PHE A 1 558 ? 20.606 -1.276 19.170 1.00 9.18 577 PHE A CA 1
ATOM 4275 C C . PHE A 1 558 ? 19.834 -0.107 19.747 1.00 9.44 577 PHE A C 1
ATOM 4276 O O . PHE A 1 558 ? 18.735 -0.287 20.282 1.00 9.11 577 PHE A O 1
ATOM 4284 N N . GLY A 1 559 ? 20.418 1.081 19.631 1.00 9.81 578 GLY A N 1
ATOM 4285 C CA . GLY A 1 559 ? 19.939 2.289 20.300 1.00 10.26 578 GLY A CA 1
ATOM 4286 C C . GLY A 1 559 ? 18.745 2.999 19.696 1.00 10.59 578 GLY A C 1
ATOM 4287 O O . GLY A 1 559 ? 18.232 3.923 20.313 1.00 11.26 578 GLY A O 1
ATOM 4288 N N . GLY A 1 560 ? 18.311 2.604 18.501 1.00 10.48 579 GLY A N 1
ATOM 4289 C CA . GLY A 1 560 ? 17.175 3.249 17.851 1.00 10.54 579 GLY A CA 1
ATOM 4290 C C . GLY A 1 560 ? 17.633 4.173 16.746 1.00 10.93 579 GLY A C 1
ATOM 4291 O O . GLY A 1 560 ? 18.776 4.122 16.301 1.00 11.14 579 GLY A O 1
ATOM 4292 N N . SER A 1 561 ? 16.734 5.043 16.319 1.00 11.15 580 SER A N 1
ATOM 4293 C CA . SER A 1 561 ? 16.968 5.863 15.136 1.00 11.26 580 SER A CA 1
ATOM 4294 C C . SER A 1 561 ? 18.059 6.923 15.389 1.00 11.25 580 SER A C 1
ATOM 4295 O O . SER A 1 561 ? 18.749 7.334 14.452 1.00 11.56 580 SER A O 1
ATOM 4298 N N . GLU A 1 562 ? 18.221 7.325 16.652 1.00 11.17 581 GLU A N 1
ATOM 4299 C CA . GLU A 1 562 ? 19.213 8.326 17.073 1.00 11.48 581 GLU A CA 1
ATOM 4300 C C . GLU A 1 562 ? 20.455 7.717 17.725 1.00 11.33 581 GLU A C 1
ATOM 4301 O O . GLU A 1 562 ? 21.228 8.429 18.364 1.00 11.19 581 GLU A O 1
ATOM 4307 N N . ALA A 1 563 ? 20.643 6.407 17.551 1.00 11.34 582 ALA A N 1
ATOM 4308 C CA . ALA A 1 563 ? 21.755 5.673 18.161 1.00 11.32 582 ALA A CA 1
ATOM 4309 C C . ALA A 1 563 ? 23.119 6.309 17.931 1.00 11.27 582 ALA A C 1
ATOM 4310 O O . ALA A 1 563 ? 23.911 6.403 18.862 1.00 11.39 582 ALA A O 1
ATOM 4312 N N . ALA A 1 564 ? 23.372 6.770 16.707 1.00 11.16 583 ALA A N 1
ATOM 4313 C CA . ALA A 1 564 ? 24.682 7.324 16.364 1.00 11.08 583 ALA A CA 1
ATOM 4314 C C . ALA A 1 564 ? 25.013 8.529 17.216 1.00 11.31 583 ALA A C 1
ATOM 4315 O O . ALA A 1 564 ? 26.159 8.684 17.620 1.00 11.39 583 ALA A O 1
ATOM 4317 N N . TYR A 1 565 ? 24.025 9.389 17.459 1.00 11.36 584 TYR A N 1
ATOM 4318 C CA . TYR A 1 565 ? 24.238 10.590 18.282 1.00 11.75 584 TYR A CA 1
ATOM 4319 C C . TYR A 1 565 ? 24.459 10.239 19.746 1.00 11.41 584 TYR A C 1
ATOM 4320 O O . TYR A 1 565 ? 25.371 10.748 20.379 1.00 11.70 584 TYR A O 1
ATOM 4329 N N . ALA A 1 566 ? 23.632 9.340 20.270 1.00 11.35 585 ALA A N 1
ATOM 4330 C CA . ALA A 1 566 ? 23.782 8.853 21.634 1.00 11.21 585 ALA A CA 1
ATOM 4331 C C . ALA A 1 566 ? 25.143 8.190 21.868 1.00 11.09 585 ALA A C 1
ATOM 4332 O O . ALA A 1 566 ? 25.728 8.322 22.954 1.00 10.92 585 ALA A O 1
ATOM 4334 N N . ILE A 1 567 ? 25.632 7.475 20.850 1.00 10.67 586 ILE A N 1
ATOM 4335 C CA . ILE A 1 567 ? 26.941 6.841 20.929 1.00 11.09 586 ILE A CA 1
ATOM 4336 C C . ILE A 1 567 ? 28.005 7.919 21.011 1.00 11.53 586 ILE A C 1
ATOM 4337 O O . ILE A 1 567 ? 28.887 7.834 21.841 1.00 11.41 586 ILE A O 1
ATOM 4342 N N . GLY A 1 568 ? 27.912 8.948 20.171 1.00 11.82 587 GLY A N 1
ATOM 4343 C CA . GLY A 1 568 ? 28.785 10.120 20.332 1.00 12.34 587 GLY A CA 1
ATOM 4344 C C . GLY A 1 568 ? 28.722 10.734 21.733 1.00 12.42 587 GLY A C 1
ATOM 4345 O O . GLY A 1 568 ? 29.747 11.031 22.348 1.00 12.41 587 GLY A O 1
ATOM 4346 N N . ASP A 1 569 ? 27.515 10.904 22.251 1.00 13.14 588 ASP A N 1
ATOM 4347 C CA . ASP A 1 569 ? 27.324 11.420 23.618 1.00 13.61 588 ASP A CA 1
ATOM 4348 C C . ASP A 1 569 ? 28.124 10.660 24.682 1.00 13.63 588 ASP A C 1
ATOM 4349 O O . ASP A 1 569 ? 28.766 11.261 25.551 1.00 14.33 588 ASP A O 1
ATOM 4354 N N . ALA A 1 570 ? 28.122 9.335 24.575 1.00 13.15 589 ALA A N 1
ATOM 4355 C CA . ALA A 1 570 ? 28.829 8.480 25.517 1.00 13.43 589 ALA A CA 1
ATOM 4356 C C . ALA A 1 570 ? 30.347 8.552 25.306 1.00 13.28 589 ALA A C 1
ATOM 4357 O O . ALA A 1 570 ? 31.112 8.783 26.252 1.00 14.04 589 ALA A O 1
ATOM 4359 N N . LEU A 1 571 ? 30.777 8.400 24.057 1.00 12.84 590 LEU A N 1
ATOM 4360 C CA . LEU A 1 571 ? 32.207 8.418 23.724 1.00 12.76 590 LEU A CA 1
ATOM 4361 C C . LEU A 1 571 ? 32.895 9.704 24.156 1.00 13.24 590 LEU A C 1
ATOM 4362 O O . LEU A 1 571 ? 34.032 9.678 24.648 1.00 13.55 590 LEU A O 1
ATOM 4367 N N . PHE A 1 572 ? 32.198 10.820 23.963 1.00 13.94 591 PHE A N 1
ATOM 4368 C CA . PHE A 1 572 ? 32.775 12.140 24.204 1.00 14.26 591 PHE A CA 1
ATOM 4369 C C . PHE A 1 572 ? 32.513 12.672 25.611 1.00 14.75 591 PHE A C 1
ATOM 4370 O O . PHE A 1 572 ? 33.034 13.716 25.989 1.00 15.35 591 PHE A O 1
ATOM 4378 N N . GLY A 1 573 ? 31.732 11.943 26.402 1.00 14.96 592 GLY A N 1
ATOM 4379 C CA . GLY A 1 573 ? 31.528 12.298 27.802 1.00 15.40 592 GLY A CA 1
ATOM 4380 C C . GLY A 1 573 ? 30.456 13.337 28.054 1.00 15.84 592 GLY A C 1
ATOM 4381 O O . GLY A 1 573 ? 30.434 13.941 29.125 1.00 16.64 592 GLY A O 1
ATOM 4382 N N . TYR A 1 574 ? 29.560 13.526 27.088 1.00 16.21 593 TYR A N 1
ATOM 4383 C CA . TYR A 1 574 ? 28.349 14.327 27.298 1.00 17.24 593 TYR A CA 1
ATOM 4384 C C . TYR A 1 574 ? 27.358 13.559 28.182 1.00 17.57 593 TYR A C 1
ATOM 4385 O O . TYR A 1 574 ? 26.558 14.164 28.885 1.00 17.87 593 TYR A O 1
ATOM 4394 N N . VAL A 1 575 ? 27.422 12.227 28.135 1.00 17.88 594 VAL A N 1
ATOM 4395 C CA . VAL A 1 575 ? 26.652 11.356 29.019 1.00 17.78 594 VAL A CA 1
ATOM 4396 C C . VAL A 1 575 ? 27.603 10.351 29.648 1.00 17.68 594 VAL A C 1
ATOM 4397 O O . VAL A 1 575 ? 28.490 9.816 28.963 1.00 19.98 594 VAL A O 1
ATOM 4401 N N . ASN A 1 576 ? 27.408 10.098 30.943 1.00 16.09 595 ASN A N 1
ATOM 4402 C CA . ASN A 1 576 ? 28.158 9.081 31.677 1.00 14.88 595 ASN A CA 1
ATOM 4403 C C . ASN A 1 576 ? 27.342 7.786 31.658 1.00 14.72 595 ASN A C 1
ATOM 4404 O O . ASN A 1 576 ? 26.239 7.748 32.220 1.00 14.10 595 ASN A O 1
ATOM 4409 N N . PRO A 1 577 ? 27.859 6.719 31.002 1.00 13.82 596 PRO A N 1
ATOM 4410 C CA . PRO A 1 577 ? 27.063 5.492 30.966 1.00 13.64 596 PRO A CA 1
ATOM 4411 C C . PRO A 1 577 ? 26.612 5.035 32.362 1.00 13.38 596 PRO A C 1
ATOM 4412 O O . PRO A 1 577 ? 27.392 5.118 33.314 1.00 13.64 596 PRO A O 1
ATOM 4416 N N . GLY A 1 578 ? 25.355 4.612 32.473 1.00 12.78 597 GLY A N 1
ATOM 4417 C CA . GLY A 1 578 ? 24.813 4.099 33.750 1.00 13.12 597 GLY A CA 1
ATOM 4418 C C . GLY A 1 578 ? 23.930 2.877 33.613 1.00 12.65 597 GLY A C 1
ATOM 4419 O O . GLY A 1 578 ? 23.242 2.505 34.556 1.00 12.78 597 GLY A O 1
ATOM 4420 N N . GLY A 1 579 ? 23.947 2.258 32.433 1.00 12.05 598 GLY A N 1
ATOM 4421 C CA . GLY A 1 579 ? 23.189 1.056 32.177 1.00 11.48 598 GLY A CA 1
ATOM 4422 C C . GLY A 1 579 ? 23.686 -0.112 32.990 1.00 11.33 598 GLY A C 1
ATOM 4423 O O . GLY A 1 579 ? 24.873 -0.196 33.312 1.00 10.98 598 GLY A O 1
ATOM 4424 N N . LYS A 1 580 ? 22.758 -1.000 33.335 1.00 11.21 599 LYS A N 1
ATOM 4425 C CA . LYS A 1 580 ? 23.068 -2.258 34.007 1.00 11.39 599 LYS A CA 1
ATOM 4426 C C . LYS A 1 580 ? 22.384 -3.395 33.260 1.00 10.83 599 LYS A C 1
ATOM 4427 O O . LYS A 1 580 ? 21.199 -3.313 32.962 1.00 10.93 599 LYS A O 1
ATOM 4433 N N . LEU A 1 581 ? 23.108 -4.484 33.030 1.00 10.50 600 LEU A N 1
ATOM 4434 C CA . LEU A 1 581 ? 22.556 -5.662 32.353 1.00 10.65 600 LEU A CA 1
ATOM 4435 C C . LEU A 1 581 ? 21.317 -6.210 33.055 1.00 10.66 600 LEU A C 1
ATOM 4436 O O . LEU A 1 581 ? 21.253 -6.211 34.285 1.00 11.50 600 LEU A O 1
ATOM 4441 N N . THR A 1 582 ? 20.353 -6.664 32.267 1.00 10.80 601 THR A N 1
ATOM 4442 C CA . THR A 1 582 ? 19.167 -7.339 32.778 1.00 10.99 601 THR A CA 1
ATOM 4443 C C . THR A 1 582 ? 19.137 -8.820 32.368 1.00 10.60 601 THR A C 1
ATOM 4444 O O . THR A 1 582 ? 18.184 -9.529 32.644 1.00 9.61 601 THR A O 1
ATOM 4448 N N . MET A 1 583 ? 20.197 -9.282 31.716 1.00 10.27 602 MET A N 1
ATOM 4449 C CA . MET A 1 583 ? 20.335 -10.696 31.383 1.00 10.09 602 MET A CA 1
ATOM 4450 C C . MET A 1 583 ? 21.804 -11.098 31.457 1.00 10.06 602 MET A C 1
ATOM 4451 O O . MET A 1 583 ? 22.660 -10.404 30.932 1.00 10.70 602 MET A O 1
ATOM 4456 N N . SER A 1 584 ? 22.071 -12.221 32.128 1.00 9.94 603 SER A N 1
ATOM 4457 C CA . SER A 1 584 ? 23.413 -12.797 32.280 1.00 10.06 603 SER A CA 1
ATOM 4458 C C . SER A 1 584 ? 24.137 -13.001 30.964 1.00 9.86 603 SER A C 1
ATOM 4459 O O . SER A 1 584 ? 23.512 -13.437 30.011 1.00 9.51 603 SER A O 1
ATOM 4462 N N . PHE A 1 585 ? 25.440 -12.714 30.935 1.00 9.83 604 PHE A N 1
ATOM 4463 C CA . PHE A 1 585 ? 26.288 -12.940 29.739 1.00 10.13 604 PHE A CA 1
ATOM 4464 C C . PHE A 1 585 ? 27.158 -14.153 30.047 1.00 10.15 604 PHE A C 1
ATOM 4465 O O . PHE A 1 585 ? 28.067 -14.057 30.867 1.00 10.53 604 PHE A O 1
ATOM 4473 N N . PRO A 1 586 ? 26.883 -15.297 29.408 1.00 10.47 605 PRO A N 1
ATOM 4474 C CA . PRO A 1 586 ? 27.635 -16.515 29.705 1.00 10.48 605 PRO A CA 1
ATOM 4475 C C . PRO A 1 586 ? 29.028 -16.481 29.113 1.00 10.31 605 PRO A C 1
ATOM 4476 O O . PRO A 1 586 ? 29.261 -15.801 28.103 1.00 10.48 605 PRO A O 1
ATOM 4480 N N . LYS A 1 587 ? 29.937 -17.230 29.722 1.00 10.11 606 LYS A N 1
ATOM 4481 C CA . LYS A 1 587 ? 31.271 -17.433 29.142 1.00 9.98 606 LYS A CA 1
ATOM 4482 C C . LYS A 1 587 ? 31.217 -18.315 27.889 1.00 9.50 606 LYS A C 1
ATOM 4483 O O . LYS A 1 587 ? 31.986 -18.122 26.962 1.00 9.24 606 LYS A O 1
ATOM 4489 N N . ASN A 1 588 ? 30.311 -19.280 27.864 1.00 8.97 607 ASN A N 1
ATOM 4490 C CA . ASN A 1 588 ? 30.093 -20.090 26.663 1.00 9.04 607 ASN A CA 1
ATOM 4491 C C . ASN A 1 588 ? 28.682 -20.642 26.615 1.00 8.93 607 ASN A C 1
ATOM 4492 O O . ASN A 1 588 ? 27.959 -20.634 27.626 1.00 8.66 607 ASN A O 1
ATOM 4497 N N A VAL A 1 589 ? 28.264 -21.136 25.444 0.50 8.91 608 VAL A N 1
ATOM 4498 N N B VAL A 1 589 ? 28.330 -21.136 25.444 0.50 8.81 608 VAL A N 1
ATOM 4499 C CA A VAL A 1 589 ? 26.886 -21.671 25.267 0.50 8.95 608 VAL A CA 1
ATOM 4500 C CA B VAL A 1 589 ? 27.010 -21.660 25.170 0.50 8.79 608 VAL A CA 1
ATOM 4501 C C A VAL A 1 589 ? 26.638 -22.992 25.982 0.50 8.94 608 VAL A C 1
ATOM 4502 C C B VAL A 1 589 ? 26.681 -22.918 25.994 0.50 8.83 608 VAL A C 1
ATOM 4503 O O A VAL A 1 589 ? 25.478 -23.383 26.200 0.50 8.88 608 VAL A O 1
ATOM 4504 O O B VAL A 1 589 ? 25.523 -23.140 26.370 0.50 8.74 608 VAL A O 1
ATOM 4511 N N . GLY A 1 590 ? 27.718 -23.687 26.332 1.00 8.94 609 GLY A N 1
ATOM 4512 C CA . GLY A 1 590 ? 27.612 -24.875 27.164 1.00 9.11 609 GLY A CA 1
ATOM 4513 C C . GLY A 1 590 ? 27.218 -24.625 28.599 1.00 9.19 609 GLY A C 1
ATOM 4514 O O . GLY A 1 590 ? 26.855 -25.576 29.293 1.00 9.11 609 GLY A O 1
ATOM 4515 N N . GLN A 1 591 ? 27.264 -23.372 29.051 1.00 9.00 610 GLN A N 1
ATOM 4516 C CA . GLN A 1 591 ? 26.754 -23.031 30.382 1.00 9.23 610 GLN A CA 1
ATOM 4517 C C . GLN A 1 591 ? 25.254 -22.747 30.455 1.00 9.48 610 GLN A C 1
ATOM 4518 O O . GLN A 1 591 ? 24.701 -22.621 31.549 1.00 9.93 610 GLN A O 1
ATOM 4524 N N . ILE A 1 592 ? 24.606 -22.618 29.300 1.00 9.51 611 ILE A N 1
ATOM 4525 C CA . ILE A 1 592 ? 23.198 -22.228 29.256 1.00 9.97 611 ILE A CA 1
ATOM 4526 C C . ILE A 1 592 ? 22.357 -23.344 29.890 1.00 10.41 611 ILE A C 1
ATOM 4527 O O . ILE A 1 592 ? 22.542 -24.511 29.545 1.00 9.83 611 ILE A O 1
ATOM 4532 N N . PRO A 1 593 ? 21.403 -23.015 30.766 1.00 11.18 612 PRO A N 1
ATOM 4533 C CA . PRO A 1 593 ? 21.000 -21.655 31.138 1.00 11.46 612 PRO A CA 1
ATOM 4534 C C . PRO A 1 593 ? 21.722 -21.137 32.373 1.00 11.77 612 PRO A C 1
ATOM 4535 O O . PRO A 1 593 ? 21.801 -21.849 33.381 1.00 12.30 612 PRO A O 1
ATOM 4539 N N A LEU A 1 594 ? 22.210 -19.908 32.277 0.50 11.85 613 LEU A N 1
ATOM 4540 N N B LEU A 1 594 ? 22.295 -19.934 32.301 0.50 11.64 613 LEU A N 1
ATOM 4541 C CA A LEU A 1 594 ? 22.826 -19.203 33.383 0.50 12.07 613 LEU A CA 1
ATOM 4542 C CA B LEU A 1 594 ? 22.807 -19.253 33.503 0.50 11.70 613 LEU A CA 1
ATOM 4543 C C A LEU A 1 594 ? 21.804 -18.173 33.820 0.50 12.29 613 LEU A C 1
ATOM 4544 C C B LEU A 1 594 ? 21.942 -18.091 33.852 0.50 12.07 613 LEU A C 1
ATOM 4545 O O A LEU A 1 594 ? 21.156 -17.559 32.974 0.50 12.02 613 LEU A O 1
ATOM 4546 O O B LEU A 1 594 ? 21.681 -17.222 33.015 0.50 11.90 613 LEU A O 1
ATOM 4555 N N . TYR A 1 595 ? 21.601 -18.030 35.125 1.00 12.25 614 TYR A N 1
ATOM 4556 C CA . TYR A 1 595 ? 20.733 -17.004 35.645 1.00 13.09 614 TYR A CA 1
ATOM 4557 C C . TYR A 1 595 ? 21.051 -16.839 37.105 1.00 12.80 614 TYR A C 1
ATOM 4558 O O . TYR A 1 595 ? 21.366 -17.818 37.792 1.00 11.99 614 TYR A O 1
ATOM 4567 N N . TYR A 1 596 ? 20.974 -15.606 37.579 1.00 12.68 615 TYR A N 1
ATOM 4568 C CA . TYR A 1 596 ? 21.425 -15.293 38.927 1.00 12.65 615 TYR A CA 1
ATOM 4569 C C . TYR A 1 596 ? 20.489 -15.875 40.018 1.00 12.53 615 TYR A C 1
ATOM 4570 O O . TYR A 1 596 ? 20.974 -16.241 41.079 1.00 12.67 615 TYR A O 1
ATOM 4579 N N . ALA A 1 597 ? 19.176 -15.939 39.771 1.00 12.50 616 ALA A N 1
ATOM 4580 C CA . ALA A 1 597 ? 18.195 -16.398 40.778 1.00 12.94 616 ALA A CA 1
ATOM 4581 C C . ALA A 1 597 ? 18.028 -17.919 40.795 1.00 12.68 616 ALA A C 1
ATOM 4582 O O . ALA A 1 597 ? 16.930 -18.442 40.588 1.00 13.24 616 ALA A O 1
ATOM 4584 N N . HIS A 1 598 ? 19.127 -18.620 41.061 1.00 12.97 617 HIS A N 1
ATOM 4585 C CA . HIS A 1 598 ? 19.165 -20.072 40.920 1.00 12.84 617 HIS A CA 1
ATOM 4586 C C . HIS A 1 598 ? 19.127 -20.725 42.307 1.00 12.72 617 HIS A C 1
ATOM 4587 O O . HIS A 1 598 ? 19.458 -20.084 43.302 1.00 12.87 617 HIS A O 1
ATOM 4594 N N . LYS A 1 599 ? 18.737 -21.996 42.338 1.00 12.36 618 LYS A N 1
ATOM 4595 C CA . LYS A 1 599 ? 18.704 -22.796 43.574 1.00 12.61 618 LYS A CA 1
ATOM 4596 C C . LYS A 1 599 ? 20.145 -23.108 43.982 1.00 13.23 618 LYS A C 1
ATOM 4597 O O . LYS A 1 599 ? 21.066 -23.050 43.158 1.00 13.24 618 LYS A O 1
ATOM 4603 N N . ASN A 1 600 ? 20.349 -23.451 45.252 1.00 13.54 619 ASN A N 1
ATOM 4604 C CA . ASN A 1 600 ? 21.691 -23.753 45.743 1.00 13.88 619 ASN A CA 1
ATOM 4605 C C . ASN A 1 600 ? 22.234 -25.123 45.299 1.00 13.47 619 ASN A C 1
ATOM 4606 O O . ASN A 1 600 ? 23.440 -25.293 45.177 1.00 13.80 619 ASN A O 1
ATOM 4611 N N . THR A 1 601 ? 21.335 -26.065 45.021 1.00 13.52 620 THR A N 1
ATOM 4612 C CA . THR A 1 601 ? 21.633 -27.500 44.902 1.00 13.35 620 THR A CA 1
ATOM 4613 C C . THR A 1 601 ? 22.091 -28.074 46.240 1.00 13.58 620 THR A C 1
ATOM 4614 O O . THR A 1 601 ? 22.361 -27.348 47.190 1.00 13.28 620 THR A O 1
ATOM 4618 N N . GLY A 1 602 ? 22.202 -29.391 46.270 1.00 13.91 621 GLY A N 1
ATOM 4619 C CA . GLY A 1 602 ? 22.715 -30.092 47.448 1.00 14.01 621 GLY A CA 1
ATOM 4620 C C . GLY A 1 602 ? 24.227 -30.157 47.538 1.00 14.02 621 GLY A C 1
ATOM 4621 O O . GLY A 1 602 ? 24.772 -30.586 48.572 1.00 14.52 621 GLY A O 1
ATOM 4622 N N . ARG A 1 603 ? 24.917 -29.737 46.475 1.00 14.04 622 ARG A N 1
ATOM 4623 C CA . ARG A 1 603 ? 26.377 -29.773 46.401 1.00 13.97 622 ARG A CA 1
ATOM 4624 C C . ARG A 1 603 ? 26.935 -28.478 45.794 1.00 13.69 622 ARG A C 1
ATOM 4625 O O . ARG A 1 603 ? 27.670 -28.518 44.810 1.00 13.49 622 ARG A O 1
ATOM 4633 N N . PRO A 1 604 ? 26.620 -27.322 46.407 1.00 13.69 623 PRO A N 1
ATOM 4634 C CA . PRO A 1 604 ? 27.074 -26.041 45.873 1.00 13.72 623 PRO A CA 1
ATOM 4635 C C . PRO A 1 604 ? 28.577 -25.940 45.887 1.00 14.27 623 PRO A C 1
ATOM 4636 O O . PRO A 1 604 ? 29.212 -26.351 46.872 1.00 14.53 623 PRO A O 1
ATOM 4640 N N . LEU A 1 605 ? 29.134 -25.414 44.804 1.00 14.94 624 LEU A N 1
ATOM 4641 C CA . LEU A 1 605 ? 30.546 -25.065 44.755 1.00 15.48 624 LEU A CA 1
ATOM 4642 C C . LEU A 1 605 ? 30.748 -23.764 45.522 1.00 17.13 624 LEU A C 1
ATOM 4643 O O . LEU A 1 605 ? 30.208 -22.732 45.132 1.00 17.59 624 LEU A O 1
ATOM 4648 N N . ALA A 1 606 ? 31.535 -23.805 46.596 1.00 19.14 625 ALA A N 1
ATOM 4649 C CA . ALA A 1 606 ? 31.859 -22.598 47.375 1.00 20.69 625 ALA A CA 1
ATOM 4650 C C . ALA A 1 606 ? 32.619 -21.584 46.515 1.00 22.89 625 ALA A C 1
ATOM 4651 O O . ALA A 1 606 ? 33.325 -21.965 45.580 1.00 21.90 625 ALA A O 1
ATOM 4653 N N . GLN A 1 607 ? 32.466 -20.296 46.813 1.00 25.28 626 GLN A N 1
ATOM 4654 C CA . GLN A 1 607 ? 33.103 -19.273 45.984 1.00 27.13 626 GLN A CA 1
ATOM 4655 C C . GLN A 1 607 ? 34.630 -19.439 45.984 1.00 25.74 626 GLN A C 1
ATOM 4656 O O . GLN A 1 607 ? 35.245 -19.743 47.012 1.00 26.02 626 GLN A O 1
ATOM 4662 N N . GLY A 1 608 ? 35.216 -19.288 44.802 1.00 24.36 627 GLY A N 1
ATOM 4663 C CA . GLY A 1 608 ? 36.651 -19.433 44.617 1.00 23.54 627 GLY A CA 1
ATOM 4664 C C . GLY A 1 608 ? 37.222 -20.840 44.621 1.00 23.06 627 GLY A C 1
ATOM 4665 O O . GLY A 1 608 ? 38.441 -20.988 44.547 1.00 24.07 627 GLY A O 1
ATOM 4666 N N . LYS A 1 609 ? 36.364 -21.866 44.653 1.00 21.42 628 LYS A N 1
ATOM 4667 C CA . LYS A 1 609 ? 36.810 -23.262 44.774 1.00 20.82 628 LYS A CA 1
ATOM 4668 C C . LYS A 1 609 ? 36.778 -24.056 43.474 1.00 18.35 628 LYS A C 1
ATOM 4669 O O . LYS A 1 609 ? 37.146 -25.226 43.468 1.00 17.73 628 LYS A O 1
ATOM 4675 N N . TRP A 1 610 ? 36.363 -23.438 42.370 1.00 16.38 629 TRP A N 1
ATOM 4676 C CA . TRP A 1 610 ? 36.463 -24.122 41.082 1.00 15.27 629 TRP A CA 1
ATOM 4677 C C . TRP A 1 610 ? 37.929 -24.524 40.818 1.00 14.65 629 TRP A C 1
ATOM 4678 O O . TRP A 1 610 ? 38.809 -23.678 40.945 1.00 15.01 629 TRP A O 1
ATOM 4689 N N . PHE A 1 611 ? 38.245 -25.764 40.447 1.00 14.31 630 PHE A N 1
ATOM 4690 C CA . PHE A 1 611 ? 37.364 -26.911 40.296 1.00 13.55 630 PHE A CA 1
ATOM 4691 C C . PHE A 1 611 ? 37.405 -27.755 41.567 1.00 14.41 630 PHE A C 1
ATOM 4692 O O . PHE A 1 611 ? 38.477 -27.901 42.168 1.00 14.42 630 PHE A O 1
ATOM 4700 N N . GLU A 1 612 ? 36.265 -28.340 41.932 1.00 14.32 631 GLU A N 1
ATOM 4701 C CA . GLU A 1 612 ? 36.216 -29.338 43.017 1.00 15.26 631 GLU A CA 1
ATOM 4702 C C . GLU A 1 612 ? 35.391 -30.554 42.621 1.00 14.60 631 GLU A C 1
ATOM 4703 O O . GLU A 1 612 ? 34.191 -30.440 42.343 1.00 14.90 631 GLU A O 1
ATOM 4709 N N . LYS A 1 613 ? 36.017 -31.728 42.654 1.00 14.56 632 LYS A N 1
ATOM 4710 C CA . LYS A 1 613 ? 35.319 -32.970 42.380 1.00 14.78 632 LYS A CA 1
ATOM 4711 C C . LYS A 1 613 ? 34.222 -33.186 43.437 1.00 14.84 632 LYS A C 1
ATOM 4712 O O . LYS A 1 613 ? 34.399 -32.838 44.614 1.00 15.09 632 LYS A O 1
ATOM 4718 N N . PHE A 1 614 ? 33.096 -33.723 42.983 1.00 15.26 633 PHE A N 1
ATOM 4719 C CA . PHE A 1 614 ? 31.881 -33.958 43.783 1.00 15.58 633 PHE A CA 1
ATOM 4720 C C . PHE A 1 614 ? 31.117 -32.691 44.227 1.00 15.56 633 PHE A C 1
ATOM 4721 O O . PHE A 1 614 ? 30.275 -32.766 45.127 1.00 14.85 633 PHE A O 1
ATOM 4729 N N . ARG A 1 615 ? 31.381 -31.554 43.571 1.00 15.21 634 ARG A N 1
ATOM 4730 C CA . ARG A 1 615 ? 30.540 -30.362 43.690 1.00 15.58 634 ARG A CA 1
ATOM 4731 C C . ARG A 1 615 ? 29.837 -30.139 42.346 1.00 14.51 634 ARG A C 1
ATOM 4732 O O . ARG A 1 615 ? 30.231 -30.728 41.325 1.00 13.71 634 ARG A O 1
ATOM 4740 N N . SER A 1 616 ? 28.785 -29.320 42.359 1.00 13.23 635 SER A N 1
ATOM 4741 C CA . SER A 1 616 ? 28.078 -28.951 41.121 1.00 12.71 635 SER A CA 1
ATOM 4742 C C . SER A 1 616 ? 28.903 -27.937 40.334 1.00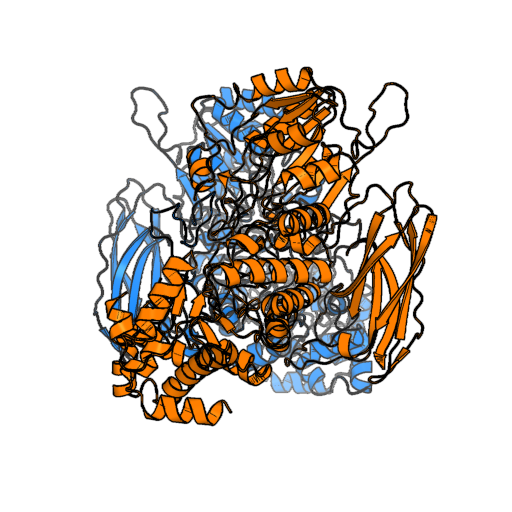 12.16 635 SER A C 1
ATOM 4743 O O . SER A 1 616 ? 28.835 -26.736 40.567 1.00 12.22 635 SER A O 1
ATOM 4746 N N . ASN A 1 617 ? 29.687 -28.452 39.396 1.00 11.81 636 ASN A N 1
ATOM 4747 C CA . ASN A 1 617 ? 30.619 -27.649 38.597 1.00 11.55 636 ASN A CA 1
ATOM 4748 C C . ASN A 1 617 ? 31.070 -28.448 37.378 1.00 11.18 636 ASN A C 1
ATOM 4749 O O . ASN A 1 617 ? 30.862 -29.657 37.317 1.00 11.67 636 ASN A O 1
ATOM 4754 N N . TYR A 1 618 ? 31.622 -27.744 36.400 1.00 10.42 637 TYR A N 1
ATOM 4755 C CA . TYR A 1 618 ? 32.081 -28.338 35.147 1.00 9.77 637 TYR A CA 1
ATOM 4756 C C . TYR A 1 618 ? 33.603 -28.528 35.164 1.00 10.12 637 TYR A C 1
ATOM 4757 O O . TYR A 1 618 ? 34.339 -27.791 35.833 1.00 10.83 637 TYR A O 1
ATOM 4766 N N . LEU A 1 619 ? 34.074 -29.434 34.319 1.00 10.44 638 LEU A N 1
ATOM 4767 C CA . LEU A 1 619 ? 35.495 -29.685 34.141 1.00 10.70 638 LEU A CA 1
ATOM 4768 C C . LEU A 1 619 ? 36.273 -28.541 33.479 1.00 10.85 638 LEU A C 1
ATOM 4769 O O . LEU A 1 619 ? 37.477 -28.421 33.687 1.00 10.81 638 LEU A O 1
ATOM 4774 N N . ASP A 1 620 ? 35.600 -27.733 32.660 1.00 10.72 639 ASP A N 1
ATOM 4775 C CA . ASP A 1 620 ? 36.293 -26.862 31.699 1.00 11.20 639 ASP A CA 1
ATOM 4776 C C . ASP A 1 620 ? 36.056 -25.363 31.831 1.00 11.50 639 ASP A C 1
ATOM 4777 O O . ASP A 1 620 ? 36.653 -24.583 31.098 1.00 12.93 639 ASP A O 1
ATOM 4782 N N . VAL A 1 621 ? 35.197 -24.965 32.761 1.00 11.72 640 VAL A N 1
ATOM 4783 C CA . VAL A 1 621 ? 34.904 -23.562 33.019 1.00 11.58 640 VAL A CA 1
ATOM 4784 C C . VAL A 1 621 ? 34.225 -23.545 34.377 1.00 11.48 640 VAL A C 1
ATOM 4785 O O . VAL A 1 621 ? 33.611 -24.541 34.750 1.00 10.98 640 VAL A O 1
ATOM 4789 N N . ASP A 1 622 ? 34.301 -22.415 35.071 1.00 11.62 641 ASP A N 1
ATOM 4790 C CA . ASP A 1 622 ? 33.604 -22.238 36.344 1.00 11.93 641 ASP A CA 1
ATOM 4791 C C . ASP A 1 622 ? 32.103 -22.025 36.098 1.00 11.75 641 ASP A C 1
ATOM 4792 O O . ASP A 1 622 ? 31.652 -22.087 34.965 1.00 11.31 641 ASP A O 1
ATOM 4797 N N . ASN A 1 623 ? 31.338 -21.765 37.152 1.00 11.54 642 ASN A N 1
ATOM 4798 C CA . ASN A 1 623 ? 29.877 -21.710 37.044 1.00 11.71 642 ASN A CA 1
ATOM 4799 C C . ASN A 1 623 ? 29.322 -20.352 36.663 1.00 12.11 642 ASN A C 1
ATOM 4800 O O . ASN A 1 623 ? 28.114 -20.212 36.520 1.00 12.62 642 ASN A O 1
ATOM 4805 N N . GLU A 1 624 ? 30.199 -19.365 36.485 1.00 12.74 643 GLU A N 1
ATOM 4806 C CA . GLU A 1 624 ? 29.808 -17.967 36.522 1.00 13.37 643 GLU A CA 1
ATOM 4807 C C . GLU A 1 624 ? 29.641 -17.388 35.126 1.00 13.05 643 GLU A C 1
ATOM 4808 O O . GLU A 1 624 ? 30.389 -17.749 34.206 1.00 11.92 643 GLU A O 1
ATOM 4814 N N . PRO A 1 625 ? 28.684 -16.458 34.972 1.00 12.85 644 PRO A N 1
ATOM 4815 C CA . PRO A 1 625 ? 28.660 -15.665 33.756 1.00 12.81 644 PRO A CA 1
ATOM 4816 C C . PRO A 1 625 ? 29.885 -14.748 33.693 1.00 12.59 644 PRO A C 1
ATOM 4817 O O . PRO A 1 625 ? 30.468 -14.397 34.723 1.00 12.77 644 PRO A O 1
ATOM 4821 N N . LEU A 1 626 ? 30.290 -14.374 32.485 1.00 11.83 645 LEU A N 1
ATOM 4822 C CA . LEU A 1 626 ? 31.315 -13.345 32.328 1.00 11.44 645 LEU A CA 1
ATOM 4823 C C . LEU A 1 626 ? 30.873 -12.044 32.993 1.00 10.99 645 LEU A C 1
ATOM 4824 O O . LEU A 1 626 ? 31.630 -11.450 33.746 1.00 10.91 645 LEU A O 1
ATOM 4829 N N . TYR A 1 627 ? 29.639 -11.625 32.715 1.00 10.65 646 TYR A N 1
ATOM 4830 C CA . TYR A 1 627 ? 29.058 -10.442 33.350 1.00 10.70 646 TYR A CA 1
ATOM 4831 C C . TYR A 1 627 ? 27.729 -10.837 33.971 1.00 10.64 646 TYR A C 1
ATOM 4832 O O . TYR A 1 627 ? 26.860 -11.331 33.257 1.00 10.89 646 TYR A O 1
ATOM 4841 N N . PRO A 1 628 ? 27.554 -10.615 35.296 1.00 11.27 647 PRO A N 1
ATOM 4842 C CA . PRO A 1 628 ? 26.308 -11.055 35.939 1.00 11.28 647 PRO A CA 1
ATOM 4843 C C . PRO A 1 628 ? 25.131 -10.113 35.701 1.00 11.15 647 PRO A C 1
ATOM 4844 O O . PRO A 1 628 ? 25.292 -8.981 35.230 1.00 11.09 647 PRO A O 1
ATOM 4848 N N . PHE A 1 629 ? 23.940 -10.603 36.010 1.00 11.12 648 PHE A N 1
ATOM 4849 C CA . PHE A 1 629 ? 22.761 -9.768 36.078 1.00 11.20 648 PHE A CA 1
ATOM 4850 C C . PHE A 1 629 ? 23.061 -8.531 36.922 1.00 11.21 648 PHE A C 1
ATOM 4851 O O . PHE A 1 629 ? 23.672 -8.636 37.986 1.00 11.90 648 PHE A O 1
ATOM 4859 N N . GLY A 1 630 ? 22.671 -7.366 36.413 1.00 11.15 649 GLY A N 1
ATOM 4860 C CA . GLY A 1 630 ? 22.847 -6.096 37.130 1.00 11.06 649 GLY A CA 1
ATOM 4861 C C . GLY A 1 630 ? 24.200 -5.435 36.957 1.00 11.22 649 GLY A C 1
ATOM 4862 O O . GLY A 1 630 ? 24.443 -4.377 37.538 1.00 11.30 649 GLY A O 1
ATOM 4863 N N . TYR A 1 631 ? 25.062 -6.036 36.137 1.00 11.52 650 TYR A N 1
ATOM 4864 C CA . TYR A 1 631 ? 26.408 -5.553 35.908 1.00 11.79 650 TYR A CA 1
ATOM 4865 C C . TYR A 1 631 ? 26.415 -4.313 35.033 1.00 12.26 650 TYR A C 1
ATOM 4866 O O . TYR A 1 631 ? 25.755 -4.274 33.984 1.00 12.00 650 TYR A O 1
ATOM 4875 N N . GLY A 1 632 ? 27.178 -3.313 35.452 1.00 12.64 651 GLY A N 1
ATOM 4876 C CA . GLY A 1 632 ? 27.455 -2.184 34.582 1.00 12.92 651 GLY A CA 1
ATOM 4877 C C . GLY A 1 632 ? 28.391 -1.188 35.209 1.00 13.44 651 GLY A C 1
ATOM 4878 O O . GLY A 1 632 ? 28.281 -0.910 36.399 1.00 13.99 651 GLY A O 1
ATOM 4879 N N . LEU A 1 633 ? 29.316 -0.653 34.415 1.00 13.65 652 LEU A N 1
ATOM 4880 C CA . LEU A 1 633 ? 30.299 0.305 34.920 1.00 13.62 652 LEU A CA 1
ATOM 4881 C C . LEU A 1 633 ? 29.884 1.738 34.614 1.00 13.82 652 LEU A C 1
ATOM 4882 O O . LEU A 1 633 ? 28.847 1.989 34.018 1.00 14.28 652 LEU A O 1
ATOM 4887 N N . SER A 1 634 ? 30.693 2.663 35.099 1.00 14.24 653 SER A N 1
ATOM 4888 C CA . SER A 1 634 ? 30.498 4.090 34.938 1.00 14.98 653 SER A CA 1
ATOM 4889 C C . SER A 1 634 ? 31.850 4.733 34.677 1.00 14.88 653 SER A C 1
ATOM 4890 O O . SER A 1 634 ? 32.885 4.119 34.908 1.00 14.34 653 SER A O 1
ATOM 4893 N N . TYR A 1 635 ? 31.841 5.991 34.239 1.00 15.27 654 TYR A N 1
ATOM 4894 C CA . TYR A 1 635 ? 33.070 6.790 34.241 1.00 15.51 654 TYR A CA 1
ATOM 4895 C C . TYR A 1 635 ? 33.509 7.177 35.643 1.00 16.46 654 TYR A C 1
ATOM 4896 O O . TYR A 1 635 ? 34.633 7.653 35.829 1.00 17.19 654 TYR A O 1
ATOM 4905 N N . THR A 1 636 ? 32.638 6.967 36.625 1.00 16.58 655 THR A N 1
ATOM 4906 C CA . THR A 1 636 ? 33.020 7.104 38.013 1.00 17.01 655 THR A CA 1
ATOM 4907 C C . THR A 1 636 ? 32.942 5.760 38.736 1.00 17.17 655 THR A C 1
ATOM 4908 O O . THR A 1 636 ? 32.648 4.715 38.134 1.00 17.17 655 THR A O 1
ATOM 4912 N N . THR A 1 637 ? 33.281 5.797 40.018 1.00 17.20 656 THR A N 1
ATOM 4913 C CA . THR A 1 637 ? 33.214 4.638 40.890 1.00 18.10 656 THR A CA 1
ATOM 4914 C C . THR A 1 637 ? 32.302 4.984 42.064 1.00 18.44 656 THR A C 1
ATOM 4915 O O . THR A 1 637 ? 32.233 6.144 42.490 1.00 18.21 656 THR A O 1
ATOM 4919 N N . PHE A 1 638 ? 31.593 3.967 42.550 1.00 18.98 657 PHE A N 1
ATOM 4920 C CA . PHE A 1 638 ? 30.712 4.084 43.705 1.00 19.32 657 PHE A CA 1
ATOM 4921 C C . PHE A 1 638 ? 31.138 3.114 44.783 1.00 20.10 657 PHE A C 1
ATOM 4922 O O . PHE A 1 638 ? 31.518 1.988 44.488 1.00 21.65 657 PHE A O 1
ATOM 4930 N N . SER A 1 639 ? 31.110 3.562 46.034 1.00 20.49 658 SER A N 1
ATOM 4931 C CA . SER A 1 639 ? 31.419 2.687 47.160 1.00 21.82 658 SER A CA 1
ATOM 4932 C C . SER A 1 639 ? 30.198 2.567 48.048 1.00 22.22 658 SER A C 1
ATOM 4933 O O . SER A 1 639 ? 29.412 3.504 48.162 1.00 23.01 658 SER A O 1
ATOM 4936 N N . TYR A 1 640 ? 30.078 1.408 48.681 1.00 21.93 659 TYR A N 1
ATOM 4937 C CA . TYR A 1 640 ? 28.930 1.050 49.491 1.00 21.52 659 TYR A CA 1
ATOM 4938 C C . TYR A 1 640 ? 29.429 0.859 50.925 1.00 22.84 659 TYR A C 1
ATOM 4939 O O . TYR A 1 640 ? 30.432 0.177 51.148 1.00 23.59 659 TYR A O 1
ATOM 4948 N N . GLY A 1 641 ? 28.749 1.483 51.884 1.00 23.97 660 GLY A N 1
ATOM 4949 C CA . GLY A 1 641 ? 29.001 1.225 53.313 1.00 25.13 660 GLY A CA 1
ATOM 4950 C C . GLY A 1 641 ? 28.285 -0.052 53.721 1.00 26.80 660 GLY A C 1
ATOM 4951 O O . GLY A 1 641 ? 27.717 -0.748 52.875 1.00 27.26 660 GLY A O 1
ATOM 4952 N N . ASP A 1 642 ? 28.303 -0.376 55.012 1.00 27.44 661 ASP A N 1
ATOM 4953 C CA . ASP A 1 642 ? 27.617 -1.581 55.505 1.00 28.07 661 ASP A CA 1
ATOM 4954 C C . ASP A 1 642 ? 26.122 -1.339 55.599 1.00 27.14 661 ASP A C 1
ATOM 4955 O O . ASP A 1 642 ? 25.697 -0.206 55.803 1.00 26.59 661 ASP A O 1
ATOM 4960 N N . ILE A 1 643 ? 25.330 -2.400 55.452 1.00 26.13 662 ILE A N 1
ATOM 4961 C CA . ILE A 1 643 ? 23.868 -2.281 55.505 1.00 25.68 662 ILE A CA 1
ATOM 4962 C C . ILE A 1 643 ? 23.386 -2.051 56.945 1.00 26.75 662 ILE A C 1
ATOM 4963 O O . ILE A 1 643 ? 23.882 -2.676 57.889 1.00 27.34 662 ILE A O 1
ATOM 4968 N N . ASP A 1 644 ? 22.398 -1.167 57.075 1.00 27.68 663 ASP A N 1
ATOM 4969 C CA . ASP A 1 644 ? 21.762 -0.839 58.353 1.00 28.42 663 ASP A CA 1
ATOM 4970 C C . ASP A 1 644 ? 20.309 -1.309 58.282 1.00 26.85 663 ASP A C 1
ATOM 4971 O O . ASP A 1 644 ? 19.520 -0.782 57.492 1.00 25.28 663 ASP A O 1
ATOM 4976 N N . LEU A 1 645 ? 19.972 -2.319 59.078 1.00 25.77 664 LEU A N 1
ATOM 4977 C CA . LEU A 1 645 ? 18.591 -2.786 59.194 1.00 26.32 664 LEU A CA 1
ATOM 4978 C C . LEU A 1 645 ? 17.945 -2.145 60.424 1.00 27.38 664 LEU A C 1
ATOM 4979 O O . LEU A 1 645 ? 18.521 -2.188 61.514 1.00 27.81 664 LEU A O 1
ATOM 4984 N N . SER A 1 646 ? 16.767 -1.547 60.231 1.00 27.96 665 SER A N 1
ATOM 4985 C CA . SER A 1 646 ? 16.054 -0.808 61.295 1.00 29.06 665 SER A CA 1
ATOM 4986 C C . SER A 1 646 ? 15.567 -1.696 62.455 1.00 31.52 665 SER A C 1
ATOM 4987 O O . SER A 1 646 ? 15.448 -1.230 63.587 1.00 32.43 665 SER A O 1
ATOM 4990 N N . ARG A 1 647 ? 15.266 -2.957 62.153 1.00 33.79 666 ARG A N 1
ATOM 4991 C CA . ARG A 1 647 ? 15.149 -4.016 63.163 1.00 36.04 666 ARG A CA 1
ATOM 4992 C C . ARG A 1 647 ? 15.591 -5.353 62.593 1.00 35.19 666 ARG A C 1
ATOM 4993 O O . ARG A 1 647 ? 15.673 -5.536 61.375 1.00 34.15 666 ARG A O 1
ATOM 5001 N N . SER A 1 648 ? 15.891 -6.272 63.502 1.00 33.77 667 SER A N 1
ATOM 5002 C CA . SER A 1 648 ? 16.400 -7.589 63.147 1.00 33.50 667 SER A CA 1
ATOM 5003 C C . SER A 1 648 ? 15.327 -8.675 63.195 1.00 31.96 667 SER A C 1
ATOM 5004 O O . SER A 1 648 ? 15.569 -9.795 62.740 1.00 31.47 667 SER A O 1
ATOM 5007 N N . THR A 1 649 ? 14.159 -8.357 63.754 1.00 30.75 668 THR A N 1
ATOM 5008 C CA . THR A 1 649 ? 13.021 -9.266 63.724 1.00 29.28 668 THR A CA 1
ATOM 5009 C C . THR A 1 649 ? 11.752 -8.482 63.410 1.00 28.74 668 THR A C 1
ATOM 5010 O O . THR A 1 649 ? 11.537 -7.387 63.934 1.00 28.98 668 THR A O 1
ATOM 5014 N N . ILE A 1 650 ? 10.944 -9.026 62.506 1.00 27.16 669 ILE A N 1
ATOM 5015 C CA . ILE A 1 650 ? 9.597 -8.522 62.268 1.00 27.41 669 ILE A CA 1
ATOM 5016 C C . ILE A 1 650 ? 8.631 -9.691 62.249 1.00 27.66 669 ILE A C 1
ATOM 5017 O O . ILE A 1 650 ? 9.046 -10.849 62.115 1.00 27.53 669 ILE A O 1
ATOM 5022 N N . ASP A 1 651 ? 7.345 -9.389 62.393 1.00 28.97 670 ASP A N 1
ATOM 5023 C CA . ASP A 1 651 ? 6.303 -10.389 62.149 1.00 30.40 670 ASP A CA 1
ATOM 5024 C C . ASP A 1 651 ? 5.539 -10.066 60.862 1.00 30.57 670 ASP A C 1
ATOM 5025 O O . ASP A 1 651 ? 5.908 -9.133 60.138 1.00 28.74 670 ASP A O 1
ATOM 5030 N N . MET A 1 652 ? 4.484 -10.830 60.578 1.00 30.91 671 MET A N 1
ATOM 5031 C CA . MET A 1 652 ? 3.738 -10.685 59.324 1.00 32.01 671 MET A CA 1
ATOM 5032 C C . MET A 1 652 ? 3.054 -9.327 59.175 1.00 32.52 671 MET A C 1
ATOM 5033 O O . MET A 1 652 ? 2.698 -8.940 58.065 1.00 32.77 671 MET A O 1
ATOM 5038 N N . THR A 1 653 ? 2.882 -8.610 60.288 1.00 32.86 672 THR A N 1
ATOM 5039 C CA . THR A 1 653 ? 2.245 -7.294 60.302 1.00 33.13 672 THR A CA 1
ATOM 5040 C C . THR A 1 653 ? 3.252 -6.157 60.106 1.00 32.91 672 THR A C 1
ATOM 5041 O O . THR A 1 653 ? 2.871 -5.027 59.783 1.00 34.57 672 THR A O 1
ATOM 5045 N N . GLY A 1 654 ? 4.534 -6.474 60.271 1.00 31.57 673 GLY A N 1
ATOM 5046 C CA . GLY A 1 654 ? 5.570 -5.473 60.391 1.00 30.44 673 GLY A CA 1
ATOM 5047 C C . GLY A 1 654 ? 6.246 -5.108 59.090 1.00 29.66 673 GLY A C 1
ATOM 5048 O O . GLY A 1 654 ? 5.791 -5.442 57.997 1.00 27.91 673 GLY A O 1
ATOM 5049 N N . GLU A 1 655 ? 7.352 -4.406 59.262 1.00 30.00 674 GLU A N 1
ATOM 5050 C CA . GLU A 1 655 ? 8.155 -3.852 58.187 1.00 31.88 674 GLU A CA 1
ATOM 5051 C C . GLU A 1 655 ? 9.497 -3.502 58.810 1.00 30.04 674 GLU A C 1
ATOM 5052 O O . GLU A 1 655 ? 9.596 -3.304 60.030 1.00 29.11 674 GLU A O 1
ATOM 5058 N N . LEU A 1 656 ? 10.527 -3.450 57.978 1.00 27.98 675 LEU A N 1
ATOM 5059 C CA . LEU A 1 656 ? 11.804 -2.876 58.371 1.00 27.09 675 LEU A CA 1
ATOM 5060 C C . LEU A 1 656 ? 12.340 -2.087 57.190 1.00 26.76 675 LEU A C 1
ATOM 5061 O O . LEU A 1 656 ? 11.781 -2.147 56.091 1.00 27.30 675 LEU A O 1
ATOM 5066 N N . THR A 1 657 ? 13.405 -1.333 57.440 1.00 26.24 676 THR A N 1
ATOM 5067 C CA . THR A 1 657 ? 14.059 -0.526 56.416 1.00 26.10 676 THR A CA 1
ATOM 5068 C C . THR A 1 657 ? 15.524 -0.940 56.339 1.00 25.42 676 THR A C 1
ATOM 5069 O O . THR A 1 657 ? 16.211 -1.003 57.357 1.00 25.02 676 THR A O 1
ATOM 5073 N N . ALA A 1 658 ? 15.988 -1.235 55.125 1.00 24.12 677 ALA A N 1
ATOM 5074 C CA . ALA A 1 658 ? 17.405 -1.489 54.876 1.00 23.70 677 ALA A CA 1
ATOM 5075 C C . ALA A 1 658 ? 18.022 -0.257 54.231 1.00 24.30 677 ALA A C 1
ATOM 5076 O O . ALA A 1 658 ? 17.539 0.219 53.203 1.00 25.30 677 ALA A O 1
ATOM 5078 N N . ALA A 1 659 ? 19.102 0.226 54.840 1.00 24.91 678 ALA A N 1
ATOM 5079 C CA . ALA A 1 659 ? 19.771 1.455 54.427 1.00 25.20 678 ALA A CA 1
ATOM 5080 C C . ALA A 1 659 ? 21.247 1.209 54.212 1.00 24.63 678 ALA A C 1
ATOM 5081 O O . ALA A 1 659 ? 21.875 0.442 54.936 1.00 24.89 678 ALA A O 1
ATOM 5083 N N . VAL A 1 660 ? 21.786 1.879 53.202 1.00 25.02 679 VAL A N 1
ATOM 5084 C CA . VAL A 1 660 ? 23.206 1.838 52.901 1.00 24.70 679 VAL A CA 1
ATOM 5085 C C . VAL A 1 660 ? 23.617 3.194 52.335 1.00 25.27 679 VAL A C 1
ATOM 5086 O O . VAL A 1 660 ? 22.857 3.824 51.594 1.00 25.03 679 VAL A O 1
ATOM 5090 N N . MET A 1 661 ? 24.814 3.636 52.698 1.00 25.66 680 MET A N 1
ATOM 5091 C CA . MET A 1 661 ? 25.384 4.858 52.152 1.00 26.87 680 MET A CA 1
ATOM 5092 C C . MET A 1 661 ? 26.153 4.522 50.877 1.00 25.05 680 MET A C 1
ATOM 5093 O O . MET A 1 661 ? 27.060 3.684 50.898 1.00 23.53 680 MET A O 1
ATOM 5098 N N . VAL A 1 662 ? 25.784 5.171 49.776 1.00 24.13 681 VAL A N 1
ATOM 5099 C CA . VAL A 1 662 ? 26.518 5.041 48.517 1.00 23.70 681 VAL A CA 1
ATOM 5100 C C . VAL A 1 662 ? 27.243 6.358 48.292 1.00 23.65 681 VAL A C 1
ATOM 5101 O O . VAL A 1 662 ? 26.625 7.418 48.345 1.00 23.44 681 VAL A O 1
ATOM 5105 N N . THR A 1 663 ? 28.545 6.279 48.043 1.00 23.06 682 THR A N 1
ATOM 5106 C CA . THR A 1 663 ? 29.376 7.457 47.798 1.00 23.02 682 THR A CA 1
ATOM 5107 C C . THR A 1 663 ? 29.962 7.404 46.396 1.00 22.23 682 THR A C 1
ATOM 5108 O O . THR A 1 663 ? 30.443 6.357 45.973 1.00 21.29 682 THR A O 1
ATOM 5112 N N . ASN A 1 664 ? 29.902 8.530 45.684 1.00 21.99 683 ASN A N 1
ATOM 5113 C CA . ASN A 1 664 ? 30.687 8.722 44.461 1.00 21.46 683 ASN A CA 1
ATOM 5114 C C . ASN A 1 664 ? 32.151 9.031 44.814 1.00 22.67 683 ASN A C 1
ATOM 5115 O O . ASN A 1 664 ? 32.490 10.140 45.238 1.00 23.45 683 ASN A O 1
ATOM 5120 N N . THR A 1 665 ? 32.999 8.030 44.605 1.00 23.28 684 THR A N 1
ATOM 5121 C CA . THR A 1 665 ? 34.426 8.071 44.939 1.00 23.34 684 THR A CA 1
ATOM 5122 C C . THR A 1 665 ? 35.352 8.404 43.764 1.00 23.42 684 THR A C 1
ATOM 5123 O O . THR A 1 665 ? 36.576 8.400 43.931 1.00 23.62 684 THR A O 1
ATOM 5127 N N . GLY A 1 666 ? 34.780 8.664 42.587 1.00 23.56 685 GLY A N 1
ATOM 5128 C CA . GLY A 1 666 ? 35.556 8.966 41.381 1.00 23.75 685 GLY A CA 1
ATOM 5129 C C . GLY A 1 666 ? 35.487 10.441 41.044 1.00 24.54 685 GLY A C 1
ATOM 5130 O O . GLY A 1 666 ? 35.121 11.262 41.886 1.00 25.07 685 GLY A O 1
ATOM 5131 N N . THR A 1 667 ? 35.834 10.766 39.804 1.00 23.82 686 THR A N 1
ATOM 5132 C CA . THR A 1 667 ? 35.996 12.152 39.348 1.00 24.29 686 THR A CA 1
ATOM 5133 C C . THR A 1 667 ? 34.868 12.647 38.436 1.00 24.04 686 THR A C 1
ATOM 5134 O O . THR A 1 667 ? 34.921 13.777 37.948 1.00 25.28 686 THR A O 1
ATOM 5138 N N . TRP A 1 668 ? 33.855 11.812 38.211 1.00 23.16 687 TRP A N 1
ATOM 5139 C CA . TRP A 1 668 ? 32.750 12.133 37.305 1.00 23.34 687 TRP A CA 1
ATOM 5140 C C . TRP A 1 668 ? 31.410 12.106 38.022 1.00 22.32 687 TRP A C 1
ATOM 5141 O O . TRP A 1 668 ? 31.179 11.215 38.851 1.00 21.70 687 TRP A O 1
ATOM 5152 N N . PRO A 1 669 ? 30.513 13.062 37.692 1.00 21.70 688 PRO A N 1
ATOM 5153 C CA . PRO A 1 669 ? 29.118 12.886 38.087 1.00 20.84 688 PRO A CA 1
ATOM 5154 C C . PRO A 1 669 ? 28.539 11.704 37.323 1.00 20.27 688 PRO A C 1
ATOM 5155 O O . PRO A 1 669 ? 28.914 11.476 36.171 1.00 19.72 688 PRO A O 1
ATOM 5159 N N . GLY A 1 670 ? 27.670 10.937 37.959 1.00 19.49 689 GLY A N 1
ATOM 5160 C CA . GLY A 1 670 ? 26.948 9.910 37.237 1.00 19.36 689 GLY A CA 1
ATOM 5161 C C . GLY A 1 670 ? 25.951 9.151 38.063 1.00 18.69 689 GLY A C 1
ATOM 5162 O O . GLY A 1 670 ? 25.891 9.296 39.290 1.00 17.93 689 GLY A O 1
ATOM 5163 N N . SER A 1 671 ? 25.177 8.317 37.372 1.00 18.03 690 SER A N 1
ATOM 5164 C CA . SER A 1 671 ? 24.143 7.523 38.015 1.00 18.45 690 SER A CA 1
ATOM 5165 C C . SER A 1 671 ? 24.614 6.112 38.382 1.00 16.98 690 SER A C 1
ATOM 5166 O O . SER A 1 671 ? 25.443 5.506 37.695 1.00 16.99 690 SER A O 1
ATOM 5169 N N . GLU A 1 672 ? 24.061 5.618 39.482 1.00 16.77 691 GLU A N 1
ATOM 5170 C CA . GLU A 1 672 ? 24.283 4.263 39.965 1.00 16.49 691 GLU A CA 1
ATOM 5171 C C . GLU A 1 672 ? 22.931 3.625 40.208 1.00 16.51 691 GLU A C 1
ATOM 5172 O O . GLU A 1 672 ? 22.060 4.239 40.814 1.00 16.63 691 GLU A O 1
ATOM 5178 N N . VAL A 1 673 ? 22.757 2.394 39.738 1.00 16.08 692 VAL A N 1
ATOM 5179 C CA . VAL A 1 673 ? 21.557 1.621 40.034 1.00 15.40 692 VAL A CA 1
ATOM 5180 C C . VAL A 1 673 ? 21.843 0.742 41.244 1.00 16.07 692 VAL A C 1
ATOM 5181 O O . VAL A 1 673 ? 22.536 -0.288 41.144 1.00 15.86 692 VAL A O 1
ATOM 5185 N N . VAL A 1 674 ? 21.302 1.163 42.384 1.00 15.42 693 VAL A N 1
ATOM 5186 C CA . VAL A 1 674 ? 21.468 0.466 43.651 1.00 15.76 693 VAL A CA 1
ATOM 5187 C C . VAL A 1 674 ? 20.422 -0.638 43.705 1.00 14.99 693 VAL A C 1
ATOM 5188 O O . VAL A 1 674 ? 19.240 -0.365 43.619 1.00 15.26 693 VAL A O 1
ATOM 5192 N N . GLN A 1 675 ? 20.872 -1.881 43.831 1.00 14.58 694 GLN A N 1
ATOM 5193 C CA . GLN A 1 675 ? 20.006 -3.046 43.637 1.00 14.35 694 GLN A CA 1
ATOM 5194 C C . GLN A 1 675 ? 19.787 -3.800 44.933 1.00 14.65 694 GLN A C 1
ATOM 5195 O O . GLN A 1 675 ? 20.745 -4.076 45.630 1.00 15.43 694 GLN A O 1
ATOM 5201 N N . LEU A 1 676 ? 18.525 -4.126 45.228 1.00 14.80 695 LEU A N 1
ATOM 5202 C CA . LEU A 1 676 ? 18.142 -4.880 46.428 1.00 15.03 695 LEU A CA 1
ATOM 5203 C C . LEU A 1 676 ? 17.801 -6.315 46.066 1.00 14.80 695 LEU A C 1
ATOM 5204 O O . LEU A 1 676 ? 16.890 -6.552 45.270 1.00 14.38 695 LEU A O 1
ATOM 5209 N N . TYR A 1 677 ? 18.489 -7.247 46.717 1.00 14.93 696 TYR A N 1
ATOM 5210 C CA . TYR A 1 677 ? 18.241 -8.666 46.579 1.00 15.36 696 TYR A CA 1
ATOM 5211 C C . TYR A 1 677 ? 17.895 -9.262 47.929 1.00 16.34 696 TYR A C 1
ATOM 5212 O O . TYR A 1 677 ? 18.464 -8.862 48.946 1.00 17.13 696 TYR A O 1
ATOM 5221 N N . ILE A 1 678 ? 16.963 -10.212 47.929 1.00 16.92 697 ILE A N 1
ATOM 5222 C CA . ILE A 1 678 ? 16.614 -10.947 49.141 1.00 17.35 697 ILE A CA 1
ATOM 5223 C C . ILE A 1 678 ? 16.804 -12.440 48.916 1.00 16.91 697 ILE A C 1
ATOM 5224 O O . ILE A 1 678 ? 16.438 -12.962 47.863 1.00 16.76 697 ILE A O 1
ATOM 5229 N N . ARG A 1 679 ? 17.396 -13.113 49.907 1.00 16.83 698 ARG A N 1
ATOM 5230 C CA . ARG A 1 679 ? 17.444 -14.571 49.957 1.00 17.57 698 ARG A CA 1
ATOM 5231 C C . ARG A 1 679 ? 16.617 -15.069 51.131 1.00 17.60 698 ARG A C 1
ATOM 5232 O O . ARG A 1 679 ? 16.854 -14.672 52.263 1.00 17.77 698 ARG A O 1
ATOM 5240 N N . ASP A 1 680 ? 15.672 -15.950 50.834 1.00 17.37 699 ASP A N 1
ATOM 5241 C CA . ASP A 1 680 ? 14.928 -16.692 51.824 1.00 16.93 699 ASP A CA 1
ATOM 5242 C C . ASP A 1 680 ? 15.804 -17.915 52.092 1.00 17.02 699 ASP A C 1
ATOM 5243 O O . ASP A 1 680 ? 15.921 -18.804 51.242 1.00 16.11 699 ASP A O 1
ATOM 5248 N N . LEU A 1 681 ? 16.460 -17.939 53.243 1.00 17.68 700 LEU A N 1
ATOM 5249 C CA . LEU A 1 681 ? 17.528 -18.923 53.486 1.00 19.00 700 LEU A CA 1
ATOM 5250 C C . LEU A 1 681 ? 17.065 -20.370 53.549 1.00 19.02 700 LEU A C 1
ATOM 5251 O O . LEU A 1 681 ? 17.730 -21.254 53.014 1.00 18.54 700 LEU A O 1
ATOM 5256 N N . VAL A 1 682 ? 15.916 -20.604 54.174 1.00 18.59 701 VAL A N 1
ATOM 5257 C CA . VAL A 1 682 ? 15.374 -21.954 54.343 1.00 18.41 701 VAL A CA 1
ATOM 5258 C C . VAL A 1 682 ? 13.942 -21.960 53.859 1.00 18.30 701 VAL A C 1
ATOM 5259 O O . VAL A 1 682 ? 13.213 -21.065 54.161 1.00 19.77 701 VAL A O 1
ATOM 5263 N N . GLY A 1 683 ? 13.533 -22.971 53.115 1.00 18.06 702 GLY A N 1
ATOM 5264 C CA . GLY A 1 683 ? 12.155 -23.048 52.632 1.00 18.57 702 GLY A CA 1
ATOM 5265 C C . GLY A 1 683 ? 11.581 -24.433 52.802 1.00 18.83 702 GLY A C 1
ATOM 5266 O O . GLY A 1 683 ? 12.317 -25.393 52.981 1.00 19.42 702 GLY A O 1
ATOM 5267 N N . SER A 1 684 ? 10.258 -24.537 52.743 1.00 17.96 703 SER A N 1
ATOM 5268 C CA . SER A 1 684 ? 9.607 -25.847 52.616 1.00 18.20 703 SER A CA 1
ATOM 5269 C C . SER A 1 684 ? 9.910 -26.465 51.239 1.00 17.17 703 SER A C 1
ATOM 5270 O O . SER A 1 684 ? 9.850 -27.679 51.064 1.00 17.74 703 SER A O 1
ATOM 5273 N N . THR A 1 685 ? 10.198 -25.596 50.272 1.00 16.37 704 THR A N 1
ATOM 5274 C CA . THR A 1 685 ? 10.805 -25.953 48.993 1.00 15.95 704 THR A CA 1
ATOM 5275 C C . THR A 1 685 ? 12.102 -25.139 48.881 1.00 15.20 704 THR A C 1
ATOM 5276 O O . THR A 1 685 ? 12.281 -24.135 49.575 1.00 14.59 704 THR A O 1
ATOM 5280 N N . THR A 1 686 ? 12.998 -25.548 47.987 1.00 14.68 705 THR A N 1
ATOM 5281 C CA . THR A 1 686 ? 14.266 -24.844 47.811 1.00 14.69 705 THR A CA 1
ATOM 5282 C C . THR A 1 686 ? 14.008 -23.462 47.212 1.00 15.15 705 THR A C 1
ATOM 5283 O O . THR A 1 686 ? 13.175 -23.321 46.325 1.00 15.30 705 THR A O 1
ATOM 5287 N N . ARG A 1 687 ? 14.710 -22.461 47.728 1.00 15.80 706 ARG A N 1
ATOM 5288 C CA . ARG A 1 687 ? 14.519 -21.066 47.333 1.00 16.64 706 ARG A CA 1
ATOM 5289 C C . ARG A 1 687 ? 15.767 -20.548 46.640 1.00 15.80 706 ARG A C 1
ATOM 5290 O O . ARG A 1 687 ? 16.866 -20.997 46.938 1.00 15.85 706 ARG A O 1
ATOM 5298 N N . PRO A 1 688 ? 15.609 -19.584 45.711 1.00 15.36 707 PRO A N 1
ATOM 5299 C CA . PRO A 1 688 ? 16.786 -19.067 45.023 1.00 15.60 707 PRO A CA 1
ATOM 5300 C C . PRO A 1 688 ? 17.771 -18.396 45.971 1.00 16.12 707 PRO A C 1
ATOM 5301 O O . PRO A 1 688 ? 17.386 -17.864 47.011 1.00 16.33 707 PRO A O 1
ATOM 5305 N N . VAL A 1 689 ? 19.040 -18.417 45.591 1.00 16.84 708 VAL A N 1
ATOM 5306 C CA . VAL A 1 689 ? 20.109 -17.823 46.400 1.00 17.12 708 VAL A CA 1
ATOM 5307 C C . VAL A 1 689 ? 19.987 -16.301 46.479 1.00 17.40 708 VAL A C 1
ATOM 5308 O O . VAL A 1 689 ? 20.554 -15.674 47.362 1.00 18.48 708 VAL A O 1
ATOM 5312 N N . LYS A 1 690 ? 19.284 -15.717 45.516 1.00 17.79 709 LYS A N 1
ATOM 5313 C CA . LYS A 1 690 ? 18.750 -14.375 45.649 1.00 18.87 709 LYS A CA 1
ATOM 5314 C C . LYS A 1 690 ? 17.716 -14.055 44.584 1.00 17.65 709 LYS A C 1
ATOM 5315 O O . LYS A 1 690 ? 17.585 -14.739 43.559 1.00 16.52 709 LYS A O 1
ATOM 5321 N N . GLU A 1 691 ? 16.962 -13.010 44.881 1.00 17.40 710 GLU A N 1
ATOM 5322 C CA . GLU A 1 691 ? 15.941 -12.482 44.001 1.00 17.17 710 GLU A CA 1
ATOM 5323 C C . GLU A 1 691 ? 15.913 -10.984 44.151 1.00 16.57 710 GLU A C 1
ATOM 5324 O O . GLU A 1 691 ? 15.849 -10.473 45.275 1.00 15.57 710 GLU A O 1
ATOM 5330 N N . LEU A 1 692 ? 15.911 -10.285 43.016 1.00 15.78 711 LEU A N 1
ATOM 5331 C CA . LEU A 1 692 ? 15.728 -8.845 42.986 1.00 15.45 711 LEU A CA 1
ATOM 5332 C C . LEU A 1 692 ? 14.355 -8.473 43.549 1.00 15.28 711 LEU A C 1
ATOM 5333 O O . LEU A 1 692 ? 13.338 -8.970 43.067 1.00 15.99 711 LEU A O 1
ATOM 5338 N N . LYS A 1 693 ? 14.337 -7.607 44.560 1.00 16.37 712 LYS A N 1
ATOM 5339 C CA . LYS A 1 693 ? 13.073 -7.127 45.152 1.00 17.36 712 LYS A CA 1
ATOM 5340 C C . LYS A 1 693 ? 12.949 -5.611 45.195 1.00 17.41 712 LYS A C 1
ATOM 5341 O O . LYS A 1 693 ? 11.980 -5.095 45.728 1.00 17.18 712 LYS A O 1
ATOM 5347 N N . GLY A 1 694 ? 13.898 -4.902 44.592 1.00 17.02 713 GLY A N 1
ATOM 5348 C CA . GLY A 1 694 ? 13.858 -3.450 44.542 1.00 16.94 713 GLY A CA 1
ATOM 5349 C C . GLY A 1 694 ? 15.117 -2.870 43.923 1.00 16.82 713 GLY A C 1
ATOM 5350 O O . GLY A 1 694 ? 16.120 -3.566 43.746 1.00 16.58 713 GLY A O 1
ATOM 5351 N N . PHE A 1 695 ? 15.041 -1.593 43.575 1.00 16.79 714 PHE A N 1
ATOM 5352 C CA . PHE A 1 695 ? 16.203 -0.845 43.115 1.00 17.05 714 PHE A CA 1
ATOM 5353 C C . PHE A 1 695 ? 15.923 0.632 43.183 1.00 17.19 714 PHE A C 1
ATOM 5354 O O . PHE A 1 695 ? 14.764 1.045 43.155 1.00 17.29 714 PHE A O 1
ATOM 5362 N N . GLN A 1 696 ? 16.989 1.412 43.261 1.00 17.48 715 GLN A N 1
ATOM 5363 C CA . GLN A 1 696 ? 16.903 2.854 43.108 1.00 17.99 715 GLN A CA 1
ATOM 5364 C C . GLN A 1 696 ? 18.084 3.376 42.292 1.00 17.22 715 GLN A C 1
ATOM 5365 O O . GLN A 1 696 ? 19.246 3.141 42.630 1.00 15.88 715 GLN A O 1
ATOM 5371 N N . LYS A 1 697 ? 17.754 4.061 41.200 1.00 17.42 716 LYS A N 1
ATOM 5372 C CA . LYS A 1 697 ? 18.739 4.717 40.364 1.00 17.77 716 LYS A CA 1
ATOM 5373 C C . LYS A 1 697 ? 18.976 6.104 40.933 1.00 18.51 716 LYS A C 1
ATOM 5374 O O . LYS A 1 697 ? 18.056 6.918 40.982 1.00 18.47 716 LYS A O 1
ATOM 5380 N N . ILE A 1 698 ? 20.203 6.349 41.370 1.00 19.64 717 ILE A N 1
ATOM 5381 C CA . ILE A 1 698 ? 20.584 7.617 41.998 1.00 21.10 717 ILE A CA 1
ATOM 5382 C C . ILE A 1 698 ? 21.615 8.336 41.138 1.00 22.79 717 ILE A C 1
ATOM 5383 O O . ILE A 1 698 ? 22.356 7.691 40.410 1.00 23.51 717 ILE A O 1
ATOM 5388 N N . PHE A 1 699 ? 21.656 9.665 41.240 1.00 22.90 718 PHE A N 1
ATOM 5389 C CA . PHE A 1 699 ? 22.669 10.486 40.569 1.00 23.52 718 PHE A CA 1
ATOM 5390 C C . PHE A 1 699 ? 23.488 11.189 41.640 1.00 23.21 718 PHE A C 1
ATOM 5391 O O . PHE A 1 699 ? 22.927 11.870 42.498 1.00 23.91 718 PHE A O 1
ATOM 5399 N N . LEU A 1 700 ? 24.805 11.016 41.582 1.00 22.94 719 LEU A N 1
ATOM 5400 C CA . LEU A 1 700 ? 25.732 11.651 42.511 1.00 23.51 719 LEU A CA 1
ATOM 5401 C C . LEU A 1 700 ? 26.820 12.425 41.773 1.00 24.56 719 LEU A C 1
ATOM 5402 O O . LEU A 1 700 ? 27.350 11.982 40.748 1.00 23.24 719 LEU A O 1
ATOM 5407 N N . GLU A 1 701 ? 27.134 13.597 42.319 1.00 26.11 720 GLU A N 1
ATOM 5408 C CA . GLU A 1 701 ? 28.308 14.379 41.937 1.00 26.42 720 GLU A CA 1
ATOM 5409 C C . GLU A 1 701 ? 29.529 13.723 42.574 1.00 24.70 720 GLU A C 1
ATOM 5410 O O . GLU A 1 701 ? 29.376 12.956 43.521 1.00 24.01 720 GLU A O 1
ATOM 5416 N N . PRO A 1 702 ? 30.746 14.022 42.073 1.00 23.93 721 PRO A N 1
ATOM 5417 C CA . PRO A 1 702 ? 31.970 13.503 42.681 1.00 23.67 721 PRO A CA 1
ATOM 5418 C C . PRO A 1 702 ? 32.077 13.863 44.154 1.00 24.10 721 PRO A C 1
ATOM 5419 O O . PRO A 1 702 ? 31.839 15.012 44.525 1.00 24.17 721 PRO A O 1
ATOM 5423 N N . GLY A 1 703 ? 32.380 12.868 44.977 1.00 24.46 722 GLY A N 1
ATOM 5424 C CA . GLY A 1 703 ? 32.462 13.049 46.424 1.00 25.58 722 GLY A CA 1
ATOM 5425 C C . GLY A 1 703 ? 31.139 13.019 47.176 1.00 26.25 722 GLY A C 1
ATOM 5426 O O . GLY A 1 703 ? 31.143 12.842 48.394 1.00 28.51 722 GLY A O 1
ATOM 5427 N N . GLN A 1 704 ? 30.018 13.186 46.471 1.00 26.50 723 GLN A N 1
ATOM 5428 C CA . GLN A 1 704 ? 28.684 13.169 47.072 1.00 27.37 723 GLN A CA 1
ATOM 5429 C C . GLN A 1 704 ? 28.320 11.776 47.580 1.00 27.86 723 GLN A C 1
ATOM 5430 O O . GLN A 1 704 ? 28.728 10.762 46.998 1.00 27.36 723 GLN A O 1
ATOM 5436 N N . SER A 1 705 ? 27.556 11.748 48.670 1.00 29.33 724 SER A N 1
ATOM 5437 C CA . SER A 1 705 ? 27.001 10.518 49.229 1.00 30.03 724 SER A CA 1
ATOM 5438 C C . SER A 1 705 ? 25.485 10.638 49.355 1.00 30.14 724 SER A C 1
ATOM 5439 O O . SER A 1 705 ? 24.946 11.745 49.416 1.00 29.53 724 SER A O 1
ATOM 5442 N N A GLU A 1 706 ? 24.830 9.481 49.422 0.50 30.59 725 GLU A N 1
ATOM 5443 N N B GLU A 1 706 ? 24.802 9.494 49.361 0.50 29.90 725 GLU A N 1
ATOM 5444 C CA A GLU A 1 706 ? 23.376 9.370 49.547 0.50 30.71 725 GLU A CA 1
ATOM 5445 C CA B GLU A 1 706 ? 23.347 9.434 49.570 0.50 29.55 725 GLU A CA 1
ATOM 5446 C C A GLU A 1 706 ? 23.076 8.122 50.360 0.50 30.41 725 GLU A C 1
ATOM 5447 C C B GLU A 1 706 ? 22.963 8.129 50.264 0.50 29.80 725 GLU A C 1
ATOM 5448 O O A GLU A 1 706 ? 23.683 7.076 50.116 0.50 29.67 725 GLU A O 1
ATOM 5449 O O B GLU A 1 706 ? 23.365 7.050 49.821 0.50 29.56 725 GLU A O 1
ATOM 5460 N N . ILE A 1 707 ? 22.177 8.226 51.338 1.00 29.91 726 ILE A N 1
ATOM 5461 C CA . ILE A 1 707 ? 21.710 7.035 52.073 1.00 29.87 726 ILE A CA 1
ATOM 5462 C C . ILE A 1 707 ? 20.498 6.534 51.285 1.00 28.61 726 ILE A C 1
ATOM 5463 O O . ILE A 1 707 ? 19.492 7.240 51.172 1.00 29.47 726 ILE A O 1
ATOM 5468 N N . VAL A 1 708 ? 20.619 5.341 50.711 1.00 26.14 727 VAL A N 1
ATOM 5469 C CA . VAL A 1 708 ? 19.526 4.723 49.958 1.00 24.49 727 VAL A CA 1
ATOM 5470 C C . VAL A 1 708 ? 18.772 3.771 50.886 1.00 23.72 727 VAL A C 1
ATOM 5471 O O . VAL A 1 708 ? 19.378 2.882 51.481 1.00 22.83 727 VAL A O 1
ATOM 5475 N N . ARG A 1 709 ? 17.455 3.965 50.990 1.00 23.48 728 ARG A N 1
ATOM 5476 C CA . ARG A 1 709 ? 16.599 3.196 51.906 1.00 23.97 728 ARG A CA 1
ATOM 5477 C C . ARG A 1 709 ? 15.558 2.362 51.161 1.00 22.33 728 ARG A C 1
ATOM 5478 O O . ARG A 1 709 ? 14.833 2.873 50.300 1.00 22.23 728 ARG A O 1
ATOM 5486 N N . PHE A 1 710 ? 15.483 1.081 51.515 1.00 21.54 729 PHE A N 1
ATOM 5487 C CA . PHE A 1 710 ? 14.466 0.175 50.988 1.00 20.68 729 PHE A CA 1
ATOM 5488 C C . PHE A 1 710 ? 13.493 -0.299 52.057 1.00 20.95 729 PHE A C 1
ATOM 5489 O O . PHE A 1 710 ? 13.916 -0.878 53.049 1.00 19.59 729 PHE A O 1
ATOM 5497 N N . LYS A 1 711 ? 12.200 -0.086 51.827 1.00 22.39 730 LYS A N 1
ATOM 5498 C CA . LYS A 1 711 ? 11.158 -0.727 52.637 1.00 23.87 730 LYS A CA 1
ATOM 5499 C C . LYS A 1 711 ? 11.117 -2.230 52.366 1.00 24.04 730 LYS A C 1
ATOM 5500 O O . LYS A 1 711 ? 10.929 -2.644 51.224 1.00 24.05 730 LYS A O 1
ATOM 5506 N N . ILE A 1 712 ? 11.274 -3.030 53.420 1.00 23.97 731 ILE A N 1
ATOM 5507 C CA . ILE A 1 712 ? 11.096 -4.484 53.339 1.00 24.50 731 ILE A CA 1
ATOM 5508 C C . ILE A 1 712 ? 9.886 -4.901 54.182 1.00 24.95 731 ILE A C 1
ATOM 5509 O O . ILE A 1 712 ? 9.894 -4.740 55.409 1.00 25.03 731 ILE A O 1
ATOM 5514 N N . ALA A 1 713 ? 8.866 -5.436 53.509 1.00 24.62 732 ALA A N 1
ATOM 5515 C CA . ALA A 1 713 ? 7.645 -5.930 54.155 1.00 24.28 732 ALA A CA 1
ATOM 5516 C C . ALA A 1 713 ? 7.394 -7.403 53.817 1.00 24.49 732 ALA A C 1
ATOM 5517 O O . ALA A 1 713 ? 7.787 -7.875 52.744 1.00 23.70 732 ALA A O 1
ATOM 5519 N N . PRO A 1 714 ? 6.718 -8.141 54.719 1.00 23.99 733 PRO A N 1
ATOM 5520 C CA . PRO A 1 714 ? 6.407 -9.545 54.463 1.00 24.06 733 PRO A CA 1
ATOM 5521 C C . PRO A 1 714 ? 5.738 -9.852 53.125 1.00 24.26 733 PRO A C 1
ATOM 5522 O O . PRO A 1 714 ? 5.972 -10.930 52.572 1.00 24.25 733 PRO A O 1
ATOM 5526 N N . GLU A 1 715 ? 4.943 -8.926 52.596 1.00 24.88 734 GLU A N 1
ATOM 5527 C CA . GLU A 1 715 ? 4.361 -9.095 51.258 1.00 26.66 734 GLU A CA 1
ATOM 5528 C C . GLU A 1 715 ? 5.405 -9.329 50.139 1.00 25.31 734 GLU A C 1
ATOM 5529 O O . GLU A 1 715 ? 5.139 -10.076 49.204 1.00 25.03 734 GLU A O 1
ATOM 5535 N N . MET A 1 716 ? 6.582 -8.716 50.273 1.00 24.04 735 MET A N 1
ATOM 5536 C CA . MET A 1 716 ? 7.720 -8.914 49.347 1.00 23.66 735 MET A CA 1
ATOM 5537 C C . MET A 1 716 ? 8.395 -10.279 49.446 1.00 22.84 735 MET A C 1
ATOM 5538 O O . MET A 1 716 ? 9.110 -10.696 48.529 1.00 22.88 735 MET A O 1
ATOM 5543 N N . LEU A 1 717 ? 8.172 -10.954 50.569 1.00 22.12 736 LEU A N 1
ATOM 5544 C CA . LEU A 1 717 ? 8.799 -12.225 50.890 1.00 21.08 736 LEU A CA 1
ATOM 5545 C C . LEU A 1 717 ? 7.951 -13.444 50.519 1.00 21.57 736 LEU A C 1
ATOM 5546 O O . LEU A 1 717 ? 8.346 -14.571 50.812 1.00 21.64 736 LEU A O 1
ATOM 5551 N N . ARG A 1 718 ? 6.813 -13.233 49.857 1.00 21.84 737 ARG A N 1
ATOM 5552 C CA . ARG A 1 718 ? 5.931 -14.334 49.463 1.00 23.38 737 ARG A CA 1
ATOM 5553 C C . ARG A 1 718 ? 6.429 -15.028 48.210 1.00 22.97 737 ARG A C 1
ATOM 5554 O O . ARG A 1 718 ? 7.036 -14.403 47.350 1.00 22.77 737 ARG A O 1
ATOM 5562 N N . TYR A 1 719 ? 6.145 -16.319 48.118 1.00 22.22 738 TYR A N 1
ATOM 5563 C CA . TYR A 1 719 ? 6.383 -17.090 46.900 1.00 21.60 738 TYR A CA 1
ATOM 5564 C C . TYR A 1 719 ? 5.381 -18.234 46.842 1.00 20.35 738 TYR A C 1
ATOM 5565 O O . TYR A 1 719 ? 4.682 -18.511 47.831 1.00 19.22 738 TYR A O 1
ATOM 5574 N N . TYR A 1 720 ? 5.327 -18.908 45.698 1.00 18.73 739 TYR A N 1
ATOM 5575 C CA . TYR A 1 720 ? 4.445 -20.058 45.531 1.00 18.33 739 TYR A CA 1
ATOM 5576 C C . TYR A 1 720 ? 5.124 -21.290 46.097 1.00 18.35 739 TYR A C 1
ATOM 5577 O O . TYR A 1 720 ? 6.155 -21.731 45.592 1.00 17.50 739 TYR A O 1
ATOM 5586 N N . ASN A 1 721 ? 4.535 -21.830 47.157 1.00 18.12 740 ASN A N 1
ATOM 5587 C CA . ASN A 1 721 ? 5.059 -23.021 47.794 1.00 18.32 740 ASN A CA 1
ATOM 5588 C C . ASN A 1 721 ? 4.734 -24.273 46.969 1.00 18.54 740 ASN A C 1
ATOM 5589 O O . ASN A 1 721 ? 4.224 -24.171 45.845 1.00 18.10 740 ASN A O 1
ATOM 5594 N N . TYR A 1 722 ? 5.044 -25.448 47.516 1.00 19.76 741 TYR A N 1
ATOM 5595 C CA . TYR A 1 722 ? 4.798 -26.723 46.832 1.00 20.51 741 TYR A CA 1
ATOM 5596 C C . TYR A 1 722 ? 3.361 -26.855 46.331 1.00 21.05 741 TYR A C 1
ATOM 5597 O O . TYR A 1 722 ? 3.117 -27.327 45.218 1.00 21.32 741 TYR A O 1
ATOM 5606 N N . ASP A 1 723 ? 2.413 -26.389 47.140 1.00 21.83 742 ASP A N 1
ATOM 5607 C CA . ASP A 1 723 ? 0.992 -26.486 46.802 1.00 23.17 742 ASP A CA 1
ATOM 5608 C C . ASP A 1 723 ? 0.447 -25.266 46.025 1.00 22.75 742 ASP A C 1
ATOM 5609 O O . ASP A 1 723 ? -0.767 -25.091 45.904 1.00 22.12 742 ASP A O 1
ATOM 5614 N N . LEU A 1 724 ? 1.358 -24.458 45.471 1.00 21.91 743 LEU A N 1
ATOM 5615 C CA . LEU A 1 724 ? 1.046 -23.215 44.746 1.00 22.82 743 LEU A CA 1
ATOM 5616 C C . LEU A 1 724 ? 0.277 -22.180 45.568 1.00 22.16 743 LEU A C 1
ATOM 5617 O O . LEU A 1 724 ? -0.500 -21.398 45.023 1.00 22.23 743 LEU A O 1
ATOM 5622 N N . GLN A 1 725 ? 0.528 -22.171 46.874 1.00 22.31 744 GLN A N 1
ATOM 5623 C CA . GLN A 1 725 ? -0.022 -21.165 47.774 1.00 23.21 744 GLN A CA 1
ATOM 5624 C C . GLN A 1 725 ? 0.985 -20.022 47.872 1.00 22.94 744 GLN A C 1
ATOM 5625 O O . GLN A 1 725 ? 2.161 -20.239 48.194 1.00 20.66 744 GLN A O 1
ATOM 5631 N N . LEU A 1 726 ? 0.519 -18.807 47.591 1.00 23.07 745 LEU A N 1
ATOM 5632 C CA . LEU A 1 726 ? 1.369 -17.626 47.650 1.00 23.55 745 LEU A CA 1
ATOM 5633 C C . LEU A 1 726 ? 1.506 -17.170 49.100 1.00 23.01 745 LEU A C 1
ATOM 5634 O O . LEU A 1 726 ? 0.646 -16.462 49.628 1.00 24.38 745 LEU A O 1
ATOM 5639 N N . VAL A 1 727 ? 2.607 -17.567 49.722 1.00 22.22 746 VAL A N 1
ATOM 5640 C CA . VAL A 1 727 ? 2.781 -17.480 51.175 1.00 22.52 746 VAL A CA 1
ATOM 5641 C C . VAL A 1 727 ? 4.176 -16.972 51.511 1.00 21.91 746 VAL A C 1
ATOM 5642 O O . VAL A 1 727 ? 5.124 -17.217 50.764 1.00 22.39 746 VAL A O 1
ATOM 5646 N N . ALA A 1 728 ? 4.301 -16.267 52.633 1.00 21.31 747 ALA A N 1
ATOM 5647 C CA . ALA A 1 728 ? 5.607 -16.013 53.238 1.00 21.16 747 ALA A CA 1
ATOM 5648 C C . ALA A 1 728 ? 5.720 -16.964 54.410 1.00 21.90 747 ALA A C 1
ATOM 5649 O O . ALA A 1 728 ? 4.758 -17.106 55.174 1.00 22.94 747 ALA A O 1
ATOM 5651 N N . GLU A 1 729 ? 6.872 -17.613 54.554 1.00 21.33 748 GLU A N 1
ATOM 5652 C CA . GLU A 1 729 ? 7.115 -18.516 55.682 1.00 21.48 748 GLU A CA 1
ATOM 5653 C C . GLU A 1 729 ? 8.005 -17.855 56.704 1.00 21.40 748 GLU A C 1
ATOM 5654 O O . GLU A 1 729 ? 8.958 -17.181 56.340 1.00 19.79 748 GLU A O 1
ATOM 5660 N N . PRO A 1 730 ? 7.730 -18.082 57.999 1.00 21.76 749 PRO A N 1
ATOM 5661 C CA . PRO A 1 730 ? 8.667 -17.562 58.981 1.00 21.62 749 PRO A CA 1
ATOM 5662 C C . PRO A 1 730 ? 10.039 -18.221 58.875 1.00 21.34 749 PRO A C 1
ATOM 5663 O O . PRO A 1 730 ? 10.156 -19.363 58.419 1.00 21.51 749 PRO A O 1
ATOM 5667 N N . GLY A 1 731 ? 11.053 -17.485 59.302 1.00 21.17 750 GLY A N 1
ATOM 5668 C CA . GLY A 1 731 ? 12.439 -17.927 59.238 1.00 21.61 750 GLY A CA 1
ATOM 5669 C C . GLY A 1 731 ? 13.388 -16.788 58.923 1.00 22.20 750 GLY A C 1
ATOM 5670 O O . GLY A 1 731 ? 13.015 -15.611 58.990 1.00 21.06 750 GLY A O 1
ATOM 5671 N N . GLU A 1 732 ? 14.623 -17.152 58.582 1.00 22.93 751 GLU A N 1
ATOM 5672 C CA . GLU A 1 732 ? 15.685 -16.183 58.308 1.00 24.32 751 GLU A CA 1
ATOM 5673 C C . GLU A 1 732 ? 15.707 -15.716 56.853 1.00 22.83 751 GLU A C 1
ATOM 5674 O O . GLU A 1 732 ? 15.485 -16.505 55.935 1.00 21.90 751 GLU A O 1
ATOM 5680 N N . PHE A 1 733 ? 16.008 -14.430 56.679 1.00 21.43 752 PHE A N 1
ATOM 5681 C CA . PHE A 1 733 ? 16.218 -13.805 55.370 1.00 20.84 752 PHE A CA 1
ATOM 5682 C C . PHE A 1 733 ? 17.544 -13.053 55.333 1.00 20.72 752 PHE A C 1
ATOM 5683 O O . PHE A 1 733 ? 17.979 -12.491 56.335 1.00 20.26 752 PHE A O 1
ATOM 5691 N N . GLU A 1 734 ? 18.182 -13.046 54.164 1.00 20.18 753 GLU A N 1
ATOM 5692 C CA . GLU A 1 734 ? 19.381 -12.260 53.940 1.00 20.38 753 GLU A CA 1
ATOM 5693 C C . GLU A 1 734 ? 19.040 -11.129 52.970 1.00 19.60 753 GLU A C 1
ATOM 5694 O O . GLU A 1 734 ? 18.474 -11.373 51.905 1.00 19.16 753 GLU A O 1
ATOM 5700 N N . VAL A 1 735 ? 19.378 -9.905 53.369 1.00 18.87 754 VAL A N 1
ATOM 5701 C CA . VAL A 1 735 ? 19.202 -8.704 52.562 1.00 18.73 754 VAL A CA 1
ATOM 5702 C C . VAL A 1 735 ? 20.550 -8.382 51.948 1.00 18.49 754 VAL A C 1
ATOM 5703 O O . VAL A 1 735 ? 21.551 -8.294 52.658 1.00 18.61 754 VAL A O 1
ATOM 5707 N N . MET A 1 736 ? 20.567 -8.199 50.631 1.00 17.65 755 MET A N 1
ATOM 5708 C CA . MET A 1 736 ? 21.788 -7.882 49.922 1.00 17.86 755 MET A CA 1
ATOM 5709 C C . MET A 1 736 ? 21.545 -6.676 49.052 1.00 17.28 755 MET A C 1
ATOM 5710 O O . MET A 1 736 ? 20.508 -6.584 48.374 1.00 17.12 755 MET A O 1
ATOM 5715 N N . ILE A 1 737 ? 22.490 -5.745 49.105 1.00 16.74 756 ILE A N 1
ATOM 5716 C CA . ILE A 1 737 ? 22.422 -4.523 48.324 1.00 16.71 756 ILE A CA 1
ATOM 5717 C C . ILE A 1 737 ? 23.776 -4.285 47.670 1.00 16.53 756 ILE A C 1
ATOM 5718 O O . ILE A 1 737 ? 24.831 -4.432 48.297 1.00 17.30 756 ILE A O 1
ATOM 5723 N N . GLY A 1 738 ? 23.747 -3.906 46.400 1.00 15.90 757 GLY A N 1
ATOM 5724 C CA . GLY A 1 738 ? 24.978 -3.582 45.716 1.00 15.42 757 GLY A CA 1
ATOM 5725 C C . GLY A 1 738 ? 24.817 -3.157 44.275 1.00 14.72 757 GLY A C 1
ATOM 5726 O O . GLY A 1 738 ? 23.709 -2.908 43.801 1.00 13.98 757 GLY A O 1
ATOM 5727 N N . THR A 1 739 ? 25.957 -3.130 43.595 1.00 14.49 758 THR A N 1
ATOM 5728 C CA . THR A 1 739 ? 26.127 -2.490 42.280 1.00 13.86 758 THR A CA 1
ATOM 5729 C C . THR A 1 739 ? 25.775 -3.435 41.115 1.00 13.81 758 THR A C 1
ATOM 5730 O O . THR A 1 739 ? 25.696 -3.007 39.964 1.00 13.60 758 THR A O 1
ATOM 5734 N N . ASN A 1 740 ? 25.604 -4.710 41.450 1.00 13.68 759 ASN A N 1
ATOM 5735 C CA . ASN A 1 740 ? 25.153 -5.765 40.548 1.00 14.03 759 ASN A CA 1
ATOM 5736 C C . ASN A 1 740 ? 24.752 -6.946 41.442 1.00 14.49 759 ASN A C 1
ATOM 5737 O O . ASN A 1 740 ? 24.904 -6.862 42.671 1.00 14.68 759 ASN A O 1
ATOM 5742 N N . SER A 1 741 ? 24.272 -8.038 40.852 1.00 14.06 760 SER A N 1
ATOM 5743 C CA . SER A 1 741 ? 23.827 -9.208 41.634 1.00 14.30 760 SER A CA 1
ATOM 5744 C C . SER A 1 741 ? 24.930 -10.048 42.285 1.00 14.79 760 SER A C 1
ATOM 5745 O O . SER A 1 741 ? 24.632 -10.909 43.131 1.00 15.19 760 SER A O 1
ATOM 5748 N N . ARG A 1 742 ? 26.180 -9.815 41.889 1.00 15.22 761 ARG A N 1
ATOM 5749 C CA . ARG A 1 742 ? 27.338 -10.562 42.385 1.00 15.94 761 ARG A CA 1
ATOM 5750 C C . ARG A 1 742 ? 28.054 -9.865 43.550 1.00 16.53 761 ARG A C 1
ATOM 5751 O O . ARG A 1 742 ? 28.462 -10.533 44.500 1.00 17.00 761 ARG A O 1
ATOM 5759 N N . ASP A 1 743 ? 28.205 -8.541 43.446 1.00 16.84 762 ASP A N 1
ATOM 5760 C CA . ASP A 1 743 ? 29.034 -7.723 44.339 1.00 17.71 762 ASP A CA 1
ATOM 5761 C C . ASP A 1 743 ? 28.145 -6.957 45.322 1.00 17.86 762 ASP A C 1
ATOM 5762 O O . ASP A 1 743 ? 27.717 -5.833 45.042 1.00 18.07 762 ASP A O 1
ATOM 5767 N N . VAL A 1 744 ? 27.858 -7.576 46.463 1.00 18.29 763 VAL A N 1
ATOM 5768 C CA . VAL A 1 744 ? 26.829 -7.065 47.378 1.00 19.08 763 VAL A CA 1
ATOM 5769 C C . VAL A 1 744 ? 27.299 -7.009 48.830 1.00 20.33 763 VAL A C 1
ATOM 5770 O O . VAL A 1 744 ? 28.165 -7.781 49.241 1.00 19.89 763 VAL A O 1
ATOM 5774 N N . LYS A 1 745 ? 26.732 -6.072 49.585 1.00 22.11 764 LYS A N 1
ATOM 5775 C CA . LYS A 1 745 ? 26.815 -6.101 51.046 1.00 24.06 764 LYS A CA 1
ATOM 5776 C C . LYS A 1 745 ? 25.625 -6.878 51.561 1.00 23.39 764 LYS A C 1
ATOM 5777 O O . LYS A 1 745 ? 24.585 -6.888 50.911 1.00 22.33 764 LYS A O 1
ATOM 5783 N N . SER A 1 746 ? 25.789 -7.543 52.709 1.00 24.17 765 SER A N 1
ATOM 5784 C CA . SER A 1 746 ? 24.736 -8.382 53.296 1.00 25.02 765 SER A CA 1
ATOM 5785 C C . SER A 1 746 ? 24.395 -8.017 54.736 1.00 24.95 765 SER A C 1
ATOM 5786 O O . SER A 1 746 ? 25.254 -7.578 55.499 1.00 25.33 765 SER A O 1
ATOM 5789 N N . ALA A 1 747 ? 23.132 -8.239 55.084 1.00 24.68 766 ALA A N 1
ATOM 5790 C CA . ALA A 1 747 ? 22.663 -8.232 56.469 1.00 24.64 766 ALA A CA 1
ATOM 5791 C C . ALA A 1 747 ? 21.569 -9.283 56.609 1.00 25.78 766 ALA A C 1
ATOM 5792 O O . ALA A 1 747 ? 20.995 -9.738 55.605 1.00 24.88 766 ALA A O 1
ATOM 5794 N N . ARG A 1 748 ? 21.287 -9.673 57.851 1.00 25.64 767 ARG A N 1
ATOM 5795 C CA . ARG A 1 748 ? 20.277 -10.697 58.132 1.00 26.54 767 ARG A CA 1
ATOM 5796 C C . ARG A 1 748 ? 19.152 -10.207 59.060 1.00 25.83 767 ARG A C 1
ATOM 5797 O O . ARG A 1 748 ? 19.361 -9.316 59.893 1.00 25.67 767 ARG A O 1
ATOM 5805 N N . PHE A 1 749 ? 17.961 -10.780 58.863 1.00 24.38 768 PHE A N 1
ATOM 5806 C CA . PHE A 1 749 ? 16.788 -10.534 59.711 1.00 23.96 768 PHE A CA 1
ATOM 5807 C C . PHE A 1 749 ? 15.900 -11.770 59.789 1.00 24.47 768 PHE A C 1
ATOM 5808 O O . PHE A 1 749 ? 15.969 -12.666 58.934 1.00 23.46 768 PHE A O 1
ATOM 5816 N N . THR A 1 750 ? 15.066 -11.803 60.828 1.00 24.67 769 THR A N 1
ATOM 5817 C CA . THR A 1 750 ? 14.157 -12.918 61.072 1.00 24.78 769 THR A CA 1
ATOM 5818 C C . THR A 1 750 ? 12.712 -12.451 60.876 1.00 24.61 769 THR A C 1
ATOM 5819 O O . THR A 1 750 ? 12.329 -11.368 61.326 1.00 24.71 769 THR A O 1
ATOM 5823 N N . LEU A 1 751 ? 11.933 -13.271 60.178 1.00 24.33 770 LEU A N 1
ATOM 5824 C CA . LEU A 1 751 ? 10.482 -13.115 60.089 1.00 25.09 770 LEU A CA 1
ATOM 5825 C C . LEU A 1 751 ? 9.795 -14.108 61.032 1.00 25.52 770 LEU A C 1
ATOM 5826 O O . LEU A 1 751 ? 10.097 -15.302 60.993 1.00 24.59 770 LEU A O 1
ATOM 5831 N N . LYS A 1 752 ? 8.862 -13.614 61.851 1.00 27.42 771 LYS A N 1
ATOM 5832 C CA . LYS A 1 752 ? 8.083 -14.451 62.794 1.00 29.38 771 LYS A CA 1
ATOM 5833 C C . LYS A 1 752 ? 6.576 -14.382 62.503 1.00 29.23 771 LYS A C 1
ATOM 5834 O O . LYS A 1 752 ? 6.126 -13.467 61.828 1.00 29.39 771 LYS A O 1
ATOM 5840 N N . LEU A 1 753 ? 5.795 -15.347 63.001 1.00 29.28 772 LEU A N 1
ATOM 5841 C CA . LEU A 1 753 ? 4.317 -15.305 62.834 1.00 30.82 772 LEU A CA 1
ATOM 5842 C C . LEU A 1 753 ? 3.688 -14.293 63.777 1.00 31.41 772 LEU A C 1
ATOM 5843 O O . LEU A 1 753 ? 4.052 -14.229 64.945 1.00 34.02 772 LEU A O 1
ATOM 5848 N N . ASP B 1 9 ? 7.431 -68.699 57.714 1.00 43.59 28 ASP B N 1
ATOM 5849 C CA . ASP B 1 9 ? 7.325 -67.555 56.746 1.00 42.56 28 ASP B CA 1
ATOM 5850 C C . ASP B 1 9 ? 7.820 -66.228 57.338 1.00 39.48 28 ASP B C 1
ATOM 5851 O O . ASP B 1 9 ? 8.076 -66.108 58.540 1.00 37.98 28 ASP B O 1
ATOM 5856 N N . MET B 1 10 ? 7.950 -65.246 56.454 1.00 35.52 29 MET B N 1
ATOM 5857 C CA . MET B 1 10 ? 8.675 -64.004 56.724 1.00 32.63 29 MET B CA 1
ATOM 5858 C C . MET B 1 10 ? 8.018 -63.060 57.725 1.00 30.22 29 MET B C 1
ATOM 5859 O O . MET B 1 10 ? 8.689 -62.547 58.623 1.00 27.54 29 MET B O 1
ATOM 5864 N N . ASP B 1 11 ? 6.729 -62.794 57.531 1.00 30.78 30 ASP B N 1
ATOM 5865 C CA . ASP B 1 11 ? 6.003 -61.839 58.376 1.00 32.27 30 ASP B CA 1
ATOM 5866 C C . ASP B 1 11 ? 6.129 -62.194 59.864 1.00 33.82 30 ASP B C 1
ATOM 5867 O O . ASP B 1 11 ? 6.458 -61.328 60.662 1.00 34.05 30 ASP B O 1
ATOM 5872 N N . ARG B 1 12 ? 5.943 -63.465 60.225 1.00 35.93 31 ARG B N 1
ATOM 5873 C CA . ARG B 1 12 ? 6.104 -63.896 61.632 1.00 38.33 31 ARG B CA 1
ATOM 5874 C C . ARG B 1 12 ? 7.533 -63.728 62.155 1.00 35.72 31 ARG B C 1
ATOM 5875 O O . ARG B 1 12 ? 7.737 -63.215 63.266 1.00 33.01 31 ARG B O 1
ATOM 5883 N N . PHE B 1 13 ? 8.512 -64.178 61.371 1.00 34.03 32 PHE B N 1
ATOM 5884 C CA . PHE B 1 13 ? 9.911 -64.060 61.781 1.00 33.34 32 PHE B CA 1
ATOM 5885 C C . PHE B 1 13 ? 10.272 -62.615 62.106 1.00 31.45 32 PHE B C 1
ATOM 5886 O O . PHE B 1 13 ? 10.883 -62.334 63.137 1.00 30.78 32 PHE B O 1
ATOM 5894 N N . ILE B 1 14 ? 9.893 -61.708 61.212 1.00 30.93 33 ILE B N 1
ATOM 5895 C CA . ILE B 1 14 ? 10.229 -60.297 61.363 1.00 29.84 33 ILE B CA 1
ATOM 5896 C C . ILE B 1 14 ? 9.372 -59.627 62.448 1.00 29.04 33 ILE B C 1
ATOM 5897 O O . ILE B 1 14 ? 9.885 -58.790 63.185 1.00 26.18 33 ILE B O 1
ATOM 5902 N N . ASP B 1 15 ? 8.085 -59.980 62.538 1.00 31.10 34 ASP B N 1
ATOM 5903 C CA . ASP B 1 15 ? 7.248 -59.574 63.694 1.00 32.68 34 ASP B CA 1
ATOM 5904 C C . ASP B 1 15 ? 7.967 -59.916 64.998 1.00 32.04 34 ASP B C 1
ATOM 5905 O O . ASP B 1 15 ? 8.146 -59.057 65.867 1.00 31.60 34 ASP B O 1
ATOM 5910 N N . ALA B 1 16 ? 8.391 -61.177 65.105 1.00 31.74 35 ALA B N 1
ATOM 5911 C CA . ALA B 1 16 ? 9.055 -61.690 66.310 1.00 30.55 35 ALA B CA 1
ATOM 5912 C C . ALA B 1 16 ? 10.357 -60.967 66.617 1.00 29.17 35 ALA B C 1
ATOM 5913 O O . ALA B 1 16 ? 10.597 -60.582 67.757 1.00 28.61 35 ALA B O 1
ATOM 5915 N N . LEU B 1 17 ? 11.191 -60.762 65.600 1.00 28.26 36 LEU B N 1
ATOM 5916 C CA . LEU B 1 17 ? 12.469 -60.063 65.789 1.00 27.66 36 LEU B CA 1
ATOM 5917 C C . LEU B 1 17 ? 12.265 -58.590 66.189 1.00 27.03 36 LEU B C 1
ATOM 5918 O O . LEU B 1 17 ? 12.953 -58.094 67.077 1.00 26.48 36 LEU B O 1
ATOM 5923 N N . MET B 1 18 ? 11.312 -57.908 65.553 1.00 28.50 37 MET B N 1
ATOM 5924 C CA . MET B 1 18 ? 11.057 -56.481 65.832 1.00 28.71 37 MET B CA 1
ATOM 5925 C C . MET B 1 18 ? 10.456 -56.211 67.211 1.00 30.63 37 MET B C 1
ATOM 5926 O O . MET B 1 18 ? 10.815 -55.219 67.847 1.00 30.08 37 MET B O 1
ATOM 5931 N N . LYS B 1 19 ? 9.582 -57.100 67.679 1.00 33.84 38 LYS B N 1
ATOM 5932 C CA . LYS B 1 19 ? 9.089 -57.048 69.069 1.00 36.04 38 LYS B CA 1
ATOM 5933 C C . LYS B 1 19 ? 10.234 -57.077 70.092 1.00 35.13 38 LYS B C 1
ATOM 5934 O O . LYS B 1 19 ? 10.122 -56.488 71.168 1.00 34.09 38 LYS B O 1
ATOM 5940 N N . LYS B 1 20 ? 11.334 -57.745 69.746 1.00 34.38 39 LYS B N 1
ATOM 5941 C CA . LYS B 1 20 ? 12.548 -57.719 70.571 1.00 33.77 39 LYS B CA 1
ATOM 5942 C C . LYS B 1 20 ? 13.375 -56.430 70.559 1.00 32.02 39 LYS B C 1
ATOM 5943 O O . LYS B 1 20 ? 14.196 -56.238 71.454 1.00 31.25 39 LYS B O 1
ATOM 5949 N N . MET B 1 21 ? 13.204 -55.562 69.562 1.00 30.67 40 MET B N 1
ATOM 5950 C CA . MET B 1 21 ? 14.137 -54.442 69.396 1.00 29.19 40 MET B CA 1
ATOM 5951 C C . MET B 1 21 ? 13.838 -53.189 70.181 1.00 28.04 40 MET B C 1
ATOM 5952 O O . MET B 1 21 ? 12.684 -52.811 70.376 1.00 29.38 40 MET B O 1
ATOM 5957 N N . THR B 1 22 ? 14.918 -52.521 70.562 1.00 27.15 41 THR B N 1
ATOM 5958 C CA . THR B 1 22 ? 14.860 -51.162 71.059 1.00 26.57 41 THR B CA 1
ATOM 5959 C C . THR B 1 22 ? 14.652 -50.214 69.881 1.00 27.44 41 THR B C 1
ATOM 5960 O O . THR B 1 22 ? 14.829 -50.599 68.720 1.00 27.06 41 THR B O 1
ATOM 5964 N N . VAL B 1 23 ? 14.295 -48.976 70.199 1.00 27.94 42 VAL B N 1
ATOM 5965 C CA . VAL B 1 23 ? 14.111 -47.931 69.185 1.00 28.39 42 VAL B CA 1
ATOM 5966 C C . VAL B 1 23 ? 15.437 -47.640 68.488 1.00 28.82 42 VAL B C 1
ATOM 5967 O O . VAL B 1 23 ? 15.473 -47.505 67.264 1.00 29.11 42 VAL B O 1
ATOM 5971 N N . GLU B 1 24 ? 16.502 -47.540 69.284 1.00 29.49 43 GLU B N 1
ATOM 5972 C CA . GLU B 1 24 ? 17.886 -47.397 68.793 1.00 30.28 43 GLU B CA 1
ATOM 5973 C C . GLU B 1 24 ? 18.273 -48.497 67.789 1.00 30.52 43 GLU B C 1
ATOM 5974 O O . GLU B 1 24 ? 18.919 -48.213 66.776 1.00 30.25 43 GLU B O 1
ATOM 5980 N N . GLU B 1 25 ? 17.883 -49.740 68.078 1.00 29.91 44 GLU B N 1
ATOM 5981 C CA . GLU B 1 25 ? 18.151 -50.884 67.188 1.00 29.56 44 GLU B CA 1
ATOM 5982 C C . GLU B 1 25 ? 17.376 -50.842 65.872 1.00 28.92 44 GLU B C 1
ATOM 5983 O O . GLU B 1 25 ? 17.899 -51.221 64.825 1.00 28.76 44 GLU B O 1
ATOM 5989 N N . LYS B 1 26 ? 16.123 -50.411 65.940 1.00 27.86 45 LYS B N 1
ATOM 5990 C CA . LYS B 1 26 ? 15.314 -50.182 64.745 1.00 27.54 45 LYS B CA 1
ATOM 5991 C C . LYS B 1 26 ? 15.894 -49.055 63.892 1.00 27.10 45 LYS B C 1
ATOM 5992 O O . LYS B 1 26 ? 15.949 -49.170 62.672 1.00 26.10 45 LYS B O 1
ATOM 5998 N N . ILE B 1 27 ? 16.308 -47.970 64.544 1.00 27.28 46 ILE B N 1
ATOM 5999 C CA . ILE B 1 27 ? 16.976 -46.857 63.863 1.00 27.02 46 ILE B CA 1
ATOM 6000 C C . ILE B 1 27 ? 18.261 -47.345 63.186 1.00 26.51 46 ILE B C 1
ATOM 6001 O O . ILE B 1 27 ? 18.574 -46.928 62.067 1.00 27.02 46 ILE B O 1
ATOM 6006 N N . GLY B 1 28 ? 18.989 -48.231 63.862 1.00 24.54 47 GLY B N 1
ATOM 6007 C CA . GLY B 1 28 ? 20.268 -48.734 63.371 1.00 24.31 47 GLY B CA 1
ATOM 6008 C C . GLY B 1 28 ? 20.208 -49.502 62.066 1.00 22.68 47 GLY B C 1
ATOM 6009 O O . GLY B 1 28 ? 21.148 -49.443 61.275 1.00 24.54 47 GLY B O 1
ATOM 6010 N N . GLN B 1 29 ? 19.102 -50.212 61.847 1.00 21.50 48 GLN B N 1
ATOM 6011 C CA . GLN B 1 29 ? 18.841 -50.932 60.606 1.00 20.83 48 GLN B CA 1
ATOM 6012 C C . GLN B 1 29 ? 18.820 -50.006 59.399 1.00 20.41 48 GLN B C 1
ATOM 6013 O O . GLN B 1 29 ? 19.108 -50.438 58.286 1.00 21.19 48 GLN B O 1
ATOM 6019 N N . LEU B 1 30 ? 18.527 -48.737 59.658 1.00 19.89 49 LEU B N 1
ATOM 6020 C CA . LEU B 1 30 ? 18.438 -47.694 58.635 1.00 20.24 49 LEU B CA 1
ATOM 6021 C C . LEU B 1 30 ? 19.758 -46.949 58.388 1.00 20.73 49 LEU B C 1
ATOM 6022 O O . LEU B 1 30 ? 19.777 -45.979 57.633 1.00 20.57 49 LEU B O 1
ATOM 6027 N N . ASN B 1 31 ? 20.850 -47.379 59.023 1.00 21.27 50 ASN B N 1
ATOM 6028 C CA . ASN B 1 31 ? 22.125 -46.682 58.935 1.00 21.90 50 ASN B CA 1
ATOM 6029 C C . ASN B 1 31 ? 23.065 -47.442 58.019 1.00 21.58 50 ASN B C 1
ATOM 6030 O O . ASN B 1 31 ? 23.348 -48.620 58.250 1.00 20.14 50 ASN B O 1
ATOM 6035 N N . LEU B 1 32 ? 23.550 -46.750 56.989 1.00 20.51 51 LEU B N 1
ATOM 6036 C CA . LEU B 1 32 ? 24.506 -47.289 56.026 1.00 21.05 51 LEU B CA 1
ATOM 6037 C C . LEU B 1 32 ? 25.766 -46.385 55.982 1.00 21.94 51 LEU B C 1
ATOM 6038 O O . LEU B 1 32 ? 25.880 -45.515 55.117 1.00 21.68 51 LEU B O 1
ATOM 6043 N N . PRO B 1 33 ? 26.709 -46.558 56.937 1.00 22.36 52 PRO B N 1
ATOM 6044 C CA . PRO B 1 33 ? 28.008 -45.853 56.865 1.00 23.11 52 PRO B CA 1
ATOM 6045 C C . PRO B 1 33 ? 28.947 -46.417 55.797 1.00 24.31 52 PRO B C 1
ATOM 6046 O O . PRO B 1 33 ? 28.674 -47.477 55.241 1.00 24.51 52 PRO B O 1
ATOM 6050 N N . VAL B 1 34 ? 30.051 -45.709 55.550 1.00 27.07 53 VAL B N 1
ATOM 6051 C CA . VAL B 1 34 ? 31.079 -46.117 54.569 1.00 29.34 53 VAL B CA 1
ATOM 6052 C C . VAL B 1 34 ? 32.430 -46.375 55.240 1.00 30.06 53 VAL B C 1
ATOM 6053 O O . VAL B 1 34 ? 32.500 -46.925 56.336 1.00 32.46 53 VAL B O 1
ATOM 6057 N N . ILE B 1 48 ? 33.346 -47.583 63.487 1.00 42.06 67 ILE B N 1
ATOM 6058 C CA . ILE B 1 48 ? 32.585 -48.639 62.811 1.00 43.10 67 ILE B CA 1
ATOM 6059 C C . ILE B 1 48 ? 32.428 -49.924 63.637 1.00 43.29 67 ILE B C 1
ATOM 6060 O O . ILE B 1 48 ? 31.323 -50.461 63.740 1.00 43.96 67 ILE B O 1
ATOM 6065 N N . ALA B 1 49 ? 33.518 -50.426 64.210 1.00 43.57 68 ALA B N 1
ATOM 6066 C CA . ALA B 1 49 ? 33.481 -51.707 64.923 1.00 42.83 68 ALA B CA 1
ATOM 6067 C C . ALA B 1 49 ? 32.541 -51.610 66.124 1.00 41.51 68 ALA B C 1
ATOM 6068 O O . ALA B 1 49 ? 31.748 -52.518 66.381 1.00 42.45 68 ALA B O 1
ATOM 6070 N N . ALA B 1 50 ? 32.625 -50.484 66.827 1.00 38.62 69 ALA B N 1
ATOM 6071 C CA . ALA B 1 50 ? 31.766 -50.179 67.971 1.00 37.48 69 ALA B CA 1
ATOM 6072 C C . ALA B 1 50 ? 30.307 -49.885 67.599 1.00 36.60 69 ALA B C 1
ATOM 6073 O O . ALA B 1 50 ? 29.395 -50.210 68.368 1.00 35.92 69 ALA B O 1
ATOM 6075 N N . LYS B 1 51 ? 30.088 -49.248 66.448 1.00 35.02 70 LYS B N 1
ATOM 6076 C CA . LYS B 1 51 ? 28.729 -49.038 65.929 1.00 34.94 70 LYS B CA 1
ATOM 6077 C C . LYS B 1 51 ? 27.990 -50.364 65.720 1.00 34.22 70 LYS B C 1
ATOM 6078 O O . LYS B 1 51 ? 26.816 -50.481 66.084 1.00 34.95 70 LYS B O 1
ATOM 6084 N N . ILE B 1 52 ? 28.672 -51.349 65.134 1.00 33.37 71 ILE B N 1
ATOM 6085 C CA . ILE B 1 52 ? 28.089 -52.681 64.914 1.00 34.14 71 ILE B CA 1
ATOM 6086 C C . ILE B 1 52 ? 27.722 -53.373 66.233 1.00 35.76 71 ILE B C 1
ATOM 6087 O O . ILE B 1 52 ? 26.695 -54.049 66.309 1.00 34.55 71 ILE B O 1
ATOM 6092 N N . LYS B 1 53 ? 28.562 -53.199 67.251 1.00 39.54 72 LYS B N 1
ATOM 6093 C CA . LYS B 1 53 ? 28.337 -53.789 68.581 1.00 41.70 72 LYS B CA 1
ATOM 6094 C C . LYS B 1 53 ? 27.072 -53.210 69.218 1.00 41.19 72 LYS B C 1
ATOM 6095 O O . LYS B 1 53 ? 26.264 -53.940 69.789 1.00 41.71 72 LYS B O 1
ATOM 6101 N N . ARG B 1 54 ? 26.914 -51.895 69.095 1.00 40.27 73 ARG B N 1
ATOM 6102 C CA . ARG B 1 54 ? 25.696 -51.189 69.527 1.00 39.67 73 ARG B CA 1
ATOM 6103 C C . ARG B 1 54 ? 24.423 -51.405 68.674 1.00 37.69 73 ARG B C 1
ATOM 6104 O O . ARG B 1 54 ? 23.372 -50.844 68.998 1.00 38.56 73 ARG B O 1
ATOM 6112 N N . GLY B 1 55 ? 24.502 -52.198 67.605 1.00 34.72 74 GLY B N 1
ATOM 6113 C CA . GLY B 1 55 ? 23.366 -52.409 66.700 1.00 33.03 74 GLY B CA 1
ATOM 6114 C C . GLY B 1 55 ? 22.996 -51.201 65.845 1.00 31.99 74 GLY B C 1
ATOM 6115 O O . GLY B 1 55 ? 21.884 -51.128 65.332 1.00 30.29 74 GLY B O 1
ATOM 6116 N N . GLU B 1 56 ? 23.933 -50.271 65.674 1.00 31.05 75 GLU B N 1
ATOM 6117 C CA . GLU B 1 56 ? 23.699 -49.031 64.921 1.00 31.10 75 GLU B CA 1
ATOM 6118 C C . GLU B 1 56 ? 23.996 -49.103 63.421 1.00 28.92 75 GLU B C 1
ATOM 6119 O O . GLU B 1 56 ? 24.029 -48.062 62.770 1.00 29.26 75 GLU B O 1
ATOM 6125 N N . VAL B 1 57 ? 24.206 -50.303 62.879 1.00 26.09 76 VAL B N 1
ATOM 6126 C CA . VAL B 1 57 ? 24.629 -50.465 61.478 1.00 24.82 76 VAL B CA 1
ATOM 6127 C C . VAL B 1 57 ? 23.749 -51.481 60.764 1.00 23.36 76 VAL B C 1
ATOM 6128 O O . VAL B 1 57 ? 23.645 -52.633 61.176 1.00 22.68 76 VAL B O 1
ATOM 6132 N N . GLY B 1 58 ? 23.118 -51.029 59.683 1.00 21.52 77 GLY B N 1
ATOM 6133 C CA . GLY B 1 58 ? 22.269 -51.875 58.853 1.00 20.39 77 GLY B CA 1
ATOM 6134 C C . GLY B 1 58 ? 23.006 -52.524 57.700 1.00 19.46 77 GLY B C 1
ATOM 6135 O O . GLY B 1 58 ? 22.605 -53.580 57.211 1.00 19.72 77 GLY B O 1
ATOM 6136 N N . GLY B 1 59 ? 24.072 -51.876 57.257 1.00 19.77 78 GLY B N 1
ATOM 6137 C CA . GLY B 1 59 ? 24.841 -52.336 56.114 1.00 19.61 78 GLY B CA 1
ATOM 6138 C C . GLY B 1 59 ? 26.077 -51.488 55.980 1.00 19.60 78 GLY B C 1
ATOM 6139 O O . GLY B 1 59 ? 26.221 -50.463 56.646 1.00 19.23 78 GLY B O 1
ATOM 6140 N N . LEU B 1 60 ? 26.982 -51.941 55.127 1.00 20.24 79 LEU B N 1
ATOM 6141 C CA . LEU B 1 60 ? 28.161 -51.193 54.784 1.00 21.37 79 LEU B CA 1
ATOM 6142 C C . LEU B 1 60 ? 28.306 -51.187 53.279 1.00 20.18 79 LEU B C 1
ATOM 6143 O O . LEU B 1 60 ? 27.683 -51.982 52.577 1.00 19.63 79 LEU B O 1
ATOM 6148 N N . PHE B 1 61 ? 29.133 -50.276 52.793 1.00 21.61 80 PHE B N 1
ATOM 6149 C CA . PHE B 1 61 ? 29.476 -50.280 51.384 1.00 21.49 80 PHE B CA 1
ATOM 6150 C C . PHE B 1 61 ? 30.891 -49.800 51.078 1.00 22.51 80 PHE B C 1
ATOM 6151 O O . PHE B 1 61 ? 31.522 -49.085 51.865 1.00 22.73 80 PHE B O 1
ATOM 6159 N N . ASN B 1 62 ? 31.334 -50.202 49.887 1.00 24.22 81 ASN B N 1
ATOM 6160 C CA . ASN B 1 62 ? 32.696 -49.998 49.347 1.00 25.26 81 ASN B CA 1
ATOM 6161 C C . ASN B 1 62 ? 33.811 -50.759 50.032 1.00 25.28 81 ASN B C 1
ATOM 6162 O O . ASN B 1 62 ? 34.985 -50.446 49.840 1.00 26.50 81 ASN B O 1
ATOM 6167 N N . LEU B 1 63 ? 33.458 -51.774 50.806 1.00 24.53 82 LEU B N 1
ATOM 6168 C CA . LEU B 1 63 ? 34.453 -52.668 51.348 1.00 24.20 82 LEU B CA 1
ATOM 6169 C C . LEU B 1 63 ? 34.647 -53.803 50.332 1.00 22.83 82 LEU B C 1
ATOM 6170 O O . LEU B 1 63 ? 33.682 -54.477 49.938 1.00 21.99 82 LEU B O 1
ATOM 6175 N N . LYS B 1 64 ? 35.891 -53.969 49.876 1.00 22.22 83 LYS B N 1
ATOM 6176 C CA . LYS B 1 64 ? 36.263 -55.033 48.942 1.00 21.30 83 LYS B CA 1
ATOM 6177 C C . LYS B 1 64 ? 37.035 -56.179 49.618 1.00 22.41 83 LYS B C 1
ATOM 6178 O O . LYS B 1 64 ? 38.009 -55.936 50.331 1.00 22.97 83 LYS B O 1
ATOM 6184 N N . GLY B 1 65 ? 36.596 -57.409 49.353 1.00 23.89 84 GLY B N 1
ATOM 6185 C CA . GLY B 1 65 ? 37.311 -58.632 49.753 1.00 24.03 84 GLY B CA 1
ATOM 6186 C C . GLY B 1 65 ? 36.470 -59.518 50.655 1.00 25.03 84 GLY B C 1
ATOM 6187 O O . GLY B 1 65 ? 36.049 -59.083 51.732 1.00 25.46 84 GLY B O 1
ATOM 6188 N N . VAL B 1 66 ? 36.244 -60.759 50.222 1.00 26.06 85 VAL B N 1
ATOM 6189 C CA . VAL B 1 66 ? 35.431 -61.740 50.958 1.00 27.07 85 VAL B CA 1
ATOM 6190 C C . VAL B 1 66 ? 35.946 -61.970 52.400 1.00 28.58 85 VAL B C 1
ATOM 6191 O O . VAL B 1 66 ? 35.160 -62.218 53.307 1.00 28.91 85 VAL B O 1
ATOM 6195 N N . GLU B 1 67 ? 37.260 -61.836 52.577 1.00 30.26 86 GLU B N 1
ATOM 6196 C CA . GLU B 1 67 ? 37.963 -61.877 53.892 1.00 31.04 86 GLU B CA 1
ATOM 6197 C C . GLU B 1 67 ? 37.531 -60.775 54.861 1.00 31.36 86 GLU B C 1
ATOM 6198 O O . GLU B 1 67 ? 37.144 -61.051 56.006 1.00 31.15 86 GLU B O 1
ATOM 6204 N N . LYS B 1 68 ? 37.644 -59.528 54.411 1.00 31.22 87 LYS B N 1
ATOM 6205 C CA . LYS B 1 68 ? 37.290 -58.382 55.235 1.00 32.08 87 LYS B CA 1
ATOM 6206 C C . LYS B 1 68 ? 35.786 -58.445 55.521 1.00 30.29 87 LYS B C 1
ATOM 6207 O O . LYS B 1 68 ? 35.358 -58.337 56.668 1.00 30.51 87 LYS B O 1
ATOM 6213 N N . ILE B 1 69 ? 34.997 -58.684 54.477 1.00 27.90 88 ILE B N 1
ATOM 6214 C CA . ILE B 1 69 ? 33.537 -58.763 54.608 1.00 26.75 88 ILE B CA 1
ATOM 6215 C C . ILE B 1 69 ? 33.046 -59.863 55.569 1.00 28.15 88 ILE B C 1
ATOM 6216 O O . ILE B 1 69 ? 32.235 -59.576 56.463 1.00 26.20 88 ILE B O 1
ATOM 6221 N N . ARG B 1 70 ? 33.524 -61.098 55.385 1.00 29.69 89 ARG B N 1
ATOM 6222 C CA . ARG B 1 70 ? 33.149 -62.218 56.266 1.00 32.68 89 ARG B CA 1
ATOM 6223 C C . ARG B 1 70 ? 33.426 -61.900 57.741 1.00 32.48 89 ARG B C 1
ATOM 6224 O O . ARG B 1 70 ? 32.626 -62.247 58.612 1.00 32.77 89 ARG B O 1
ATOM 6232 N N . ASP B 1 71 ? 34.542 -61.228 58.006 1.00 31.70 90 ASP B N 1
ATOM 6233 C CA . ASP B 1 71 ? 34.899 -60.821 59.370 1.00 32.86 90 ASP B CA 1
ATOM 6234 C C . ASP B 1 71 ? 34.040 -59.692 59.934 1.00 32.44 90 ASP B C 1
ATOM 6235 O O . ASP B 1 71 ? 33.777 -59.668 61.142 1.00 32.96 90 ASP B O 1
ATOM 6240 N N . VAL B 1 72 ? 33.631 -58.746 59.087 1.00 30.40 91 VAL B N 1
ATOM 6241 C CA . VAL B 1 72 ? 32.662 -57.738 59.523 1.00 28.96 91 VAL B CA 1
ATOM 6242 C C . VAL B 1 72 ? 31.305 -58.409 59.776 1.00 28.47 91 VAL B C 1
ATOM 6243 O O . VAL B 1 72 ? 30.654 -58.087 60.764 1.00 30.92 91 VAL B O 1
ATOM 6247 N N . GLN B 1 73 ? 30.896 -59.354 58.928 1.00 28.36 92 GLN B N 1
ATOM 6248 C CA . GLN B 1 73 ? 29.633 -60.069 59.148 1.00 28.79 92 GLN B CA 1
ATOM 6249 C C . GLN B 1 73 ? 29.663 -60.818 60.478 1.00 32.05 92 GLN B C 1
ATOM 6250 O O . GLN B 1 73 ? 28.676 -60.817 61.218 1.00 31.28 92 GLN B O 1
ATOM 6256 N N . LYS B 1 74 ? 30.805 -61.441 60.769 1.00 35.29 93 LYS B N 1
ATOM 6257 C CA . LYS B 1 74 ? 30.988 -62.206 62.007 1.00 38.41 93 LYS B CA 1
ATOM 6258 C C . LYS B 1 74 ? 30.724 -61.336 63.237 1.00 38.70 93 LYS B C 1
ATOM 6259 O O . LYS B 1 74 ? 29.967 -61.739 64.112 1.00 38.91 93 LYS B O 1
ATOM 6265 N N . GLN B 1 75 ? 31.321 -60.142 63.277 1.00 39.59 94 GLN B N 1
ATOM 6266 C CA . GLN B 1 75 ? 31.080 -59.176 64.359 1.00 41.14 94 GLN B CA 1
ATOM 6267 C C . GLN B 1 75 ? 29.599 -58.858 64.525 1.00 40.53 94 GLN B C 1
ATOM 6268 O O . GLN B 1 75 ? 29.062 -58.926 65.627 1.00 39.63 94 GLN B O 1
ATOM 6274 N N . ALA B 1 76 ? 28.958 -58.479 63.425 1.00 39.17 95 ALA B N 1
ATOM 6275 C CA . ALA B 1 76 ? 27.516 -58.237 63.415 1.00 37.80 95 ALA B CA 1
ATOM 6276 C C . ALA B 1 76 ? 26.717 -59.418 63.986 1.00 36.26 95 ALA B C 1
ATOM 6277 O O . ALA B 1 76 ? 25.852 -59.219 64.836 1.00 34.92 95 ALA B O 1
ATOM 6279 N N . VAL B 1 77 ? 27.039 -60.633 63.540 1.00 35.06 96 VAL B N 1
ATOM 6280 C CA . VAL B 1 77 ? 26.305 -61.859 63.930 1.00 34.64 96 VAL B CA 1
ATOM 6281 C C . VAL B 1 77 ? 26.570 -62.312 65.370 1.00 33.17 96 VAL B C 1
ATOM 6282 O O . VAL B 1 77 ? 25.643 -62.759 66.055 1.00 31.69 96 VAL B O 1
ATOM 6286 N N A GLU B 1 78 ? 27.817 -62.205 65.824 0.50 32.46 97 GLU B N 1
ATOM 6287 N N B GLU B 1 78 ? 27.834 -62.205 65.786 0.50 32.91 97 GLU B N 1
ATOM 6288 C CA A GLU B 1 78 ? 28.206 -62.719 67.152 0.50 32.04 97 GLU B CA 1
ATOM 6289 C CA B GLU B 1 78 ? 28.330 -62.728 67.073 0.50 32.77 97 GLU B CA 1
ATOM 6290 C C A GLU B 1 78 ? 28.501 -61.660 68.227 0.50 33.61 97 GLU B C 1
ATOM 6291 C C B GLU B 1 78 ? 28.488 -61.669 68.193 0.50 34.00 97 GLU B C 1
ATOM 6292 O O A GLU B 1 78 ? 28.486 -61.989 69.417 0.50 34.86 97 GLU B O 1
ATOM 6293 O O B GLU B 1 78 ? 28.353 -62.008 69.372 0.50 35.12 97 GLU B O 1
ATOM 6304 N N . GLN B 1 79 ? 28.745 -60.407 67.829 1.00 34.96 98 GLN B N 1
ATOM 6305 C CA . GLN B 1 79 ? 29.040 -59.296 68.805 1.00 36.60 98 GLN B CA 1
ATOM 6306 C C . GLN B 1 79 ? 28.024 -58.136 68.983 1.00 35.85 98 GLN B C 1
ATOM 6307 O O . GLN B 1 79 ? 28.316 -57.179 69.709 1.00 35.97 98 GLN B O 1
ATOM 6313 N N . SER B 1 80 ? 26.863 -58.202 68.337 1.00 34.28 99 SER B N 1
ATOM 6314 C CA . SER B 1 80 ? 25.772 -57.242 68.597 1.00 33.04 99 SER B CA 1
ATOM 6315 C C . SER B 1 80 ? 24.731 -57.947 69.445 1.00 33.94 99 SER B C 1
ATOM 6316 O O . SER B 1 80 ? 24.567 -59.163 69.318 1.00 34.26 99 SER B O 1
ATOM 6319 N N . ARG B 1 81 ? 24.017 -57.202 70.294 1.00 34.80 100 ARG B N 1
ATOM 6320 C CA . ARG B 1 81 ? 22.971 -57.805 71.141 1.00 35.30 100 ARG B CA 1
ATOM 6321 C C . ARG B 1 81 ? 22.119 -58.800 70.342 1.00 33.17 100 ARG B C 1
ATOM 6322 O O . ARG B 1 81 ? 21.901 -59.924 70.793 1.00 32.87 100 ARG B O 1
ATOM 6330 N N . LEU B 1 82 ? 21.689 -58.405 69.140 1.00 31.04 101 LEU B N 1
ATOM 6331 C CA . LEU B 1 82 ? 20.703 -59.176 68.373 1.00 29.84 101 LEU B CA 1
ATOM 6332 C C . LEU B 1 82 ? 21.210 -60.040 67.202 1.00 29.19 101 LEU B C 1
ATOM 6333 O O . LEU B 1 82 ? 20.461 -60.880 66.701 1.00 27.77 101 LEU B O 1
ATOM 6338 N N . GLY B 1 83 ? 22.455 -59.850 66.776 1.00 29.19 102 GLY B N 1
ATOM 6339 C CA . GLY B 1 83 ? 23.046 -60.684 65.717 1.00 29.35 102 GLY B CA 1
ATOM 6340 C C . GLY B 1 83 ? 22.511 -60.501 64.297 1.00 29.25 102 GLY B C 1
ATOM 6341 O O . GLY B 1 83 ? 22.649 -61.404 63.470 1.00 29.78 102 GLY B O 1
ATOM 6342 N N . ILE B 1 84 ? 21.906 -59.349 64.006 1.00 28.80 103 ILE B N 1
ATOM 6343 C CA . ILE B 1 84 ? 21.259 -59.120 62.691 1.00 27.75 103 ILE B CA 1
ATOM 6344 C C . ILE B 1 84 ? 22.339 -58.989 61.587 1.00 26.04 103 ILE B C 1
ATOM 6345 O O . ILE B 1 84 ? 23.231 -58.165 61.719 1.00 25.59 103 ILE B O 1
ATOM 6350 N N . PRO B 1 85 ? 22.270 -59.809 60.513 1.00 25.01 104 PRO B N 1
ATOM 6351 C CA . PRO B 1 85 ? 23.342 -59.760 59.501 1.00 24.70 104 PRO B CA 1
ATOM 6352 C C . PRO B 1 85 ? 23.304 -58.479 58.650 1.00 24.58 104 PRO B C 1
ATOM 6353 O O . PRO B 1 85 ? 22.230 -57.914 58.447 1.00 23.82 104 PRO B O 1
ATOM 6357 N N . LEU B 1 86 ? 24.473 -58.018 58.205 1.00 24.20 105 LEU B N 1
ATOM 6358 C CA . LEU B 1 86 ? 24.594 -56.803 57.373 1.00 24.07 105 LEU B CA 1
ATOM 6359 C C . LEU B 1 86 ? 24.412 -57.103 55.901 1.00 22.53 105 LEU B C 1
ATOM 6360 O O . LEU B 1 86 ? 24.743 -58.187 55.435 1.00 22.90 105 LEU B O 1
ATOM 6365 N N . LEU B 1 87 ? 23.869 -56.127 55.178 1.00 21.51 106 LEU B N 1
ATOM 6366 C CA . LEU B 1 87 ? 24.029 -56.052 53.723 1.00 20.15 106 LEU B CA 1
ATOM 6367 C C . LEU B 1 87 ? 25.409 -55.475 53.430 1.00 19.24 106 LEU B C 1
ATOM 6368 O O . LEU B 1 87 ? 25.889 -54.617 54.162 1.00 18.51 106 LEU B O 1
ATOM 6373 N N . PHE B 1 88 ? 26.033 -55.939 52.349 1.00 18.91 107 PHE B N 1
ATOM 6374 C CA . PHE B 1 88 ? 27.281 -55.352 51.864 1.00 19.07 107 PHE B CA 1
ATOM 6375 C C . PHE B 1 88 ? 27.103 -54.892 50.425 1.00 18.40 107 PHE B C 1
ATOM 6376 O O . PHE B 1 88 ? 26.860 -55.705 49.531 1.00 18.28 107 PHE B O 1
ATOM 6384 N N . GLY B 1 89 ? 27.235 -53.584 50.241 1.00 18.46 108 GLY B N 1
ATOM 6385 C CA . GLY B 1 89 ? 26.987 -52.929 48.963 1.00 18.26 108 GLY B CA 1
ATOM 6386 C C . GLY B 1 89 ? 28.229 -52.490 48.214 1.00 17.84 108 GLY B C 1
ATOM 6387 O O . GLY B 1 89 ? 29.283 -52.231 48.802 1.00 17.99 108 GLY B O 1
ATOM 6388 N N . MET B 1 90 ? 28.079 -52.377 46.898 1.00 17.67 109 MET B N 1
ATOM 6389 C CA . MET B 1 90 ? 29.103 -51.777 46.061 1.00 17.16 109 MET B CA 1
ATOM 6390 C C . MET B 1 90 ? 28.479 -51.231 44.789 1.00 15.51 109 MET B C 1
ATOM 6391 O O . MET B 1 90 ? 27.416 -51.691 44.381 1.00 15.02 109 MET B O 1
ATOM 6396 N N . ASP B 1 91 ? 29.146 -50.245 44.185 1.00 15.47 110 ASP B N 1
ATOM 6397 C CA . ASP B 1 91 ? 28.830 -49.819 42.820 1.00 15.17 110 ASP B CA 1
ATOM 6398 C C . ASP B 1 91 ? 29.419 -50.842 41.869 1.00 14.78 110 ASP B C 1
ATOM 6399 O O . ASP B 1 91 ? 30.550 -50.693 41.393 1.00 15.64 110 ASP B O 1
ATOM 6404 N N . VAL B 1 92 ? 28.657 -51.906 41.647 1.00 14.48 111 VAL B N 1
ATOM 6405 C CA . VAL B 1 92 ? 28.975 -52.887 40.610 1.00 14.13 111 VAL B CA 1
ATOM 6406 C C . VAL B 1 92 ? 28.093 -52.493 39.415 1.00 13.40 111 VAL B C 1
ATOM 6407 O O . VAL B 1 92 ? 26.923 -52.862 39.323 1.00 13.25 111 VAL B O 1
ATOM 6411 N N . ILE B 1 93 ? 28.686 -51.692 38.529 1.00 12.93 112 ILE B N 1
ATOM 6412 C CA . ILE B 1 93 ? 27.965 -50.909 37.513 1.00 12.58 112 ILE B CA 1
ATOM 6413 C C . ILE B 1 93 ? 28.067 -51.538 36.134 1.00 12.01 112 ILE B C 1
ATOM 6414 O O . ILE B 1 93 ? 27.076 -51.677 35.463 1.00 11.60 112 ILE B O 1
ATOM 6419 N N . HIS B 1 94 ? 29.273 -51.884 35.713 1.00 12.06 113 HIS B N 1
ATOM 6420 C CA . HIS B 1 94 ? 29.469 -52.644 34.471 1.00 11.92 113 HIS B CA 1
ATOM 6421 C C . HIS B 1 94 ? 30.604 -53.657 34.651 1.00 12.83 113 HIS B C 1
ATOM 6422 O O . HIS B 1 94 ? 31.408 -53.897 33.749 1.00 12.53 113 HIS B O 1
ATOM 6429 N N . GLY B 1 95 ? 30.629 -54.279 35.826 1.00 13.37 114 GLY B N 1
ATOM 6430 C CA . GLY B 1 95 ? 31.566 -55.346 36.124 1.00 14.09 114 GLY B CA 1
ATOM 6431 C C . GLY B 1 95 ? 32.166 -55.194 37.496 1.00 14.04 114 GLY B C 1
ATOM 6432 O O . GLY B 1 95 ? 32.203 -54.102 38.054 1.00 14.02 114 GLY B O 1
ATOM 6433 N N . TYR B 1 96 ? 32.629 -56.314 38.041 1.00 14.74 115 TYR B N 1
ATOM 6434 C CA . TYR B 1 96 ? 33.364 -56.336 39.298 1.00 15.66 115 TYR B CA 1
ATOM 6435 C C . TYR B 1 96 ? 34.875 -56.195 39.037 1.00 14.87 115 TYR B C 1
ATOM 6436 O O . TYR B 1 96 ? 35.433 -55.121 39.221 1.00 14.93 115 TYR B O 1
ATOM 6445 N N . GLU B 1 97 ? 35.536 -57.269 38.604 1.00 15.29 116 GLU B N 1
ATOM 6446 C CA . GLU B 1 97 ? 36.921 -57.192 38.125 1.00 15.05 116 GLU B CA 1
ATOM 6447 C C . GLU B 1 97 ? 36.974 -57.356 36.607 1.00 14.95 116 GLU B C 1
ATOM 6448 O O . GLU B 1 97 ? 37.691 -56.621 35.923 1.00 15.60 116 GLU B O 1
ATOM 6454 N N . THR B 1 98 ? 36.240 -58.327 36.077 1.00 14.55 117 THR B N 1
ATOM 6455 C CA . THR B 1 98 ? 36.035 -58.412 34.634 1.00 14.29 117 THR B CA 1
ATOM 6456 C C . THR B 1 98 ? 35.125 -57.258 34.250 1.00 14.31 117 THR B C 1
ATOM 6457 O O . THR B 1 98 ? 33.965 -57.220 34.649 1.00 13.99 117 THR B O 1
ATOM 6461 N N . MET B 1 99 ? 35.658 -56.321 33.475 1.00 14.22 118 MET B N 1
ATOM 6462 C CA . MET B 1 99 ? 34.923 -55.110 33.151 1.00 13.70 118 MET B CA 1
ATOM 6463 C C . MET B 1 99 ? 34.332 -55.193 31.760 1.00 13.17 118 MET B C 1
ATOM 6464 O O . MET B 1 99 ? 35.034 -55.427 30.786 1.00 13.54 118 MET B O 1
ATOM 6469 N N . PHE B 1 100 ? 33.019 -55.000 31.705 1.00 12.47 119 PHE B N 1
ATOM 6470 C CA . PHE B 1 100 ? 32.277 -54.879 30.479 1.00 12.75 119 PHE B CA 1
ATOM 6471 C C . PHE B 1 100 ? 32.339 -53.417 30.038 1.00 12.07 119 PHE B C 1
ATOM 6472 O O . PHE B 1 100 ? 32.900 -52.576 30.751 1.00 12.52 119 PHE B O 1
ATOM 6480 N N . PRO B 1 101 ? 31.779 -53.102 28.860 1.00 11.58 120 PRO B N 1
ATOM 6481 C CA . PRO B 1 101 ? 31.776 -51.683 28.500 1.00 11.32 120 PRO B CA 1
ATOM 6482 C C . PRO B 1 101 ? 30.985 -50.854 29.468 1.00 11.17 120 PRO B C 1
ATOM 6483 O O . PRO B 1 101 ? 30.062 -51.382 30.103 1.00 11.22 120 PRO B O 1
ATOM 6487 N N . ILE B 1 102 ? 31.331 -49.569 29.581 1.00 11.09 121 ILE B N 1
ATOM 6488 C CA . ILE B 1 102 ? 30.491 -48.628 30.325 1.00 10.87 121 ILE B CA 1
ATOM 6489 C C . ILE B 1 102 ? 29.036 -48.773 29.850 1.00 10.66 121 ILE B C 1
ATOM 6490 O O . ILE B 1 102 ? 28.781 -49.115 28.675 1.00 1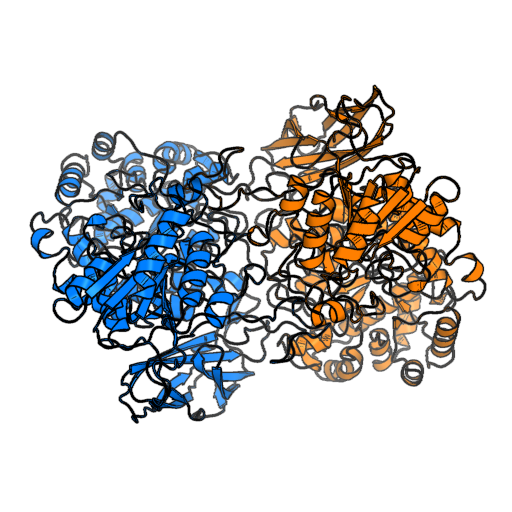0.46 121 ILE B O 1
ATOM 6495 N N . PRO B 1 103 ? 28.068 -48.569 30.761 1.00 10.50 122 PRO B N 1
ATOM 6496 C CA . PRO B 1 103 ? 26.679 -48.838 30.380 1.00 10.43 122 PRO B CA 1
ATOM 6497 C C . PRO B 1 103 ? 26.196 -48.162 29.089 1.00 10.00 122 PRO B C 1
ATOM 6498 O O . PRO B 1 103 ? 25.424 -48.768 28.331 1.00 10.08 122 PRO B O 1
ATOM 6502 N N . LEU B 1 104 ? 26.657 -46.939 28.836 1.00 9.70 123 LEU B N 1
ATOM 6503 C CA . LEU B 1 104 ? 26.207 -46.229 27.636 1.00 9.52 123 LEU B CA 1
ATOM 6504 C C . LEU B 1 104 ? 26.699 -46.957 26.404 1.00 9.65 123 LEU B C 1
ATOM 6505 O O . LEU B 1 104 ? 25.940 -47.159 25.468 1.00 10.14 123 LEU B O 1
ATOM 6510 N N . GLY B 1 105 ? 27.955 -47.394 26.416 1.00 9.50 124 GLY B N 1
ATOM 6511 C CA . GLY B 1 105 ? 28.448 -48.265 25.340 1.00 9.78 124 GLY B CA 1
ATOM 6512 C C . GLY B 1 105 ? 27.724 -49.589 25.253 1.00 10.22 124 GLY B C 1
ATOM 6513 O O . GLY B 1 105 ? 27.282 -50.015 24.177 1.00 10.05 124 GLY B O 1
ATOM 6514 N N . LEU B 1 106 ? 27.539 -50.236 26.405 1.00 10.46 125 LEU B N 1
ATOM 6515 C CA . LEU B 1 106 ? 26.831 -51.499 26.440 1.00 11.17 125 LEU B CA 1
ATOM 6516 C C . LEU B 1 106 ? 25.404 -51.407 25.858 1.00 10.85 125 LEU B C 1
ATOM 6517 O O . LEU B 1 106 ? 24.965 -52.337 25.188 1.00 11.06 125 LEU B O 1
ATOM 6522 N N . SER B 1 107 ? 24.711 -50.283 26.069 1.00 10.51 126 SER B N 1
ATOM 6523 C CA . SER B 1 107 ? 23.356 -50.118 25.520 1.00 10.75 126 SER B CA 1
ATOM 6524 C C . SER B 1 107 ? 23.293 -50.216 23.983 1.00 10.62 126 SER B C 1
ATOM 6525 O O . SER B 1 107 ? 22.276 -50.631 23.429 1.00 10.22 126 SER B O 1
ATOM 6528 N N . CYS B 1 108 ? 24.394 -49.854 23.322 1.00 11.01 127 CYS B N 1
ATOM 6529 C CA . CYS B 1 108 ? 24.497 -49.909 21.868 1.00 11.11 127 CYS B CA 1
ATOM 6530 C C . CYS B 1 108 ? 24.565 -51.311 21.298 1.00 11.48 127 CYS B C 1
ATOM 6531 O O . CYS B 1 108 ? 24.449 -51.476 20.100 1.00 11.78 127 CYS B O 1
ATOM 6534 N N . THR B 1 109 ? 24.716 -52.333 22.136 1.00 12.13 128 THR B N 1
ATOM 6535 C CA . THR B 1 109 ? 24.554 -53.714 21.648 1.00 12.77 128 THR B CA 1
ATOM 6536 C C . THR B 1 109 ? 23.117 -54.025 21.222 1.00 13.03 128 THR B C 1
ATOM 6537 O O . THR B 1 109 ? 22.895 -54.907 20.401 1.00 12.80 128 THR B O 1
ATOM 6541 N N . TRP B 1 110 ? 22.159 -53.303 21.802 1.00 13.52 129 TRP B N 1
ATOM 6542 C CA . TRP B 1 110 ? 20.730 -53.568 21.650 1.00 13.61 129 TRP B CA 1
ATOM 6543 C C . TRP B 1 110 ? 20.428 -55.058 21.813 1.00 14.26 129 TRP B C 1
ATOM 6544 O O . TRP B 1 110 ? 19.638 -55.621 21.066 1.00 15.21 129 TRP B O 1
ATOM 6555 N N . ASP B 1 111 ? 21.068 -55.680 22.801 1.00 14.44 130 ASP B N 1
ATOM 6556 C CA . ASP B 1 111 ? 21.068 -57.135 22.939 1.00 15.02 130 ASP B CA 1
ATOM 6557 C C . ASP B 1 111 ? 20.804 -57.416 24.412 1.00 14.97 130 ASP B C 1
ATOM 6558 O O . ASP B 1 111 ? 21.699 -57.349 25.253 1.00 15.00 130 ASP B O 1
ATOM 6563 N N . MET B 1 112 ? 19.545 -57.700 24.717 1.00 15.68 131 MET B N 1
ATOM 6564 C CA . MET B 1 112 ? 19.124 -57.875 26.109 1.00 16.08 131 MET B CA 1
ATOM 6565 C C . MET B 1 112 ? 19.700 -59.151 26.735 1.00 16.05 131 MET B C 1
ATOM 6566 O O . MET B 1 112 ? 19.913 -59.205 27.945 1.00 16.72 131 MET B O 1
ATOM 6571 N N . THR B 1 113 ? 19.973 -60.150 25.904 1.00 16.07 132 THR B N 1
ATOM 6572 C CA . THR B 1 113 ? 20.579 -61.397 26.359 1.00 16.10 132 THR B CA 1
ATOM 6573 C C . THR B 1 113 ? 22.003 -61.151 26.850 1.00 15.50 132 THR B C 1
ATOM 6574 O O . THR B 1 113 ? 22.361 -61.549 27.959 1.00 15.88 132 THR B O 1
ATOM 6578 N N . ALA B 1 114 ? 22.799 -60.467 26.036 1.00 14.64 133 ALA B N 1
ATOM 6579 C CA . ALA B 1 114 ? 24.167 -60.100 26.413 1.00 14.24 133 ALA B CA 1
ATOM 6580 C C . ALA B 1 114 ? 24.206 -59.151 27.613 1.00 13.89 133 ALA B C 1
ATOM 6581 O O . ALA B 1 114 ? 25.091 -59.239 28.469 1.00 13.73 133 ALA B O 1
ATOM 6583 N N . ILE B 1 115 ? 23.248 -58.232 27.670 1.00 13.74 134 ILE B N 1
ATOM 6584 C CA . ILE B 1 115 ? 23.184 -57.307 28.788 1.00 13.85 134 ILE B CA 1
ATOM 6585 C C . ILE B 1 115 ? 22.898 -58.057 30.091 1.00 14.36 134 ILE B C 1
ATOM 6586 O O . ILE B 1 115 ? 23.612 -57.870 31.072 1.00 14.70 134 ILE B O 1
ATOM 6591 N N . GLU B 1 116 ? 21.868 -58.898 30.082 1.00 15.13 135 GLU B N 1
ATOM 6592 C CA . GLU B 1 116 ? 21.597 -59.795 31.219 1.00 15.97 135 GLU B CA 1
ATOM 6593 C C . GLU B 1 116 ? 22.835 -60.628 31.601 1.00 15.41 135 GLU B C 1
ATOM 6594 O O . GLU B 1 116 ? 23.150 -60.756 32.790 1.00 15.14 135 GLU B O 1
ATOM 6600 N N . GLU B 1 117 ? 23.537 -61.151 30.599 1.00 15.33 136 GLU B N 1
ATOM 6601 C CA . GLU B 1 117 ? 24.738 -61.970 30.821 1.00 15.82 136 GLU B CA 1
ATOM 6602 C C . GLU B 1 117 ? 25.815 -61.186 31.559 1.00 15.80 136 GLU B C 1
ATOM 6603 O O . GLU B 1 117 ? 26.448 -61.713 32.476 1.00 15.56 136 GLU B O 1
ATOM 6609 N N . SER B 1 118 ? 26.028 -59.927 31.158 1.00 15.18 137 SER B N 1
ATOM 6610 C CA . SER B 1 118 ? 27.038 -59.080 31.796 1.00 14.68 137 SER B CA 1
ATOM 6611 C C . SER B 1 118 ? 26.752 -58.822 33.286 1.00 14.32 137 SER B C 1
ATOM 6612 O O . SER B 1 118 ? 27.666 -58.832 34.108 1.00 14.70 137 SER B O 1
ATOM 6615 N N . ALA B 1 119 ? 25.479 -58.622 33.603 1.00 14.34 138 ALA B N 1
ATOM 6616 C CA . ALA B 1 119 ? 25.007 -58.459 34.976 1.00 14.54 138 ALA B CA 1
ATOM 6617 C C . ALA B 1 119 ? 25.168 -59.752 35.790 1.00 14.87 138 ALA B C 1
ATOM 6618 O O . ALA B 1 119 ? 25.643 -59.709 36.937 1.00 14.77 138 ALA B O 1
ATOM 6620 N N . ARG B 1 120 ? 24.774 -60.872 35.175 1.00 15.74 139 ARG B N 1
ATOM 6621 C CA . ARG B 1 120 ? 24.961 -62.236 35.738 1.00 16.25 139 ARG B CA 1
ATOM 6622 C C . ARG B 1 120 ? 26.424 -62.423 36.120 1.00 16.43 139 ARG B C 1
ATOM 6623 O O . ARG B 1 120 ? 26.735 -62.760 37.256 1.00 16.57 139 ARG B O 1
ATOM 6631 N N . ILE B 1 121 ? 27.329 -62.157 35.180 1.00 16.31 140 ILE B N 1
ATOM 6632 C CA . ILE B 1 121 ? 28.754 -62.346 35.437 1.00 16.03 140 ILE B CA 1
ATOM 6633 C C . ILE B 1 121 ? 29.255 -61.433 36.556 1.00 16.31 140 ILE B C 1
ATOM 6634 O O . ILE B 1 121 ? 29.981 -61.882 37.438 1.00 16.54 140 ILE B O 1
ATOM 6639 N N . ALA B 1 122 ? 28.888 -60.151 36.516 1.00 15.94 141 ALA B N 1
ATOM 6640 C CA . ALA B 1 122 ? 29.262 -59.226 37.588 1.00 16.23 141 ALA B CA 1
ATOM 6641 C C . ALA B 1 122 ? 28.743 -59.697 38.941 1.00 15.76 141 ALA B C 1
ATOM 6642 O O . ALA B 1 122 ? 29.435 -59.575 39.934 1.00 16.59 141 ALA B O 1
ATOM 6644 N N . ALA B 1 123 ? 27.529 -60.233 38.958 1.00 16.18 142 ALA B N 1
ATOM 6645 C CA . ALA B 1 123 ? 26.929 -60.746 40.190 1.00 16.51 142 ALA B CA 1
ATOM 6646 C C . ALA B 1 123 ? 27.701 -61.975 40.693 1.00 16.67 142 ALA B C 1
ATOM 6647 O O . ALA B 1 123 ? 27.997 -62.055 41.891 1.00 17.10 142 ALA B O 1
ATOM 6649 N N . ILE B 1 124 ? 28.043 -62.889 39.782 1.00 17.01 143 ILE B N 1
ATOM 6650 C CA . ILE B 1 124 ? 28.850 -64.075 40.122 1.00 16.97 143 ILE B CA 1
ATOM 6651 C C . ILE B 1 124 ? 30.173 -63.650 40.781 1.00 17.67 143 ILE B C 1
ATOM 6652 O O . ILE B 1 124 ? 30.553 -64.195 41.827 1.00 18.24 143 ILE B O 1
ATOM 6657 N N . GLU B 1 125 ? 30.850 -62.658 40.193 1.00 17.22 144 GLU B N 1
ATOM 6658 C CA . GLU B 1 125 ? 32.133 -62.167 40.719 1.00 17.11 144 GLU B CA 1
ATOM 6659 C C . GLU B 1 125 ? 32.024 -61.411 42.050 1.00 17.34 144 GLU B C 1
ATOM 6660 O O . GLU B 1 125 ? 32.843 -61.610 42.954 1.00 17.35 144 GLU B O 1
ATOM 6666 N N . ALA B 1 126 ? 31.045 -60.513 42.145 1.00 16.90 145 ALA B N 1
ATOM 6667 C CA . ALA B 1 126 ? 30.847 -59.705 43.342 1.00 17.01 145 ALA B CA 1
ATOM 6668 C C . ALA B 1 126 ? 30.363 -60.565 44.514 1.00 17.44 145 ALA B C 1
ATOM 6669 O O . ALA B 1 126 ? 30.866 -60.413 45.627 1.00 17.97 145 ALA B O 1
ATOM 6671 N N . SER B 1 127 ? 29.420 -61.469 44.246 1.00 18.41 146 SER B N 1
ATOM 6672 C CA . SER B 1 127 ? 28.910 -62.416 45.266 1.00 18.79 146 SER B CA 1
ATOM 6673 C C . SER B 1 127 ? 30.010 -63.340 45.786 1.00 19.53 146 SER B C 1
ATOM 6674 O O . SER B 1 127 ? 30.089 -63.599 46.992 1.00 20.52 146 SER B O 1
ATOM 6677 N N . ALA B 1 128 ? 30.859 -63.812 44.877 1.00 19.68 147 ALA B N 1
ATOM 6678 C CA . ALA B 1 128 ? 32.072 -64.557 45.234 1.00 20.41 147 ALA B CA 1
ATOM 6679 C C . ALA B 1 128 ? 32.953 -63.813 46.231 1.00 20.72 147 ALA B C 1
ATOM 6680 O O . ALA B 1 128 ? 33.606 -64.441 47.062 1.00 22.64 147 ALA B O 1
ATOM 6682 N N . ASP B 1 129 ? 32.957 -62.483 46.164 1.00 19.77 148 ASP B N 1
ATOM 6683 C CA . ASP B 1 129 ? 33.792 -61.658 47.023 1.00 19.16 148 ASP B CA 1
ATOM 6684 C C . ASP B 1 129 ? 33.080 -60.965 48.206 1.00 18.70 148 ASP B C 1
ATOM 6685 O O . ASP B 1 129 ? 33.614 -60.021 48.779 1.00 18.40 148 ASP B O 1
ATOM 6690 N N . GLY B 1 130 ? 31.900 -61.448 48.588 1.00 18.57 149 GLY B N 1
ATOM 6691 C CA . GLY B 1 130 ? 31.218 -60.932 49.780 1.00 19.21 149 GLY B CA 1
ATOM 6692 C C . GLY B 1 130 ? 30.064 -59.986 49.540 1.00 19.00 149 GLY B C 1
ATOM 6693 O O . GLY B 1 130 ? 29.282 -59.741 50.441 1.00 19.32 149 GLY B O 1
ATOM 6694 N N . ILE B 1 131 ? 29.951 -59.445 48.331 1.00 18.43 150 ILE B N 1
ATOM 6695 C CA . ILE B 1 131 ? 28.923 -58.460 48.022 1.00 17.56 150 ILE B CA 1
ATOM 6696 C C . ILE B 1 131 ? 27.540 -59.111 47.797 1.00 17.01 150 ILE B C 1
ATOM 6697 O O . ILE B 1 131 ? 27.383 -60.031 46.980 1.00 17.21 150 ILE B O 1
ATOM 6702 N N . SER B 1 132 ? 26.557 -58.599 48.545 1.00 17.06 151 SER B N 1
ATOM 6703 C CA . SER B 1 132 ? 25.153 -59.003 48.468 1.00 16.97 151 SER B CA 1
ATOM 6704 C C . SER B 1 132 ? 24.247 -57.979 47.788 1.00 16.97 151 SER B C 1
ATOM 6705 O O . SER B 1 132 ? 23.080 -58.283 47.533 1.00 16.96 151 SER B O 1
ATOM 6708 N N . TRP B 1 133 ? 24.780 -56.788 47.490 1.00 16.79 152 TRP B N 1
ATOM 6709 C CA . TRP B 1 133 ? 23.964 -55.656 47.033 1.00 16.46 152 TRP B CA 1
ATOM 6710 C C . TRP B 1 133 ? 24.741 -54.772 46.064 1.00 15.83 152 TRP B C 1
ATOM 6711 O O . TRP B 1 133 ? 25.820 -54.297 46.395 1.00 15.58 152 TRP B O 1
ATOM 6722 N N . THR B 1 134 ? 24.195 -54.535 44.877 1.00 15.87 153 THR B N 1
ATOM 6723 C CA . THR B 1 134 ? 24.830 -53.568 43.964 1.00 14.91 153 THR B CA 1
ATOM 6724 C C . THR B 1 134 ? 23.960 -52.350 43.710 1.00 14.48 153 THR B C 1
ATOM 6725 O O . THR B 1 134 ? 22.744 -52.478 43.534 1.00 13.99 153 THR B O 1
ATOM 6729 N N . PHE B 1 135 ? 24.608 -51.186 43.647 1.00 14.64 154 PHE B N 1
ATOM 6730 C CA . PHE B 1 135 ? 23.941 -49.917 43.346 1.00 14.94 154 PHE B CA 1
ATOM 6731 C C . PHE B 1 135 ? 23.854 -49.744 41.820 1.00 14.53 154 PHE B C 1
ATOM 6732 O O . PHE B 1 135 ? 24.500 -48.869 41.233 1.00 14.81 154 PHE B O 1
ATOM 6740 N N . SER B 1 136 ? 23.042 -50.601 41.215 1.00 14.57 155 SER B N 1
ATOM 6741 C CA . SER B 1 136 ? 22.868 -50.733 39.762 1.00 13.84 155 SER B CA 1
ATOM 6742 C C . SER B 1 136 ? 21.505 -51.413 39.530 1.00 13.88 155 SER B C 1
ATOM 6743 O O . SER B 1 136 ? 21.121 -52.259 40.352 1.00 14.18 155 SER B O 1
ATOM 6746 N N . PRO B 1 137 ? 20.756 -51.099 38.466 1.00 12.96 156 PRO B N 1
ATOM 6747 C CA . PRO B 1 137 ? 21.190 -50.270 37.340 1.00 12.77 156 PRO B CA 1
ATOM 6748 C C . PRO B 1 137 ? 20.875 -48.783 37.474 1.00 12.69 156 PRO B C 1
ATOM 6749 O O . PRO B 1 137 ? 19.912 -48.383 38.143 1.00 12.70 156 PRO B O 1
ATOM 6753 N N . MET B 1 138 ? 21.697 -47.983 36.808 1.00 12.53 157 MET B N 1
ATOM 6754 C CA . MET B 1 138 ? 21.411 -46.575 36.624 1.00 11.87 157 MET B CA 1
ATOM 6755 C C . MET B 1 138 ? 20.587 -46.464 35.346 1.00 11.82 157 MET B C 1
ATOM 6756 O O . MET B 1 138 ? 21.029 -46.921 34.294 1.00 11.36 157 MET B O 1
ATOM 6761 N N . VAL B 1 139 ? 19.402 -45.865 35.449 1.00 11.73 158 VAL B N 1
ATOM 6762 C CA . VAL B 1 139 ? 18.418 -45.885 34.362 1.00 12.11 158 VAL B CA 1
ATOM 6763 C C . VAL B 1 139 ? 17.903 -44.487 34.023 1.00 11.73 158 VAL B C 1
ATOM 6764 O O . VAL B 1 139 ? 16.867 -44.344 33.382 1.00 12.15 158 VAL B O 1
ATOM 6768 N N . ASP B 1 140 ? 18.652 -43.473 34.429 1.00 11.55 159 ASP B N 1
ATOM 6769 C CA . ASP B 1 140 ? 18.221 -42.078 34.250 1.00 11.65 159 ASP B CA 1
ATOM 6770 C C . ASP B 1 140 ? 18.232 -41.718 32.768 1.00 11.78 159 ASP B C 1
ATOM 6771 O O . ASP B 1 140 ? 19.255 -41.869 32.099 1.00 11.80 159 ASP B O 1
ATOM 6776 N N . ILE B 1 141 ? 17.100 -41.228 32.271 1.00 12.12 160 ILE B N 1
ATOM 6777 C CA . ILE B 1 141 ? 17.012 -40.754 30.882 1.00 12.07 160 ILE B CA 1
ATOM 6778 C C . ILE B 1 141 ? 17.805 -39.462 30.829 1.00 12.37 160 ILE B C 1
ATOM 6779 O O . ILE B 1 141 ? 17.683 -38.631 31.719 1.00 12.64 160 ILE B O 1
ATOM 6784 N N . SER B 1 142 ? 18.665 -39.303 29.825 1.00 13.11 161 SER B N 1
ATOM 6785 C CA . SER B 1 142 ? 19.229 -37.962 29.593 1.00 13.39 161 SER B CA 1
ATOM 6786 C C . SER B 1 142 ? 19.239 -37.664 28.115 1.00 12.50 161 SER B C 1
ATOM 6787 O O . SER B 1 142 ? 19.477 -38.509 27.241 1.00 13.07 161 SER B O 1
ATOM 6790 N N . ARG B 1 143 ? 18.938 -36.405 27.898 1.00 11.96 162 ARG B N 1
ATOM 6791 C CA . ARG B 1 143 ? 18.953 -35.788 26.609 1.00 11.62 162 ARG B CA 1
ATOM 6792 C C . ARG B 1 143 ? 20.064 -34.780 26.555 1.00 11.05 162 ARG B C 1
ATOM 6793 O O . ARG B 1 143 ? 20.109 -33.976 25.621 1.00 10.96 162 ARG B O 1
ATOM 6801 N N . ASP B 1 144 ? 20.972 -34.805 27.530 1.00 10.29 163 ASP B N 1
ATOM 6802 C CA . ASP B 1 144 ? 21.942 -33.731 27.667 1.00 9.90 163 ASP B CA 1
ATOM 6803 C C . ASP B 1 144 ? 23.357 -34.296 27.789 1.00 9.33 163 ASP B C 1
ATOM 6804 O O . ASP B 1 144 ? 23.800 -34.656 28.888 1.00 8.84 163 ASP B O 1
ATOM 6809 N N . PRO B 1 145 ? 24.082 -34.362 26.651 1.00 8.77 164 PRO B N 1
ATOM 6810 C CA . PRO B 1 145 ? 25.383 -34.996 26.646 1.00 8.55 164 PRO B CA 1
ATOM 6811 C C . PRO B 1 145 ? 26.486 -34.253 27.406 1.00 8.46 164 PRO B C 1
ATOM 6812 O O . PRO B 1 145 ? 27.598 -34.765 27.519 1.00 8.38 164 PRO B O 1
ATOM 6816 N N . ARG B 1 146 ? 26.199 -33.059 27.924 1.00 8.38 165 ARG B N 1
ATOM 6817 C CA . ARG B 1 146 ? 27.147 -32.364 28.776 1.00 8.31 165 ARG B CA 1
ATOM 6818 C C . ARG B 1 146 ? 27.322 -33.109 30.100 1.00 8.45 165 ARG B C 1
ATOM 6819 O O . ARG B 1 146 ? 28.363 -33.006 30.714 1.00 8.38 165 ARG B O 1
ATOM 6827 N N . TRP B 1 147 ? 26.291 -33.832 30.519 1.00 8.83 166 TRP B N 1
ATOM 6828 C CA . TRP B 1 147 ? 26.311 -34.543 31.804 1.00 9.56 166 TRP B CA 1
ATOM 6829 C C . TRP B 1 147 ? 27.188 -35.784 31.749 1.00 9.96 166 TRP B C 1
ATOM 6830 O O . TRP B 1 147 ? 26.943 -36.701 30.964 1.00 10.53 166 TRP B O 1
ATOM 6841 N N . GLY B 1 148 ? 28.180 -35.828 32.630 1.00 10.38 167 GLY B N 1
ATOM 6842 C CA . GLY B 1 148 ? 29.100 -36.945 32.663 1.00 10.42 167 GLY B CA 1
ATOM 6843 C C . GLY B 1 148 ? 28.471 -38.280 32.966 1.00 10.42 167 GLY B C 1
ATOM 6844 O O . GLY B 1 148 ? 29.005 -39.314 32.581 1.00 10.48 167 GLY B O 1
ATOM 6845 N N . ARG B 1 149 ? 27.338 -38.277 33.659 1.00 11.05 168 ARG B N 1
ATOM 6846 C CA . ARG B 1 149 ? 26.727 -39.536 34.042 1.00 11.20 168 ARG B CA 1
ATOM 6847 C C . ARG B 1 149 ? 25.911 -40.182 32.930 1.00 11.14 168 ARG B C 1
ATOM 6848 O O . ARG B 1 149 ? 25.386 -41.272 33.131 1.00 11.53 168 ARG B O 1
ATOM 6856 N N . VAL B 1 150 ? 25.852 -39.584 31.730 1.00 10.54 169 VAL B N 1
ATOM 6857 C CA . VAL B 1 150 ? 25.297 -40.326 30.590 1.00 10.65 169 VAL B CA 1
ATOM 6858 C C . VAL B 1 150 ? 26.050 -41.646 30.365 1.00 10.47 169 VAL B C 1
ATOM 6859 O O . VAL B 1 150 ? 25.457 -42.630 29.945 1.00 10.56 169 VAL B O 1
ATOM 6863 N N . SER B 1 151 ? 27.346 -41.669 30.692 1.00 10.47 170 SER B N 1
ATOM 6864 C CA . SER B 1 151 ? 28.141 -42.903 30.626 1.00 10.72 170 SER B CA 1
ATOM 6865 C C . SER B 1 151 ? 27.564 -44.070 31.456 1.00 10.92 170 SER B C 1
ATOM 6866 O O . SER B 1 151 ? 27.776 -45.239 31.124 1.00 10.67 170 SER B O 1
ATOM 6869 N N A GLU B 1 152 ? 26.825 -43.723 32.507 0.70 11.53 171 GLU B N 1
ATOM 6870 N N B GLU B 1 152 ? 26.846 -43.745 32.525 0.30 11.16 171 GLU B N 1
ATOM 6871 C CA A GLU B 1 152 ? 26.293 -44.658 33.504 0.70 11.91 171 GLU B CA 1
ATOM 6872 C CA B GLU B 1 152 ? 26.301 -44.744 33.445 0.30 11.32 171 GLU B CA 1
ATOM 6873 C C A GLU B 1 152 ? 24.939 -45.254 33.093 0.70 11.74 171 GLU B C 1
ATOM 6874 C C B GLU B 1 152 ? 24.937 -45.288 33.060 0.30 11.39 171 GLU B C 1
ATOM 6875 O O A GLU B 1 152 ? 24.512 -46.248 33.668 0.70 11.51 171 GLU B O 1
ATOM 6876 O O B GLU B 1 152 ? 24.498 -46.284 33.623 0.30 11.32 171 GLU B O 1
ATOM 6887 N N . GLY B 1 153 ? 24.276 -44.639 32.107 1.00 11.49 172 GLY B N 1
ATOM 6888 C CA . GLY B 1 153 ? 22.942 -45.044 31.656 1.00 11.34 172 GLY B CA 1
ATOM 6889 C C . GLY B 1 153 ? 22.879 -45.729 30.313 1.00 11.22 172 GLY B C 1
ATOM 6890 O O . GLY B 1 153 ? 23.877 -46.264 29.827 1.00 11.25 172 GLY B O 1
ATOM 6891 N N . SER B 1 154 ? 21.682 -45.721 29.736 1.00 11.10 173 SER B N 1
ATOM 6892 C CA . SER B 1 154 ? 21.416 -46.422 28.481 1.00 11.21 173 SER B CA 1
ATOM 6893 C C . SER B 1 154 ? 20.851 -45.512 27.406 1.00 10.93 173 SER B C 1
ATOM 6894 O O . SER B 1 154 ? 20.243 -45.981 26.447 1.00 11.34 173 SER B O 1
ATOM 6897 N N . GLY B 1 155 ? 21.104 -44.222 27.560 1.00 10.84 174 GLY B N 1
ATOM 6898 C CA . GLY B 1 155 ? 20.781 -43.241 26.533 1.00 10.70 174 GLY B CA 1
ATOM 6899 C C . GLY B 1 155 ? 19.483 -42.492 26.778 1.00 10.83 174 GLY B C 1
ATOM 6900 O O . GLY B 1 155 ? 18.990 -42.387 27.914 1.00 10.71 174 GLY B O 1
ATOM 6901 N N . GLU B 1 156 ? 18.939 -41.954 25.694 1.00 10.82 175 GLU B N 1
ATOM 6902 C CA . GLU B 1 156 ? 17.835 -41.007 25.756 1.00 10.82 175 GLU B CA 1
ATOM 6903 C C . GLU B 1 156 ? 16.441 -41.615 25.704 1.00 11.12 175 GLU B C 1
ATOM 6904 O O . GLU B 1 156 ? 15.476 -40.902 25.942 1.00 11.56 175 GLU B O 1
ATOM 6910 N N . ASP B 1 157 ? 16.327 -42.906 25.378 1.00 11.37 176 ASP B N 1
ATOM 6911 C CA . ASP B 1 157 ? 15.025 -43.504 25.086 1.00 11.49 176 ASP B CA 1
ATOM 6912 C C . ASP B 1 157 ? 14.443 -44.354 26.218 1.00 12.13 176 ASP B C 1
ATOM 6913 O O . ASP B 1 157 ? 15.104 -45.280 26.687 1.00 11.82 176 ASP B O 1
ATOM 6918 N N . PRO B 1 158 ? 13.185 -44.083 26.615 1.00 12.38 177 PRO B N 1
ATOM 6919 C CA . PRO B 1 158 ? 12.584 -44.865 27.721 1.00 12.94 177 PRO B CA 1
ATOM 6920 C C . PRO B 1 158 ? 12.198 -46.319 27.409 1.00 13.25 177 PRO B C 1
ATOM 6921 O O . PRO B 1 158 ? 12.281 -47.174 28.305 1.00 13.62 177 PRO B O 1
ATOM 6925 N N . PHE B 1 159 ? 11.784 -46.609 26.180 1.00 13.54 178 PHE B N 1
ATOM 6926 C CA . PHE B 1 159 ? 11.448 -47.983 25.819 1.00 14.15 178 PHE B CA 1
ATOM 6927 C C . PHE B 1 159 ? 12.682 -48.869 25.925 1.00 13.99 178 PHE B C 1
ATOM 6928 O O . PHE B 1 159 ? 12.658 -49.894 26.612 1.00 14.54 178 PHE B O 1
ATOM 6936 N N . LEU B 1 160 ? 13.764 -48.474 25.258 1.00 13.63 179 LEU B N 1
ATOM 6937 C CA . LEU B 1 160 ? 15.015 -49.230 25.341 1.00 13.78 179 LEU B CA 1
ATOM 6938 C C . LEU B 1 160 ? 15.578 -49.227 26.767 1.00 13.03 179 LEU B C 1
ATOM 6939 O O . LEU B 1 160 ? 16.045 -50.257 27.254 1.00 12.95 179 LEU B O 1
ATOM 6944 N N . GLY B 1 161 ? 15.523 -48.068 27.426 1.00 12.13 180 GLY B N 1
ATOM 6945 C CA . GLY B 1 161 ? 15.912 -47.946 28.827 1.00 12.17 180 GLY B CA 1
ATOM 6946 C C . GLY B 1 161 ? 15.171 -48.932 29.719 1.00 12.63 180 GLY B C 1
ATOM 6947 O O . GLY B 1 161 ? 15.768 -49.565 30.591 1.00 12.96 180 GLY B O 1
ATOM 6948 N N . ALA B 1 162 ? 13.873 -49.069 29.481 1.00 12.49 181 ALA B N 1
ATOM 6949 C CA . ALA B 1 162 ? 13.048 -49.996 30.251 1.00 12.71 181 ALA B CA 1
ATOM 6950 C C . ALA B 1 162 ? 13.473 -51.432 30.025 1.00 13.33 181 ALA B C 1
ATOM 6951 O O . ALA B 1 162 ? 13.595 -52.204 30.990 1.00 13.35 181 ALA B O 1
ATOM 6953 N N . MET B 1 163 ? 13.699 -51.798 28.769 1.00 14.12 182 MET B N 1
ATOM 6954 C CA . MET B 1 163 ? 14.091 -53.170 28.467 1.00 15.02 182 MET B CA 1
ATOM 6955 C C . MET B 1 163 ? 15.432 -53.494 29.122 1.00 14.24 182 MET B C 1
ATOM 6956 O O . MET B 1 163 ? 15.602 -54.565 29.690 1.00 14.70 182 MET B O 1
ATOM 6961 N N . ILE B 1 164 ? 16.359 -52.548 29.099 1.00 13.62 183 ILE B N 1
ATOM 6962 C CA . ILE B 1 164 ? 17.676 -52.748 29.701 1.00 12.98 183 ILE B CA 1
ATOM 6963 C C . ILE B 1 164 ? 17.600 -52.827 31.225 1.00 13.60 183 ILE B C 1
ATOM 6964 O O . ILE B 1 164 ? 18.283 -53.644 31.833 1.00 14.18 183 ILE B O 1
ATOM 6969 N N . ALA B 1 165 ? 16.776 -51.975 31.829 1.00 13.53 184 ALA B N 1
ATOM 6970 C CA . ALA B 1 165 ? 16.531 -52.006 33.272 1.00 14.40 184 ALA B CA 1
ATOM 6971 C C . ALA B 1 165 ? 16.102 -53.416 33.718 1.00 15.08 184 ALA B C 1
ATOM 6972 O O . ALA B 1 165 ? 16.643 -53.949 34.691 1.00 15.67 184 ALA B O 1
ATOM 6974 N N . GLU B 1 166 ? 15.164 -54.008 32.978 1.00 16.16 185 GLU B N 1
ATOM 6975 C CA . GLU B 1 166 ? 14.662 -55.362 33.249 1.00 17.23 185 GLU B CA 1
ATOM 6976 C C . GLU B 1 166 ? 15.765 -56.425 33.116 1.00 17.25 185 GLU B C 1
ATOM 6977 O O . GLU B 1 166 ? 15.925 -57.283 33.990 1.00 17.42 185 GLU B O 1
ATOM 6983 N N . ALA B 1 167 ? 16.516 -56.357 32.019 1.00 15.85 186 ALA B N 1
ATOM 6984 C CA . ALA B 1 167 ? 17.654 -57.256 31.772 1.00 15.53 186 ALA B CA 1
ATOM 6985 C C . ALA B 1 167 ? 18.715 -57.218 32.879 1.00 15.57 186 ALA B C 1
ATOM 6986 O O . ALA B 1 167 ? 19.241 -58.268 33.266 1.00 15.71 186 ALA B O 1
ATOM 6988 N N . MET B 1 168 ? 19.002 -56.028 33.402 1.00 14.88 187 MET B N 1
ATOM 6989 C CA . MET B 1 168 ? 20.021 -55.838 34.443 1.00 14.66 187 MET B CA 1
ATOM 6990 C C . MET B 1 168 ? 19.536 -56.387 35.790 1.00 15.32 187 MET B C 1
ATOM 6991 O O . MET B 1 168 ? 20.274 -57.099 36.492 1.00 15.50 187 MET B O 1
ATOM 6996 N N . VAL B 1 169 ? 18.283 -56.083 36.133 1.00 15.58 188 VAL B N 1
ATOM 6997 C CA . VAL B 1 169 ? 17.709 -56.550 37.400 1.00 16.27 188 VAL B CA 1
ATOM 6998 C C . VAL B 1 169 ? 17.696 -58.076 37.422 1.00 17.08 188 VAL B C 1
ATOM 6999 O O . VAL B 1 169 ? 18.149 -58.684 38.404 1.00 18.00 188 VAL B O 1
ATOM 7003 N N . LEU B 1 170 ? 17.203 -58.673 36.335 1.00 17.61 189 LEU B N 1
ATOM 7004 C CA . LEU B 1 170 ? 17.123 -60.134 36.196 1.00 18.85 189 LEU B CA 1
ATOM 7005 C C . LEU B 1 170 ? 18.518 -60.758 36.226 1.00 18.71 189 LEU B C 1
ATOM 7006 O O . LEU B 1 170 ? 18.721 -61.789 36.869 1.00 18.57 189 LEU B O 1
ATOM 7011 N N . GLY B 1 171 ? 19.469 -60.138 35.528 1.00 18.28 190 GLY B N 1
ATOM 7012 C CA . GLY B 1 171 ? 20.859 -60.609 35.525 1.00 17.79 190 GLY B CA 1
ATOM 7013 C C . GLY B 1 171 ? 21.439 -60.716 36.925 1.00 17.50 190 GLY B C 1
ATOM 7014 O O . GLY B 1 171 ? 22.020 -61.745 37.292 1.00 17.22 190 GLY B O 1
ATOM 7015 N N . TYR B 1 172 ? 21.257 -59.661 37.718 1.00 17.20 191 TYR B N 1
ATOM 7016 C CA . TYR B 1 172 ? 21.777 -59.619 39.075 1.00 17.13 191 TYR B CA 1
ATOM 7017 C C . TYR B 1 172 ? 21.023 -60.536 40.030 1.00 18.35 191 TYR B C 1
ATOM 7018 O O . TYR B 1 172 ? 21.650 -61.251 40.802 1.00 18.25 191 TYR B O 1
ATOM 7027 N N . GLN B 1 173 ? 19.691 -60.468 39.990 1.00 19.11 192 GLN B N 1
ATOM 7028 C CA . GLN B 1 173 ? 18.819 -61.061 41.025 1.00 20.07 192 GLN B CA 1
ATOM 7029 C C . GLN B 1 173 ? 18.334 -62.469 40.729 1.00 21.02 192 GLN B C 1
ATOM 7030 O O . GLN B 1 173 ? 18.023 -63.227 41.653 1.00 21.03 192 GLN B O 1
ATOM 7036 N N . GLY B 1 174 ? 18.230 -62.785 39.444 1.00 23.14 193 GLY B N 1
ATOM 7037 C CA . GLY B 1 174 ? 17.491 -63.940 38.968 1.00 25.68 193 GLY B CA 1
ATOM 7038 C C . GLY B 1 174 ? 16.034 -63.887 39.394 1.00 28.14 193 GLY B C 1
ATOM 7039 O O . GLY B 1 174 ? 15.502 -62.823 39.712 1.00 27.83 193 GLY B O 1
ATOM 7040 N N . LYS B 1 175 ? 15.416 -65.064 39.391 1.00 30.89 194 LYS B N 1
ATOM 7041 C CA . LYS B 1 175 ? 14.033 -65.293 39.830 1.00 33.39 194 LYS B CA 1
ATOM 7042 C C . LYS B 1 175 ? 13.699 -64.636 41.169 1.00 32.22 194 LYS B C 1
ATOM 7043 O O . LYS B 1 175 ? 12.694 -63.935 41.292 1.00 31.54 194 LYS B O 1
ATOM 7049 N N . ASP B 1 176 ? 14.555 -64.877 42.160 1.00 30.73 195 ASP B N 1
ATOM 7050 C CA . ASP B 1 176 ? 14.241 -64.550 43.559 1.00 30.71 195 ASP B CA 1
ATOM 7051 C C . ASP B 1 176 ? 15.431 -64.443 44.533 1.00 27.92 195 ASP B C 1
ATOM 7052 O O . ASP B 1 176 ? 15.246 -64.560 45.745 1.00 28.61 195 ASP B O 1
ATOM 7057 N N . MET B 1 177 ? 16.635 -64.219 44.007 1.00 25.90 196 MET B N 1
ATOM 7058 C CA . MET B 1 177 ? 17.848 -64.016 44.799 1.00 24.66 196 MET B CA 1
ATOM 7059 C C . MET B 1 177 ? 18.235 -65.155 45.749 1.00 26.02 196 MET B C 1
ATOM 7060 O O . MET B 1 177 ? 19.025 -64.938 46.672 1.00 25.70 196 MET B O 1
ATOM 7065 N N . GLN B 1 178 ? 17.722 -66.361 45.529 1.00 28.23 197 GLN B N 1
ATOM 7066 C CA . GLN B 1 178 ? 18.007 -67.434 46.484 1.00 31.18 197 GLN B CA 1
ATOM 7067 C C . GLN B 1 178 ? 19.346 -68.138 46.209 1.00 30.06 197 GLN B C 1
ATOM 7068 O O . GLN B 1 178 ? 19.961 -68.661 47.143 1.00 29.84 197 GLN B O 1
ATOM 7074 N N . ARG B 1 179 ? 19.809 -68.137 44.957 1.00 27.64 198 ARG B N 1
ATOM 7075 C CA . ARG B 1 179 ? 21.158 -68.648 44.648 1.00 26.31 198 ARG B CA 1
ATOM 7076 C C . ARG B 1 179 ? 22.245 -67.794 45.339 1.00 25.27 198 ARG B C 1
ATOM 7077 O O . ARG B 1 179 ? 22.047 -66.591 45.576 1.00 24.73 198 ARG B O 1
ATOM 7085 N N . ASN B 1 180 ? 23.383 -68.413 45.682 1.00 24.13 199 ASN B N 1
ATOM 7086 C CA . ASN B 1 180 ? 24.509 -67.661 46.286 1.00 23.96 199 ASN B CA 1
ATOM 7087 C C . ASN B 1 180 ? 25.336 -66.820 45.304 1.00 22.60 199 ASN B C 1
ATOM 7088 O O . ASN B 1 180 ? 26.226 -66.090 45.730 1.00 22.02 199 ASN B O 1
ATOM 7093 N N . ASP B 1 181 ? 25.030 -66.933 44.013 1.00 21.58 200 ASP B N 1
ATOM 7094 C CA . ASP B 1 181 ? 25.609 -66.063 42.982 1.00 20.74 200 ASP B CA 1
ATOM 7095 C C . ASP B 1 181 ? 24.602 -65.024 42.433 1.00 20.55 200 ASP B C 1
ATOM 7096 O O . ASP B 1 181 ? 24.820 -64.456 41.359 1.00 19.61 200 ASP B O 1
ATOM 7101 N N . GLU B 1 182 ? 23.508 -64.814 43.172 1.00 19.68 201 GLU B N 1
ATOM 7102 C CA . GLU B 1 182 ? 22.539 -63.743 42.915 1.00 18.95 201 GLU B CA 1
ATOM 7103 C C . GLU B 1 182 ? 22.575 -62.719 44.054 1.00 18.58 201 GLU B C 1
ATOM 7104 O O . GLU B 1 182 ? 22.733 -63.065 45.225 1.00 19.38 201 GLU B O 1
ATOM 7110 N N . ILE B 1 183 ? 22.437 -61.447 43.693 1.00 17.75 202 ILE B N 1
ATOM 7111 C CA . ILE B 1 183 ? 22.561 -60.336 44.628 1.00 17.23 202 ILE B CA 1
ATOM 7112 C C . ILE B 1 183 ? 21.388 -59.391 44.423 1.00 16.12 202 ILE B C 1
ATOM 7113 O O . ILE B 1 183 ? 20.690 -59.492 43.407 1.00 16.30 202 ILE B O 1
ATOM 7118 N N A MET B 1 184 ? 21.219 -58.468 45.379 0.50 15.67 203 MET B N 1
ATOM 7119 N N B MET B 1 184 ? 21.142 -58.513 45.385 0.50 15.57 203 MET B N 1
ATOM 7120 C CA A MET B 1 184 ? 20.163 -57.435 45.365 0.50 15.49 203 MET B CA 1
ATOM 7121 C CA B MET B 1 184 ? 20.081 -57.539 45.215 0.50 15.33 203 MET B CA 1
ATOM 7122 C C A MET B 1 184 ? 20.551 -56.274 44.458 0.50 15.17 203 MET B C 1
ATOM 7123 C C B MET B 1 184 ? 20.581 -56.426 44.326 0.50 15.17 203 MET B C 1
ATOM 7124 O O A MET B 1 184 ? 21.626 -55.699 44.631 0.50 14.55 203 MET B O 1
ATOM 7125 O O B MET B 1 184 ? 21.753 -56.069 44.356 0.50 14.88 203 MET B O 1
ATOM 7134 N N . ALA B 1 185 ? 19.660 -55.902 43.537 1.00 15.21 204 ALA B N 1
ATOM 7135 C CA . ALA B 1 185 ? 19.904 -54.766 42.655 1.00 15.33 204 ALA B CA 1
ATOM 7136 C C . ALA B 1 185 ? 19.267 -53.519 43.278 1.00 15.48 204 ALA B C 1
ATOM 7137 O O . ALA B 1 185 ? 18.503 -53.593 44.267 1.00 16.29 204 ALA B O 1
ATOM 7139 N N . CYS B 1 186 ? 19.591 -52.370 42.697 1.00 15.18 205 CYS B N 1
ATOM 7140 C CA . CYS B 1 186 ? 19.142 -51.078 43.210 1.00 14.94 205 CYS B CA 1
ATOM 7141 C C . CYS B 1 186 ? 18.987 -50.116 42.045 1.00 14.33 205 CYS B C 1
ATOM 7142 O O . CYS B 1 186 ? 19.978 -49.600 41.531 1.00 15.07 205 CYS B O 1
ATOM 7145 N N . VAL B 1 187 ? 17.747 -49.884 41.630 1.00 13.55 206 VAL B N 1
ATOM 7146 C CA . VAL B 1 187 ? 17.503 -48.947 40.522 1.00 12.96 206 VAL B CA 1
ATOM 7147 C C . VAL B 1 187 ? 17.769 -47.510 40.991 1.00 12.83 206 VAL B C 1
ATOM 7148 O O . VAL B 1 187 ? 17.311 -47.093 42.058 1.00 13.47 206 VAL B O 1
ATOM 7152 N N . LYS B 1 188 ? 18.549 -46.767 40.208 1.00 12.54 207 LYS B N 1
ATOM 7153 C CA . LYS B 1 188 ? 18.928 -45.407 40.567 1.00 12.41 207 LYS B CA 1
ATOM 7154 C C . LYS B 1 188 ? 18.865 -44.544 39.301 1.00 12.15 207 LYS B C 1
ATOM 7155 O O . LYS B 1 188 ? 18.862 -45.107 38.206 1.00 11.89 207 LYS B O 1
ATOM 7161 N N . HIS B 1 189 ? 18.779 -43.217 39.401 1.00 12.12 208 HIS B N 1
ATOM 7162 C CA . HIS B 1 189 ? 18.633 -42.442 40.622 1.00 11.96 208 HIS B CA 1
ATOM 7163 C C . HIS B 1 189 ? 17.213 -41.876 40.558 1.00 12.59 208 HIS B C 1
ATOM 7164 O O . HIS B 1 189 ? 16.909 -41.019 39.715 1.00 11.75 208 HIS B O 1
ATOM 7171 N N . PHE B 1 190 ? 16.333 -42.375 41.424 1.00 13.34 209 PHE B N 1
ATOM 7172 C CA . PHE B 1 190 ? 14.926 -41.980 41.423 1.00 13.20 209 PHE B CA 1
ATOM 7173 C C . PHE B 1 190 ? 14.792 -40.559 42.010 1.00 13.08 209 PHE B C 1
ATOM 7174 O O . PHE B 1 190 ? 15.012 -40.386 43.199 1.00 12.95 209 PHE B O 1
ATOM 7182 N N . ALA B 1 191 ? 14.466 -39.513 41.235 1.00 12.47 210 ALA B N 1
ATOM 7183 C CA . ALA B 1 191 ? 14.070 -39.553 39.823 1.00 12.28 210 ALA B CA 1
ATOM 7184 C C . ALA B 1 191 ? 14.525 -38.276 39.123 1.00 11.79 210 ALA B C 1
ATOM 7185 O O . ALA B 1 191 ? 14.654 -37.229 39.739 1.00 11.99 210 ALA B O 1
ATOM 7187 N N . LEU B 1 192 ? 14.704 -38.392 37.809 1.00 11.82 211 LEU B N 1
ATOM 7188 C CA . LEU B 1 192 ? 14.875 -37.242 36.891 1.00 11.72 211 LEU B CA 1
ATOM 7189 C C . LEU B 1 192 ? 16.254 -36.579 36.934 1.00 11.77 211 LEU B C 1
ATOM 7190 O O . LEU B 1 192 ? 16.434 -35.479 36.432 1.00 11.78 211 LEU B O 1
ATOM 7195 N N . TYR B 1 193 ? 17.226 -37.270 37.511 1.00 11.38 212 TYR B N 1
ATOM 7196 C CA . TYR B 1 193 ? 18.578 -36.764 37.737 1.00 11.01 212 TYR B CA 1
ATOM 7197 C C . TYR B 1 193 ? 19.315 -36.408 36.431 1.00 10.88 212 TYR B C 1
ATOM 7198 O O . TYR B 1 193 ? 20.173 -35.527 36.426 1.00 10.85 212 TYR B O 1
ATOM 7207 N N . GLY B 1 194 ? 18.932 -37.051 35.335 1.00 11.31 213 GLY B N 1
ATOM 7208 C CA . GLY B 1 194 ? 19.507 -36.781 34.022 1.00 11.26 213 GLY B CA 1
ATOM 7209 C C . GLY B 1 194 ? 19.117 -35.457 33.390 1.00 11.64 213 GLY B C 1
ATOM 7210 O O . GLY B 1 194 ? 19.688 -35.096 32.373 1.00 10.98 213 GLY B O 1
ATOM 7211 N N . ALA B 1 195 ? 18.159 -34.738 33.981 1.00 11.84 214 ALA B N 1
ATOM 7212 C CA . ALA B 1 195 ? 17.682 -33.463 33.434 1.00 11.43 214 ALA B CA 1
ATOM 7213 C C . ALA B 1 195 ? 18.224 -32.224 34.159 1.00 11.57 214 ALA B C 1
ATOM 7214 O O . ALA B 1 195 ? 17.688 -31.113 33.999 1.00 11.49 214 ALA B O 1
ATOM 7216 N N . GLY B 1 196 ? 19.333 -32.396 34.884 1.00 11.95 215 GLY B N 1
ATOM 7217 C CA . GLY B 1 196 ? 19.977 -31.316 35.601 1.00 11.73 215 GLY B CA 1
ATOM 7218 C C . GLY B 1 196 ? 20.337 -30.187 34.654 1.00 11.84 215 GLY B C 1
ATOM 7219 O O . GLY B 1 196 ? 20.863 -30.401 33.544 1.00 11.41 215 GLY B O 1
ATOM 7220 N N . GLU B 1 197 ? 20.034 -28.973 35.087 1.00 12.15 216 GLU B N 1
ATOM 7221 C CA . GLU B 1 197 ? 20.152 -27.824 34.207 1.00 12.47 216 GLU B CA 1
ATOM 7222 C C . GLU B 1 197 ? 21.584 -27.582 33.792 1.00 11.75 216 GLU B C 1
ATOM 7223 O O . GLU B 1 197 ? 22.504 -27.751 34.582 1.00 11.28 216 GLU B O 1
ATOM 7229 N N . GLY B 1 198 ? 21.762 -27.194 32.534 1.00 10.91 217 GLY B N 1
ATOM 7230 C CA . GLY B 1 198 ? 23.090 -26.938 32.017 1.00 10.38 217 GLY B CA 1
ATOM 7231 C C . GLY B 1 198 ? 23.939 -28.176 31.819 1.00 10.08 217 GLY B C 1
ATOM 7232 O O . GLY B 1 198 ? 25.127 -28.057 31.539 1.00 9.23 217 GLY B O 1
ATOM 7233 N N . GLY B 1 199 ? 23.335 -29.359 31.972 1.00 10.04 218 GLY B N 1
ATOM 7234 C CA . GLY B 1 199 ? 24.077 -30.613 32.061 1.00 10.23 218 GLY B CA 1
ATOM 7235 C C . GLY B 1 199 ? 25.090 -30.668 33.201 1.00 10.68 218 GLY B C 1
ATOM 7236 O O . GLY B 1 199 ? 26.035 -31.452 33.163 1.00 10.79 218 GLY B O 1
ATOM 7237 N N . ARG B 1 200 ? 24.896 -29.825 34.212 1.00 10.92 219 ARG B N 1
ATOM 7238 C CA . ARG B 1 200 ? 25.845 -29.679 35.285 1.00 11.40 219 ARG B CA 1
ATOM 7239 C C . ARG B 1 200 ? 25.385 -30.627 36.394 1.00 11.76 219 ARG B C 1
ATOM 7240 O O . ARG B 1 200 ? 24.233 -30.554 36.857 1.00 11.40 219 ARG B O 1
ATOM 7248 N N . ASP B 1 201 ? 26.271 -31.521 36.812 1.00 12.31 220 ASP B N 1
ATOM 7249 C CA . ASP B 1 201 ? 25.877 -32.593 37.736 1.00 11.91 220 ASP B CA 1
ATOM 7250 C C . ASP B 1 201 ? 25.324 -31.972 39.022 1.00 12.01 220 ASP B C 1
ATOM 7251 O O . ASP B 1 201 ? 25.831 -30.944 39.490 1.00 10.97 220 ASP B O 1
ATOM 7256 N N . TYR B 1 202 ? 24.268 -32.595 39.558 1.00 12.29 221 TYR B N 1
ATOM 7257 C CA . TYR B 1 202 ? 23.612 -32.190 40.816 1.00 12.70 221 TYR B CA 1
ATOM 7258 C C . TYR B 1 202 ? 22.686 -30.977 40.701 1.00 12.47 221 TYR B C 1
ATOM 7259 O O . TYR B 1 202 ? 22.016 -30.614 41.656 1.00 12.59 221 TYR B O 1
ATOM 7268 N N . ASN B 1 203 ? 22.646 -30.338 39.540 1.00 12.00 222 ASN B N 1
ATOM 7269 C CA . ASN B 1 203 ? 21.927 -29.086 39.407 1.00 11.51 222 ASN B CA 1
ATOM 7270 C C . ASN B 1 203 ? 20.430 -29.331 39.318 1.00 11.16 222 ASN B C 1
ATOM 7271 O O . ASN B 1 203 ? 19.954 -30.443 39.058 1.00 11.76 222 ASN B O 1
ATOM 7276 N N . THR B 1 204 ? 19.716 -28.233 39.516 1.00 11.23 223 THR B N 1
ATOM 7277 C CA . THR B 1 204 ? 18.265 -28.161 39.514 1.00 11.58 223 THR B CA 1
ATOM 7278 C C . THR B 1 204 ? 17.626 -28.875 38.333 1.00 11.66 223 THR B C 1
ATOM 7279 O O . THR B 1 204 ? 18.082 -28.736 37.201 1.00 11.80 223 THR B O 1
ATOM 7283 N N . VAL B 1 205 ? 16.589 -29.656 38.631 1.00 11.46 224 VAL B N 1
ATOM 7284 C CA . VAL B 1 205 ? 15.762 -30.345 37.646 1.00 11.29 224 VAL B CA 1
ATOM 7285 C C . VAL B 1 205 ? 14.361 -29.756 37.786 1.00 11.71 224 VAL B C 1
ATOM 7286 O O . VAL B 1 205 ? 13.897 -29.516 38.903 1.00 12.34 224 VAL B O 1
ATOM 7290 N N . ASP B 1 206 ? 13.723 -29.488 36.652 1.00 11.72 225 ASP B N 1
ATOM 7291 C CA . ASP B 1 206 ? 12.351 -29.023 36.628 1.00 11.63 225 ASP B CA 1
ATOM 7292 C C . ASP B 1 206 ? 11.653 -29.489 35.364 1.00 11.61 225 ASP B C 1
ATOM 7293 O O . ASP B 1 206 ? 12.182 -29.322 34.270 1.00 11.32 225 ASP B O 1
ATOM 7298 N N . MET B 1 207 ? 10.465 -30.064 35.520 1.00 11.78 226 MET B N 1
ATOM 7299 C CA . MET B 1 207 ? 9.628 -30.451 34.387 1.00 12.10 226 MET B CA 1
ATOM 7300 C C . MET B 1 207 ? 8.198 -30.649 34.846 1.00 12.09 226 MET B C 1
ATOM 7301 O O . MET B 1 207 ? 7.933 -30.763 36.044 1.00 13.11 226 MET B O 1
ATOM 7306 N N . SER B 1 208 ? 7.298 -30.711 33.877 1.00 12.22 227 SER B N 1
ATOM 7307 C CA . SER B 1 208 ? 5.884 -31.008 34.123 1.00 11.91 227 SER B CA 1
ATOM 7308 C C . SER B 1 208 ? 5.710 -32.479 34.523 1.00 12.32 227 SER B C 1
ATOM 7309 O O . SER B 1 208 ? 6.584 -33.319 34.277 1.00 11.94 227 SER B O 1
ATOM 7312 N N . ARG B 1 209 ? 4.560 -32.792 35.108 1.00 13.25 228 ARG B N 1
ATOM 7313 C CA . ARG B 1 209 ? 4.238 -34.178 35.480 1.00 13.68 228 ARG B CA 1
ATOM 7314 C C . ARG B 1 209 ? 4.025 -35.032 34.229 1.00 14.14 228 ARG B C 1
ATOM 7315 O O . ARG B 1 209 ? 4.393 -36.200 34.173 1.00 13.45 228 ARG B O 1
ATOM 7323 N N . GLN B 1 210 ? 3.473 -34.413 33.193 1.00 14.67 229 GLN B N 1
ATOM 7324 C CA . GLN B 1 210 ? 3.235 -35.079 31.943 1.00 15.61 229 GLN B CA 1
ATOM 7325 C C . GLN B 1 210 ? 4.563 -35.541 31.321 1.00 14.82 229 GLN B C 1
ATOM 7326 O O . GLN B 1 210 ? 4.691 -36.684 30.901 1.00 14.54 229 GLN B O 1
ATOM 7332 N N . ARG B 1 211 ? 5.554 -34.655 31.299 1.00 13.80 230 ARG B N 1
ATOM 7333 C CA . ARG B 1 211 ? 6.897 -35.020 30.818 1.00 13.57 230 ARG B CA 1
ATOM 7334 C C . ARG B 1 211 ? 7.543 -36.114 31.676 1.00 13.05 230 ARG B C 1
ATOM 7335 O O . ARG B 1 211 ? 8.135 -37.058 31.140 1.00 13.05 230 ARG B O 1
ATOM 7343 N N . MET B 1 212 ? 7.430 -35.997 32.996 1.00 13.16 231 MET B N 1
ATOM 7344 C CA . MET B 1 212 ? 7.947 -37.041 33.871 1.00 13.44 231 MET B CA 1
ATOM 7345 C C . MET B 1 212 ? 7.490 -38.404 33.404 1.00 13.75 231 MET B C 1
ATOM 7346 O O . MET B 1 212 ? 8.299 -39.255 33.084 1.00 14.09 231 MET B O 1
ATOM 7351 N N . PHE B 1 213 ? 6.176 -38.598 33.330 1.00 14.10 232 PHE B N 1
ATOM 7352 C CA . PHE B 1 213 ? 5.641 -39.925 33.047 1.00 14.15 232 PHE B CA 1
ATOM 7353 C C . PHE B 1 213 ? 5.809 -40.412 31.620 1.00 14.06 232 PHE B C 1
ATOM 7354 O O . PHE B 1 213 ? 6.078 -41.584 31.393 1.00 14.83 232 PHE B O 1
ATOM 7362 N N . ASN B 1 214 ? 5.664 -39.522 30.654 1.00 13.57 233 ASN B N 1
ATOM 7363 C CA . ASN B 1 214 ? 5.806 -39.917 29.269 1.00 13.21 233 ASN B CA 1
ATOM 7364 C C . ASN B 1 214 ? 7.248 -40.074 28.809 1.00 13.03 233 ASN B C 1
ATOM 7365 O O . ASN B 1 214 ? 7.514 -40.853 27.906 1.00 13.12 233 ASN B O 1
ATOM 7370 N N . GLU B 1 215 ? 8.158 -39.310 29.402 1.00 13.37 234 GLU B N 1
ATOM 7371 C CA . GLU B 1 215 ? 9.524 -39.177 28.851 1.00 13.32 234 GLU B CA 1
ATOM 7372 C C . GLU B 1 215 ? 10.663 -39.625 29.778 1.00 13.57 234 GLU B C 1
ATOM 7373 O O . GLU B 1 215 ? 11.743 -39.953 29.302 1.00 13.59 234 GLU B O 1
ATOM 7379 N N . TYR B 1 216 ? 10.428 -39.665 31.090 1.00 13.10 235 TYR B N 1
ATOM 7380 C CA . TYR B 1 216 ? 11.492 -39.977 32.051 1.00 13.21 235 TYR B CA 1
ATOM 7381 C C . TYR B 1 216 ? 11.281 -41.162 32.979 1.00 13.68 235 TYR B C 1
ATOM 7382 O O . TYR B 1 216 ? 12.265 -41.747 33.414 1.00 13.81 235 TYR B O 1
ATOM 7391 N N . MET B 1 217 ? 10.039 -41.515 33.297 1.00 14.35 236 MET B N 1
ATOM 7392 C CA . MET B 1 217 ? 9.790 -42.463 34.403 1.00 14.80 236 MET B CA 1
ATOM 7393 C C . MET B 1 217 ? 9.843 -43.938 34.063 1.00 14.73 236 MET B C 1
ATOM 7394 O O . MET B 1 217 ? 10.091 -44.755 34.967 1.00 15.02 236 MET B O 1
ATOM 7399 N N . LEU B 1 218 ? 9.563 -44.294 32.812 1.00 13.71 237 LEU B N 1
ATOM 7400 C CA . LEU B 1 218 ? 9.374 -45.712 32.458 1.00 14.31 237 LEU B CA 1
ATOM 7401 C C . LEU B 1 218 ? 10.511 -46.646 32.929 1.00 13.98 237 LEU B C 1
ATOM 7402 O O . LEU B 1 218 ? 10.214 -47.710 33.483 1.00 13.68 237 LEU B O 1
ATOM 7407 N N . PRO B 1 219 ? 11.793 -46.251 32.756 1.00 13.59 238 PRO B N 1
ATOM 7408 C CA . PRO B 1 219 ? 12.844 -47.188 33.157 1.00 13.62 238 PRO B CA 1
ATOM 7409 C C . PRO B 1 219 ? 12.884 -47.498 34.652 1.00 14.06 238 PRO B C 1
ATOM 7410 O O . PRO B 1 219 ? 13.201 -48.636 35.018 1.00 14.48 238 PRO B O 1
ATOM 7414 N N . TYR B 1 220 ? 12.530 -46.532 35.498 1.00 13.96 239 TYR B N 1
ATOM 7415 C CA . TYR B 1 220 ? 12.442 -46.798 36.947 1.00 14.41 239 TYR B CA 1
ATOM 7416 C C . TYR B 1 220 ? 11.305 -47.781 37.216 1.00 15.26 239 TYR B C 1
ATOM 7417 O O . TYR B 1 220 ? 11.457 -48.697 38.026 1.00 15.12 239 TYR B O 1
ATOM 7426 N N . GLU B 1 221 ? 10.172 -47.573 36.537 1.00 15.39 240 GLU B N 1
ATOM 7427 C CA . GLU B 1 221 ? 8.979 -48.404 36.712 1.00 16.39 240 GLU B CA 1
ATOM 7428 C C . GLU B 1 221 ? 9.235 -49.824 36.246 1.00 16.73 240 GLU B C 1
ATOM 7429 O O . GLU B 1 221 ? 8.766 -50.787 36.870 1.00 16.89 240 GLU B O 1
ATOM 7435 N N . ALA B 1 222 ? 9.951 -49.945 35.128 1.00 16.15 241 ALA B N 1
ATOM 7436 C CA . ALA B 1 222 ? 10.320 -51.249 34.595 1.00 16.45 241 ALA B CA 1
ATOM 7437 C C . ALA B 1 222 ? 11.169 -52.044 35.601 1.00 16.57 241 ALA B C 1
ATOM 7438 O O . ALA B 1 222 ? 10.933 -53.240 35.808 1.00 17.12 241 ALA B O 1
ATOM 7440 N N . ALA B 1 223 ? 12.126 -51.377 36.237 1.00 16.35 242 ALA B N 1
ATOM 7441 C CA . ALA B 1 223 ? 12.958 -52.017 37.265 1.00 15.97 242 ALA B CA 1
ATOM 7442 C C . ALA B 1 223 ? 12.141 -52.496 38.479 1.00 16.89 242 ALA B C 1
ATOM 7443 O O . ALA B 1 223 ? 12.281 -53.642 38.912 1.00 16.47 242 ALA B O 1
ATOM 7445 N N . VAL B 1 224 ? 11.256 -51.633 38.978 1.00 17.76 243 VAL B N 1
ATOM 7446 C CA . VAL B 1 224 ? 10.291 -52.002 40.028 1.00 18.30 243 VAL B CA 1
ATOM 7447 C C . VAL B 1 224 ? 9.459 -53.219 39.610 1.00 19.13 243 VAL B C 1
ATOM 7448 O O . VAL B 1 224 ? 9.372 -54.203 40.347 1.00 19.42 243 VAL B O 1
ATOM 7452 N N . GLU B 1 225 ? 8.874 -53.172 38.421 1.00 19.25 244 GLU B N 1
ATOM 7453 C CA . GLU B 1 225 ? 8.070 -54.287 37.918 1.00 20.64 244 GLU B CA 1
ATOM 7454 C C . GLU B 1 225 ? 8.868 -55.584 37.630 1.00 20.28 244 GLU B C 1
ATOM 7455 O O . GLU B 1 225 ? 8.302 -56.680 37.689 1.00 21.14 244 GLU B O 1
ATOM 7461 N N . ALA B 1 226 ? 10.177 -55.459 37.395 1.00 19.41 245 ALA B N 1
ATOM 7462 C CA . ALA B 1 226 ? 11.085 -56.620 37.303 1.00 19.29 245 ALA B CA 1
ATOM 7463 C C . ALA B 1 226 ? 11.463 -57.201 38.681 1.00 18.95 245 ALA B C 1
ATOM 7464 O O . ALA B 1 226 ? 12.196 -58.187 38.757 1.00 20.14 245 ALA B O 1
ATOM 7466 N N . GLY B 1 227 ? 10.987 -56.584 39.758 1.00 18.00 246 GLY B N 1
ATOM 7467 C CA . GLY B 1 227 ? 11.198 -57.080 41.112 1.00 17.59 246 GLY B CA 1
ATOM 7468 C C . GLY B 1 227 ? 12.476 -56.602 41.764 1.00 17.44 246 GLY B C 1
ATOM 7469 O O . GLY B 1 227 ? 12.991 -57.264 42.666 1.00 17.93 246 GLY B O 1
ATOM 7470 N N . VAL B 1 228 ? 12.985 -55.444 41.343 1.00 16.94 247 VAL B N 1
ATOM 7471 C CA . VAL B 1 228 ? 14.192 -54.891 41.936 1.00 16.47 247 VAL B CA 1
ATOM 7472 C C . VAL B 1 228 ? 13.999 -54.728 43.453 1.00 16.91 247 VAL B C 1
ATOM 7473 O O . VAL B 1 228 ? 12.959 -54.263 43.929 1.00 17.58 247 VAL B O 1
ATOM 7477 N N . GLY B 1 229 ? 14.994 -55.166 44.207 1.00 17.32 248 GLY B N 1
ATOM 7478 C CA . GLY B 1 229 ? 14.914 -55.164 45.661 1.00 17.55 248 GLY B CA 1
ATOM 7479 C C . GLY B 1 229 ? 14.948 -53.805 46.330 1.00 17.34 248 GLY B C 1
ATOM 7480 O O . GLY B 1 229 ? 14.375 -53.630 47.399 1.00 18.03 248 GLY B O 1
ATOM 7481 N N . SER B 1 230 ? 15.599 -52.836 45.692 1.00 16.13 249 SER B N 1
ATOM 7482 C CA . SER B 1 230 ? 15.824 -51.531 46.286 1.00 15.75 249 SER B CA 1
ATOM 7483 C C . SER B 1 230 ? 15.837 -50.447 45.204 1.00 15.56 249 SER B C 1
ATOM 7484 O O . SER B 1 230 ? 15.936 -50.742 44.008 1.00 15.35 249 SER B O 1
ATOM 7487 N N . VAL B 1 231 ? 15.705 -49.212 45.678 1.00 15.38 250 VAL B N 1
ATOM 7488 C CA . VAL B 1 231 ? 15.677 -47.990 44.869 1.00 15.39 250 VAL B CA 1
ATOM 7489 C C . VAL B 1 231 ? 16.559 -46.948 45.555 1.00 15.68 250 VAL B C 1
ATOM 7490 O O . VAL B 1 231 ? 16.498 -46.790 46.769 1.00 16.23 250 VAL B O 1
ATOM 7494 N N . MET B 1 232 ? 17.355 -46.215 44.778 1.00 15.39 251 MET B N 1
ATOM 7495 C CA . MET B 1 232 ? 18.168 -45.135 45.312 1.00 15.13 251 MET B CA 1
ATOM 7496 C C . MET B 1 232 ? 17.581 -43.781 44.925 1.00 15.48 251 MET B C 1
ATOM 7497 O O . MET B 1 232 ? 17.364 -43.489 43.749 1.00 15.68 251 MET B O 1
ATOM 7502 N N . ALA B 1 233 ? 17.386 -42.949 45.940 1.00 15.09 252 ALA B N 1
ATOM 7503 C CA . ALA B 1 233 ? 16.900 -41.588 45.791 1.00 15.22 252 ALA B CA 1
ATOM 7504 C C . ALA B 1 233 ? 17.981 -40.675 45.232 1.00 15.20 252 ALA B C 1
ATOM 7505 O O . ALA B 1 233 ? 19.133 -40.766 45.623 1.00 15.20 252 ALA B O 1
ATOM 7507 N N . SER B 1 234 ? 17.588 -39.768 44.343 1.00 14.63 253 SER B N 1
ATOM 7508 C CA . SER B 1 234 ? 18.540 -38.924 43.625 1.00 14.39 253 SER B CA 1
ATOM 7509 C C . SER B 1 234 ? 18.904 -37.628 44.343 1.00 13.79 253 SER B C 1
ATOM 7510 O O . SER B 1 234 ? 18.202 -37.191 45.251 1.00 14.30 253 SER B O 1
ATOM 7513 N N . PHE B 1 235 ? 20.003 -37.020 43.890 1.00 13.04 254 PHE B N 1
ATOM 7514 C CA . PHE B 1 235 ? 20.549 -35.781 44.457 1.00 12.62 254 PHE B CA 1
ATOM 7515 C C . PHE B 1 235 ? 19.761 -34.523 44.093 1.00 11.68 254 PHE B C 1
ATOM 7516 O O . PHE B 1 235 ? 19.806 -33.525 44.822 1.00 11.21 254 PHE B O 1
ATOM 7524 N N . ASN B 1 236 ? 19.084 -34.563 42.951 1.00 11.62 255 ASN B N 1
ATOM 7525 C CA . ASN B 1 236 ? 18.377 -33.398 42.429 1.00 11.46 255 ASN B CA 1
ATOM 7526 C C . ASN B 1 236 ? 17.069 -33.147 43.164 1.00 11.87 255 ASN B C 1
ATOM 7527 O O . ASN B 1 236 ? 16.448 -34.070 43.698 1.00 12.12 255 ASN B O 1
ATOM 7532 N N . GLU B 1 237 ? 16.689 -31.877 43.224 1.00 11.88 256 GLU B N 1
ATOM 7533 C CA . GLU B 1 237 ? 15.306 -31.510 43.492 1.00 12.25 256 GLU B CA 1
ATOM 7534 C C . GLU B 1 237 ? 14.353 -31.871 42.331 1.00 13.13 256 GLU B C 1
ATOM 7535 O O . GLU B 1 237 ? 14.775 -31.988 41.180 1.00 12.64 256 GLU B O 1
ATOM 7541 N N . VAL B 1 238 ? 13.090 -32.097 42.687 1.00 13.80 257 VAL B N 1
ATOM 7542 C CA . VAL B 1 238 ? 11.964 -32.268 41.787 1.00 14.36 257 VAL B CA 1
ATOM 7543 C C . VAL B 1 238 ? 10.827 -31.457 42.393 1.00 14.95 257 VAL B C 1
ATOM 7544 O O . VAL B 1 238 ? 10.514 -31.633 43.580 1.00 14.90 257 VAL B O 1
ATOM 7548 N N . ASP B 1 239 ? 10.227 -30.572 41.597 1.00 15.39 258 ASP B N 1
ATOM 7549 C CA . ASP B 1 239 ? 9.174 -29.646 42.086 1.00 15.53 258 ASP B CA 1
ATOM 7550 C C . ASP B 1 239 ? 9.604 -28.858 43.329 1.00 15.24 258 ASP B C 1
ATOM 7551 O O . ASP B 1 239 ? 8.806 -28.613 44.248 1.00 15.68 258 ASP B O 1
ATOM 7556 N N . GLY B 1 240 ? 10.875 -28.464 43.353 1.00 14.30 259 GLY B N 1
ATOM 7557 C CA . GLY B 1 240 ? 11.459 -27.707 44.447 1.00 14.17 259 GLY B CA 1
ATOM 7558 C C . GLY B 1 240 ? 11.721 -28.475 45.729 1.00 13.85 259 GLY B C 1
ATOM 7559 O O . GLY B 1 240 ? 12.058 -27.863 46.731 1.00 14.39 259 GLY B O 1
ATOM 7560 N N . VAL B 1 241 ? 11.592 -29.798 45.700 1.00 14.17 260 VAL B N 1
ATOM 7561 C CA . VAL B 1 241 ? 11.876 -30.626 46.878 1.00 14.29 260 VAL B CA 1
ATOM 7562 C C . VAL B 1 241 ? 12.958 -31.629 46.492 1.00 14.45 260 VAL B C 1
ATOM 7563 O O . VAL B 1 241 ? 12.750 -32.398 45.561 1.00 14.20 260 VAL B O 1
ATOM 7567 N N . PRO B 1 242 ? 14.105 -31.625 47.204 1.00 14.95 261 PRO B N 1
ATOM 7568 C CA . PRO B 1 242 ? 15.118 -32.668 47.011 1.00 15.38 261 PRO B CA 1
ATOM 7569 C C . PRO B 1 242 ? 14.433 -34.028 46.972 1.00 15.47 261 PRO B C 1
ATOM 7570 O O . PRO B 1 242 ? 13.518 -34.270 47.771 1.00 15.78 261 PRO B O 1
ATOM 7574 N N . ALA B 1 243 ? 14.805 -34.892 46.033 1.00 14.79 262 ALA B N 1
ATOM 7575 C CA . ALA B 1 243 ? 14.096 -36.156 45.860 1.00 14.72 262 ALA B CA 1
ATOM 7576 C C . ALA B 1 243 ? 14.078 -36.968 47.160 1.00 14.72 262 ALA B C 1
ATOM 7577 O O . ALA B 1 243 ? 13.106 -37.669 47.443 1.00 14.10 262 ALA B O 1
ATOM 7579 N N . THR B 1 244 ? 15.121 -36.803 47.964 1.00 14.51 263 THR B N 1
ATOM 7580 C CA . THR B 1 244 ? 15.272 -37.543 49.216 1.00 15.74 263 THR B CA 1
ATOM 7581 C C . THR B 1 244 ? 14.244 -37.126 50.290 1.00 16.68 263 THR B C 1
ATOM 7582 O O . THR B 1 244 ? 14.034 -37.866 51.256 1.00 18.28 263 THR B O 1
ATOM 7586 N N . ALA B 1 245 ? 13.604 -35.971 50.119 1.00 17.14 264 ALA B N 1
ATOM 7587 C CA . ALA B 1 245 ? 12.437 -35.565 50.931 1.00 16.87 264 ALA B CA 1
ATOM 7588 C C . ALA B 1 245 ? 11.101 -35.521 50.164 1.00 16.52 264 ALA B C 1
ATOM 7589 O O . ALA B 1 245 ? 10.096 -35.028 50.681 1.00 17.04 264 ALA B O 1
ATOM 7591 N N . ASN B 1 246 ? 11.063 -36.066 48.956 1.00 16.05 265 ASN B N 1
ATOM 7592 C CA . ASN B 1 246 ? 9.882 -35.950 48.118 1.00 16.24 265 ASN B CA 1
ATOM 7593 C C . ASN B 1 246 ? 8.983 -37.175 48.311 1.00 16.44 265 ASN B C 1
ATOM 7594 O O . ASN B 1 246 ? 9.187 -38.235 47.698 1.00 15.15 265 ASN B O 1
ATOM 7599 N N . LYS B 1 247 ? 7.988 -37.013 49.191 1.00 17.36 266 LYS B N 1
ATOM 7600 C CA . LYS B 1 247 ? 6.992 -38.051 49.486 1.00 18.09 266 LYS B CA 1
ATOM 7601 C C . LYS B 1 247 ? 6.128 -38.435 48.295 1.00 17.17 266 LYS B C 1
ATOM 7602 O O . LYS B 1 247 ? 5.717 -39.594 48.165 1.00 16.31 266 LYS B O 1
ATOM 7608 N N . TRP B 1 248 ? 5.845 -37.467 47.421 1.00 16.25 267 TRP B N 1
ATOM 7609 C CA . TRP B 1 248 ? 5.107 -37.749 46.209 1.00 16.36 267 TRP B CA 1
ATOM 7610 C C . TRP B 1 248 ? 5.862 -38.810 45.395 1.00 16.10 267 TRP B C 1
ATOM 7611 O O . TRP B 1 248 ? 5.268 -39.753 44.883 1.00 16.43 267 TRP B O 1
ATOM 7622 N N . LEU B 1 249 ? 7.180 -38.680 45.321 1.00 16.29 268 LEU B N 1
ATOM 7623 C CA . LEU B 1 249 ? 7.987 -39.645 44.563 1.00 16.19 268 LEU B CA 1
ATOM 7624 C C . LEU B 1 249 ? 8.129 -40.968 45.312 1.00 15.94 268 LEU B C 1
ATOM 7625 O O . LEU B 1 249 ? 7.776 -42.031 44.803 1.00 17.36 268 LEU B O 1
ATOM 7630 N N . MET B 1 250 ? 8.655 -40.870 46.523 1.00 16.93 269 MET B N 1
ATOM 7631 C CA . MET B 1 250 ? 9.116 -42.038 47.280 1.00 16.92 269 MET B CA 1
ATOM 7632 C C . MET B 1 250 ? 7.994 -42.879 47.877 1.00 18.19 269 MET B C 1
ATOM 7633 O O . MET B 1 250 ? 8.184 -44.082 48.090 1.00 18.27 269 MET B O 1
ATOM 7638 N N . THR B 1 251 ? 6.836 -42.260 48.124 1.00 18.53 270 THR B N 1
ATOM 7639 C CA . THR B 1 251 ? 5.614 -42.987 48.522 1.00 18.54 270 THR B CA 1
ATOM 7640 C C . THR B 1 251 ? 4.523 -43.040 47.430 1.00 18.14 270 THR B C 1
ATOM 7641 O O . THR B 1 251 ? 4.181 -44.120 46.959 1.00 18.10 270 THR B O 1
ATOM 7645 N N . ASP B 1 252 ? 3.977 -41.893 47.030 1.00 17.90 271 ASP B N 1
ATOM 7646 C CA . ASP B 1 252 ? 2.808 -41.875 46.129 1.00 19.06 271 ASP B CA 1
ATOM 7647 C C . ASP B 1 252 ? 3.075 -42.552 44.783 1.00 18.56 271 ASP B C 1
ATOM 7648 O O . ASP B 1 252 ? 2.279 -43.372 44.337 1.00 18.69 271 ASP B O 1
ATOM 7653 N N . VAL B 1 253 ? 4.213 -42.254 44.151 1.00 17.94 272 VAL B N 1
ATOM 7654 C CA . VAL B 1 253 ? 4.516 -42.890 42.865 1.00 17.26 272 VAL B CA 1
ATOM 7655 C C . VAL B 1 253 ? 5.071 -44.294 43.062 1.00 16.96 272 VAL B C 1
ATOM 7656 O O . VAL B 1 253 ? 4.504 -45.251 42.575 1.00 16.14 272 VAL B O 1
ATOM 7660 N N . LEU B 1 254 ? 6.182 -44.393 43.777 1.00 17.03 273 LEU B N 1
ATOM 7661 C CA . LEU B 1 254 ? 6.920 -45.645 43.895 1.00 18.10 273 LEU B CA 1
ATOM 7662 C C . LEU B 1 254 ? 6.064 -46.787 44.475 1.00 17.85 273 LEU B C 1
ATOM 7663 O O . LEU B 1 254 ? 5.946 -47.852 43.874 1.00 17.49 273 LEU B O 1
ATOM 7668 N N . ARG B 1 255 ? 5.439 -46.531 45.622 1.00 18.82 274 ARG B N 1
ATOM 7669 C CA . ARG B 1 255 ? 4.545 -47.521 46.262 1.00 19.04 274 ARG B CA 1
ATOM 7670 C C . ARG B 1 255 ? 3.094 -47.421 45.773 1.00 18.71 274 ARG B C 1
ATOM 7671 O O . ARG B 1 255 ? 2.513 -48.407 45.333 1.00 18.67 274 ARG B O 1
ATOM 7679 N N . GLY B 1 256 ? 2.518 -46.229 45.836 1.00 18.97 275 GLY B N 1
ATOM 7680 C CA . GLY B 1 256 ? 1.094 -46.047 45.528 1.00 19.33 275 GLY B CA 1
ATOM 7681 C C . GLY B 1 256 ? 0.693 -46.414 44.111 1.00 19.03 275 GLY B C 1
ATOM 7682 O O . GLY B 1 256 ? -0.321 -47.078 43.897 1.00 20.63 275 GLY B O 1
ATOM 7683 N N . GLN B 1 257 ? 1.482 -45.982 43.132 1.00 18.55 276 GLN B N 1
ATOM 7684 C CA . GLN B 1 257 ? 1.183 -46.267 41.736 1.00 18.44 276 GLN B CA 1
ATOM 7685 C C . GLN B 1 257 ? 1.816 -47.554 41.245 1.00 17.26 276 GLN B C 1
ATOM 7686 O O . GLN B 1 257 ? 1.192 -48.277 40.464 1.00 17.48 276 GLN B O 1
ATOM 7692 N N . TRP B 1 258 ? 3.057 -47.825 41.645 1.00 16.94 277 TRP B N 1
ATOM 7693 C CA . TRP B 1 258 ? 3.790 -48.960 41.049 1.00 17.08 277 TRP B CA 1
ATOM 7694 C C . TRP B 1 258 ? 3.856 -50.211 41.922 1.00 17.42 277 TRP B C 1
ATOM 7695 O O . TRP B 1 258 ? 4.249 -51.273 41.448 1.00 18.41 277 TRP B O 1
ATOM 7706 N N . GLY B 1 259 ? 3.476 -50.077 43.184 1.00 17.89 278 GLY B N 1
ATOM 7707 C CA . GLY B 1 259 ? 3.401 -51.222 44.095 1.00 17.76 278 GLY B CA 1
ATOM 7708 C C . GLY B 1 259 ? 4.740 -51.752 44.560 1.00 18.37 278 GLY B C 1
ATOM 7709 O O . GLY B 1 259 ? 4.832 -52.919 44.952 1.00 19.02 278 GLY B O 1
ATOM 7710 N N . PHE B 1 260 ? 5.771 -50.910 44.525 1.00 18.40 279 PHE B N 1
ATOM 7711 C CA . PHE B 1 260 ? 7.099 -51.277 45.018 1.00 18.26 279 PHE B CA 1
ATOM 7712 C C . PHE B 1 260 ? 7.037 -51.839 46.432 1.00 20.23 279 PHE B C 1
ATOM 7713 O O . PHE B 1 260 ? 6.481 -51.202 47.318 1.00 19.95 279 PHE B O 1
ATOM 7721 N N . ASN B 1 261 ? 7.620 -53.014 46.644 1.00 21.89 280 ASN B N 1
ATOM 7722 C CA . ASN B 1 261 ? 7.579 -53.642 47.968 1.00 23.23 280 ASN B CA 1
ATOM 7723 C C . ASN B 1 261 ? 8.931 -53.658 48.694 1.00 22.12 280 ASN B C 1
ATOM 7724 O O . ASN B 1 261 ? 9.027 -54.149 49.811 1.00 22.65 280 ASN B O 1
ATOM 7729 N N . GLY B 1 262 ? 9.955 -53.070 48.086 1.00 19.62 281 GLY B N 1
ATOM 7730 C CA . GLY B 1 262 ? 11.298 -53.076 48.646 1.00 18.77 281 GLY B CA 1
ATOM 7731 C C . GLY B 1 262 ? 11.588 -51.861 49.494 1.00 17.94 281 GLY B C 1
ATOM 7732 O O . GLY B 1 262 ? 10.685 -51.272 50.092 1.00 18.73 281 GLY B O 1
ATOM 7733 N N . PHE B 1 263 ? 12.862 -51.488 49.556 1.00 17.58 282 PHE B N 1
ATOM 7734 C CA . PHE B 1 263 ? 13.270 -50.315 50.317 1.00 17.36 282 PHE B CA 1
ATOM 7735 C C . PHE B 1 263 ? 14.017 -49.300 49.463 1.00 17.73 282 PHE B C 1
ATOM 7736 O O . PHE B 1 263 ? 14.531 -49.629 48.391 1.00 17.49 282 PHE B O 1
ATOM 7744 N N . VAL B 1 264 ? 14.039 -48.078 49.985 1.00 17.38 283 VAL B N 1
ATOM 7745 C CA . VAL B 1 264 ? 14.669 -46.915 49.377 1.00 17.64 283 VAL B CA 1
ATOM 7746 C C . VAL B 1 264 ? 15.889 -46.527 50.199 1.00 17.32 283 VAL B C 1
ATOM 7747 O O . VAL B 1 264 ? 15.800 -46.288 51.417 1.00 17.97 283 VAL B O 1
ATOM 7751 N N . VAL B 1 265 ? 17.018 -46.434 49.506 1.00 17.28 284 VAL B N 1
ATOM 7752 C CA . VAL B 1 265 ? 18.262 -45.932 50.060 1.00 16.72 284 VAL B CA 1
ATOM 7753 C C . VAL B 1 265 ? 18.545 -44.536 49.496 1.00 16.64 284 VAL B C 1
ATOM 7754 O O . VAL B 1 265 ? 18.158 -44.217 48.368 1.00 16.19 284 VAL B O 1
ATOM 7758 N N . THR B 1 266 ? 19.234 -43.712 50.275 1.00 16.07 285 THR B N 1
ATOM 7759 C CA . THR B 1 266 ? 19.683 -42.423 49.764 1.00 16.35 285 THR B CA 1
ATOM 7760 C C . THR B 1 266 ? 20.886 -42.663 48.863 1.00 16.33 285 THR B C 1
ATOM 7761 O O . THR B 1 266 ? 21.472 -43.754 48.830 1.00 16.26 285 THR B O 1
ATOM 7765 N N . ASP B 1 267 ? 21.238 -41.634 48.105 1.00 16.45 286 ASP B N 1
ATOM 7766 C CA . ASP B 1 267 ? 22.562 -41.560 47.506 1.00 15.98 286 ASP B CA 1
ATOM 7767 C C . ASP B 1 267 ? 23.535 -41.022 48.577 1.00 15.97 286 ASP B C 1
ATOM 7768 O O . ASP B 1 267 ? 23.138 -40.770 49.733 1.00 15.47 286 ASP B O 1
ATOM 7773 N N . TYR B 1 268 ? 24.799 -40.855 48.201 1.00 15.84 287 TYR B N 1
ATOM 7774 C CA . TYR B 1 268 ? 25.884 -40.497 49.123 1.00 16.05 287 TYR B CA 1
ATOM 7775 C C . TYR B 1 268 ? 25.699 -39.143 49.835 1.00 16.03 287 TYR B C 1
ATOM 7776 O O . TYR B 1 268 ? 25.776 -38.070 49.221 1.00 15.96 287 TYR B O 1
ATOM 7785 N N . THR B 1 269 ? 25.480 -39.210 51.154 1.00 15.94 288 THR B N 1
ATOM 7786 C CA . THR B 1 269 ? 25.095 -38.052 52.002 1.00 16.40 288 THR B CA 1
ATOM 7787 C C . THR B 1 269 ? 23.907 -37.240 51.470 1.00 15.81 288 THR B C 1
ATOM 7788 O O . THR B 1 269 ? 23.822 -36.032 51.719 1.00 15.92 288 THR B O 1
ATOM 7792 N N . GLY B 1 270 ? 22.990 -37.922 50.782 1.00 16.18 289 GLY B N 1
ATOM 7793 C CA . GLY B 1 270 ? 21.769 -37.312 50.250 1.00 16.40 289 GLY B CA 1
ATOM 7794 C C . GLY B 1 270 ? 20.975 -36.549 51.292 1.00 16.55 289 GLY B C 1
ATOM 7795 O O . GLY B 1 270 ? 20.445 -35.477 51.003 1.00 16.18 289 GLY B O 1
ATOM 7796 N N . ILE B 1 271 ? 20.923 -37.063 52.526 1.00 16.63 290 ILE B N 1
ATOM 7797 C CA . ILE B 1 271 ? 20.130 -36.397 53.568 1.00 16.38 290 ILE B CA 1
ATOM 7798 C C . ILE B 1 271 ? 20.730 -35.089 54.044 1.00 16.77 290 ILE B C 1
ATOM 7799 O O . ILE B 1 271 ? 20.041 -34.076 54.035 1.00 17.29 290 ILE B O 1
ATOM 7804 N N . SER B 1 272 ? 21.991 -35.099 54.472 1.00 17.10 291 SER B N 1
ATOM 7805 C CA . SER B 1 272 ? 22.638 -33.873 54.950 1.00 17.54 291 SER B CA 1
ATOM 7806 C C . SER B 1 272 ? 22.819 -32.826 53.849 1.00 17.05 291 SER B C 1
ATOM 7807 O O . SER B 1 272 ? 22.807 -31.634 54.125 1.00 17.12 291 SER B O 1
ATOM 7810 N N . GLU B 1 273 ? 22.957 -33.271 52.605 1.00 16.77 292 GLU B N 1
ATOM 7811 C CA . GLU B 1 273 ? 22.979 -32.333 51.478 1.00 16.88 292 GLU B CA 1
ATOM 7812 C C . GLU B 1 273 ? 21.667 -31.560 51.287 1.00 16.59 292 GLU B C 1
ATOM 7813 O O . GLU B 1 273 ? 21.682 -30.501 50.675 1.00 16.29 292 GLU B O 1
ATOM 7819 N N . MET B 1 274 ? 20.550 -32.061 51.827 1.00 16.56 293 MET B N 1
ATOM 7820 C CA . MET B 1 274 ? 19.295 -31.284 51.838 1.00 16.44 293 MET B CA 1
ATOM 7821 C C . MET B 1 274 ? 19.381 -30.007 52.682 1.00 16.07 293 MET B C 1
ATOM 7822 O O . MET B 1 274 ? 18.579 -29.093 52.495 1.00 15.66 293 MET B O 1
ATOM 7827 N N . ILE B 1 275 ? 20.344 -29.958 53.603 1.00 16.67 294 ILE B N 1
ATOM 7828 C CA . ILE B 1 275 ? 20.629 -28.752 54.356 1.00 17.26 294 ILE B CA 1
ATOM 7829 C C . ILE B 1 275 ? 21.134 -27.691 53.374 1.00 17.54 294 ILE B C 1
ATOM 7830 O O . ILE B 1 275 ? 20.621 -26.573 53.347 1.00 17.85 294 ILE B O 1
ATOM 7835 N N . ASP B 1 276 ? 22.115 -28.062 52.555 1.00 17.73 295 ASP B N 1
ATOM 7836 C CA . ASP B 1 276 ? 22.639 -27.158 51.530 1.00 18.33 295 ASP B CA 1
ATOM 7837 C C . ASP B 1 276 ? 21.592 -26.805 50.481 1.00 17.24 295 ASP B C 1
ATOM 7838 O O . ASP B 1 276 ? 21.517 -25.651 50.071 1.00 17.11 295 ASP B O 1
ATOM 7843 N N . HIS B 1 277 ? 20.776 -27.778 50.073 1.00 16.73 296 HIS B N 1
ATOM 7844 C CA . HIS B 1 277 ? 19.629 -27.506 49.186 1.00 16.47 296 HIS B CA 1
ATOM 7845 C C . HIS B 1 277 ? 18.787 -26.343 49.715 1.00 17.20 296 HIS B C 1
ATOM 7846 O O . HIS B 1 277 ? 18.231 -25.564 48.937 1.00 16.63 296 HIS B O 1
ATOM 7853 N N . GLY B 1 278 ? 18.672 -26.269 51.044 1.00 17.21 297 GLY B N 1
ATOM 7854 C CA . GLY B 1 278 ? 18.062 -25.134 51.735 1.00 17.64 297 GLY B CA 1
ATOM 7855 C C . GLY B 1 278 ? 16.661 -25.393 52.260 1.00 18.15 297 GLY B C 1
ATOM 7856 O O . GLY B 1 278 ? 15.857 -24.466 52.328 1.00 18.69 297 GLY B O 1
ATOM 7857 N N . ILE B 1 279 ? 16.369 -26.635 52.657 1.00 18.12 298 ILE B N 1
ATOM 7858 C CA . ILE B 1 279 ? 15.038 -26.980 53.201 1.00 18.20 298 ILE B CA 1
ATOM 7859 C C . ILE B 1 279 ? 15.028 -27.304 54.698 1.00 19.69 298 ILE B C 1
ATOM 7860 O O . ILE B 1 279 ? 14.021 -27.795 55.211 1.00 20.74 298 ILE B O 1
ATOM 7865 N N . GLY B 1 280 ? 16.122 -27.005 55.393 1.00 20.36 299 GLY B N 1
ATOM 7866 C CA . GLY B 1 280 ? 16.162 -27.157 56.846 1.00 21.57 299 GLY B CA 1
ATOM 7867 C C . GLY B 1 280 ? 17.427 -27.736 57.424 1.00 22.19 299 GLY B C 1
ATOM 7868 O O . GLY B 1 280 ? 18.398 -28.027 56.716 1.00 21.29 299 GLY B O 1
ATOM 7869 N N . ASP B 1 281 ? 17.386 -27.898 58.745 1.00 22.59 300 ASP B N 1
ATOM 7870 C CA . ASP B 1 281 ? 18.483 -28.483 59.502 1.00 22.74 300 ASP B CA 1
ATOM 7871 C C . ASP B 1 281 ? 18.444 -30.005 59.446 1.00 22.05 300 ASP B C 1
ATOM 7872 O O . ASP B 1 281 ? 17.489 -30.586 58.927 1.00 21.43 300 ASP B O 1
ATOM 7877 N N . LEU B 1 282 ? 19.483 -30.638 59.992 1.00 22.12 301 LEU B N 1
ATOM 7878 C CA . LEU B 1 282 ? 19.668 -32.088 59.850 1.00 22.70 301 LEU B CA 1
ATOM 7879 C C . LEU B 1 282 ? 18.482 -32.867 60.407 1.00 22.52 301 LEU B C 1
ATOM 7880 O O . LEU B 1 282 ? 17.980 -33.768 59.750 1.00 22.06 301 LEU B O 1
ATOM 7885 N N . GLN B 1 283 ? 18.023 -32.509 61.606 1.00 22.93 302 GLN B N 1
ATOM 7886 C CA . GLN B 1 283 ? 16.832 -33.148 62.162 1.00 22.84 302 GLN B CA 1
ATOM 7887 C C . GLN B 1 283 ? 15.625 -33.009 61.234 1.00 22.04 302 GLN B C 1
ATOM 7888 O O . GLN B 1 283 ? 14.929 -33.989 60.965 1.00 22.92 302 GLN B O 1
ATOM 7894 N N . THR B 1 284 ? 15.383 -31.793 60.750 1.00 21.03 303 THR B N 1
ATOM 7895 C CA . THR B 1 284 ? 14.185 -31.496 59.947 1.00 20.13 303 THR B CA 1
ATOM 7896 C C . THR B 1 284 ? 14.140 -32.300 58.640 1.00 19.14 303 THR B C 1
ATOM 7897 O O . THR B 1 284 ? 13.124 -32.883 58.290 1.00 18.65 303 THR B O 1
ATOM 7901 N N . VAL B 1 285 ? 15.250 -32.334 57.929 1.00 19.12 304 VAL B N 1
ATOM 7902 C CA . VAL B 1 285 ? 15.298 -33.055 56.653 1.00 18.93 304 VAL B CA 1
ATOM 7903 C C . VAL B 1 285 ? 15.406 -34.575 56.832 1.00 19.35 304 VAL B C 1
ATOM 7904 O O . VAL B 1 285 ? 14.893 -35.344 56.002 1.00 19.38 304 VAL B O 1
ATOM 7908 N N . SER B 1 286 ? 16.042 -35.015 57.921 1.00 19.66 305 SER B N 1
ATOM 7909 C CA . SER B 1 286 ? 16.065 -36.444 58.264 1.00 19.81 305 SER B CA 1
ATOM 7910 C C . SER B 1 286 ? 14.644 -36.949 58.544 1.00 19.17 305 SER B C 1
ATOM 7911 O O . SER B 1 286 ? 14.219 -37.962 58.009 1.00 19.71 305 SER B O 1
ATOM 7914 N N . ALA B 1 287 ? 13.900 -36.211 59.364 1.00 19.43 306 ALA B N 1
ATOM 7915 C CA . ALA B 1 287 ? 12.476 -36.500 59.594 1.00 19.19 306 ALA B CA 1
ATOM 7916 C C . ALA B 1 287 ? 11.656 -36.487 58.300 1.00 18.52 306 ALA B C 1
ATOM 7917 O O . ALA B 1 287 ? 10.856 -37.381 58.045 1.00 17.97 306 ALA B O 1
ATOM 7919 N N . ARG B 1 288 ? 11.875 -35.473 57.472 1.00 18.41 307 ARG B N 1
ATOM 7920 C CA . ARG B 1 288 ? 11.149 -35.367 56.220 1.00 17.93 307 ARG B CA 1
ATOM 7921 C C . ARG B 1 288 ? 11.477 -36.541 55.288 1.00 17.40 307 ARG B C 1
ATOM 7922 O O . ARG B 1 288 ? 10.597 -37.079 54.620 1.00 18.12 307 ARG B O 1
ATOM 7930 N N . ALA B 1 289 ? 12.736 -36.960 55.270 1.00 17.67 308 ALA B N 1
ATOM 7931 C CA . ALA B 1 289 ? 13.145 -38.100 54.434 1.00 17.29 308 ALA B CA 1
ATOM 7932 C C . ALA B 1 289 ? 12.486 -39.413 54.842 1.00 17.44 308 ALA B C 1
ATOM 7933 O O . ALA B 1 289 ? 11.932 -40.115 54.002 1.00 17.58 308 ALA B O 1
ATOM 7935 N N . ILE B 1 290 ? 12.526 -39.758 56.128 1.00 17.89 309 ILE B N 1
ATOM 7936 C CA . ILE B 1 290 ? 11.867 -41.006 56.547 1.00 18.27 309 ILE B CA 1
ATOM 7937 C C . ILE B 1 290 ? 10.340 -40.950 56.335 1.00 17.75 309 ILE B C 1
ATOM 7938 O O . ILE B 1 290 ? 9.738 -41.923 55.895 1.00 17.45 309 ILE B O 1
ATOM 7943 N N . ASN B 1 291 ? 9.743 -39.797 56.635 1.00 18.22 310 ASN B N 1
ATOM 7944 C CA . ASN B 1 291 ? 8.325 -39.522 56.370 1.00 18.83 310 ASN B CA 1
ATOM 7945 C C . ASN B 1 291 ? 7.936 -39.576 54.881 1.00 19.03 310 ASN B C 1
ATOM 7946 O O . ASN B 1 291 ? 6.800 -39.926 54.548 1.00 20.43 310 ASN B O 1
ATOM 7951 N N . ALA B 1 292 ? 8.882 -39.235 54.001 1.00 18.62 311 ALA B N 1
ATOM 7952 C CA . ALA B 1 292 ? 8.703 -39.355 52.545 1.00 17.91 311 ALA B CA 1
ATOM 7953 C C . ALA B 1 292 ? 8.695 -40.792 52.014 1.00 17.25 311 ALA B C 1
ATOM 7954 O O . ALA B 1 292 ? 8.119 -41.060 50.966 1.00 16.60 311 ALA B O 1
ATOM 7956 N N . GLY B 1 293 ? 9.302 -41.713 52.759 1.00 16.97 312 GLY B N 1
ATOM 7957 C CA . GLY B 1 293 ? 9.488 -43.094 52.316 1.00 16.84 312 GLY B CA 1
ATOM 7958 C C . GLY B 1 293 ? 10.934 -43.517 52.096 1.00 16.31 312 GLY B C 1
ATOM 7959 O O . GLY B 1 293 ? 11.160 -44.549 51.467 1.00 17.15 312 GLY B O 1
ATOM 7960 N N . VAL B 1 294 ? 11.897 -42.751 52.605 1.00 16.60 313 VAL B N 1
ATOM 7961 C CA . VAL B 1 294 ? 13.311 -43.133 52.572 1.00 17.07 313 VAL B CA 1
ATOM 7962 C C . VAL B 1 294 ? 13.585 -44.045 53.764 1.00 17.99 313 VAL B C 1
ATOM 7963 O O . VAL B 1 294 ? 13.263 -43.700 54.899 1.00 18.99 313 VAL B O 1
ATOM 7967 N N . ASP B 1 295 ? 14.205 -45.188 53.491 1.00 18.22 314 ASP B N 1
ATOM 7968 C CA . ASP B 1 295 ? 14.401 -46.239 54.498 1.00 18.63 314 ASP B CA 1
ATOM 7969 C C . ASP B 1 295 ? 15.825 -46.403 54.994 1.00 19.44 314 ASP B C 1
ATOM 7970 O O . ASP B 1 295 ? 16.034 -46.901 56.089 1.00 19.49 314 ASP B O 1
ATOM 7975 N N . MET B 1 296 ? 16.810 -45.995 54.206 1.00 18.95 315 MET B N 1
ATOM 7976 C CA . MET B 1 296 ? 18.199 -46.203 54.588 1.00 19.23 315 MET B CA 1
ATOM 7977 C C . MET B 1 296 ? 19.061 -45.030 54.186 1.00 19.81 315 MET B C 1
ATOM 7978 O O . MET B 1 296 ? 18.989 -44.535 53.055 1.00 20.52 315 MET B O 1
ATOM 7983 N N . ASP B 1 297 ? 19.924 -44.652 55.119 1.00 19.53 316 ASP B N 1
ATOM 7984 C CA . ASP B 1 297 ? 20.637 -43.391 55.106 1.00 19.37 316 ASP B CA 1
ATOM 7985 C C . ASP B 1 297 ? 22.114 -43.655 54.807 1.00 19.31 316 ASP B C 1
ATOM 7986 O O . ASP B 1 297 ? 22.858 -44.128 55.666 1.00 18.73 316 ASP B O 1
ATOM 7991 N N . MET B 1 298 ? 22.527 -43.339 53.578 1.00 18.65 317 MET B N 1
ATOM 7992 C CA . MET B 1 298 ? 23.917 -43.505 53.161 1.00 18.11 317 MET B CA 1
ATOM 7993 C C . MET B 1 298 ? 24.829 -42.380 53.672 1.00 18.09 317 MET B C 1
ATOM 7994 O O . MET B 1 298 ? 24.758 -41.229 53.218 1.00 18.01 317 MET B O 1
ATOM 7999 N N . VAL B 1 299 ? 25.663 -42.720 54.660 1.00 18.16 318 VAL B N 1
ATOM 8000 C CA . VAL B 1 299 ? 26.746 -41.862 55.186 1.00 18.80 318 VAL B CA 1
ATOM 8001 C C . VAL B 1 299 ? 26.351 -40.676 56.082 1.00 19.81 318 VAL B C 1
ATOM 8002 O O . VAL B 1 299 ? 27.093 -40.362 57.007 1.00 19.68 318 VAL B O 1
ATOM 8006 N N . SER B 1 300 ? 25.223 -40.011 55.843 1.00 20.87 319 SER B N 1
ATOM 8007 C CA . SER B 1 300 ? 24.949 -38.743 56.532 1.00 22.50 319 SER B CA 1
ATOM 8008 C C . SER B 1 300 ? 24.817 -38.841 58.065 1.00 23.56 319 SER B C 1
ATOM 8009 O O . SER B 1 300 ? 25.041 -37.857 58.760 1.00 22.83 319 SER B O 1
ATOM 8012 N N . GLU B 1 301 ? 24.434 -40.015 58.568 1.00 24.67 320 GLU B N 1
ATOM 8013 C CA . GLU B 1 301 ? 24.136 -40.224 60.002 1.00 25.82 320 GLU B CA 1
ATOM 8014 C C . GLU B 1 301 ? 22.998 -39.329 60.521 1.00 25.06 320 GLU B C 1
ATOM 8015 O O . GLU B 1 301 ? 22.906 -39.040 61.718 1.00 24.57 320 GLU B O 1
ATOM 8021 N N . GLY B 1 302 ? 22.124 -38.916 59.601 1.00 23.58 321 GLY B N 1
ATOM 8022 C CA . GLY B 1 302 ? 20.916 -38.172 59.926 1.00 23.17 321 GLY B CA 1
ATOM 8023 C C . GLY B 1 302 ? 19.901 -39.012 60.668 1.00 22.68 321 GLY B C 1
ATOM 8024 O O . GLY B 1 302 ? 19.373 -38.578 61.694 1.00 23.43 321 GLY B O 1
ATOM 8025 N N . PHE B 1 303 ? 19.626 -40.216 60.170 1.00 22.56 322 PHE B N 1
ATOM 8026 C CA . PHE B 1 303 ? 18.643 -41.074 60.825 1.00 22.41 322 PHE B CA 1
ATOM 8027 C C . PHE B 1 303 ? 19.153 -41.456 62.224 1.00 24.82 322 PHE B C 1
ATOM 8028 O O . PHE B 1 303 ? 18.436 -41.287 63.217 1.00 23.80 322 PHE B O 1
ATOM 8036 N N . VAL B 1 304 ? 20.396 -41.925 62.301 1.00 25.93 323 VAL B N 1
ATOM 8037 C CA . VAL B 1 304 ? 20.966 -42.381 63.581 1.00 28.52 323 VAL B CA 1
ATOM 8038 C C . VAL B 1 304 ? 21.069 -41.298 64.651 1.00 29.57 323 VAL B C 1
ATOM 8039 O O . VAL B 1 304 ? 20.803 -41.568 65.826 1.00 30.55 323 VAL B O 1
ATOM 8043 N N . SER B 1 305 ? 21.463 -40.093 64.250 1.00 29.82 324 SER B N 1
ATOM 8044 C CA . SER B 1 305 ? 21.734 -39.010 65.201 1.00 30.03 324 SER B CA 1
ATOM 8045 C C . SER B 1 305 ? 20.528 -38.133 65.562 1.00 29.27 324 SER B C 1
ATOM 8046 O O . SER B 1 305 ? 20.630 -37.316 66.475 1.00 30.69 324 SER B O 1
ATOM 8049 N N . THR B 1 306 ? 19.407 -38.279 64.857 1.00 27.61 325 THR B N 1
ATOM 8050 C CA . THR B 1 306 ? 18.237 -37.413 65.090 1.00 26.91 325 THR B CA 1
ATOM 8051 C C . THR B 1 306 ? 16.870 -38.091 65.217 1.00 26.19 325 THR B C 1
ATOM 8052 O O . THR B 1 306 ? 15.934 -37.448 65.698 1.00 25.90 325 THR B O 1
ATOM 8056 N N . LEU B 1 307 ? 16.726 -39.348 64.798 1.00 26.48 326 LEU B N 1
ATOM 8057 C CA . LEU B 1 307 ? 15.391 -39.960 64.771 1.00 27.11 326 LEU B CA 1
ATOM 8058 C C . LEU B 1 307 ? 14.772 -40.173 66.146 1.00 28.60 326 LEU B C 1
ATOM 8059 O O . LEU B 1 307 ? 13.559 -40.027 66.281 1.00 28.87 326 LEU B O 1
ATOM 8064 N N . LYS B 1 308 ? 15.570 -40.508 67.157 1.00 31.00 327 LYS B N 1
ATOM 8065 C CA . LYS B 1 308 ? 14.990 -40.681 68.495 1.00 32.81 327 LYS B CA 1
ATOM 8066 C C . LYS B 1 308 ? 14.378 -39.382 68.994 1.00 32.56 327 LYS B C 1
ATOM 8067 O O . LYS B 1 308 ? 13.229 -39.367 69.446 1.00 32.75 327 LYS B O 1
ATOM 8073 N N . LYS B 1 309 ? 15.155 -38.305 68.907 1.00 32.36 328 LYS B N 1
ATOM 8074 C CA . LYS B 1 309 ? 14.677 -36.958 69.228 1.00 32.34 328 LYS B CA 1
ATOM 8075 C C . LYS B 1 309 ? 13.394 -36.585 68.468 1.00 31.39 328 LYS B C 1
ATOM 8076 O O . LYS B 1 309 ? 12.488 -36.001 69.059 1.00 30.76 328 LYS B O 1
ATOM 8082 N N . SER B 1 310 ? 13.308 -36.927 67.181 1.00 29.32 329 SER B N 1
ATOM 8083 C CA . SER B 1 310 ? 12.101 -36.616 66.388 1.00 28.84 329 SER B CA 1
ATOM 8084 C C . SER B 1 310 ? 10.893 -37.479 66.771 1.00 29.13 329 SER B C 1
ATOM 8085 O O . SER B 1 310 ? 9.747 -37.026 66.672 1.00 27.51 329 SER B O 1
ATOM 8088 N N . ILE B 1 311 ? 11.152 -38.719 67.187 1.00 29.71 330 ILE B N 1
ATOM 8089 C CA . ILE B 1 311 ? 10.092 -39.603 67.679 1.00 30.81 330 ILE B CA 1
ATOM 8090 C C . ILE B 1 311 ? 9.527 -39.033 68.994 1.00 31.10 330 ILE B C 1
ATOM 8091 O O . ILE B 1 311 ? 8.310 -39.013 69.194 1.00 30.45 330 ILE B O 1
ATOM 8096 N N . GLN B 1 312 ? 10.409 -38.531 69.855 1.00 31.83 331 GLN B N 1
ATOM 8097 C CA . GLN B 1 312 ? 10.001 -37.902 71.116 1.00 33.32 331 GLN B CA 1
ATOM 8098 C C . GLN B 1 312 ? 9.165 -36.627 70.935 1.00 32.29 331 GLN B C 1
ATOM 8099 O O . GLN B 1 312 ? 8.274 -36.357 71.741 1.00 32.15 331 GLN B O 1
ATOM 8105 N N . GLU B 1 313 ? 9.442 -35.864 69.875 1.00 29.73 332 GLU B N 1
ATOM 8106 C CA . GLU B 1 313 ? 8.719 -34.611 69.585 1.00 29.05 332 GLU B CA 1
ATOM 8107 C C . GLU B 1 313 ? 7.460 -34.763 68.706 1.00 27.55 332 GLU B C 1
ATOM 8108 O O . GLU B 1 313 ? 6.798 -33.770 68.409 1.00 29.39 332 GLU B O 1
ATOM 8114 N N . GLY B 1 314 ? 7.134 -35.986 68.289 1.00 26.21 333 GLY B N 1
ATOM 8115 C CA . GLY B 1 314 ? 5.947 -36.249 67.453 1.00 25.81 333 GLY B CA 1
ATOM 8116 C C . GLY B 1 314 ? 6.134 -35.974 65.965 1.00 25.52 333 GLY B C 1
ATOM 8117 O O . GLY B 1 314 ? 5.174 -36.017 65.192 1.00 26.12 333 GLY B O 1
ATOM 8118 N N . LYS B 1 315 ? 7.369 -35.709 65.556 1.00 25.43 334 LYS B N 1
ATOM 8119 C CA . LYS B 1 315 ? 7.663 -35.359 64.164 1.00 25.13 334 LYS B CA 1
ATOM 8120 C C . LYS B 1 315 ? 7.741 -36.579 63.255 1.00 25.43 334 LYS B C 1
ATOM 8121 O O . LYS B 1 315 ? 7.520 -36.471 62.047 1.00 24.90 334 LYS B O 1
ATOM 8127 N N . VAL B 1 316 ? 8.068 -37.725 63.848 1.00 25.38 335 VAL B N 1
ATOM 8128 C CA . VAL B 1 316 ? 8.085 -39.028 63.177 1.00 25.89 335 VAL B CA 1
ATOM 8129 C C . VAL B 1 316 ? 7.421 -40.028 64.123 1.00 25.71 335 VAL B C 1
ATOM 8130 O O . VAL B 1 316 ? 7.756 -40.088 65.306 1.00 26.38 335 VAL B O 1
ATOM 8134 N N . SER B 1 317 ? 6.488 -40.810 63.600 1.00 26.06 336 SER B N 1
ATOM 8135 C CA . SER B 1 317 ? 5.781 -41.796 64.408 1.00 26.63 336 SER B CA 1
ATOM 8136 C C . SER B 1 317 ? 6.543 -43.114 64.483 1.00 27.33 336 SER B C 1
ATOM 8137 O O . SER B 1 317 ? 7.357 -43.436 63.606 1.00 26.86 336 SER B O 1
ATOM 8140 N N . MET B 1 318 ? 6.250 -43.892 65.522 1.00 26.65 337 MET B N 1
ATOM 8141 C CA . MET B 1 318 ? 6.773 -45.254 65.620 1.00 26.46 337 MET B CA 1
ATOM 8142 C C . MET B 1 318 ? 6.340 -46.131 64.445 1.00 25.61 337 MET B C 1
ATOM 8143 O O . MET B 1 318 ? 7.094 -46.996 64.014 1.00 25.40 337 MET B O 1
ATOM 8148 N N . GLU B 1 319 ? 5.138 -45.886 63.929 1.00 25.83 338 GLU B N 1
ATOM 8149 C CA . GLU B 1 319 ? 4.619 -46.560 62.733 1.00 27.03 338 GLU B CA 1
ATOM 8150 C C . GLU B 1 319 ? 5.588 -46.406 61.550 1.00 24.77 338 GLU B C 1
ATOM 8151 O O . GLU B 1 319 ? 5.906 -47.375 60.869 1.00 23.59 338 GLU B O 1
ATOM 8157 N N . THR B 1 320 ? 6.042 -45.173 61.341 1.00 23.94 339 THR B N 1
ATOM 8158 C CA . THR B 1 320 ? 6.960 -44.820 60.247 1.00 22.78 339 THR B CA 1
ATOM 8159 C C . THR B 1 320 ? 8.300 -45.524 60.413 1.00 23.14 339 THR B C 1
ATOM 8160 O O . THR B 1 320 ? 8.814 -46.136 59.467 1.00 23.11 339 THR B O 1
ATOM 8164 N N . LEU B 1 321 ? 8.843 -45.454 61.628 1.00 23.87 340 LEU B N 1
ATOM 8165 C CA . LEU B 1 321 ? 10.115 -46.097 61.949 1.00 23.68 340 LEU B CA 1
ATOM 8166 C C . LEU B 1 321 ? 10.007 -47.606 61.764 1.00 23.52 340 LEU B C 1
ATOM 8167 O O . LEU B 1 321 ? 10.873 -48.222 61.148 1.00 21.06 340 LEU B O 1
ATOM 8172 N N . ASN B 1 322 ? 8.944 -48.199 62.304 1.00 23.75 341 ASN B N 1
ATOM 8173 C CA . ASN B 1 322 ? 8.736 -49.637 62.171 1.00 23.93 341 ASN B CA 1
ATOM 8174 C C . ASN B 1 322 ? 8.649 -50.067 60.710 1.00 23.66 341 ASN B C 1
ATOM 8175 O O . ASN B 1 322 ? 9.233 -51.074 60.323 1.00 22.71 341 ASN B O 1
ATOM 8180 N N . THR B 1 323 ? 7.952 -49.280 59.897 1.00 23.05 342 THR B N 1
ATOM 8181 C CA . THR B 1 323 ? 7.846 -49.573 58.477 1.00 22.81 342 THR B CA 1
ATOM 8182 C C . THR B 1 323 ? 9.221 -49.604 57.790 1.00 21.84 342 THR B C 1
ATOM 8183 O O . THR B 1 323 ? 9.499 -50.536 57.043 1.00 21.29 342 THR B O 1
ATOM 8187 N N . ALA B 1 324 ? 10.053 -48.596 58.053 1.00 22.41 343 ALA B N 1
ATOM 8188 C CA . ALA B 1 324 ? 11.401 -48.486 57.453 1.00 22.87 343 ALA B CA 1
ATOM 8189 C C . ALA B 1 324 ? 12.286 -49.662 57.862 1.00 22.79 343 ALA B C 1
ATOM 8190 O O . ALA B 1 324 ? 12.900 -50.314 57.024 1.00 22.61 343 ALA B O 1
ATOM 8192 N N . CYS B 1 325 ? 12.308 -49.936 59.162 1.00 22.62 344 CYS B N 1
ATOM 8193 C CA . CYS B 1 325 ? 13.038 -51.075 59.726 1.00 22.35 344 CYS B CA 1
ATOM 8194 C C . CYS B 1 325 ? 12.612 -52.401 59.116 1.00 21.69 344 CYS B C 1
ATOM 8195 O O . CYS B 1 325 ? 13.460 -53.166 58.651 1.00 21.35 344 CYS B O 1
ATOM 8198 N N . ARG B 1 326 ? 11.300 -52.649 59.100 1.00 21.48 345 ARG B N 1
ATOM 8199 C CA . ARG B 1 326 ? 10.730 -53.858 58.504 1.00 22.38 345 ARG B CA 1
ATOM 8200 C C . ARG B 1 326 ? 11.212 -54.047 57.068 1.00 20.85 345 ARG B C 1
ATOM 8201 O O . ARG B 1 326 ? 11.574 -55.155 56.677 1.00 20.59 345 ARG B O 1
ATOM 8209 N N . ARG B 1 327 ? 11.220 -52.971 56.289 1.00 20.49 346 ARG B N 1
ATOM 8210 C CA . ARG B 1 327 ? 11.665 -53.062 54.892 1.00 20.12 346 ARG B CA 1
ATOM 8211 C C . ARG B 1 327 ? 13.119 -53.541 54.785 1.00 19.99 346 ARG B C 1
ATOM 8212 O O . ARG B 1 327 ? 13.421 -54.413 53.967 1.00 20.95 346 ARG B O 1
ATOM 8220 N N . ILE B 1 328 ? 14.001 -52.979 55.610 1.00 19.96 347 ILE B N 1
ATOM 8221 C CA . ILE B 1 328 ? 15.416 -53.407 55.655 1.00 20.06 347 ILE B CA 1
ATOM 8222 C C . ILE B 1 328 ? 15.500 -54.903 56.011 1.00 20.58 347 ILE B C 1
ATOM 8223 O O . ILE B 1 328 ? 16.192 -55.678 55.346 1.00 19.82 347 ILE B O 1
ATOM 8228 N N . LEU B 1 329 ? 14.766 -55.310 57.040 1.00 21.82 348 LEU B N 1
ATOM 8229 C CA . LEU B 1 329 ? 14.768 -56.723 57.464 1.00 22.07 348 LEU B CA 1
ATOM 8230 C C . LEU B 1 329 ? 14.183 -57.671 56.429 1.00 21.92 348 LEU B C 1
ATOM 8231 O O . LEU B 1 329 ? 14.662 -58.803 56.270 1.00 22.77 348 LEU B O 1
ATOM 8236 N N . GLU B 1 330 ? 13.146 -57.234 55.725 1.00 21.13 349 GLU B N 1
ATOM 8237 C CA . GLU B 1 330 ? 12.624 -58.027 54.620 1.00 21.67 349 GLU B CA 1
ATOM 8238 C C . GLU B 1 330 ? 13.675 -58.250 53.525 1.00 21.35 349 GLU B C 1
ATOM 8239 O O . GLU B 1 330 ? 13.779 -59.349 53.007 1.00 21.11 349 GLU B O 1
ATOM 8245 N N . ALA B 1 331 ? 14.448 -57.215 53.196 1.00 20.96 350 ALA B N 1
ATOM 8246 C CA . ALA B 1 331 ? 15.502 -57.326 52.176 1.00 21.05 350 ALA B CA 1
ATOM 8247 C C . ALA B 1 331 ? 16.556 -58.364 52.582 1.00 21.15 350 ALA B C 1
ATOM 8248 O O . ALA B 1 331 ? 16.924 -59.234 51.791 1.00 20.91 350 ALA B O 1
ATOM 8250 N N . LYS B 1 332 ? 17.000 -58.282 53.831 1.00 22.13 351 LYS B N 1
ATOM 8251 C CA . LYS B 1 332 ? 17.954 -59.250 54.395 1.00 22.95 351 LYS B CA 1
ATOM 8252 C C . LYS B 1 332 ? 17.382 -60.675 54.379 1.00 24.01 351 LYS B C 1
ATOM 8253 O O . LYS B 1 332 ? 18.051 -61.613 53.944 1.00 24.17 351 LYS B O 1
ATOM 8259 N N . TYR B 1 333 ? 16.122 -60.822 54.787 1.00 25.46 352 TYR B N 1
ATOM 8260 C CA . TYR B 1 333 ? 15.440 -62.127 54.745 1.00 26.06 352 TYR B CA 1
ATOM 8261 C C . TYR B 1 333 ? 15.327 -62.708 53.321 1.00 25.47 352 TYR B C 1
ATOM 8262 O O . TYR B 1 333 ? 15.615 -63.893 53.115 1.00 24.99 352 TYR B O 1
ATOM 8271 N N . LYS B 1 334 ? 14.935 -61.883 52.348 1.00 24.51 353 LYS B N 1
ATOM 8272 C CA . LYS B 1 334 ? 14.768 -62.328 50.952 1.00 24.32 353 LYS B CA 1
ATOM 8273 C C . LYS B 1 334 ? 16.083 -62.741 50.285 1.00 23.02 353 LYS B C 1
ATOM 8274 O O . LYS B 1 334 ? 16.097 -63.618 49.426 1.00 24.79 353 LYS B O 1
ATOM 8280 N N . LEU B 1 335 ? 17.176 -62.120 50.715 1.00 22.00 354 LEU B N 1
ATOM 8281 C CA . LEU B 1 335 ? 18.540 -62.496 50.309 1.00 23.00 354 LEU B CA 1
ATOM 8282 C C . LEU B 1 335 ? 19.043 -63.795 50.966 1.00 24.78 354 LEU B C 1
ATOM 8283 O O . LEU B 1 335 ? 20.149 -64.230 50.677 1.00 24.82 354 LEU B O 1
ATOM 8288 N N . GLY B 1 336 ? 18.252 -64.382 51.864 1.00 25.54 355 GLY B N 1
ATOM 8289 C CA . GLY B 1 336 ? 18.667 -65.544 52.644 1.00 26.57 355 GLY B CA 1
ATOM 8290 C C . GLY B 1 336 ? 19.680 -65.280 53.752 1.00 26.57 355 GLY B C 1
ATOM 8291 O O . GLY B 1 336 ? 20.282 -66.226 54.257 1.00 27.73 355 GLY B O 1
ATOM 8292 N N . LEU B 1 337 ? 19.858 -64.025 54.160 1.00 26.28 356 LEU B N 1
ATOM 8293 C CA . LEU B 1 337 ? 20.844 -63.683 55.204 1.00 26.05 356 LEU B CA 1
ATOM 8294 C C . LEU B 1 337 ? 20.508 -64.139 56.635 1.00 27.40 356 LEU B C 1
ATOM 8295 O O . LEU B 1 337 ? 21.415 -64.253 57.461 1.00 26.35 356 LEU B O 1
ATOM 8300 N N . PHE B 1 338 ? 19.233 -64.397 56.924 1.00 27.93 357 PHE B N 1
ATOM 8301 C CA . PHE B 1 338 ? 18.843 -64.960 58.233 1.00 29.61 357 PHE B CA 1
ATOM 8302 C C . PHE B 1 338 ? 19.002 -66.480 58.253 1.00 31.24 357 PHE B C 1
ATOM 8303 O O . PHE B 1 338 ? 19.310 -67.044 59.298 1.00 32.93 357 PHE B O 1
ATOM 8311 N N . ASP B 1 339 ? 18.789 -67.135 57.109 1.00 32.86 358 ASP B N 1
ATOM 8312 C CA . ASP B 1 339 ? 19.141 -68.554 56.943 1.00 33.67 358 ASP B CA 1
ATOM 8313 C C . ASP B 1 339 ? 20.643 -68.760 57.100 1.00 32.99 358 ASP B C 1
ATOM 8314 O O . ASP B 1 339 ? 21.083 -69.713 57.752 1.00 31.55 358 ASP B O 1
ATOM 8319 N N . ASN B 1 340 ? 21.418 -67.868 56.483 1.00 30.89 359 ASN B N 1
ATOM 8320 C CA . ASN B 1 340 ? 22.873 -67.900 56.580 1.00 30.15 359 ASN B CA 1
ATOM 8321 C C . ASN B 1 340 ? 23.476 -66.516 56.339 1.00 29.90 359 ASN B C 1
ATOM 8322 O O . ASN B 1 340 ? 23.522 -66.049 55.195 1.00 28.84 359 ASN B O 1
ATOM 8327 N N . PRO B 1 341 ? 23.959 -65.865 57.412 1.00 28.93 360 PRO B N 1
ATOM 8328 C CA . PRO B 1 341 ? 24.676 -64.595 57.298 1.00 29.36 360 PRO B CA 1
ATOM 8329 C C . PRO B 1 341 ? 25.893 -64.608 56.358 1.00 28.79 360 PRO B C 1
ATOM 8330 O O . PRO B 1 341 ? 26.247 -63.564 55.821 1.00 29.10 360 PRO B O 1
ATOM 8334 N N . TYR B 1 342 ? 26.513 -65.779 56.184 1.00 28.38 361 TYR B N 1
ATOM 8335 C CA . TYR B 1 342 ? 27.710 -65.967 55.340 1.00 27.12 361 TYR B CA 1
ATOM 8336 C C . TYR B 1 342 ? 27.430 -66.612 54.004 1.00 26.57 361 TYR B C 1
ATOM 8337 O O . TYR B 1 342 ? 28.314 -67.251 53.420 1.00 25.55 361 TYR B O 1
ATOM 8346 N N . LYS B 1 343 ? 26.206 -66.441 53.522 1.00 25.66 362 LYS B N 1
ATOM 8347 C CA . LYS B 1 343 ? 25.795 -66.901 52.208 1.00 25.99 362 LYS B CA 1
ATOM 8348 C C . LYS B 1 343 ? 26.809 -66.541 51.118 1.00 25.00 362 LYS B C 1
ATOM 8349 O O . LYS B 1 343 ? 27.093 -67.348 50.241 1.00 25.46 362 LYS B O 1
ATOM 8355 N N . TYR B 1 344 ? 27.341 -65.328 51.206 1.00 25.80 363 TYR B N 1
ATOM 8356 C CA . TYR B 1 344 ? 28.225 -64.758 50.192 1.00 25.63 363 TYR B CA 1
ATOM 8357 C C . TYR B 1 344 ? 29.682 -64.697 50.679 1.00 27.39 363 TYR B C 1
ATOM 8358 O O . TYR B 1 344 ? 30.503 -64.000 50.082 1.00 27.63 363 TYR B O 1
ATOM 8367 N N . CYS B 1 345 ? 30.007 -65.444 51.743 1.00 28.31 364 CYS B N 1
ATOM 8368 C CA . CYS B 1 345 ? 31.378 -65.505 52.273 1.00 28.95 364 CYS B CA 1
ATOM 8369 C C . CYS B 1 345 ? 32.000 -66.895 52.225 1.00 29.04 364 CYS B C 1
ATOM 8370 O O . CYS B 1 345 ? 32.364 -67.486 53.257 1.00 28.88 364 CYS B O 1
ATOM 8373 N N . ASP B 1 346 ? 32.130 -67.402 51.011 1.00 28.21 365 ASP B N 1
ATOM 8374 C CA . ASP B 1 346 ? 32.882 -68.612 50.759 1.00 27.75 365 ASP B CA 1
ATOM 8375 C C . ASP B 1 346 ? 34.287 -68.192 50.328 1.00 29.29 365 ASP B C 1
ATOM 8376 O O . ASP B 1 346 ? 34.482 -67.706 49.209 1.00 28.41 365 ASP B O 1
ATOM 8381 N N . LEU B 1 347 ? 35.260 -68.387 51.217 1.00 29.82 366 LEU B N 1
ATOM 8382 C CA . LEU B 1 347 ? 36.660 -68.034 50.933 1.00 32.06 366 LEU B CA 1
ATOM 8383 C C . LEU B 1 347 ? 37.275 -68.721 49.703 1.00 30.49 366 LEU B C 1
ATOM 8384 O O . LEU B 1 347 ? 38.244 -68.205 49.159 1.00 29.97 366 LEU B O 1
ATOM 8389 N N . LYS B 1 348 ? 36.710 -69.846 49.262 1.00 30.62 367 LYS B N 1
ATOM 8390 C CA . LYS B 1 348 ? 37.178 -70.550 48.056 1.00 32.83 367 LYS B CA 1
ATOM 8391 C C . LYS B 1 348 ? 36.617 -69.982 46.739 1.00 30.38 367 LYS B C 1
ATOM 8392 O O . LYS B 1 348 ? 37.020 -70.414 45.653 1.00 29.35 367 LYS B O 1
ATOM 8398 N N . ARG B 1 349 ? 35.693 -69.027 46.818 1.00 27.53 368 ARG B N 1
ATOM 8399 C CA . ARG B 1 349 ? 35.006 -68.574 45.604 1.00 25.47 368 ARG B CA 1
ATOM 8400 C C . ARG B 1 349 ? 35.778 -67.587 44.731 1.00 24.17 368 ARG B C 1
ATOM 8401 O O . ARG B 1 349 ? 35.724 -67.724 43.510 1.00 22.52 368 ARG B O 1
ATOM 8409 N N . PRO B 1 350 ? 36.478 -66.601 45.331 1.00 23.91 369 PRO B N 1
ATOM 8410 C CA . PRO B 1 350 ? 37.251 -65.665 44.510 1.00 24.20 369 PRO B CA 1
ATOM 8411 C C . PRO B 1 350 ? 38.155 -66.299 43.452 1.00 24.62 369 PRO B C 1
ATOM 8412 O O . PRO B 1 350 ? 38.125 -65.877 42.293 1.00 25.69 369 PRO B O 1
ATOM 8416 N N . ALA B 1 351 ? 38.934 -67.303 43.848 1.00 24.43 370 ALA B N 1
ATOM 8417 C CA . ALA B 1 351 ? 39.820 -68.027 42.922 1.00 24.92 370 ALA B CA 1
ATOM 8418 C C . ALA B 1 351 ? 39.083 -68.710 41.763 1.00 24.92 370 ALA B C 1
ATOM 8419 O O . ALA B 1 351 ? 39.595 -68.792 40.647 1.00 25.90 370 ALA B O 1
ATOM 8421 N N . ARG B 1 352 ? 37.885 -69.209 42.038 1.00 24.83 371 ARG B N 1
ATOM 8422 C CA . ARG B 1 352 ? 37.083 -69.925 41.054 1.00 25.86 371 ARG B CA 1
ATOM 8423 C C . ARG B 1 352 ? 36.277 -68.983 40.150 1.00 23.80 371 ARG B C 1
ATOM 8424 O O . ARG B 1 352 ? 36.036 -69.298 38.988 1.00 22.75 371 ARG B O 1
ATOM 8432 N N . ASP B 1 353 ? 35.840 -67.856 40.708 1.00 22.21 372 ASP B N 1
ATOM 8433 C CA . ASP B 1 353 ? 34.799 -67.028 40.080 1.00 21.78 372 ASP B CA 1
ATOM 8434 C C . ASP B 1 353 ? 35.231 -65.663 39.561 1.00 20.92 372 ASP B C 1
ATOM 8435 O O . ASP B 1 353 ? 34.511 -65.092 38.759 1.00 21.39 372 ASP B O 1
ATOM 8440 N N . ILE B 1 354 ? 36.357 -65.125 40.018 1.00 20.03 373 ILE B N 1
ATOM 8441 C CA . ILE B 1 354 ? 36.700 -63.728 39.719 1.00 19.11 373 ILE B CA 1
ATOM 8442 C C . ILE B 1 354 ? 37.826 -63.616 38.696 1.00 19.21 373 ILE B C 1
ATOM 8443 O O . ILE B 1 354 ? 38.909 -64.165 38.883 1.00 19.25 373 ILE B O 1
ATOM 8448 N N . PHE B 1 355 ? 37.553 -62.870 37.627 1.00 18.32 374 PHE B N 1
ATOM 8449 C CA . PHE B 1 355 ? 38.550 -62.537 36.607 1.00 18.44 374 PHE B CA 1
ATOM 8450 C C . PHE B 1 355 ? 39.047 -63.791 35.871 1.00 18.18 374 PHE B C 1
ATOM 8451 O O . PHE B 1 355 ? 40.234 -63.932 35.571 1.00 19.16 374 PHE B O 1
ATOM 8459 N N . THR B 1 356 ? 38.111 -64.684 35.571 1.00 18.65 375 THR B N 1
ATOM 8460 C CA . THR B 1 356 ? 38.392 -65.930 34.871 1.00 19.31 375 THR B CA 1
ATOM 8461 C C . THR B 1 356 ? 38.458 -65.693 33.369 1.00 19.94 375 THR B C 1
ATOM 8462 O O . THR B 1 356 ? 37.880 -64.724 32.845 1.00 19.10 375 THR B O 1
ATOM 8466 N N . LYS B 1 357 ? 39.162 -66.580 32.676 1.00 20.88 376 LYS B N 1
ATOM 8467 C CA . LYS B 1 357 ? 39.218 -66.510 31.220 1.00 21.75 376 LYS B CA 1
ATOM 8468 C C . LYS B 1 357 ? 37.817 -66.500 30.611 1.00 21.03 376 LYS B C 1
ATOM 8469 O O . LYS B 1 357 ? 37.544 -65.727 29.690 1.00 20.56 376 LYS B O 1
ATOM 8475 N N . ALA B 1 358 ? 36.946 -67.367 31.119 1.00 19.97 377 ALA B N 1
ATOM 8476 C CA . ALA B 1 358 ? 35.578 -67.487 30.610 1.00 19.34 377 ALA B CA 1
ATOM 8477 C C . ALA B 1 358 ? 34.865 -66.136 30.677 1.00 18.70 377 ALA B C 1
ATOM 8478 O O . ALA B 1 358 ? 34.247 -65.712 29.710 1.00 18.61 377 ALA B O 1
ATOM 8480 N N . HIS B 1 359 ? 35.001 -65.458 31.810 1.00 17.96 378 HIS B N 1
ATOM 8481 C CA . HIS B 1 359 ? 34.359 -64.161 32.029 1.00 17.20 378 HIS B CA 1
ATOM 8482 C C . HIS B 1 359 ? 34.953 -63.086 31.129 1.00 17.02 378 HIS B C 1
ATOM 8483 O O . HIS B 1 359 ? 34.229 -62.268 30.557 1.00 16.10 378 HIS B O 1
ATOM 8490 N N . ARG B 1 360 ? 36.275 -63.102 31.024 1.00 17.03 379 ARG B N 1
ATOM 8491 C CA . ARG B 1 360 ? 36.997 -62.132 30.208 1.00 16.63 379 ARG B CA 1
ATOM 8492 C C . ARG B 1 360 ? 36.738 -62.299 28.720 1.00 16.97 379 ARG B C 1
ATOM 8493 O O . ARG B 1 360 ? 36.633 -61.302 27.981 1.00 16.46 379 ARG B O 1
ATOM 8501 N N . ASP B 1 361 ? 36.630 -63.543 28.266 1.00 16.81 380 ASP B N 1
ATOM 8502 C CA . ASP B 1 361 ? 36.213 -63.806 26.887 1.00 17.22 380 ASP B CA 1
ATOM 8503 C C . ASP B 1 361 ? 34.801 -63.278 26.609 1.00 16.45 380 ASP B C 1
ATOM 8504 O O . ASP B 1 361 ? 34.551 -62.716 25.539 1.00 15.74 380 ASP B O 1
ATOM 8509 N N . ALA B 1 362 ? 33.889 -63.437 27.572 1.00 15.42 381 ALA B N 1
ATOM 8510 C CA . ALA B 1 362 ? 32.519 -62.920 27.425 1.00 15.32 381 ALA B CA 1
ATOM 8511 C C . ALA B 1 362 ? 32.545 -61.387 27.337 1.00 14.85 381 ALA B C 1
ATOM 8512 O O . ALA B 1 362 ? 31.866 -60.796 26.484 1.00 14.58 381 ALA B O 1
ATOM 8514 N N . ALA B 1 363 ? 33.374 -60.767 28.180 1.00 14.63 382 ALA B N 1
ATOM 8515 C CA . ALA B 1 363 ? 33.555 -59.306 28.164 1.00 14.38 382 ALA B CA 1
ATOM 8516 C C . ALA B 1 363 ? 34.120 -58.834 26.824 1.00 14.38 382 ALA B C 1
ATOM 8517 O O . ALA B 1 363 ? 33.641 -57.840 26.265 1.00 14.64 382 ALA B O 1
ATOM 8519 N N . ARG B 1 364 ? 35.078 -59.570 26.267 1.00 14.46 383 ARG B N 1
ATOM 8520 C CA . ARG B 1 364 ? 35.637 -59.208 24.956 1.00 14.50 383 ARG B CA 1
ATOM 8521 C C . ARG B 1 364 ? 34.601 -59.290 23.821 1.00 14.42 383 ARG B C 1
ATOM 8522 O O . ARG B 1 364 ? 34.560 -58.411 22.941 1.00 14.23 383 ARG B O 1
ATOM 8530 N N . ARG B 1 365 ? 33.798 -60.353 23.832 1.00 14.13 384 ARG B N 1
ATOM 8531 C CA . ARG B 1 365 ? 32.692 -60.524 22.889 1.00 14.34 384 ARG B CA 1
ATOM 8532 C C . ARG B 1 365 ? 31.697 -59.363 22.996 1.00 14.14 384 ARG B C 1
ATOM 8533 O O . ARG B 1 365 ? 31.312 -58.784 21.990 1.00 14.35 384 ARG B O 1
ATOM 8541 N N . ILE B 1 366 ? 31.313 -59.016 24.219 1.00 13.83 385 ILE B N 1
ATOM 8542 C CA . ILE B 1 366 ? 30.295 -57.993 24.437 1.00 14.02 385 ILE B CA 1
ATOM 8543 C C . ILE B 1 366 ? 30.844 -56.606 24.076 1.00 13.34 385 ILE B C 1
ATOM 8544 O O . ILE B 1 366 ? 30.133 -55.785 23.490 1.00 13.32 385 ILE B O 1
ATOM 8549 N N . ALA B 1 367 ? 32.111 -56.364 24.407 1.00 13.32 386 ALA B N 1
ATOM 8550 C CA . ALA B 1 367 ? 32.778 -55.116 24.031 1.00 13.27 386 ALA B CA 1
ATOM 8551 C C . ALA B 1 367 ? 32.773 -54.911 22.516 1.00 13.49 386 ALA B C 1
ATOM 8552 O O . ALA B 1 367 ? 32.358 -53.859 22.043 1.00 13.04 386 ALA B O 1
ATOM 8554 N N . ALA B 1 368 ? 33.169 -55.915 21.742 1.00 13.20 387 ALA B N 1
ATOM 8555 C CA . ALA B 1 368 ? 33.156 -55.751 20.272 1.00 12.95 387 ALA B CA 1
ATOM 8556 C C . ALA B 1 368 ? 31.740 -55.478 19.715 1.00 12.82 387 ALA B C 1
ATOM 8557 O O . ALA B 1 368 ? 31.574 -54.729 18.737 1.00 12.46 387 ALA B O 1
ATOM 8559 N N . GLU B 1 369 ? 30.738 -56.056 20.377 1.00 12.38 388 GLU B N 1
ATOM 8560 C CA . GLU B 1 369 ? 29.338 -55.937 20.004 1.00 12.03 388 GLU B CA 1
ATOM 8561 C C . GLU B 1 369 ? 28.824 -54.527 20.306 1.00 11.63 388 GLU B C 1
ATOM 8562 O O . GLU B 1 369 ? 27.839 -54.086 19.721 1.00 12.24 388 GLU B O 1
ATOM 8568 N N . SER B 1 370 ? 29.462 -53.849 21.257 1.00 11.19 389 SER B N 1
ATOM 8569 C CA . SER B 1 370 ? 29.040 -52.518 21.688 1.00 10.91 389 SER B CA 1
ATOM 8570 C C . SER B 1 370 ? 29.485 -51.376 20.798 1.00 10.89 389 SER B C 1
ATOM 8571 O O . SER B 1 370 ? 28.918 -50.275 20.881 1.00 10.72 389 SER B O 1
ATOM 8574 N N . PHE B 1 371 ? 30.530 -51.602 20.008 1.00 10.58 390 PHE B N 1
ATOM 8575 C CA . PHE B 1 371 ? 31.144 -50.512 19.268 1.00 10.77 390 PHE B CA 1
ATOM 8576 C C . PHE B 1 371 ? 30.204 -50.083 18.158 1.00 10.46 390 PHE B C 1
ATOM 8577 O O . PHE B 1 371 ? 29.460 -50.893 17.614 1.00 10.17 390 PHE B O 1
ATOM 8585 N N . VAL B 1 372 ? 30.245 -48.794 17.842 1.00 10.44 391 VAL B N 1
ATOM 8586 C CA . VAL B 1 372 ? 29.375 -48.213 16.829 1.00 10.29 391 VAL B CA 1
ATOM 8587 C C . VAL B 1 372 ? 30.256 -47.673 15.714 1.00 10.33 391 VAL B C 1
ATOM 8588 O O . VAL B 1 372 ? 31.086 -46.773 15.935 1.00 9.94 391 VAL B O 1
ATOM 8592 N N . LEU B 1 373 ? 30.088 -48.243 14.523 1.00 10.82 392 LEU B N 1
ATOM 8593 C CA . LEU B 1 373 ? 30.805 -47.776 13.349 1.00 10.91 392 LEU B CA 1
ATOM 8594 C C . LEU B 1 373 ? 30.048 -46.551 12.838 1.00 11.13 392 LEU B C 1
ATOM 8595 O O . LEU B 1 373 ? 28.919 -46.658 12.342 1.00 11.69 392 LEU B O 1
ATOM 8600 N N . LEU B 1 374 ? 30.649 -45.380 13.020 1.00 11.18 393 LEU B N 1
ATOM 8601 C CA . LEU B 1 374 ? 30.022 -44.105 12.665 1.00 11.22 393 LEU B CA 1
ATOM 8602 C C . LEU B 1 374 ? 30.272 -43.702 11.213 1.00 11.54 393 LEU B C 1
ATOM 8603 O O . LEU B 1 374 ? 29.435 -43.028 10.610 1.00 11.79 393 LEU B O 1
ATOM 8608 N N . LYS B 1 375 ? 31.391 -44.151 10.651 1.00 11.48 394 LYS B N 1
ATOM 8609 C CA . LYS B 1 375 ? 31.801 -43.786 9.286 1.00 12.33 394 LYS B CA 1
ATOM 8610 C C . LYS B 1 375 ? 32.840 -44.777 8.781 1.00 12.76 394 LYS B C 1
ATOM 8611 O O . LYS B 1 375 ? 33.682 -45.233 9.553 1.00 12.67 394 LYS B O 1
ATOM 8617 N N . ASN B 1 376 ? 32.791 -45.088 7.487 1.00 13.69 395 ASN B N 1
ATOM 8618 C CA . ASN B 1 376 ? 33.747 -46.000 6.871 1.00 13.83 395 ASN B CA 1
ATOM 8619 C C . ASN B 1 376 ? 33.696 -45.787 5.364 1.00 14.71 395 ASN B C 1
ATOM 8620 O O . ASN B 1 376 ? 33.229 -46.641 4.611 1.00 14.65 395 ASN B O 1
ATOM 8625 N N . ASP B 1 377 ? 34.131 -44.598 4.951 1.00 15.29 396 ASP B N 1
ATOM 8626 C CA . ASP B 1 377 ? 34.058 -44.207 3.542 1.00 16.93 396 ASP B CA 1
ATOM 8627 C C . ASP B 1 377 ? 35.105 -44.941 2.712 1.00 17.98 396 ASP B C 1
ATOM 8628 O O . ASP B 1 377 ? 36.162 -45.358 3.206 1.00 17.15 396 ASP B O 1
ATOM 8633 N N . ASN B 1 378 ? 34.803 -45.049 1.427 1.00 19.46 397 ASN B N 1
ATOM 8634 C CA . ASN B 1 378 ? 35.758 -45.559 0.462 1.00 21.17 397 ASN B CA 1
ATOM 8635 C C . ASN B 1 378 ? 36.897 -44.548 0.307 1.00 21.27 397 ASN B C 1
ATOM 8636 O O . ASN B 1 378 ? 36.667 -43.338 0.231 1.00 22.33 397 ASN B O 1
ATOM 8641 N N . VAL B 1 379 ? 38.118 -45.065 0.334 1.00 21.62 398 VAL B N 1
ATOM 8642 C CA . VAL B 1 379 ? 39.354 -44.300 0.259 1.00 23.91 398 VAL B CA 1
ATOM 8643 C C . VAL B 1 379 ? 40.156 -44.894 -0.880 1.00 26.53 398 VAL B C 1
ATOM 8644 O O . VAL B 1 379 ? 40.096 -46.101 -1.126 1.00 26.73 398 VAL B O 1
ATOM 8648 N N . THR B 1 380 ? 40.911 -44.039 -1.560 1.00 29.28 399 THR B N 1
ATOM 8649 C CA . THR B 1 380 ? 41.858 -44.480 -2.562 1.00 31.74 399 THR B CA 1
ATOM 8650 C C . THR B 1 380 ? 43.091 -44.965 -1.819 1.00 33.02 399 THR B C 1
ATOM 8651 O O . THR B 1 380 ? 43.839 -44.160 -1.259 1.00 31.75 399 THR B O 1
ATOM 8655 N N . LEU B 1 381 ? 43.293 -46.279 -1.829 1.00 37.09 400 LEU B N 1
ATOM 8656 C CA . LEU B 1 381 ? 44.385 -46.919 -1.098 1.00 40.33 400 LEU B CA 1
ATOM 8657 C C . LEU B 1 381 ? 45.581 -47.184 -2.000 1.00 42.63 400 LEU B C 1
ATOM 8658 O O . LEU B 1 381 ? 46.682 -46.696 -1.736 1.00 45.19 400 LEU B O 1
ATOM 8663 N N . ARG B 1 382 ? 45.354 -47.972 -3.048 1.00 44.77 401 ARG B N 1
ATOM 8664 C CA . ARG B 1 382 ? 46.382 -48.308 -4.041 1.00 46.20 401 ARG B CA 1
ATOM 8665 C C . ARG B 1 382 ? 46.086 -47.547 -5.338 1.00 42.39 401 ARG B C 1
ATOM 8666 O O . ARG B 1 382 ? 44.941 -47.558 -5.789 1.00 40.85 401 ARG B O 1
ATOM 8674 N N . PRO B 1 383 ? 47.103 -46.885 -5.947 1.00 39.56 402 PRO B N 1
ATOM 8675 C CA . PRO B 1 383 ? 46.851 -46.118 -7.177 1.00 36.98 402 PRO B CA 1
ATOM 8676 C C . PRO B 1 383 ? 46.020 -46.842 -8.238 1.00 33.54 402 PRO B C 1
ATOM 8677 O O . PRO B 1 383 ? 46.243 -48.019 -8.498 1.00 33.08 402 PRO B O 1
ATOM 8681 N N . GLY B 1 384 ? 45.042 -46.146 -8.809 1.00 31.26 403 GLY B N 1
ATOM 8682 C CA . GLY B 1 384 ? 44.271 -46.672 -9.938 1.00 30.18 403 GLY B CA 1
ATOM 8683 C C . GLY B 1 384 ? 43.092 -47.578 -9.626 1.00 29.24 403 GLY B C 1
ATOM 8684 O O . GLY B 1 384 ? 42.245 -47.794 -10.484 1.00 27.72 403 GLY B O 1
ATOM 8685 N N . THR B 1 385 ? 43.040 -48.110 -8.408 1.00 30.24 404 THR B N 1
ATOM 8686 C CA . THR B 1 385 ? 42.003 -49.054 -8.000 1.00 29.80 404 THR B CA 1
ATOM 8687 C C . THR B 1 385 ? 40.734 -48.360 -7.555 1.00 29.26 404 THR B C 1
ATOM 8688 O O . THR B 1 385 ? 40.788 -47.188 -7.142 1.00 26.99 404 THR B O 1
ATOM 8692 N N . PRO B 1 386 ? 39.589 -49.089 -7.588 1.00 28.91 405 PRO B N 1
ATOM 8693 C CA . PRO B 1 386 ? 38.404 -48.451 -7.038 1.00 28.12 405 PRO B CA 1
ATOM 8694 C C . PRO B 1 386 ? 38.564 -48.192 -5.553 1.00 27.17 405 PRO B C 1
ATOM 8695 O O . PRO B 1 386 ? 39.205 -48.979 -4.848 1.00 26.39 405 PRO B O 1
ATOM 8699 N N . ALA B 1 387 ? 38.002 -47.084 -5.095 1.00 26.13 406 ALA B N 1
ATOM 8700 C CA . ALA B 1 387 ? 38.098 -46.718 -3.696 1.00 26.06 406 ALA B CA 1
ATOM 8701 C C . ALA B 1 387 ? 37.420 -47.805 -2.864 1.00 25.22 406 ALA B C 1
ATOM 8702 O O . ALA B 1 387 ? 36.406 -48.362 -3.289 1.00 26.58 406 ALA B O 1
ATOM 8704 N N . GLU B 1 388 ? 37.992 -48.107 -1.701 1.00 24.08 407 GLU B N 1
ATOM 8705 C CA . GLU B 1 388 ? 37.463 -49.130 -0.795 1.00 23.44 407 GLU B CA 1
ATOM 8706 C C . GLU B 1 388 ? 37.614 -48.639 0.644 1.00 21.77 407 GLU B C 1
ATOM 8707 O O . GLU B 1 388 ? 38.453 -47.778 0.910 1.00 21.11 407 GLU B O 1
ATOM 8713 N N . PRO B 1 389 ? 36.814 -49.186 1.578 1.00 20.65 408 PRO B N 1
ATOM 8714 C CA . PRO B 1 389 ? 36.943 -48.716 2.965 1.00 19.86 408 PRO B CA 1
ATOM 8715 C C . PRO B 1 389 ? 38.224 -49.165 3.660 1.00 19.05 408 PRO B C 1
ATOM 8716 O O . PRO B 1 389 ? 38.824 -50.175 3.282 1.00 18.62 408 PRO B O 1
ATOM 8720 N N . LEU B 1 390 ? 38.623 -48.415 4.684 1.00 17.68 409 LEU B N 1
ATOM 8721 C CA . LEU B 1 390 ? 39.780 -48.778 5.501 1.00 17.59 409 LEU B CA 1
ATOM 8722 C C . LEU B 1 390 ? 39.505 -49.944 6.434 1.00 16.86 409 LEU B C 1
ATOM 8723 O O . LEU B 1 390 ? 40.425 -50.698 6.752 1.00 16.62 409 LEU B O 1
ATOM 8728 N N . LEU B 1 391 ? 38.256 -50.072 6.873 1.00 16.01 410 LEU B N 1
ATOM 8729 C CA . LEU B 1 391 ? 37.866 -51.119 7.818 1.00 16.05 410 LEU B CA 1
ATOM 8730 C C . LEU B 1 391 ? 36.967 -52.154 7.157 1.00 16.50 410 LEU B C 1
ATOM 8731 O O . LEU B 1 391 ? 36.101 -51.788 6.372 1.00 16.46 410 LEU B O 1
ATOM 8736 N N . PRO B 1 392 ? 37.160 -53.443 7.453 1.00 16.79 411 PRO B N 1
ATOM 8737 C CA . PRO B 1 392 ? 38.283 -53.939 8.242 1.00 17.06 411 PRO B CA 1
ATOM 8738 C C . PRO B 1 392 ? 39.537 -54.077 7.394 1.00 17.51 411 PRO B C 1
ATOM 8739 O O . PRO B 1 392 ? 39.466 -54.001 6.159 1.00 17.42 411 PRO B O 1
ATOM 8743 N N . PHE B 1 393 ? 40.672 -54.267 8.052 1.00 17.45 412 PHE B N 1
ATOM 8744 C CA . PHE B 1 393 ? 41.929 -54.537 7.346 1.00 18.73 412 PHE B CA 1
ATOM 8745 C C . PHE B 1 393 ? 42.639 -55.763 7.927 1.00 19.64 412 PHE B C 1
ATOM 8746 O O . PHE B 1 393 ? 42.439 -56.137 9.095 1.00 17.62 412 PHE B O 1
ATOM 8754 N N . ASN B 1 394 ? 43.433 -56.413 7.082 1.00 22.24 413 ASN B N 1
ATOM 8755 C CA . ASN B 1 394 ? 44.276 -57.523 7.516 1.00 25.22 413 ASN B CA 1
ATOM 8756 C C . ASN B 1 394 ? 45.507 -57.032 8.260 1.00 26.42 413 ASN B C 1
ATOM 8757 O O . ASN B 1 394 ? 46.202 -56.148 7.762 1.00 27.47 413 ASN B O 1
ATOM 8762 N N . PRO B 1 395 ? 45.803 -57.624 9.436 1.00 27.49 414 PRO B N 1
ATOM 8763 C CA . PRO B 1 395 ? 46.981 -57.206 10.195 1.00 29.37 414 PRO B CA 1
ATOM 8764 C C . PRO B 1 395 ? 48.311 -57.623 9.554 1.00 30.88 414 PRO B C 1
ATOM 8765 O O . PRO B 1 395 ? 48.783 -58.750 9.742 1.00 31.63 414 PRO B O 1
ATOM 8769 N N . LYS B 1 396 ? 48.881 -56.692 8.796 1.00 32.60 415 LYS B N 1
ATOM 8770 C CA . LYS B 1 396 ? 50.203 -56.841 8.188 1.00 34.69 415 LYS B CA 1
ATOM 8771 C C . LYS B 1 396 ? 50.909 -55.483 8.086 1.00 32.67 415 LYS B C 1
ATOM 8772 O O . LYS B 1 396 ? 50.319 -54.440 8.378 1.00 32.77 415 LYS B O 1
ATOM 8778 N N . GLY B 1 397 ? 52.180 -55.520 7.691 1.00 30.57 416 GLY B N 1
ATOM 8779 C CA . GLY B 1 397 ? 53.006 -54.323 7.533 1.00 28.91 416 GLY B CA 1
ATOM 8780 C C . GLY B 1 397 ? 53.258 -53.582 8.836 1.00 27.70 416 GLY B C 1
ATOM 8781 O O . GLY B 1 397 ? 53.434 -54.200 9.893 1.00 26.59 416 GLY B O 1
ATOM 8782 N N . ASN B 1 398 ? 53.259 -52.253 8.745 1.00 25.33 417 ASN B N 1
ATOM 8783 C CA . ASN B 1 398 ? 53.539 -51.374 9.864 1.00 23.88 417 ASN B CA 1
ATOM 8784 C C . ASN B 1 398 ? 52.270 -50.610 10.232 1.00 21.66 417 ASN B C 1
ATOM 8785 O O . ASN B 1 398 ? 51.764 -49.831 9.430 1.00 20.07 417 ASN B O 1
ATOM 8790 N N . ILE B 1 399 ? 51.743 -50.879 11.429 1.00 19.70 418 ILE B N 1
ATOM 8791 C CA . ILE B 1 399 ? 50.492 -50.275 11.895 1.00 19.11 418 ILE B CA 1
ATOM 8792 C C . ILE B 1 399 ? 50.864 -49.270 12.971 1.00 18.42 418 ILE B C 1
ATOM 8793 O O . ILE B 1 399 ? 51.332 -49.651 14.043 1.00 19.00 418 ILE B O 1
ATOM 8798 N N . ALA B 1 400 ? 50.685 -47.982 12.665 1.00 17.88 419 ALA B N 1
ATOM 8799 C CA . ALA B 1 400 ? 50.884 -46.918 13.648 1.00 17.17 419 ALA B CA 1
ATOM 8800 C C . ALA B 1 400 ? 49.682 -46.847 14.568 1.00 16.43 419 ALA B C 1
ATOM 8801 O O . ALA B 1 400 ? 48.549 -46.839 14.101 1.00 17.25 419 ALA B O 1
ATOM 8803 N N . VAL B 1 401 ? 49.934 -46.803 15.869 1.00 15.62 420 VAL B N 1
ATOM 8804 C CA . VAL B 1 401 ? 48.879 -46.588 16.865 1.00 14.48 420 VAL B CA 1
ATOM 8805 C C . VAL B 1 401 ? 49.319 -45.349 17.632 1.00 14.01 420 VAL B C 1
ATOM 8806 O O . VAL B 1 401 ? 50.327 -45.372 18.331 1.00 14.10 420 VAL B O 1
ATOM 8810 N N . ILE B 1 402 ? 48.580 -44.255 17.455 1.00 13.22 421 ILE B N 1
ATOM 8811 C CA . ILE B 1 402 ? 49.022 -42.931 17.892 1.00 12.98 421 ILE B CA 1
ATOM 8812 C C . ILE B 1 402 ? 47.928 -42.225 18.688 1.00 12.25 421 ILE B C 1
ATOM 8813 O O . ILE B 1 402 ? 46.765 -42.289 18.315 1.00 12.51 421 ILE B O 1
ATOM 8818 N N . GLY B 1 403 ? 48.308 -41.571 19.783 1.00 12.08 422 GLY B N 1
ATOM 8819 C CA . GLY B 1 403 ? 47.381 -40.770 20.582 1.00 12.09 422 GLY B CA 1
ATOM 8820 C C . GLY B 1 403 ? 47.456 -41.055 22.063 1.00 12.29 422 GLY B C 1
ATOM 8821 O O . GLY B 1 403 ? 47.966 -42.102 22.470 1.00 12.42 422 GLY B O 1
ATOM 8822 N N . PRO B 1 404 ? 46.937 -40.129 22.889 1.00 12.32 423 PRO B N 1
ATOM 8823 C CA . PRO B 1 404 ? 46.987 -40.291 24.336 1.00 12.27 423 PRO B CA 1
ATOM 8824 C C . PRO B 1 404 ? 46.148 -41.455 24.876 1.00 12.21 423 PRO B C 1
ATOM 8825 O O . PRO B 1 404 ? 46.333 -41.823 26.039 1.00 11.39 423 PRO B O 1
ATOM 8829 N N . LEU B 1 405 ? 45.229 -42.009 24.078 1.00 11.65 424 LEU B N 1
ATOM 8830 C CA . LEU B 1 405 ? 44.508 -43.246 24.460 1.00 12.08 424 LEU B CA 1
ATOM 8831 C C . LEU B 1 405 ? 45.102 -44.524 23.852 1.00 11.87 424 LEU B C 1
ATOM 8832 O O . LEU B 1 405 ? 44.530 -45.606 24.024 1.00 12.22 424 LEU B O 1
ATOM 8837 N N . ALA B 1 406 ? 46.247 -44.415 23.166 1.00 11.99 425 ALA B N 1
ATOM 8838 C CA . ALA B 1 406 ? 46.856 -45.572 22.494 1.00 12.21 425 ALA B CA 1
ATOM 8839 C C . ALA B 1 406 ? 47.564 -46.512 23.465 1.00 12.60 425 ALA B C 1
ATOM 8840 O O . ALA B 1 406 ? 47.478 -47.730 23.304 1.00 12.24 425 ALA B O 1
ATOM 8842 N N . ASP B 1 407 ? 48.246 -45.957 24.467 1.00 13.04 426 ASP B N 1
ATOM 8843 C CA . ASP B 1 407 ? 49.017 -46.774 25.413 1.00 13.71 426 ASP B CA 1
ATOM 8844 C C . ASP B 1 407 ? 48.685 -46.391 26.840 1.00 14.00 426 ASP B C 1
ATOM 8845 O O . ASP B 1 407 ? 49.567 -46.043 27.620 1.00 15.80 426 ASP B O 1
ATOM 8850 N N . SER B 1 408 ? 47.402 -46.454 27.177 1.00 13.90 427 SER B N 1
ATOM 8851 C CA . SER B 1 408 ? 46.964 -46.326 28.574 1.00 13.89 427 SER B CA 1
ATOM 8852 C C . SER B 1 408 ? 46.184 -47.564 28.979 1.00 13.97 427 SER B C 1
ATOM 8853 O O . SER B 1 408 ? 45.144 -47.874 28.405 1.00 14.35 427 SER B O 1
ATOM 8856 N N . ARG B 1 409 ? 46.696 -48.279 29.974 1.00 13.89 428 ARG B N 1
ATOM 8857 C CA . ARG B 1 409 ? 45.973 -49.389 30.563 1.00 14.02 428 ARG B CA 1
ATOM 8858 C C . ARG B 1 409 ? 44.774 -48.890 31.359 1.00 13.58 428 ARG B C 1
ATOM 8859 O O . ARG B 1 409 ? 43.657 -49.358 31.186 1.00 13.40 428 ARG B O 1
ATOM 8867 N N . THR B 1 410 ? 45.051 -47.926 32.229 1.00 13.50 429 THR B N 1
ATOM 8868 C CA . THR B 1 410 ? 44.118 -47.507 33.276 1.00 13.73 429 THR B CA 1
ATOM 8869 C C . THR B 1 410 ? 42.862 -46.819 32.744 1.00 13.50 429 THR B C 1
ATOM 8870 O O . THR B 1 410 ? 41.812 -46.885 33.382 1.00 14.21 429 THR B O 1
ATOM 8874 N N . ASN B 1 411 ? 42.965 -46.181 31.577 1.00 12.99 430 ASN B N 1
ATOM 8875 C CA . ASN B 1 411 ? 41.788 -45.576 30.924 1.00 12.94 430 ASN B CA 1
ATOM 8876 C C . ASN B 1 411 ? 40.922 -46.521 30.076 1.00 13.02 430 ASN B C 1
ATOM 8877 O O . ASN B 1 411 ? 39.895 -46.105 29.565 1.00 14.08 430 ASN B O 1
ATOM 8882 N N . MET B 1 412 ? 41.295 -47.791 29.939 1.00 12.54 431 MET B N 1
ATOM 8883 C CA . MET B 1 412 ? 40.502 -48.728 29.142 1.00 12.52 431 MET B CA 1
ATOM 8884 C C . MET B 1 412 ? 39.145 -49.147 29.733 1.00 12.58 431 MET B C 1
ATOM 8885 O O . MET B 1 412 ? 38.174 -49.238 28.989 1.00 12.60 431 MET B O 1
ATOM 8890 N N . PRO B 1 413 ? 39.075 -49.457 31.046 1.00 12.41 432 PRO B N 1
ATOM 8891 C CA . PRO B 1 413 ? 37.814 -50.021 31.543 1.00 12.73 432 PRO B CA 1
ATOM 8892 C C . PRO B 1 413 ? 36.657 -49.059 31.615 1.00 12.60 432 PRO B C 1
ATOM 8893 O O . PRO B 1 413 ? 35.507 -49.489 31.500 1.00 12.75 432 PRO B O 1
ATOM 8897 N N . GLY B 1 414 ? 36.984 -47.783 31.790 1.00 12.79 433 GLY B N 1
ATOM 8898 C CA . GLY B 1 414 ? 36.008 -46.717 31.894 1.00 13.03 433 GLY B CA 1
ATOM 8899 C C . GLY B 1 414 ? 35.841 -46.272 33.322 1.00 13.35 433 GLY B C 1
ATOM 8900 O O . GLY B 1 414 ? 36.340 -46.901 34.254 1.00 12.89 433 GLY B O 1
ATOM 8901 N N . THR B 1 415 ? 35.109 -45.185 33.495 1.00 12.96 434 THR B N 1
ATOM 8902 C CA . THR B 1 415 ? 34.696 -44.767 34.825 1.00 13.55 434 THR B CA 1
ATOM 8903 C C . THR B 1 415 ? 33.746 -45.807 35.423 1.00 13.03 434 THR B C 1
ATOM 8904 O O . THR B 1 415 ? 33.318 -46.732 34.748 1.00 12.46 434 THR B O 1
ATOM 8908 N N A TRP B 1 416 ? 33.388 -45.653 36.691 0.70 13.78 435 TRP B N 1
ATOM 8909 N N B TRP B 1 416 ? 33.499 -45.635 36.719 0.30 13.23 435 TRP B N 1
ATOM 8910 C CA A TRP B 1 416 ? 32.522 -46.634 37.371 0.70 14.04 435 TRP B CA 1
ATOM 8911 C CA B TRP B 1 416 ? 32.706 -46.558 37.528 0.30 13.30 435 TRP B CA 1
ATOM 8912 C C A TRP B 1 416 ? 33.155 -48.051 37.400 0.70 13.97 435 TRP B C 1
ATOM 8913 C C B TRP B 1 416 ? 33.173 -47.997 37.406 0.30 13.60 435 TRP B C 1
ATOM 8914 O O A TRP B 1 416 ? 32.457 -49.024 37.130 0.70 14.05 435 TRP B O 1
ATOM 8915 O O B TRP B 1 416 ? 32.412 -48.897 37.060 0.30 13.62 435 TRP B O 1
ATOM 8936 N N . SER B 1 417 ? 34.454 -48.164 37.705 1.00 13.98 436 SER B N 1
ATOM 8937 C CA . SER B 1 417 ? 35.141 -49.469 37.730 1.00 14.52 436 SER B CA 1
ATOM 8938 C C . SER B 1 417 ? 35.867 -49.615 39.062 1.00 15.06 436 SER B C 1
ATOM 8939 O O . SER B 1 417 ? 37.040 -49.966 39.098 1.00 14.77 436 SER B O 1
ATOM 8942 N N . VAL B 1 418 ? 35.166 -49.371 40.168 1.00 15.78 437 VAL B N 1
ATOM 8943 C CA . VAL B 1 418 ? 35.855 -49.201 41.459 1.00 16.32 437 VAL B CA 1
ATOM 8944 C C . VAL B 1 418 ? 36.526 -50.459 42.024 1.00 16.99 437 VAL B C 1
ATOM 8945 O O . VAL B 1 418 ? 37.423 -50.339 42.856 1.00 17.70 437 VAL B O 1
ATOM 8949 N N . ALA B 1 419 ? 36.085 -51.642 41.590 1.00 17.23 438 ALA B N 1
ATOM 8950 C CA . ALA B 1 419 ? 36.692 -52.932 41.993 1.00 17.45 438 ALA B CA 1
ATOM 8951 C C . ALA B 1 419 ? 37.709 -53.463 40.969 1.00 17.91 438 ALA B C 1
ATOM 8952 O O . ALA B 1 419 ? 38.343 -54.497 41.196 1.00 17.71 438 ALA B O 1
ATOM 8954 N N . ALA B 1 420 ? 37.865 -52.764 39.846 1.00 17.45 439 ALA B N 1
ATOM 8955 C CA . ALA B 1 420 ? 38.778 -53.204 38.791 1.00 17.33 439 ALA B CA 1
ATOM 8956 C C . ALA B 1 420 ? 40.237 -53.045 39.213 1.00 17.41 439 ALA B C 1
ATOM 8957 O O . ALA B 1 420 ? 40.565 -52.203 40.043 1.00 17.38 439 ALA B O 1
ATOM 8959 N N . VAL B 1 421 ? 41.099 -53.888 38.655 1.00 17.13 440 VAL B N 1
ATOM 8960 C CA . VAL B 1 421 ? 42.537 -53.680 38.732 1.00 17.47 440 VAL B CA 1
ATOM 8961 C C . VAL B 1 421 ? 42.907 -52.952 37.440 1.00 17.17 440 VAL B C 1
ATOM 8962 O O . VAL B 1 421 ? 43.082 -53.568 36.396 1.00 17.11 440 VAL B O 1
ATOM 8966 N N . LEU B 1 422 ? 43.005 -51.630 37.531 1.00 17.47 441 LEU B N 1
ATOM 8967 C CA . LEU B 1 422 ? 43.085 -50.766 36.352 1.00 17.31 441 LEU B CA 1
ATOM 8968 C C . LEU B 1 422 ? 44.341 -51.013 35.518 1.00 18.30 441 LEU B C 1
ATOM 8969 O O . LEU B 1 422 ? 44.269 -51.137 34.283 1.00 17.12 441 LEU B O 1
ATOM 8974 N N . ASP B 1 423 ? 45.477 -51.130 36.206 1.00 18.52 442 ASP B N 1
ATOM 8975 C CA . ASP B 1 423 ? 46.779 -51.289 35.540 1.00 19.45 442 ASP B CA 1
ATOM 8976 C C . ASP B 1 423 ? 47.078 -52.724 35.079 1.00 18.89 442 ASP B C 1
ATOM 8977 O O . ASP B 1 423 ? 48.186 -53.014 34.627 1.00 19.27 442 ASP B O 1
ATOM 8982 N N . ARG B 1 424 ? 46.094 -53.607 35.223 1.00 17.86 443 ARG B N 1
ATOM 8983 C CA . ARG B 1 424 ? 46.114 -54.942 34.654 1.00 17.60 443 ARG B CA 1
ATOM 8984 C C . ARG B 1 424 ? 45.448 -55.024 33.272 1.00 17.04 443 ARG B C 1
ATOM 8985 O O . ARG B 1 424 ? 45.671 -55.994 32.554 1.00 18.09 443 ARG B O 1
ATOM 8993 N N . CYS B 1 425 ? 44.634 -54.039 32.895 1.00 16.38 444 CYS B N 1
ATOM 8994 C CA . CYS B 1 425 ? 43.966 -54.074 31.578 1.00 15.70 444 CYS B CA 1
ATOM 8995 C C . CYS B 1 425 ? 44.999 -53.789 30.503 1.00 15.11 444 CYS B C 1
ATOM 8996 O O . CYS B 1 425 ? 45.799 -52.890 30.679 1.00 15.17 444 CYS B O 1
ATOM 8999 N N . PRO B 1 426 ? 45.002 -54.553 29.396 1.00 14.51 445 PRO B N 1
ATOM 9000 C CA . PRO B 1 426 ? 45.985 -54.264 28.351 1.00 13.85 445 PRO B CA 1
ATOM 9001 C C . PRO B 1 426 ? 45.698 -52.919 27.709 1.00 13.03 445 PRO B C 1
ATOM 9002 O O . PRO B 1 426 ? 44.535 -52.597 27.504 1.00 12.88 445 PRO B O 1
ATOM 9006 N N . SER B 1 427 ? 46.730 -52.142 27.411 1.00 11.99 446 SER B N 1
ATOM 9007 C CA . SER B 1 427 ? 46.543 -50.932 26.604 1.00 11.84 446 SER B CA 1
ATOM 9008 C C . SER B 1 427 ? 46.227 -51.357 25.181 1.00 11.52 446 SER B C 1
ATOM 9009 O O . SER B 1 427 ? 46.406 -52.512 24.819 1.00 11.61 446 SER B O 1
ATOM 9012 N N . LEU B 1 428 ? 45.756 -50.417 24.375 1.00 11.57 447 LEU B N 1
ATOM 9013 C CA . LEU B 1 428 ? 45.419 -50.719 22.991 1.00 12.07 447 LEU B CA 1
ATOM 9014 C C . LEU B 1 428 ? 46.649 -51.230 22.235 1.00 12.60 447 LEU B C 1
ATOM 9015 O O . LEU B 1 428 ? 46.565 -52.242 21.544 1.00 13.46 447 LEU B O 1
ATOM 9020 N N . VAL B 1 429 ? 47.771 -50.530 22.386 1.00 13.78 448 VAL B N 1
ATOM 9021 C CA . VAL B 1 429 ? 49.042 -50.948 21.778 1.00 15.11 448 VAL B CA 1
ATOM 9022 C C . VAL B 1 429 ? 49.414 -52.349 22.258 1.00 14.69 448 VAL B C 1
ATOM 9023 O O . VAL B 1 429 ? 49.778 -53.189 21.448 1.00 15.00 448 VAL B O 1
ATOM 9027 N N . GLU B 1 430 ? 49.305 -52.606 23.558 1.00 14.55 449 GLU B N 1
ATOM 9028 C CA . GLU B 1 430 ? 49.643 -53.944 24.067 1.00 14.53 449 GLU B CA 1
ATOM 9029 C C . GLU B 1 430 ? 48.775 -55.036 23.464 1.00 14.13 449 GLU B C 1
ATOM 9030 O O . GLU B 1 430 ? 49.280 -56.079 23.058 1.00 13.92 449 GLU B O 1
ATOM 9036 N N . GLY B 1 431 ? 47.467 -54.809 23.412 1.00 13.77 450 GLY B N 1
ATOM 9037 C CA . GLY B 1 431 ? 46.551 -55.803 22.881 1.00 13.77 450 GLY B CA 1
ATOM 9038 C C . GLY B 1 431 ? 46.739 -56.042 21.397 1.00 14.02 450 GLY B C 1
ATOM 9039 O O . GLY B 1 431 ? 46.722 -57.181 20.942 1.00 14.75 450 GLY B O 1
ATOM 9040 N N . LEU B 1 432 ? 46.926 -54.972 20.632 1.00 14.01 451 LEU B N 1
ATOM 9041 C CA . LEU B 1 432 ? 47.156 -55.108 19.195 1.00 14.28 451 LEU B CA 1
ATOM 9042 C C . LEU B 1 432 ? 48.496 -55.782 18.896 1.00 15.32 451 LEU B C 1
ATOM 9043 O O . LEU B 1 432 ? 48.598 -56.533 17.922 1.00 15.89 451 LEU B O 1
ATOM 9048 N N . LYS B 1 433 ? 49.498 -55.521 19.735 1.00 16.86 452 LYS B N 1
ATOM 9049 C CA . LYS B 1 433 ? 50.813 -56.184 19.640 1.00 18.54 452 LYS B CA 1
ATOM 9050 C C . LYS B 1 433 ? 50.656 -57.697 19.775 1.00 18.90 452 LYS B C 1
ATOM 9051 O O . LYS B 1 433 ? 51.114 -58.463 18.921 1.00 18.74 452 LYS B O 1
ATOM 9057 N N . GLU B 1 434 ? 49.977 -58.107 20.838 1.00 19.61 453 GLU B N 1
ATOM 9058 C CA . GLU B 1 434 ? 49.650 -59.517 21.068 1.00 20.08 453 GLU B CA 1
ATOM 9059 C C . GLU B 1 434 ? 48.908 -60.149 19.896 1.00 18.96 453 GLU B C 1
ATOM 9060 O O . GLU B 1 434 ? 49.229 -61.260 19.480 1.00 19.33 453 GLU B O 1
ATOM 9066 N N . MET B 1 435 ? 47.884 -59.460 19.404 1.00 17.96 454 MET B N 1
ATOM 9067 C CA . MET B 1 435 ? 47.039 -59.983 18.324 1.00 17.67 454 MET B CA 1
ATOM 9068 C C . MET B 1 435 ? 47.717 -60.030 16.959 1.00 17.75 454 MET B C 1
ATOM 9069 O O . MET B 1 435 ? 47.266 -60.762 16.070 1.00 18.37 454 MET B O 1
ATOM 9074 N N . THR B 1 436 ? 48.784 -59.255 16.789 1.00 17.40 455 THR B N 1
ATOM 9075 C CA . THR B 1 436 ? 49.480 -59.185 15.500 1.00 17.68 455 THR B CA 1
ATOM 9076 C C . THR B 1 436 ? 50.889 -59.781 15.512 1.00 18.28 455 THR B C 1
ATOM 9077 O O . THR B 1 436 ? 51.597 -59.705 14.500 1.00 17.80 455 THR B O 1
ATOM 9081 N N . ALA B 1 437 ? 51.276 -60.397 16.631 1.00 19.07 456 ALA B N 1
ATOM 9082 C CA . ALA B 1 437 ? 52.638 -60.899 16.807 1.00 20.06 456 ALA B CA 1
ATOM 9083 C C . ALA B 1 437 ? 52.953 -61.909 15.713 1.00 20.75 456 ALA B C 1
ATOM 9084 O O . ALA B 1 437 ? 52.162 -62.824 15.438 1.00 21.48 456 ALA B O 1
ATOM 9086 N N . GLY B 1 438 ? 54.084 -61.680 15.058 1.00 21.70 457 GLY B N 1
ATOM 9087 C CA . GLY B 1 438 ? 54.484 -62.438 13.875 1.00 22.66 457 GLY B CA 1
ATOM 9088 C C . GLY B 1 438 ? 53.847 -62.045 12.552 1.00 23.61 457 GLY B C 1
ATOM 9089 O O . GLY B 1 438 ? 54.226 -62.586 11.514 1.00 23.79 457 GLY B O 1
ATOM 9090 N N . LYS B 1 439 ? 52.870 -61.136 12.566 1.00 23.83 458 LYS B N 1
ATOM 9091 C CA . LYS B 1 439 ? 52.153 -60.744 11.337 1.00 24.32 458 LYS B CA 1
ATOM 9092 C C . LYS B 1 439 ? 52.332 -59.256 10.977 1.00 23.42 458 LYS B C 1
ATOM 9093 O O . LYS B 1 439 ? 52.369 -58.909 9.797 1.00 23.45 458 LYS B O 1
ATOM 9099 N N . ALA B 1 440 ? 52.460 -58.389 11.979 1.00 22.10 459 ALA B N 1
ATOM 9100 C CA . ALA B 1 440 ? 52.618 -56.949 11.755 1.00 21.97 459 ALA B CA 1
ATOM 9101 C C . ALA B 1 440 ? 53.440 -56.317 12.856 1.00 21.54 459 ALA B C 1
ATOM 9102 O O . ALA B 1 440 ? 53.576 -56.880 13.941 1.00 22.08 459 ALA B O 1
ATOM 9104 N N . ASN B 1 441 ? 53.976 -55.136 12.562 1.00 20.99 460 ASN B N 1
ATOM 9105 C CA . ASN B 1 441 ? 54.642 -54.300 13.555 1.00 20.87 460 ASN B CA 1
ATOM 9106 C C . ASN B 1 441 ? 53.690 -53.213 14.015 1.00 20.23 460 ASN B C 1
ATOM 9107 O O . ASN B 1 441 ? 53.115 -52.502 13.184 1.00 19.69 460 ASN B O 1
ATOM 9112 N N . ILE B 1 442 ? 53.541 -53.095 15.330 1.00 19.25 461 ILE B N 1
ATOM 9113 C CA . ILE B 1 442 ? 52.785 -52.017 15.958 1.00 18.63 461 ILE B CA 1
ATOM 9114 C C . ILE B 1 442 ? 53.772 -50.916 16.335 1.00 18.94 461 ILE B C 1
ATOM 9115 O O . ILE B 1 442 ? 54.648 -51.112 17.180 1.00 18.58 461 ILE B O 1
ATOM 9120 N N . LEU B 1 443 ? 53.628 -49.757 15.697 1.00 19.00 462 LEU B N 1
ATOM 9121 C CA . LEU B 1 443 ? 54.490 -48.602 15.957 1.00 19.32 462 LEU B CA 1
ATOM 9122 C C . LEU B 1 443 ? 53.722 -47.567 16.764 1.00 18.73 462 LEU B C 1
ATOM 9123 O O . LEU B 1 443 ? 52.742 -47.006 16.278 1.00 21.50 462 LEU B O 1
ATOM 9128 N N . TYR B 1 444 ? 54.174 -47.316 17.985 1.00 17.56 463 TYR B N 1
ATOM 9129 C CA . TYR B 1 444 ? 53.514 -46.392 18.905 1.00 16.09 463 TYR B CA 1
ATOM 9130 C C . TYR B 1 444 ? 54.105 -44.980 18.906 1.00 16.00 463 TYR B C 1
ATOM 9131 O O . TYR B 1 444 ? 55.327 -44.801 18.813 1.00 15.96 463 TYR B O 1
ATOM 9140 N N . ALA B 1 445 ? 53.227 -43.982 19.040 1.00 14.90 464 ALA B N 1
ATOM 9141 C CA . ALA B 1 445 ? 53.638 -42.651 19.471 1.00 14.64 464 ALA B CA 1
ATOM 9142 C C . ALA B 1 445 ? 52.521 -41.984 20.246 1.00 14.01 464 ALA B C 1
ATOM 9143 O O . ALA B 1 445 ? 51.351 -42.059 19.868 1.00 14.24 464 ALA B O 1
ATOM 9145 N N . LYS B 1 446 ? 52.890 -41.327 21.332 1.00 13.93 465 LYS B N 1
ATOM 9146 C CA . LYS B 1 446 ? 51.904 -40.690 22.177 1.00 13.91 465 LYS B CA 1
ATOM 9147 C C . LYS B 1 446 ? 51.119 -39.623 21.417 1.00 13.65 465 LYS B C 1
ATOM 9148 O O . LYS B 1 446 ? 49.910 -39.529 21.566 1.00 12.64 465 LYS B O 1
ATOM 9154 N N . GLY B 1 447 ? 51.810 -38.808 20.629 1.00 13.45 466 GLY B N 1
ATOM 9155 C CA . GLY B 1 447 ? 51.157 -37.867 19.717 1.00 13.34 466 GLY B CA 1
ATOM 9156 C C . GLY B 1 447 ? 50.778 -36.530 20.318 1.00 13.51 466 GLY B C 1
ATOM 9157 O O . GLY B 1 447 ? 51.038 -35.495 19.733 1.00 13.24 466 GLY B O 1
ATOM 9158 N N . SER B 1 448 ? 50.104 -36.559 21.462 1.00 13.77 467 SER B N 1
ATOM 9159 C CA . SER B 1 448 ? 49.702 -35.347 22.162 1.00 13.73 467 SER B CA 1
ATOM 9160 C C . SER B 1 448 ? 49.412 -35.707 23.594 1.00 14.16 467 SER B C 1
ATOM 9161 O O . SER B 1 448 ? 49.266 -36.887 23.939 1.00 14.60 467 SER B O 1
ATOM 9164 N N . ASN B 1 449 ? 49.326 -34.680 24.427 1.00 14.14 468 ASN B N 1
ATOM 9165 C CA . ASN B 1 449 ? 48.708 -34.806 25.741 1.00 14.93 468 ASN B CA 1
ATOM 9166 C C . ASN B 1 449 ? 47.198 -35.023 25.588 1.00 14.53 468 ASN B C 1
ATOM 9167 O O . ASN B 1 449 ? 46.682 -35.075 24.478 1.00 14.54 468 ASN B O 1
ATOM 9172 N N . LEU B 1 450 ? 46.499 -35.188 26.701 1.00 13.73 469 LEU B N 1
ATOM 9173 C CA . LEU B 1 450 ? 45.041 -35.299 26.666 1.00 13.69 469 LEU B CA 1
ATOM 9174 C C . LEU B 1 450 ? 44.417 -34.006 26.160 1.00 13.86 469 LEU B C 1
ATOM 9175 O O . LEU B 1 450 ? 43.473 -34.033 25.370 1.00 13.02 469 LEU B O 1
ATOM 9180 N N . ILE B 1 451 ? 44.920 -32.891 26.675 1.00 14.43 470 ILE B N 1
ATOM 9181 C CA . ILE B 1 451 ? 44.381 -31.564 26.396 1.00 15.59 470 ILE B CA 1
ATOM 9182 C C . ILE B 1 451 ? 45.513 -30.578 26.664 1.00 16.64 470 ILE B C 1
ATOM 9183 O O . ILE B 1 451 ? 46.457 -30.916 27.390 1.00 17.64 470 ILE B O 1
ATOM 9188 N N . SER B 1 452 ? 45.454 -29.381 26.086 1.00 16.91 471 SER B N 1
ATOM 9189 C CA . SER B 1 452 ? 46.541 -28.420 26.284 1.00 18.35 471 SER B CA 1
ATOM 9190 C C . SER B 1 452 ? 46.744 -28.054 27.751 1.00 17.80 471 SER B C 1
ATOM 9191 O O . SER B 1 452 ? 47.880 -28.034 28.243 1.00 18.17 471 SER B O 1
ATOM 9194 N N . ASP B 1 453 ? 45.647 -27.764 28.434 1.00 17.17 472 ASP B N 1
ATOM 9195 C CA . ASP B 1 453 ? 45.705 -27.258 29.803 1.00 17.66 472 ASP B CA 1
ATOM 9196 C C . ASP B 1 453 ? 46.097 -28.362 30.784 1.00 17.46 472 ASP B C 1
ATOM 9197 O O . ASP B 1 453 ? 45.384 -29.344 30.948 1.00 17.06 472 ASP B O 1
ATOM 9202 N N . ALA B 1 454 ? 47.244 -28.175 31.441 1.00 18.01 473 ALA B N 1
ATOM 9203 C CA . ALA B 1 454 ? 47.800 -29.156 32.375 1.00 18.46 473 ALA B CA 1
ATOM 9204 C C . ALA B 1 454 ? 46.892 -29.488 33.558 1.00 17.84 473 ALA B C 1
ATOM 9205 O O . ALA B 1 454 ? 46.732 -30.649 33.920 1.00 16.84 473 ALA B O 1
ATOM 9207 N N . SER B 1 455 ? 46.320 -28.453 34.159 1.00 18.11 474 SER B N 1
ATOM 9208 C CA . SER B 1 455 ? 45.369 -28.595 35.263 1.00 17.90 474 SER B CA 1
ATOM 9209 C C . SER B 1 455 ? 44.124 -29.392 34.872 1.00 16.85 474 SER B C 1
ATOM 9210 O O . SER B 1 455 ? 43.646 -30.236 35.637 1.00 15.19 474 SER B O 1
ATOM 9213 N N . TYR B 1 456 ? 43.606 -29.127 33.677 1.00 15.96 475 TYR B N 1
ATOM 9214 C CA . TYR B 1 456 ? 42.489 -29.910 33.143 1.00 15.68 475 TYR B CA 1
ATOM 9215 C C . TYR B 1 456 ? 42.901 -31.359 33.055 1.00 14.90 475 TYR B C 1
ATOM 9216 O O . TYR B 1 456 ? 42.185 -32.243 33.527 1.00 14.27 475 TYR B O 1
ATOM 9225 N N . GLU B 1 457 ? 44.062 -31.612 32.463 1.00 14.46 476 GLU B N 1
ATOM 9226 C CA . GLU B 1 457 ? 44.508 -32.986 32.339 1.00 14.12 476 GLU B CA 1
ATOM 9227 C C . GLU B 1 457 ? 44.579 -33.689 33.692 1.00 14.27 476 GLU B C 1
ATOM 9228 O O . GLU B 1 457 ? 44.161 -34.825 33.794 1.00 12.64 476 GLU B O 1
ATOM 9234 N N . GLU B 1 458 ? 45.079 -33.001 34.713 1.00 15.33 477 GLU B N 1
ATOM 9235 C CA . GLU B 1 458 ? 45.140 -33.570 36.056 1.00 16.98 477 GLU B CA 1
ATOM 9236 C C . GLU B 1 458 ? 43.777 -33.987 36.600 1.00 16.26 477 GLU B C 1
ATOM 9237 O O . GLU B 1 458 ? 43.608 -35.125 37.025 1.00 15.67 477 GLU B O 1
ATOM 9243 N N . ARG B 1 459 ? 42.803 -33.090 36.579 1.00 15.98 478 ARG B N 1
ATOM 9244 C CA . ARG B 1 459 ? 41.463 -33.464 37.070 1.00 16.43 478 ARG B CA 1
ATOM 9245 C C . ARG B 1 459 ? 40.752 -34.512 36.188 1.00 15.80 478 ARG B C 1
ATOM 9246 O O . ARG B 1 459 ? 39.977 -35.321 36.684 1.00 16.88 478 ARG B O 1
ATOM 9254 N N . ALA B 1 460 ? 41.064 -34.514 34.896 1.00 14.67 479 ALA B N 1
ATOM 9255 C CA . ALA B 1 460 ? 40.515 -35.480 33.941 1.00 14.24 479 ALA B CA 1
ATOM 9256 C C . ALA B 1 460 ? 41.117 -36.871 34.067 1.00 14.72 479 ALA B C 1
ATOM 9257 O O . ALA B 1 460 ? 40.586 -37.817 33.496 1.00 13.69 479 ALA B O 1
ATOM 9259 N N . THR B 1 461 ? 42.243 -36.987 34.771 1.00 15.67 480 THR B N 1
ATOM 9260 C CA . THR B 1 461 ? 42.932 -38.271 34.923 1.00 16.14 480 THR B CA 1
ATOM 9261 C C . THR B 1 461 ? 43.042 -38.729 36.381 1.00 16.75 480 THR B C 1
ATOM 9262 O O . THR B 1 461 ? 43.884 -39.577 36.703 1.00 17.02 480 THR B O 1
ATOM 9266 N N A MET B 1 462 ? 42.137 -38.201 37.218 0.50 16.93 481 MET B N 1
ATOM 9267 N N B MET B 1 462 ? 42.203 -38.183 37.255 0.50 16.47 481 MET B N 1
ATOM 9268 C CA A MET B 1 462 ? 42.011 -38.544 38.645 0.50 16.92 481 MET B CA 1
ATOM 9269 C CA B MET B 1 462 ? 42.237 -38.552 38.670 0.50 16.18 481 MET B CA 1
ATOM 9270 C C A MET B 1 462 ? 41.718 -40.027 38.839 0.50 17.13 481 MET B C 1
ATOM 9271 C C B MET B 1 462 ? 41.731 -39.990 38.855 0.50 16.69 481 MET B C 1
ATOM 9272 O O A MET B 1 462 ? 41.386 -40.739 37.880 0.50 16.26 481 MET B O 1
ATOM 9273 O O B MET B 1 462 ? 41.293 -40.640 37.899 0.50 15.97 481 MET B O 1
ATOM 9282 N N . PHE B 1 463 ? 41.825 -40.482 40.088 1.00 17.20 482 PHE B N 1
ATOM 9283 C CA . PHE B 1 463 ? 41.503 -41.880 40.443 1.00 18.81 482 PHE B CA 1
ATOM 9284 C C . PHE B 1 463 ? 42.366 -42.910 39.692 1.00 18.06 482 PHE B C 1
ATOM 9285 O O . PHE B 1 463 ? 41.871 -43.948 39.278 1.00 18.02 482 PHE B O 1
ATOM 9293 N N . GLY B 1 464 ? 43.648 -42.600 39.512 1.00 17.87 483 GLY B N 1
ATOM 9294 C CA . GLY B 1 464 ? 44.608 -43.564 38.955 1.00 18.03 483 GLY B CA 1
ATOM 9295 C C . GLY B 1 464 ? 44.625 -43.669 37.439 1.00 17.83 483 GLY B C 1
ATOM 9296 O O . GLY B 1 464 ? 45.083 -44.676 36.894 1.00 18.53 483 GLY B O 1
ATOM 9297 N N . ARG B 1 465 ? 44.127 -42.639 36.758 1.00 16.90 484 ARG B N 1
ATOM 9298 C CA . ARG B 1 465 ? 44.100 -42.618 35.288 1.00 16.34 484 ARG B CA 1
ATOM 9299 C C . ARG B 1 465 ? 45.173 -41.747 34.616 1.00 16.77 484 ARG B C 1
ATOM 9300 O O . ARG B 1 465 ? 45.018 -41.389 33.440 1.00 16.59 484 ARG B O 1
ATOM 9308 N N . SER B 1 466 ? 46.270 -41.435 35.315 1.00 16.61 485 SER B N 1
ATOM 9309 C CA . SER B 1 466 ? 47.350 -40.609 34.749 1.00 17.04 485 SER B CA 1
ATOM 9310 C C . SER B 1 466 ? 47.841 -41.145 33.413 1.00 17.82 485 SER B C 1
ATOM 9311 O O . SER B 1 466 ? 48.009 -42.350 33.245 1.00 18.74 485 SER B O 1
ATOM 9314 N N . LEU B 1 467 ? 48.080 -40.238 32.476 1.00 18.88 486 LEU B N 1
ATOM 9315 C CA . LEU B 1 467 ? 48.732 -40.573 31.212 1.00 20.64 486 LEU B CA 1
ATOM 9316 C C . LEU B 1 467 ? 50.239 -40.306 31.255 1.00 21.31 486 LEU B C 1
ATOM 9317 O O . LEU B 1 467 ? 50.896 -40.315 30.218 1.00 21.21 486 LEU B O 1
ATOM 9322 N N . ASN B 1 468 ? 50.771 -40.088 32.460 1.00 22.96 487 ASN B N 1
ATOM 9323 C CA . ASN B 1 468 ? 52.174 -39.717 32.673 1.00 23.58 487 ASN B CA 1
ATOM 9324 C C . ASN B 1 468 ? 52.609 -38.571 31.788 1.00 23.07 487 ASN B C 1
ATOM 9325 O O . ASN B 1 468 ? 53.609 -38.645 31.069 1.00 23.93 487 ASN B O 1
ATOM 9330 N N . ARG B 1 469 ? 51.823 -37.506 31.842 1.00 21.78 488 ARG B N 1
ATOM 9331 C CA . ARG B 1 469 ? 52.210 -36.245 31.258 1.00 21.44 488 ARG B CA 1
ATOM 9332 C C . ARG B 1 469 ? 53.581 -35.835 31.798 1.00 21.50 488 ARG B C 1
ATOM 9333 O O . ARG B 1 469 ? 53.835 -35.956 32.996 1.00 19.77 488 ARG B O 1
ATOM 9341 N N . ASP B 1 470 ? 54.460 -35.382 30.907 1.00 22.75 489 ASP B N 1
ATOM 9342 C CA . ASP B 1 470 ? 55.813 -34.950 31.296 1.00 24.34 489 ASP B CA 1
ATOM 9343 C C . ASP B 1 470 ? 56.182 -33.585 30.691 1.00 25.32 489 ASP B C 1
ATOM 9344 O O . ASP B 1 470 ? 55.294 -32.835 30.285 1.00 26.10 489 ASP B O 1
ATOM 9349 N N . ASN B 1 471 ? 57.473 -33.246 30.665 1.00 25.96 490 ASN B N 1
ATOM 9350 C CA . ASN B 1 471 ? 57.922 -31.946 30.161 1.00 26.20 490 ASN B CA 1
ATOM 9351 C C . ASN B 1 471 ? 57.904 -31.818 28.635 1.00 23.93 490 ASN B C 1
ATOM 9352 O O . ASN B 1 471 ? 58.101 -30.730 28.116 1.00 22.87 490 ASN B O 1
ATOM 9357 N N . ARG B 1 472 ? 57.659 -32.913 27.923 1.00 22.82 491 ARG B N 1
ATOM 9358 C CA . ARG B 1 472 ? 57.545 -32.858 26.471 1.00 22.53 491 ARG B CA 1
ATOM 9359 C C . ARG B 1 472 ? 56.354 -32.010 26.056 1.00 22.36 491 ARG B C 1
ATOM 9360 O O . ARG B 1 472 ? 55.237 -32.217 26.530 1.00 22.16 491 ARG B O 1
ATOM 9368 N N . THR B 1 473 ? 56.609 -31.056 25.168 1.00 22.25 492 THR B N 1
ATOM 9369 C CA . THR B 1 473 ? 55.595 -30.118 24.711 1.00 21.81 492 THR B CA 1
ATOM 9370 C C . THR B 1 473 ? 54.745 -30.793 23.664 1.00 20.80 492 THR B C 1
ATOM 9371 O O . THR B 1 473 ? 55.123 -31.823 23.101 1.00 19.67 492 THR B O 1
ATOM 9375 N N . ASP B 1 474 ? 53.598 -30.196 23.374 1.00 20.02 493 ASP B N 1
ATOM 9376 C CA . ASP B 1 474 ? 52.743 -30.763 22.334 1.00 19.32 493 ASP B CA 1
ATOM 9377 C C . ASP B 1 474 ? 53.404 -30.756 20.950 1.00 17.97 493 ASP B C 1
ATOM 9378 O O . ASP B 1 474 ? 53.190 -31.674 20.172 1.00 16.27 493 ASP B O 1
ATOM 9383 N N . GLU B 1 475 ? 54.271 -29.778 20.694 1.00 17.38 494 GLU B N 1
ATOM 9384 C CA . GLU B 1 475 ? 55.015 -29.700 19.433 1.00 17.75 494 GLU B CA 1
ATOM 9385 C C . GLU B 1 475 ? 56.014 -30.867 19.283 1.00 16.39 494 GLU B C 1
ATOM 9386 O O . GLU B 1 475 ? 56.125 -31.472 18.207 1.00 15.99 494 GLU B O 1
ATOM 9392 N N A GLN B 1 476 ? 56.745 -31.131 20.369 0.50 16.34 495 GLN B N 1
ATOM 9393 N N B GLN B 1 476 ? 56.718 -31.198 20.361 0.50 16.45 495 GLN B N 1
ATOM 9394 C CA A GLN B 1 476 ? 57.635 -32.295 20.489 0.50 16.39 495 GLN B CA 1
ATOM 9395 C CA B GLN B 1 476 ? 57.633 -32.345 20.347 0.50 16.63 495 GLN B CA 1
ATOM 9396 C C A GLN B 1 476 ? 56.875 -33.602 20.198 0.50 16.02 495 GLN B C 1
ATOM 9397 C C B GLN B 1 476 ? 56.931 -33.698 20.277 0.50 16.15 495 GLN B C 1
ATOM 9398 O O A GLN B 1 476 ? 57.262 -34.368 19.307 0.50 15.68 495 GLN B O 1
ATOM 9399 O O B GLN B 1 476 ? 57.464 -34.641 19.689 0.50 15.92 495 GLN B O 1
ATOM 9410 N N . LEU B 1 477 ? 55.764 -33.814 20.906 1.00 15.34 496 LEU B N 1
ATOM 9411 C CA . LEU B 1 477 ? 54.962 -35.040 20.769 1.00 15.22 496 LEU B CA 1
ATOM 9412 C C . LEU B 1 477 ? 54.413 -35.188 19.366 1.00 14.55 496 LEU B C 1
ATOM 9413 O O . LEU B 1 477 ? 54.413 -36.275 18.832 1.00 13.77 496 LEU B O 1
ATOM 9418 N N . LEU B 1 478 ? 53.972 -34.084 18.770 1.00 14.88 497 LEU B N 1
ATOM 9419 C CA . LEU B 1 478 ? 53.467 -34.128 17.404 1.00 15.70 497 LEU B CA 1
ATOM 9420 C C . LEU B 1 478 ? 54.561 -34.558 16.440 1.00 15.85 497 LEU B C 1
ATOM 9421 O O . LEU B 1 478 ? 54.338 -35.427 15.600 1.00 14.72 497 LEU B O 1
ATOM 9426 N N . ASN B 1 479 ? 55.738 -33.958 16.569 1.00 16.93 498 ASN B N 1
ATOM 9427 C CA . ASN B 1 479 ? 56.830 -34.244 15.650 1.00 18.45 498 ASN B CA 1
ATOM 9428 C C . ASN B 1 479 ? 57.230 -35.724 15.674 1.00 18.02 498 ASN B C 1
ATOM 9429 O O . ASN B 1 479 ? 57.335 -36.357 14.627 1.00 19.06 498 ASN B O 1
ATOM 9434 N N . GLU B 1 480 ? 57.421 -36.263 16.874 1.00 18.62 499 GLU B N 1
ATOM 9435 C CA . GLU B 1 480 ? 57.652 -37.709 17.067 1.00 19.45 499 GLU B CA 1
ATOM 9436 C C . GLU B 1 480 ? 56.577 -38.584 16.402 1.00 19.10 499 GLU B C 1
ATOM 9437 O O . GLU B 1 480 ? 56.898 -39.553 15.702 1.00 19.69 499 GLU B O 1
ATOM 9443 N N . ALA B 1 481 ? 55.308 -38.244 16.623 1.00 17.47 500 ALA B N 1
ATOM 9444 C CA . ALA B 1 481 ? 54.207 -38.986 16.017 1.00 17.09 500 ALA B CA 1
ATOM 9445 C C . ALA B 1 481 ? 54.212 -38.950 14.493 1.00 16.43 500 ALA B C 1
ATOM 9446 O O . ALA B 1 481 ? 53.898 -39.946 13.866 1.00 16.23 500 ALA B O 1
ATOM 9448 N N . LEU B 1 482 ? 54.564 -37.812 13.900 1.00 17.07 501 LEU B N 1
ATOM 9449 C CA . LEU B 1 482 ? 54.596 -37.712 12.444 1.00 17.59 501 LEU B CA 1
ATOM 94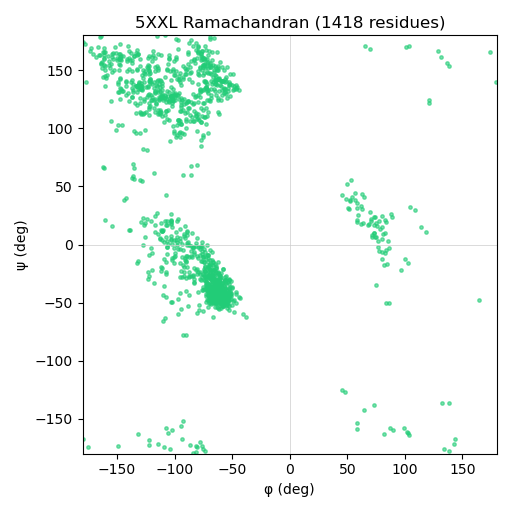50 C C . LEU B 1 482 ? 55.696 -38.568 11.830 1.00 18.06 501 LEU B C 1
ATOM 9451 O O . LEU B 1 482 ? 55.497 -39.146 10.766 1.00 17.93 501 LEU B O 1
ATOM 9456 N N . THR B 1 483 ? 56.836 -38.644 12.509 1.00 19.30 502 THR B N 1
ATOM 9457 C CA . THR B 1 483 ? 57.935 -39.535 12.114 1.00 20.15 502 THR B CA 1
ATOM 9458 C C . THR B 1 483 ? 57.454 -40.992 12.091 1.00 19.88 502 THR B C 1
ATOM 9459 O O . THR B 1 483 ? 57.647 -41.705 11.107 1.00 20.56 502 THR B O 1
ATOM 9463 N N . VAL B 1 484 ? 56.815 -41.417 13.174 1.00 19.29 503 VAL B N 1
ATOM 9464 C CA . VAL B 1 484 ? 56.239 -42.764 13.254 1.00 18.87 503 VAL B CA 1
ATOM 9465 C C . VAL B 1 484 ? 55.179 -42.976 12.178 1.00 19.01 503 VAL B C 1
ATOM 9466 O O . VAL B 1 484 ? 55.146 -44.019 11.521 1.00 19.98 503 VAL B O 1
ATOM 9470 N N . ALA B 1 485 ? 54.312 -41.983 11.997 1.00 19.20 504 ALA B N 1
ATOM 9471 C CA . ALA B 1 485 ? 53.204 -42.100 11.055 1.00 19.49 504 ALA B CA 1
ATOM 9472 C C . ALA B 1 485 ? 53.714 -42.261 9.627 1.00 20.21 504 ALA B C 1
ATOM 9473 O O . ALA B 1 485 ? 53.140 -42.993 8.832 1.00 19.37 504 ALA B O 1
ATOM 9475 N N . ASN B 1 486 ? 54.806 -41.582 9.319 1.00 21.92 505 ASN B N 1
ATOM 9476 C CA . ASN B 1 486 ? 55.370 -41.635 7.972 1.00 23.41 505 ASN B CA 1
ATOM 9477 C C . ASN B 1 486 ? 56.134 -42.940 7.687 1.00 24.82 505 ASN B C 1
ATOM 9478 O O . ASN B 1 486 ? 56.408 -43.245 6.528 1.00 26.50 505 ASN B O 1
ATOM 9483 N N . GLN B 1 487 ? 56.446 -43.701 8.743 1.00 25.77 506 GLN B N 1
ATOM 9484 C CA . GLN B 1 487 ? 56.936 -45.091 8.644 1.00 25.96 506 GLN B CA 1
ATOM 9485 C C . GLN B 1 487 ? 55.851 -46.152 8.419 1.00 24.98 506 GLN B C 1
ATOM 9486 O O . GLN B 1 487 ? 56.173 -47.315 8.137 1.00 24.14 506 GLN B O 1
ATOM 9492 N N . SER B 1 488 ? 54.581 -45.778 8.539 1.00 22.68 507 SER B N 1
ATOM 9493 C CA . SER B 1 488 ? 53.510 -46.766 8.643 1.00 22.78 507 SER B CA 1
ATOM 9494 C C . SER B 1 488 ? 52.700 -46.924 7.370 1.00 22.00 507 SER B C 1
ATOM 9495 O O . SER B 1 488 ? 52.764 -46.098 6.478 1.00 23.15 507 SER B O 1
ATOM 9498 N N . ASP B 1 489 ? 51.962 -48.022 7.289 1.00 21.48 508 ASP B N 1
ATOM 9499 C CA . ASP B 1 489 ? 51.031 -48.260 6.189 1.00 21.68 508 ASP B CA 1
ATOM 9500 C C . ASP B 1 489 ? 49.631 -47.761 6.519 1.00 20.02 508 ASP B C 1
ATOM 9501 O O . ASP B 1 489 ? 48.851 -47.460 5.627 1.00 20.22 508 ASP B O 1
ATOM 9506 N N . ILE B 1 490 ? 49.330 -47.666 7.812 1.00 19.21 509 ILE B N 1
ATOM 9507 C CA . ILE B 1 490 ? 48.029 -47.233 8.275 1.00 18.08 509 ILE B CA 1
ATOM 9508 C C . ILE B 1 490 ? 48.203 -46.632 9.672 1.00 17.39 509 ILE B C 1
ATOM 9509 O O . ILE B 1 490 ? 49.108 -47.024 10.410 1.00 18.64 509 ILE B O 1
ATOM 9514 N N . ILE B 1 491 ? 47.365 -45.645 9.985 1.00 16.05 510 ILE B N 1
ATOM 9515 C CA . ILE B 1 491 ? 47.383 -44.945 11.273 1.00 15.39 510 ILE B CA 1
ATOM 9516 C C . ILE B 1 491 ? 46.077 -45.212 11.995 1.00 14.31 510 ILE B C 1
ATOM 9517 O O . ILE B 1 491 ? 45.003 -44.892 11.483 1.00 14.59 510 ILE B O 1
ATOM 9522 N N . ILE B 1 492 ? 46.187 -45.801 13.183 1.00 13.59 511 ILE B N 1
ATOM 9523 C CA . ILE B 1 492 ? 45.093 -45.910 14.129 1.00 13.04 511 ILE B CA 1
ATOM 9524 C C . ILE B 1 492 ? 45.256 -44.763 15.114 1.00 12.25 511 ILE B C 1
ATOM 9525 O O . ILE B 1 492 ? 46.146 -44.782 15.966 1.00 12.46 511 ILE B O 1
ATOM 9530 N N . ALA B 1 493 ? 44.385 -43.769 14.986 1.00 11.69 512 ALA B N 1
ATOM 9531 C CA . ALA B 1 493 ? 44.378 -42.620 15.870 1.00 10.97 512 ALA B CA 1
ATOM 9532 C C . ALA B 1 493 ? 43.446 -42.934 17.040 1.00 10.52 512 ALA B C 1
ATOM 9533 O O . ALA B 1 493 ? 42.215 -42.976 16.900 1.00 10.85 512 ALA B O 1
ATOM 9535 N N . ALA B 1 494 ? 44.070 -43.197 18.176 1.00 10.20 513 ALA B N 1
ATOM 9536 C CA . ALA B 1 494 ? 43.383 -43.538 19.414 1.00 10.17 513 ALA B CA 1
ATOM 9537 C C . ALA B 1 494 ? 43.210 -42.269 20.242 1.00 9.65 513 ALA B C 1
ATOM 9538 O O . ALA B 1 494 ? 44.097 -41.903 21.021 1.00 9.66 513 ALA B O 1
ATOM 9540 N N . LEU B 1 495 ? 42.061 -41.615 20.059 1.00 9.28 514 LEU B N 1
ATOM 9541 C CA . LEU B 1 495 ? 41.792 -40.276 20.595 1.00 9.12 514 LEU B CA 1
ATOM 9542 C C . LEU B 1 495 ? 40.439 -40.231 21.299 1.00 8.96 514 LEU B C 1
ATOM 9543 O O . LEU B 1 495 ? 39.568 -41.072 21.065 1.00 9.11 514 LEU B O 1
ATOM 9548 N N . GLY B 1 496 ? 40.252 -39.189 22.099 1.00 8.92 515 GLY B N 1
ATOM 9549 C CA . GLY B 1 496 ? 38.951 -38.833 22.635 1.00 9.41 515 GLY B CA 1
ATOM 9550 C C . GLY B 1 496 ? 39.068 -38.420 24.084 1.00 9.67 515 GLY B C 1
ATOM 9551 O O . GLY B 1 496 ? 40.002 -37.704 24.474 1.00 10.75 515 GLY B O 1
ATOM 9552 N N . GLU B 1 497 ? 38.146 -38.914 24.896 1.00 10.05 516 GLU B N 1
ATOM 9553 C CA . GLU B 1 497 ? 38.152 -38.614 26.309 1.00 10.05 516 GLU B CA 1
ATOM 9554 C C . GLU B 1 497 ? 39.031 -39.576 27.103 1.00 10.40 516 GLU B C 1
ATOM 9555 O O . GLU B 1 497 ? 39.197 -40.744 26.723 1.00 10.23 516 GLU B O 1
ATOM 9561 N N . SER B 1 498 ? 39.549 -39.083 28.223 1.00 10.70 517 SER B N 1
ATOM 9562 C CA . SER B 1 498 ? 40.006 -39.963 29.307 1.00 11.37 517 SER B CA 1
ATOM 9563 C C . SER B 1 498 ? 38.756 -40.498 29.989 1.00 11.51 517 SER B C 1
ATOM 9564 O O . SER B 1 498 ? 37.677 -39.918 29.845 1.00 11.27 517 SER B O 1
ATOM 9567 N N . SER B 1 499 ? 38.867 -41.603 30.726 1.00 11.69 518 SER B N 1
ATOM 9568 C CA . SER B 1 499 ? 37.661 -42.227 31.265 1.00 12.04 518 SER B CA 1
ATOM 9569 C C . SER B 1 499 ? 36.977 -41.321 32.279 1.00 11.66 518 SER B C 1
ATOM 9570 O O . SER B 1 499 ? 35.767 -41.308 32.345 1.00 11.71 518 SER B O 1
ATOM 9573 N N . GLU B 1 500 ? 37.750 -40.514 32.998 1.00 11.90 519 GLU B N 1
ATOM 9574 C CA . GLU B 1 500 ? 37.195 -39.643 34.040 1.00 12.14 519 GLU B CA 1
ATOM 9575 C C . GLU B 1 500 ? 36.811 -38.238 33.547 1.00 11.80 519 GLU B C 1
ATOM 9576 O O . GLU B 1 500 ? 36.473 -37.360 34.345 1.00 12.19 519 GLU B O 1
ATOM 9582 N N . MET B 1 501 ? 36.844 -38.020 32.232 1.00 11.51 520 MET B N 1
ATOM 9583 C CA . MET B 1 501 ? 36.132 -36.875 31.646 1.00 10.98 520 MET B CA 1
ATOM 9584 C C . MET B 1 501 ? 34.621 -37.103 31.597 1.00 10.77 520 MET B C 1
ATOM 9585 O O . MET B 1 501 ? 33.880 -36.179 31.297 1.00 10.42 520 MET B O 1
ATOM 9590 N N . SER B 1 502 ? 34.176 -38.330 31.879 1.00 10.58 521 SER B N 1
ATOM 9591 C CA . SER B 1 502 ? 32.777 -38.636 32.175 1.00 10.86 521 SER B CA 1
ATOM 9592 C C . SER B 1 502 ? 32.675 -39.284 33.559 1.00 11.17 521 SER B C 1
ATOM 9593 O O . SER B 1 502 ? 33.663 -39.330 34.300 1.00 11.60 521 SER B O 1
ATOM 9596 N N . GLY B 1 503 ? 31.481 -39.760 33.888 1.00 11.64 522 GLY B N 1
ATOM 9597 C CA . GLY B 1 503 ? 31.166 -40.261 35.219 1.00 12.16 522 GLY B CA 1
ATOM 9598 C C . GLY B 1 503 ? 30.640 -39.154 36.108 1.00 12.52 522 GLY B C 1
ATOM 9599 O O . GLY B 1 503 ? 30.187 -38.127 35.620 1.00 12.39 522 GLY B O 1
ATOM 9600 N N . GLU B 1 504 ? 30.715 -39.360 37.422 1.00 12.50 523 GLU B N 1
ATOM 9601 C CA . GLU B 1 504 ? 30.190 -38.408 38.397 1.00 12.57 523 GLU B CA 1
ATOM 9602 C C . GLU B 1 504 ? 31.019 -37.135 38.496 1.00 12.20 523 GLU B C 1
ATOM 9603 O O . GLU B 1 504 ? 32.259 -37.173 38.512 1.00 12.43 523 GLU B O 1
ATOM 9609 N N . SER B 1 505 ? 30.325 -36.000 38.584 1.00 11.91 524 SER B N 1
ATOM 9610 C CA . SER B 1 505 ? 30.968 -34.698 38.694 1.00 11.74 524 SER B CA 1
ATOM 9611 C C . SER B 1 505 ? 31.973 -34.464 37.555 1.00 11.00 524 SER B C 1
ATOM 9612 O O . SER B 1 505 ? 33.066 -33.949 37.774 1.00 10.53 524 SER B O 1
ATOM 9615 N N . SER B 1 506 ? 31.581 -34.871 36.342 1.00 10.69 525 SER B N 1
ATOM 9616 C CA . SER B 1 506 ? 32.427 -34.760 35.152 1.00 10.67 525 SER B CA 1
ATOM 9617 C C . SER B 1 506 ? 31.579 -34.226 33.995 1.00 10.18 525 SER B C 1
ATOM 9618 O O . SER B 1 506 ? 31.334 -34.897 32.986 1.00 10.21 525 SER B O 1
ATOM 9621 N N . SER B 1 507 ? 31.147 -32.988 34.176 1.00 9.82 526 SER B N 1
ATOM 9622 C CA . SER B 1 507 ? 30.350 -32.287 33.171 1.00 9.89 526 SER B CA 1
ATOM 9623 C C . SER B 1 507 ? 31.251 -31.426 32.298 1.00 9.71 526 SER B C 1
ATOM 9624 O O . SER B 1 507 ? 32.194 -30.814 32.789 1.00 9.66 526 SER B O 1
ATOM 9627 N N . ARG B 1 508 ? 30.960 -31.415 30.997 1.00 9.94 527 ARG B N 1
ATOM 9628 C CA . ARG B 1 508 ? 31.675 -30.612 30.023 1.00 9.95 527 ARG B CA 1
ATOM 9629 C C . ARG B 1 508 ? 30.750 -29.603 29.347 1.00 10.01 527 ARG B C 1
ATOM 9630 O O . ARG B 1 508 ? 29.615 -29.918 29.018 1.00 10.61 527 ARG B O 1
ATOM 9638 N N . THR B 1 509 ? 31.267 -28.395 29.144 1.00 9.79 528 THR B N 1
ATOM 9639 C CA . THR B 1 509 ? 30.616 -27.351 28.325 1.00 9.43 528 THR B CA 1
ATOM 9640 C C . THR B 1 509 ? 30.990 -27.363 26.851 1.00 10.05 528 THR B C 1
ATOM 9641 O O . THR B 1 509 ? 30.249 -26.811 26.041 1.00 9.72 528 THR B O 1
ATOM 9645 N N A ASP B 1 510 ? 32.118 -27.998 26.542 0.50 9.87 529 ASP B N 1
ATOM 9646 N N B ASP B 1 510 ? 32.129 -27.931 26.462 0.50 10.48 529 ASP B N 1
ATOM 9647 C CA A ASP B 1 510 ? 32.526 -28.271 25.181 0.50 10.21 529 ASP B CA 1
ATOM 9648 C CA B ASP B 1 510 ? 32.295 -28.257 25.035 0.50 11.17 529 ASP B CA 1
ATOM 9649 C C A ASP B 1 510 ? 32.542 -29.783 24.987 0.50 10.28 529 ASP B C 1
ATOM 9650 C C B ASP B 1 510 ? 32.653 -29.708 24.891 0.50 10.85 529 ASP B C 1
ATOM 9651 O O A ASP B 1 510 ? 32.922 -30.500 25.904 0.50 10.50 529 ASP B O 1
ATOM 9652 O O B ASP B 1 510 ? 33.387 -30.273 25.696 0.50 10.90 529 ASP B O 1
ATOM 9661 N N . LEU B 1 511 ? 32.124 -30.273 23.818 1.00 10.43 530 LEU B N 1
ATOM 9662 C CA . LEU B 1 511 ? 32.069 -31.710 23.585 1.00 10.06 530 LEU B CA 1
ATOM 9663 C C . LEU B 1 511 ? 32.922 -32.147 22.415 1.00 9.82 530 LEU B C 1
ATOM 9664 O O . LEU B 1 511 ? 32.642 -33.170 21.804 1.00 9.55 530 LEU B O 1
ATOM 9669 N N . ASN B 1 512 ? 33.987 -31.407 22.122 1.00 10.16 531 ASN B N 1
ATOM 9670 C CA . ASN B 1 512 ? 34.911 -31.794 21.053 1.00 10.30 531 ASN B CA 1
ATOM 9671 C C . ASN B 1 512 ? 35.875 -32.848 21.566 1.00 10.16 531 ASN B C 1
ATOM 9672 O O . ASN B 1 512 ? 36.080 -32.999 22.765 1.00 9.94 531 ASN B O 1
ATOM 9677 N N . ILE B 1 513 ? 36.480 -33.562 20.633 1.00 10.18 532 ILE B N 1
ATOM 9678 C CA . ILE B 1 513 ? 37.787 -34.162 20.889 1.00 10.50 532 ILE B CA 1
ATOM 9679 C C . ILE B 1 513 ? 38.705 -33.010 21.315 1.00 10.89 532 ILE B C 1
ATOM 9680 O O . ILE B 1 513 ? 38.756 -31.979 20.635 1.00 10.78 532 ILE B O 1
ATOM 9685 N N . PRO B 1 514 ? 39.427 -33.165 22.439 1.00 11.41 533 PRO B N 1
ATOM 9686 C CA . PRO B 1 514 ? 40.212 -32.047 22.960 1.00 11.89 533 PRO B CA 1
ATOM 9687 C C . PRO B 1 514 ? 41.238 -31.453 21.993 1.00 11.70 533 PRO B C 1
ATOM 9688 O O . PRO B 1 514 ? 41.773 -32.166 21.134 1.00 11.30 533 PRO B O 1
ATOM 9692 N N . ASP B 1 515 ? 41.491 -30.154 22.176 1.00 12.05 534 ASP B N 1
ATOM 9693 C CA . ASP B 1 515 ? 42.269 -29.322 21.230 1.00 12.49 534 ASP B CA 1
ATOM 9694 C C . ASP B 1 515 ? 43.508 -29.985 20.610 1.00 12.25 534 ASP B C 1
ATOM 9695 O O . ASP B 1 515 ? 43.591 -30.134 19.389 1.00 12.03 534 ASP B O 1
ATOM 9700 N N . VAL B 1 516 ? 44.450 -30.396 21.451 1.00 11.87 535 VAL B N 1
ATOM 9701 C CA . VAL B 1 516 ? 45.741 -30.912 20.973 1.00 11.98 535 VAL B CA 1
ATOM 9702 C C . VAL B 1 516 ? 45.571 -32.251 20.255 1.00 11.67 535 VAL B C 1
ATOM 9703 O O . VAL B 1 516 ? 46.324 -32.578 19.340 1.00 11.61 535 VAL B O 1
ATOM 9707 N N . GLN B 1 517 ? 44.558 -33.019 20.652 1.00 11.16 536 GLN B N 1
ATOM 9708 C CA . GLN B 1 517 ? 44.266 -34.287 19.975 1.00 11.08 536 GLN B CA 1
ATOM 9709 C C . GLN B 1 517 ? 43.663 -34.059 18.596 1.00 11.48 536 GLN B C 1
ATOM 9710 O O . GLN B 1 517 ? 43.947 -34.792 17.637 1.00 11.74 536 GLN B O 1
ATOM 9716 N N . GLN B 1 518 ? 42.779 -33.071 18.506 1.00 12.36 537 GLN B N 1
ATOM 9717 C CA . GLN B 1 518 ? 42.190 -32.741 17.218 1.00 13.30 537 GLN B CA 1
ATOM 9718 C C . GLN B 1 518 ? 43.245 -32.153 16.287 1.00 13.60 537 GLN B C 1
ATOM 9719 O O . GLN B 1 518 ? 43.235 -32.449 15.097 1.00 13.31 537 GLN B O 1
ATOM 9725 N N . ASN B 1 519 ? 44.163 -31.352 16.822 1.00 14.19 538 ASN B N 1
ATOM 9726 C CA . ASN B 1 519 ? 45.278 -30.879 16.012 1.00 15.06 538 ASN B CA 1
ATOM 9727 C C . ASN B 1 519 ? 46.164 -32.035 15.518 1.00 14.04 538 ASN B C 1
ATOM 9728 O O . ASN B 1 519 ? 46.516 -32.111 14.332 1.00 13.72 538 ASN B O 1
ATOM 9733 N N . LEU B 1 520 ? 46.485 -32.954 16.428 1.00 13.14 539 LEU B N 1
ATOM 9734 C CA . LEU B 1 520 ? 47.196 -34.178 16.067 1.00 12.30 539 LEU B CA 1
ATOM 9735 C C . LEU B 1 520 ? 46.477 -34.914 14.933 1.00 12.07 539 LEU B C 1
ATOM 9736 O O . LEU B 1 520 ? 47.099 -35.325 13.936 1.00 12.53 539 LEU B O 1
ATOM 9741 N N . LEU B 1 521 ? 45.164 -35.074 15.076 1.00 11.35 540 LEU B N 1
ATOM 9742 C CA . LEU B 1 521 ? 44.393 -35.800 14.095 1.00 11.44 540 LEU B CA 1
ATOM 9743 C C . LEU B 1 521 ? 44.517 -35.123 12.740 1.00 11.98 540 LEU B C 1
ATOM 9744 O O . LEU B 1 521 ? 44.716 -35.788 11.720 1.00 11.47 540 LEU B O 1
ATOM 9749 N N . LYS B 1 522 ? 44.430 -33.797 12.757 1.00 12.86 541 LYS B N 1
ATOM 9750 C CA . LYS B 1 522 ? 44.560 -33.018 11.538 1.00 14.63 541 LYS B CA 1
ATOM 9751 C C . LYS B 1 522 ? 45.922 -33.256 10.909 1.00 14.79 541 LYS B C 1
ATOM 9752 O O . LYS B 1 522 ? 46.010 -33.462 9.714 1.00 15.10 541 LYS B O 1
ATOM 9758 N N . GLU B 1 523 ? 46.977 -33.235 11.705 1.00 15.81 542 GLU B N 1
ATOM 9759 C CA . GLU B 1 523 ? 48.324 -33.439 11.157 1.00 16.39 542 GLU B CA 1
ATOM 9760 C C . GLU B 1 523 ? 48.548 -34.854 10.641 1.00 15.84 542 GLU B C 1
ATOM 9761 O O . GLU B 1 523 ? 49.205 -35.041 9.619 1.00 15.78 542 GLU B O 1
ATOM 9767 N N . LEU B 1 524 ? 47.965 -35.845 11.310 1.00 14.40 543 LEU B N 1
ATOM 9768 C CA . LEU B 1 524 ? 48.068 -37.228 10.849 1.00 14.15 543 LEU B CA 1
ATOM 9769 C C . LEU B 1 524 ? 47.422 -37.410 9.484 1.00 14.39 543 LEU B C 1
ATOM 9770 O O . LEU B 1 524 ? 47.987 -38.074 8.609 1.00 14.45 543 LEU B O 1
ATOM 9775 N N . LEU B 1 525 ? 46.245 -36.817 9.299 1.00 14.66 544 LEU B N 1
ATOM 9776 C CA . LEU B 1 525 ? 45.577 -36.791 7.992 1.00 15.29 544 LEU B CA 1
ATOM 9777 C C . LEU B 1 525 ? 46.441 -36.183 6.898 1.00 16.71 544 LEU B C 1
ATOM 9778 O O . LEU B 1 525 ? 46.458 -36.682 5.765 1.00 16.76 544 LEU B O 1
ATOM 9783 N N . LYS B 1 526 ? 47.178 -35.138 7.258 1.00 18.12 545 LYS B N 1
ATOM 9784 C CA . LYS B 1 526 ? 48.039 -34.421 6.301 1.00 20.22 545 LYS B CA 1
ATOM 9785 C C . LYS B 1 526 ? 49.257 -35.233 5.826 1.00 20.28 545 LYS B C 1
ATOM 9786 O O . LYS B 1 526 ? 49.897 -34.854 4.856 1.00 20.82 545 LYS B O 1
ATOM 9792 N N . THR B 1 527 ? 49.570 -36.345 6.497 1.00 19.87 546 THR B N 1
ATOM 9793 C CA . THR B 1 527 ? 50.642 -37.246 6.049 1.00 19.81 546 THR B CA 1
ATOM 9794 C C . THR B 1 527 ? 50.267 -37.975 4.760 1.00 20.20 546 THR B C 1
ATOM 9795 O O . THR B 1 527 ? 51.140 -38.488 4.064 1.00 21.41 546 THR B O 1
ATOM 9799 N N . GLY B 1 528 ? 48.966 -38.070 4.480 1.00 20.02 547 GLY B N 1
ATOM 9800 C CA . GLY B 1 528 ? 48.456 -38.832 3.346 1.00 20.32 547 GLY B CA 1
ATOM 9801 C C . GLY B 1 528 ? 48.289 -40.325 3.591 1.00 20.80 547 GLY B C 1
ATOM 9802 O O . GLY B 1 528 ? 47.786 -41.027 2.717 1.00 21.63 547 GLY B O 1
ATOM 9803 N N . LYS B 1 529 ? 48.705 -40.810 4.767 1.00 19.92 548 LYS B N 1
ATOM 9804 C CA . LYS B 1 529 ? 48.503 -42.200 5.168 1.00 19.92 548 LYS B CA 1
ATOM 9805 C C . LYS B 1 529 ? 47.047 -42.377 5.542 1.00 18.86 548 LYS B C 1
ATOM 9806 O O . LYS B 1 529 ? 46.442 -41.436 6.051 1.00 18.42 548 LYS B O 1
ATOM 9812 N N . PRO B 1 530 ? 46.474 -43.573 5.303 1.00 17.88 549 PRO B N 1
ATOM 9813 C CA . PRO B 1 530 ? 45.102 -43.777 5.752 1.00 17.33 549 PRO B CA 1
ATOM 9814 C C . PRO B 1 530 ? 44.985 -43.705 7.278 1.00 16.48 549 PRO B C 1
ATOM 9815 O O . PRO B 1 530 ? 45.851 -44.226 8.007 1.00 15.89 549 PRO B O 1
ATOM 9819 N N . VAL B 1 531 ? 43.921 -43.043 7.725 1.00 15.45 550 VAL B N 1
ATOM 9820 C CA . VAL B 1 531 ? 43.679 -42.782 9.143 1.00 15.00 550 VAL B CA 1
ATOM 9821 C C . VAL B 1 531 ? 42.323 -43.326 9.557 1.00 14.12 550 VAL B C 1
ATOM 9822 O O . VAL B 1 531 ? 41.298 -43.019 8.958 1.00 14.24 550 VAL B O 1
ATOM 9826 N N . VAL B 1 532 ? 42.340 -44.136 10.610 1.00 13.56 551 VAL B N 1
ATOM 9827 C CA . VAL B 1 532 ? 41.129 -44.618 11.244 1.00 12.97 551 VAL B CA 1
ATOM 9828 C C . VAL B 1 532 ? 41.084 -43.969 12.614 1.00 12.42 551 VAL B C 1
ATOM 9829 O O . VAL B 1 532 ? 42.037 -44.074 13.380 1.00 11.94 551 VAL B O 1
ATOM 9833 N N . LEU B 1 533 ? 39.964 -43.325 12.917 1.00 12.02 552 LEU B N 1
ATOM 9834 C CA . LEU B 1 533 ? 39.752 -42.751 14.230 1.00 11.70 552 LEU B CA 1
ATOM 9835 C C . LEU B 1 533 ? 39.074 -43.820 15.075 1.00 11.10 552 LEU B C 1
ATOM 9836 O O . LEU B 1 533 ? 37.935 -44.217 14.789 1.00 11.08 552 LEU B O 1
ATOM 9841 N N . VAL B 1 534 ? 39.806 -44.287 16.082 1.00 10.92 553 VAL B N 1
ATOM 9842 C CA . VAL B 1 534 ? 39.273 -45.151 17.130 1.00 10.34 553 VAL B CA 1
ATOM 9843 C C . VAL B 1 534 ? 38.967 -44.208 18.289 1.00 9.82 553 VAL B C 1
ATOM 9844 O O . VAL B 1 534 ? 39.866 -43.754 18.978 1.00 9.80 553 VAL B O 1
ATOM 9848 N N . LEU B 1 535 ? 37.685 -43.896 18.452 1.00 9.82 554 LEU B N 1
ATOM 9849 C CA . LEU B 1 535 ? 37.220 -42.874 19.390 1.00 9.79 554 LEU B CA 1
ATOM 9850 C C . LEU B 1 535 ? 36.816 -43.445 20.742 1.00 9.44 554 LEU B C 1
ATOM 9851 O O . LEU B 1 535 ? 35.830 -44.177 20.837 1.00 9.21 554 LEU B O 1
ATOM 9856 N N . PHE B 1 536 ? 37.516 -43.014 21.779 1.00 9.67 555 PHE B N 1
ATOM 9857 C CA . PHE B 1 536 ? 37.156 -43.321 23.176 1.00 10.03 555 PHE B CA 1
ATOM 9858 C C . PHE B 1 536 ? 36.319 -42.182 23.736 1.00 9.84 555 PHE B C 1
ATOM 9859 O O . PHE B 1 536 ? 36.736 -41.019 23.691 1.00 9.36 555 PHE B O 1
ATOM 9867 N N . THR B 1 537 ? 35.145 -42.507 24.272 1.00 9.48 556 THR B N 1
ATOM 9868 C CA . THR B 1 537 ? 34.285 -41.498 24.860 1.00 9.56 556 THR B CA 1
ATOM 9869 C C . THR B 1 537 ? 33.252 -42.086 25.806 1.00 9.56 556 THR B C 1
ATOM 9870 O O . THR B 1 537 ? 32.845 -43.239 25.669 1.00 9.55 556 THR B O 1
ATOM 9874 N N . GLY B 1 538 ? 32.882 -41.281 26.794 1.00 9.69 557 GLY B N 1
ATOM 9875 C CA . GLY B 1 538 ? 31.820 -41.621 27.721 1.00 9.67 557 GLY B CA 1
ATOM 9876 C C . GLY B 1 538 ? 30.496 -40.976 27.384 1.00 9.69 557 GLY B C 1
ATOM 9877 O O . GLY B 1 538 ? 29.530 -41.143 28.121 1.00 10.04 557 GLY B O 1
ATOM 9878 N N . ARG B 1 539 ? 30.432 -40.261 26.260 1.00 9.18 558 ARG B N 1
ATOM 9879 C CA . ARG B 1 539 ? 29.297 -39.414 25.959 1.00 8.81 558 ARG B CA 1
ATOM 9880 C C . ARG B 1 539 ? 29.282 -39.090 24.464 1.00 8.93 558 ARG B C 1
ATOM 9881 O O . ARG B 1 539 ? 30.306 -39.240 23.788 1.00 9.04 558 ARG B O 1
ATOM 9889 N N . PRO B 1 540 ? 28.149 -38.570 23.967 1.00 9.01 559 PRO B N 1
ATOM 9890 C CA . PRO B 1 540 ? 28.169 -37.978 22.630 1.00 9.19 559 PRO B CA 1
ATOM 9891 C C . PRO B 1 540 ? 29.161 -36.822 22.548 1.00 9.17 559 PRO B C 1
ATOM 9892 O O . PRO B 1 540 ? 29.293 -36.041 23.500 1.00 8.83 559 PRO B O 1
ATOM 9896 N N . LEU B 1 541 ? 29.864 -36.746 21.419 1.00 9.12 560 LEU B N 1
ATOM 9897 C CA . LEU B 1 541 ? 30.792 -35.667 21.132 1.00 9.24 560 LEU B CA 1
ATOM 9898 C C . LEU B 1 541 ? 30.290 -34.951 19.892 1.00 9.03 560 LEU B C 1
ATOM 9899 O O . LEU B 1 541 ? 29.445 -35.467 19.168 1.00 9.71 560 LEU B O 1
ATOM 9904 N N . THR B 1 542 ? 30.803 -33.745 19.695 1.00 9.02 561 THR B N 1
ATOM 9905 C CA . THR B 1 542 ? 30.469 -32.902 18.545 1.00 9.04 561 THR B CA 1
ATOM 9906 C C . THR B 1 542 ? 31.537 -33.155 17.488 1.00 9.03 561 THR B C 1
ATOM 9907 O O . THR B 1 542 ? 32.679 -32.663 17.611 1.00 8.79 561 THR B O 1
ATOM 9911 N N . LEU B 1 543 ? 31.163 -33.932 16.475 1.00 9.25 562 LEU B N 1
ATOM 9912 C CA . LEU B 1 543 ? 32.113 -34.561 15.555 1.00 9.58 562 LEU B CA 1
ATOM 9913 C C . LEU B 1 543 ? 31.994 -34.117 14.084 1.00 9.91 562 LEU B C 1
ATOM 9914 O O . LEU B 1 543 ? 32.414 -34.858 13.177 1.00 10.29 562 LEU B O 1
ATOM 9919 N N . THR B 1 544 ? 31.460 -32.927 13.820 1.00 10.23 563 THR B N 1
ATOM 9920 C CA . THR B 1 544 ? 31.253 -32.537 12.412 1.00 10.67 563 THR B CA 1
ATOM 9921 C C . THR B 1 544 ? 32.556 -32.445 11.607 1.00 11.05 563 THR B C 1
ATOM 9922 O O . THR B 1 544 ? 32.589 -32.836 10.446 1.00 11.20 563 THR B O 1
ATOM 9926 N N . TRP B 1 545 ? 33.610 -31.912 12.217 1.00 11.51 564 TRP B N 1
ATOM 9927 C CA . TRP B 1 545 ? 34.895 -31.816 11.548 1.00 11.88 564 TRP B CA 1
ATOM 9928 C C . TRP B 1 545 ? 35.427 -33.213 11.177 1.00 11.67 564 TRP B C 1
ATOM 9929 O O . TRP B 1 545 ? 35.850 -33.451 10.048 1.00 11.61 564 TRP B O 1
ATOM 9940 N N . GLU B 1 546 ? 35.331 -34.142 12.124 1.00 11.29 565 GLU B N 1
ATOM 9941 C CA . GLU B 1 546 ? 35.819 -35.505 11.947 1.00 11.37 565 GLU B CA 1
ATOM 9942 C C . GLU B 1 546 ? 35.003 -36.264 10.893 1.00 12.16 565 GLU B C 1
ATOM 9943 O O . GLU B 1 546 ? 35.572 -36.964 10.054 1.00 12.76 565 GLU B O 1
ATOM 9949 N N . GLN B 1 547 ? 33.681 -36.102 10.924 1.00 13.08 566 GLN B N 1
ATOM 9950 C CA . GLN B 1 547 ? 32.803 -36.679 9.896 1.00 13.97 566 GLN B CA 1
ATOM 9951 C C . GLN B 1 547 ? 33.156 -36.169 8.492 1.00 14.94 566 GLN B C 1
ATOM 9952 O O . GLN B 1 547 ? 33.044 -36.919 7.531 1.00 15.51 566 GLN B O 1
ATOM 9958 N N . GLU B 1 548 ? 33.606 -34.923 8.382 1.00 15.96 567 GLU B N 1
ATOM 9959 C CA . GLU B 1 548 ? 33.983 -34.356 7.073 1.00 17.74 567 GLU B CA 1
ATOM 9960 C C . GLU B 1 548 ? 35.332 -34.898 6.566 1.00 17.15 567 GLU B C 1
ATOM 9961 O O . GLU B 1 548 ? 35.467 -35.189 5.377 1.00 18.61 567 GLU B O 1
ATOM 9967 N N . HIS B 1 549 ? 36.298 -35.069 7.462 1.00 16.42 568 HIS B N 1
ATOM 9968 C CA . HIS B 1 549 ? 37.717 -35.250 7.081 1.00 17.04 568 HIS B CA 1
ATOM 9969 C C . HIS B 1 549 ? 38.378 -36.614 7.326 1.00 16.21 568 HIS B C 1
ATOM 9970 O O . HIS B 1 549 ? 39.394 -36.905 6.697 1.00 16.80 568 HIS B O 1
ATOM 9977 N N . VAL B 1 550 ? 37.845 -37.416 8.250 1.00 15.07 569 VAL B N 1
ATOM 9978 C CA . VAL B 1 550 ? 38.429 -38.721 8.607 1.00 14.30 569 VAL B CA 1
ATOM 9979 C C . VAL B 1 550 ? 37.688 -39.830 7.862 1.00 13.50 569 VAL B C 1
ATOM 9980 O O . VAL B 1 550 ? 36.479 -39.889 7.937 1.00 13.20 569 VAL B O 1
ATOM 9984 N N . PRO B 1 551 ? 38.401 -40.731 7.160 1.00 13.42 570 PRO B N 1
ATOM 9985 C CA . PRO B 1 551 ? 37.644 -41.744 6.402 1.00 13.40 570 PRO B CA 1
ATOM 9986 C C . PRO B 1 551 ? 36.834 -42.740 7.236 1.00 12.85 570 PRO B C 1
ATOM 9987 O O . PRO B 1 551 ? 35.715 -43.112 6.847 1.00 12.88 570 PRO B O 1
ATOM 9991 N N . ALA B 1 552 ? 37.394 -43.153 8.369 1.00 12.60 571 ALA B N 1
ATOM 9992 C CA . ALA B 1 552 ? 36.769 -44.175 9.197 1.00 12.44 571 ALA B CA 1
ATOM 9993 C C . ALA B 1 552 ? 36.749 -43.745 10.641 1.00 11.80 571 ALA B C 1
ATOM 9994 O O . ALA B 1 552 ? 37.753 -43.269 11.167 1.00 11.82 571 ALA B O 1
ATOM 9996 N N . ILE B 1 553 ? 35.574 -43.878 11.247 1.00 11.52 572 ILE B N 1
ATOM 9997 C CA . ILE B 1 553 ? 35.356 -43.528 12.644 1.00 10.94 572 ILE B CA 1
ATOM 9998 C C . ILE B 1 553 ? 34.654 -44.687 13.341 1.00 10.80 572 ILE B C 1
ATOM 9999 O O . ILE B 1 553 ? 33.500 -44.996 13.052 1.00 11.11 572 ILE B O 1
ATOM 10004 N N . LEU B 1 554 ? 35.363 -45.293 14.280 1.00 10.82 573 LEU B N 1
ATOM 10005 C CA . LEU B 1 554 ? 34.833 -46.358 15.104 1.00 10.75 573 LEU B CA 1
ATOM 10006 C C . LEU B 1 554 ? 34.726 -45.841 16.548 1.00 10.04 573 LEU B C 1
ATOM 10007 O O . LEU B 1 554 ? 35.729 -45.565 17.204 1.00 9.84 573 LEU B O 1
ATOM 10012 N N . ASN B 1 555 ? 33.491 -45.691 17.009 1.00 9.58 574 ASN B N 1
ATOM 10013 C CA . ASN B 1 555 ? 33.222 -45.334 18.395 1.00 9.66 574 ASN B CA 1
ATOM 10014 C C . ASN B 1 555 ? 33.295 -46.576 19.286 1.00 9.60 574 ASN B C 1
ATOM 10015 O O . ASN B 1 555 ? 32.434 -47.452 19.225 1.00 9.84 574 ASN B O 1
ATOM 10020 N N . VAL B 1 556 ? 34.323 -46.602 20.122 1.00 9.84 575 VAL B N 1
ATOM 10021 C CA . VAL B 1 556 ? 34.596 -47.737 21.004 1.00 10.01 575 VAL B CA 1
ATOM 10022 C C . VAL B 1 556 ? 34.193 -47.459 22.439 1.00 9.93 575 VAL B C 1
ATOM 10023 O O . VAL B 1 556 ? 34.400 -48.310 23.316 1.00 10.12 575 VAL B O 1
ATOM 10027 N N . TRP B 1 557 ? 33.593 -46.297 22.680 1.00 9.78 576 TRP B N 1
ATOM 10028 C CA . TRP B 1 557 ? 33.176 -45.903 24.027 1.00 9.99 576 TRP B CA 1
ATOM 10029 C C . TRP B 1 557 ? 34.328 -46.130 25.031 1.00 10.07 576 TRP B C 1
ATOM 10030 O O . TRP B 1 557 ? 35.439 -45.616 24.814 1.00 10.46 576 TRP B O 1
ATOM 10041 N N . PHE B 1 558 ? 34.067 -46.851 26.123 1.00 10.24 577 PHE B N 1
ATOM 10042 C CA . PHE B 1 558 ? 35.116 -47.508 26.919 1.00 10.20 577 PHE B CA 1
ATOM 10043 C C . PHE B 1 558 ? 34.642 -48.945 27.062 1.00 10.42 577 PHE B C 1
ATOM 10044 O O . PHE B 1 558 ? 33.602 -49.211 27.659 1.00 10.62 577 PHE B O 1
ATOM 10052 N N . GLY B 1 559 ? 35.384 -49.857 26.440 1.00 10.85 578 GLY B N 1
ATOM 10053 C CA . GLY B 1 559 ? 34.934 -51.222 26.240 1.00 10.96 578 GLY B CA 1
ATOM 10054 C C . GLY B 1 559 ? 35.165 -52.178 27.397 1.00 11.24 578 GLY B C 1
ATOM 10055 O O . GLY B 1 559 ? 34.774 -53.339 27.312 1.00 11.88 578 GLY B O 1
ATOM 10056 N N . GLY B 1 560 ? 35.807 -51.706 28.464 1.00 11.76 579 GLY B N 1
ATOM 10057 C CA . GLY B 1 560 ? 36.060 -52.542 29.640 1.00 11.85 579 GLY B CA 1
ATOM 10058 C C . GLY B 1 560 ? 37.492 -53.043 29.696 1.00 12.19 579 GLY B C 1
ATOM 10059 O O . GLY B 1 560 ? 38.373 -52.512 29.027 1.00 12.51 579 GLY B O 1
ATOM 10060 N N . SER B 1 561 ? 37.734 -54.086 30.492 1.00 12.39 580 SER B N 1
ATOM 10061 C CA . SER B 1 561 ? 39.105 -54.526 30.753 1.00 12.76 580 SER B CA 1
ATOM 10062 C C . SER B 1 561 ? 39.732 -55.178 29.518 1.00 12.59 580 SER B C 1
ATOM 10063 O O . SER B 1 561 ? 40.950 -55.130 29.339 1.00 12.22 580 SER B O 1
ATOM 10066 N N . GLU B 1 562 ? 38.894 -55.745 28.654 1.00 12.80 581 GLU B N 1
ATOM 10067 C CA . GLU B 1 562 ? 39.342 -56.406 27.423 1.00 12.90 581 GLU B CA 1
ATOM 10068 C C . GLU B 1 562 ? 39.121 -55.577 26.164 1.00 12.69 581 GLU B C 1
ATOM 10069 O O . GLU B 1 562 ? 39.150 -56.123 25.050 1.00 13.10 581 GLU B O 1
ATOM 10075 N N . ALA B 1 563 ? 38.914 -54.277 26.340 1.00 11.94 582 ALA B N 1
ATOM 10076 C CA . ALA B 1 563 ? 38.683 -53.361 25.214 1.00 11.96 582 ALA B CA 1
ATOM 10077 C C . ALA B 1 563 ? 39.732 -53.461 24.110 1.00 12.21 582 ALA B C 1
ATOM 10078 O O . ALA B 1 563 ? 39.375 -53.453 22.939 1.00 12.12 582 ALA B O 1
ATOM 10080 N N . ALA B 1 564 ? 41.007 -53.584 24.471 1.00 12.59 583 ALA B N 1
ATOM 10081 C CA . ALA B 1 564 ? 42.061 -53.640 23.453 1.00 12.80 583 ALA B CA 1
ATOM 10082 C C . ALA B 1 564 ? 41.848 -54.793 22.498 1.00 13.05 583 ALA B C 1
ATOM 10083 O O . ALA B 1 564 ? 41.963 -54.626 21.294 1.00 13.13 583 ALA B O 1
ATOM 10085 N N . TYR B 1 565 ? 41.516 -55.956 23.044 1.00 13.18 584 TYR B N 1
ATOM 10086 C CA . TYR B 1 565 ? 41.312 -57.146 22.219 1.00 13.53 584 TYR B CA 1
ATOM 10087 C C . TYR B 1 565 ? 40.081 -57.006 21.333 1.00 13.16 584 TYR B C 1
ATOM 10088 O O . TYR B 1 565 ? 40.111 -57.349 20.147 1.00 12.88 584 TYR B O 1
ATOM 10097 N N . ALA B 1 566 ? 38.999 -56.479 21.910 1.00 12.86 585 ALA B N 1
ATOM 10098 C CA . ALA B 1 566 ? 37.764 -56.249 21.179 1.00 12.82 585 ALA B CA 1
ATOM 10099 C C . ALA B 1 566 ? 37.972 -55.276 20.011 1.00 12.61 585 ALA B C 1
ATOM 10100 O O . ALA B 1 566 ? 37.395 -55.462 18.938 1.00 13.39 585 ALA B O 1
ATOM 10102 N N . ILE B 1 567 ? 38.806 -54.262 20.230 1.00 12.67 586 ILE B N 1
ATOM 10103 C CA . ILE B 1 567 ? 39.097 -53.248 19.205 1.00 12.69 586 ILE B CA 1
ATOM 10104 C C . ILE B 1 567 ? 39.839 -53.920 18.058 1.00 12.67 586 ILE B C 1
ATOM 10105 O O . ILE B 1 567 ? 39.439 -53.763 16.909 1.00 12.71 586 ILE B O 1
ATOM 10110 N N . GLY B 1 568 ? 40.878 -54.695 18.374 1.00 13.18 587 GLY B N 1
ATOM 10111 C CA . GLY B 1 568 ? 41.527 -55.557 17.368 1.00 13.11 587 GLY B CA 1
ATOM 10112 C C . GLY B 1 568 ? 40.539 -56.427 16.595 1.00 13.45 587 GLY B C 1
ATOM 10113 O O . GLY B 1 568 ? 40.587 -56.485 15.367 1.00 13.70 587 GLY B O 1
ATOM 10114 N N . ASP B 1 569 ? 39.622 -57.090 17.306 1.00 13.56 588 ASP B N 1
ATOM 10115 C CA . ASP B 1 569 ? 38.589 -57.923 16.663 1.00 14.01 588 ASP B CA 1
ATOM 10116 C C . ASP B 1 569 ? 37.800 -57.159 15.593 1.00 14.12 588 ASP B C 1
ATOM 10117 O O . ASP B 1 569 ? 37.560 -57.665 14.495 1.00 14.11 588 ASP B O 1
ATOM 10122 N N . ALA B 1 570 ? 37.401 -55.935 15.934 1.00 13.31 589 ALA B N 1
ATOM 10123 C CA . ALA B 1 570 ? 36.673 -55.080 15.017 1.00 13.80 589 ALA B CA 1
ATOM 10124 C C . ALA B 1 570 ? 37.563 -54.601 13.874 1.00 13.90 589 ALA B C 1
ATOM 10125 O O . ALA B 1 570 ? 37.140 -54.672 12.722 1.00 14.71 589 ALA B O 1
ATOM 10127 N N . LEU B 1 571 ? 38.769 -54.117 14.186 1.00 14.11 590 LEU B N 1
ATOM 10128 C CA . LEU B 1 571 ? 39.662 -53.542 13.161 1.00 14.54 590 LEU B CA 1
ATOM 10129 C C . LEU B 1 571 ? 40.052 -54.562 12.106 1.00 14.83 590 LEU B C 1
ATOM 10130 O O . LEU B 1 571 ? 40.079 -54.251 10.909 1.00 14.82 590 LEU B O 1
ATOM 10135 N N . PHE B 1 572 ? 40.317 -55.785 12.566 1.00 15.16 591 PHE B N 1
ATOM 10136 C CA . PHE B 1 572 ? 40.776 -56.868 11.695 1.00 15.45 591 PHE B CA 1
ATOM 10137 C C . PHE B 1 572 ? 39.642 -57.691 11.078 1.00 15.43 591 PHE B C 1
ATOM 10138 O O . PHE B 1 572 ? 39.909 -58.645 10.335 1.00 15.70 591 PHE B O 1
ATOM 10146 N N . GLY B 1 573 ? 38.389 -57.328 11.367 1.00 15.21 592 GLY B N 1
ATOM 10147 C CA . GLY B 1 573 ? 37.219 -57.989 10.800 1.00 15.41 592 GLY B CA 1
ATOM 10148 C C . GLY B 1 573 ? 36.826 -59.322 11.422 1.00 15.35 592 GLY B C 1
ATOM 10149 O O . GLY B 1 573 ? 35.998 -60.033 10.864 1.00 15.61 592 GLY B O 1
ATOM 10150 N N . TYR B 1 574 ? 37.377 -59.658 12.583 1.00 15.35 593 TYR B N 1
ATOM 10151 C CA . TYR B 1 574 ? 36.944 -60.888 13.258 1.00 15.58 593 TYR B CA 1
ATOM 10152 C C . TYR B 1 574 ? 35.510 -60.749 13.763 1.00 15.63 593 TYR B C 1
ATOM 10153 O O . TYR B 1 574 ? 34.803 -61.745 13.893 1.00 15.93 593 TYR B O 1
ATOM 10162 N N . VAL B 1 575 ? 35.121 -59.510 14.086 1.00 15.19 594 VAL B N 1
ATOM 10163 C CA . VAL B 1 575 ? 33.744 -59.138 14.400 1.00 15.32 594 VAL B CA 1
ATOM 10164 C C . VAL B 1 575 ? 33.332 -57.984 13.472 1.00 15.03 594 VAL B C 1
ATOM 10165 O O . VAL B 1 575 ? 34.099 -57.042 13.264 1.00 16.08 594 VAL B O 1
ATOM 10169 N N . ASN B 1 576 ? 32.128 -58.091 12.918 1.00 14.59 595 ASN B N 1
ATOM 10170 C CA . ASN B 1 576 ? 31.525 -57.037 12.123 1.00 14.40 595 ASN B CA 1
ATOM 10171 C C . ASN B 1 576 ? 30.742 -56.116 13.057 1.00 13.82 595 ASN B C 1
ATOM 10172 O O . ASN B 1 576 ? 29.726 -56.552 13.618 1.00 13.96 595 ASN B O 1
ATOM 10177 N N . PRO B 1 577 ? 31.183 -54.845 13.205 1.00 13.27 596 PRO B N 1
ATOM 10178 C CA . PRO B 1 577 ? 30.424 -53.893 14.019 1.00 12.75 596 PRO B CA 1
ATOM 10179 C C . PRO B 1 577 ? 28.931 -53.869 13.702 1.00 12.53 596 PRO B C 1
ATOM 10180 O O . PRO B 1 577 ? 28.524 -53.878 12.529 1.00 13.03 596 PRO B O 1
ATOM 10184 N N . GLY B 1 578 ? 28.130 -53.896 14.756 1.00 12.21 597 GLY B N 1
ATOM 10185 C CA . GLY B 1 578 ? 26.670 -53.829 14.655 1.00 12.00 597 GLY B CA 1
ATOM 10186 C C . GLY B 1 578 ? 25.994 -52.971 15.705 1.00 11.83 597 GLY B C 1
ATOM 10187 O O . GLY B 1 578 ? 24.766 -53.027 15.866 1.00 12.67 597 GLY B O 1
ATOM 10188 N N . GLY B 1 579 ? 26.789 -52.183 16.427 1.00 11.41 598 GLY B N 1
ATOM 10189 C CA . GLY B 1 579 ? 26.264 -51.278 17.418 1.00 11.47 598 GLY B CA 1
ATOM 10190 C C . GLY B 1 579 ? 25.426 -50.182 16.794 1.00 11.65 598 GLY B C 1
ATOM 10191 O O . GLY B 1 579 ? 25.650 -49.798 15.645 1.00 12.21 598 GLY B O 1
ATOM 10192 N N . LYS B 1 580 ? 24.444 -49.711 17.552 1.00 11.51 599 LYS B N 1
ATOM 10193 C CA . LYS B 1 580 ? 23.616 -48.568 17.159 1.00 11.07 599 LYS B CA 1
ATOM 10194 C C . LYS B 1 580 ? 23.541 -47.590 18.317 1.00 10.86 599 LYS B C 1
ATOM 10195 O O . LYS B 1 580 ? 23.381 -47.979 19.475 1.00 10.45 599 LYS B O 1
ATOM 10201 N N . LEU B 1 581 ? 23.607 -46.308 17.999 1.00 10.10 600 LEU B N 1
ATOM 10202 C CA . LEU B 1 581 ? 23.591 -45.283 19.020 1.00 9.97 600 LEU B CA 1
ATOM 10203 C C . LEU B 1 581 ? 22.299 -45.288 19.824 1.00 10.03 600 LEU B C 1
ATOM 10204 O O . LEU B 1 581 ? 21.211 -45.490 19.273 1.00 10.24 600 LEU B O 1
ATOM 10209 N N . THR B 1 582 ? 22.435 -45.032 21.123 1.00 10.08 601 THR B N 1
ATOM 10210 C CA . THR B 1 582 ? 21.276 -44.877 21.994 1.00 10.29 601 THR B CA 1
ATOM 10211 C C . THR B 1 582 ? 21.088 -43.442 22.498 1.00 10.32 601 THR B C 1
ATOM 10212 O O . THR B 1 582 ? 20.173 -43.164 23.260 1.00 10.16 601 THR B O 1
ATOM 10216 N N . MET B 1 583 ? 21.942 -42.537 22.027 1.00 10.43 602 MET B N 1
ATOM 10217 C CA . MET B 1 583 ? 21.854 -41.121 22.360 1.00 10.84 602 MET B CA 1
ATOM 10218 C C . MET B 1 583 ? 22.320 -40.323 21.143 1.00 11.00 602 MET B C 1
ATOM 10219 O O . MET B 1 583 ? 23.346 -40.646 20.535 1.00 11.52 602 MET B O 1
ATOM 10224 N N . SER B 1 584 ? 21.539 -39.297 20.808 1.00 11.01 603 SER B N 1
ATOM 10225 C CA . SER B 1 584 ? 21.803 -38.394 19.689 1.00 10.81 603 SER B CA 1
ATOM 10226 C C . SER B 1 584 ? 23.180 -37.760 19.795 1.00 10.36 603 SER B C 1
ATOM 10227 O O . SER B 1 584 ? 23.592 -37.382 20.885 1.00 9.94 603 SER B O 1
ATOM 10230 N N . PHE B 1 585 ? 23.876 -37.612 18.673 1.00 9.84 604 PHE B N 1
ATOM 10231 C CA . PHE B 1 585 ? 25.147 -36.876 18.631 1.00 9.87 604 PHE B CA 1
ATOM 10232 C C . PHE B 1 585 ? 24.914 -35.497 17.982 1.00 9.91 604 PHE B C 1
ATOM 10233 O O . PHE B 1 585 ? 24.700 -35.430 16.772 1.00 10.21 604 PHE B O 1
ATOM 10241 N N . PRO B 1 586 ? 24.935 -34.410 18.780 1.00 9.93 605 PRO B N 1
ATOM 10242 C CA . PRO B 1 586 ? 24.629 -33.106 18.185 1.00 9.87 605 PRO B CA 1
ATOM 10243 C C . PRO B 1 586 ? 25.746 -32.577 17.332 1.00 9.60 605 PRO B C 1
ATOM 10244 O O . PRO B 1 586 ? 26.901 -32.952 17.506 1.00 9.20 605 PRO B O 1
ATOM 10248 N N . LYS B 1 587 ? 25.409 -31.652 16.444 1.00 9.18 606 LYS B N 1
ATOM 10249 C CA . LYS B 1 587 ? 26.422 -30.925 15.702 1.00 9.48 606 LYS B CA 1
ATOM 10250 C C . LYS B 1 587 ? 27.169 -29.896 16.551 1.00 9.21 606 LYS B C 1
ATOM 10251 O O . LYS B 1 587 ? 28.355 -29.693 16.363 1.00 9.48 606 LYS B O 1
ATOM 10257 N N . ASN B 1 588 ? 26.490 -29.258 17.497 1.00 9.09 607 ASN B N 1
ATOM 10258 C CA . ASN B 1 588 ? 27.158 -28.341 18.415 1.00 9.15 607 ASN B CA 1
ATOM 10259 C C . ASN B 1 588 ? 26.378 -28.254 19.716 1.00 9.01 607 ASN B C 1
ATOM 10260 O O . ASN B 1 588 ? 25.227 -28.687 19.785 1.00 9.01 607 ASN B O 1
ATOM 10265 N N . VAL B 1 589 ? 27.021 -27.733 20.750 1.00 9.34 608 VAL B N 1
ATOM 10266 C CA . VAL B 1 589 ? 26.417 -27.627 22.079 1.00 9.89 608 VAL B CA 1
ATOM 10267 C C . VAL B 1 589 ? 25.230 -26.651 22.101 1.00 9.99 608 VAL B C 1
ATOM 10268 O O . VAL B 1 589 ? 24.307 -26.768 22.923 1.00 9.82 608 VAL B O 1
ATOM 10272 N N . GLY B 1 590 ? 25.256 -25.684 21.186 1.00 9.71 609 GLY B N 1
ATOM 10273 C CA . GLY B 1 590 ? 24.118 -24.798 20.996 1.00 9.74 609 GLY B CA 1
ATOM 10274 C C . GLY B 1 590 ? 22.821 -25.443 20.553 1.00 9.50 609 GLY B C 1
ATOM 10275 O O . GLY B 1 590 ? 21.779 -24.806 20.687 1.00 9.76 609 GLY B O 1
ATOM 10276 N N . GLN B 1 591 ? 22.841 -26.693 20.061 1.00 9.30 610 GLN B N 1
ATOM 10277 C CA . GLN B 1 591 ? 21.591 -27.408 19.758 1.00 9.33 610 GLN B CA 1
ATOM 10278 C C . GLN B 1 591 ? 20.947 -28.156 20.933 1.00 9.44 610 GLN B C 1
ATOM 10279 O O . GLN B 1 591 ? 19.829 -28.673 20.803 1.00 9.75 610 GLN B O 1
ATOM 10285 N N . ILE B 1 592 ? 21.656 -28.267 22.050 1.00 9.77 611 ILE B N 1
ATOM 10286 C CA . ILE B 1 592 ? 21.164 -29.041 23.198 1.00 9.94 611 ILE B CA 1
ATOM 10287 C C . ILE B 1 592 ? 19.903 -28.388 23.778 1.00 10.35 611 ILE B C 1
ATOM 10288 O O . ILE B 1 592 ? 19.905 -27.164 24.022 1.00 9.73 611 ILE B O 1
ATOM 10293 N N . PRO B 1 593 ? 18.836 -29.159 24.038 1.00 11.48 612 PRO B N 1
ATOM 10294 C CA . PRO B 1 593 ? 18.773 -30.620 23.957 1.00 11.92 612 PRO B CA 1
ATOM 10295 C C . PRO B 1 593 ? 18.257 -31.073 22.602 1.00 12.50 612 PRO B C 1
ATOM 10296 O O . PRO B 1 593 ? 17.277 -30.519 22.092 1.00 12.95 612 PRO B O 1
ATOM 10300 N N . LEU B 1 594 ? 18.897 -32.091 22.053 1.00 13.28 613 LEU B N 1
ATOM 10301 C CA . LEU B 1 594 ? 18.537 -32.639 20.773 1.00 14.38 613 LEU B CA 1
ATOM 10302 C C . LEU B 1 594 ? 18.208 -34.101 21.021 1.00 14.27 613 LEU B C 1
ATOM 10303 O O . LEU B 1 594 ? 19.049 -34.840 21.519 1.00 15.13 613 LEU B O 1
ATOM 10308 N N . TYR B 1 595 ? 16.972 -34.491 20.719 1.00 13.46 614 TYR B N 1
ATOM 10309 C CA . TYR B 1 595 ? 16.500 -35.866 20.927 1.00 13.33 614 TYR B CA 1
ATOM 10310 C C . TYR B 1 595 ? 15.472 -36.222 19.877 1.00 12.45 614 TYR B C 1
ATOM 10311 O O . TYR B 1 595 ? 14.785 -35.341 19.364 1.00 12.09 614 TYR B O 1
ATOM 10320 N N . TYR B 1 596 ? 15.401 -37.502 19.517 1.00 12.12 615 TYR B N 1
ATOM 10321 C CA . TYR B 1 596 ? 14.610 -37.910 18.359 1.00 11.81 615 TYR B CA 1
ATOM 10322 C C . TYR B 1 596 ? 13.103 -37.837 18.630 1.00 12.09 615 TYR B C 1
ATOM 10323 O O . TYR B 1 596 ? 12.345 -37.519 17.720 1.00 12.78 615 TYR B O 1
ATOM 10332 N N . ALA B 1 597 ? 12.670 -38.110 19.860 1.00 11.61 616 ALA B N 1
ATOM 10333 C CA . ALA B 1 597 ? 11.239 -38.224 20.165 1.00 11.45 616 ALA B CA 1
ATOM 10334 C C . ALA B 1 597 ? 10.712 -36.866 20.628 1.00 11.27 616 ALA B C 1
ATOM 10335 O O . ALA B 1 597 ? 10.204 -36.729 21.731 1.00 11.67 616 ALA B O 1
ATOM 10337 N N . HIS B 1 598 ? 10.843 -35.869 19.748 1.00 10.90 617 HIS B N 1
ATOM 10338 C CA . HIS B 1 598 ? 10.484 -34.485 20.048 1.00 11.24 617 HIS B CA 1
ATOM 10339 C C . HIS B 1 598 ? 9.102 -34.196 19.473 1.00 11.01 617 HIS B C 1
ATOM 10340 O O . HIS B 1 598 ? 8.634 -34.903 18.587 1.00 10.82 617 HIS B O 1
ATOM 10347 N N . LYS B 1 599 ? 8.466 -33.137 19.973 1.00 10.68 618 LYS B N 1
ATOM 10348 C CA . LYS B 1 599 ? 7.178 -32.693 19.417 1.00 10.88 618 LYS B CA 1
ATOM 10349 C C . LYS B 1 599 ? 7.427 -31.990 18.090 1.00 11.06 618 LYS B C 1
ATOM 10350 O O . LYS B 1 599 ? 8.538 -31.539 17.798 1.00 11.15 618 LYS B O 1
ATOM 10356 N N . ASN B 1 600 ? 6.378 -31.892 17.294 1.00 11.33 619 ASN B N 1
ATOM 10357 C CA . ASN B 1 600 ? 6.495 -31.284 15.969 1.00 11.33 619 ASN B CA 1
ATOM 10358 C C . ASN B 1 600 ? 6.655 -29.762 15.976 1.00 11.00 619 ASN B C 1
ATOM 10359 O O . ASN B 1 600 ? 7.273 -29.216 15.058 1.00 10.97 619 ASN B O 1
ATOM 10364 N N . THR B 1 601 ? 6.140 -29.103 17.014 1.00 10.82 620 THR B N 1
ATOM 10365 C CA . THR B 1 601 ? 5.948 -27.646 17.082 1.00 11.00 620 THR B CA 1
ATOM 10366 C C . THR B 1 601 ? 4.852 -27.221 16.126 1.00 10.68 620 THR B C 1
ATOM 10367 O O . THR B 1 601 ? 4.424 -27.988 15.255 1.00 10.36 620 THR B O 1
ATOM 10371 N N . GLY B 1 602 ? 4.434 -25.974 16.290 1.00 10.79 621 GLY B N 1
ATOM 10372 C CA . GLY B 1 602 ? 3.513 -25.347 15.355 1.00 11.19 621 GLY B CA 1
ATOM 10373 C C . GLY B 1 602 ? 4.144 -24.833 14.070 1.00 11.25 621 GLY B C 1
ATOM 10374 O O . GLY B 1 602 ? 3.415 -24.473 13.163 1.00 12.09 621 GLY B O 1
ATOM 10375 N N . ARG B 1 603 ? 5.479 -24.774 13.996 1.00 11.06 622 ARG B N 1
ATOM 10376 C CA . ARG B 1 603 ? 6.197 -24.214 12.841 1.00 11.06 622 ARG B CA 1
ATOM 10377 C C . ARG B 1 603 ? 7.375 -25.126 12.469 1.00 10.89 622 ARG B C 1
ATOM 10378 O O . ARG B 1 603 ? 8.543 -24.699 12.427 1.00 10.67 622 ARG B O 1
ATOM 10386 N N . PRO B 1 604 ? 7.069 -26.403 12.148 1.00 11.10 623 PRO B N 1
ATOM 10387 C CA . PRO B 1 604 ? 8.132 -27.341 11.816 1.00 11.43 623 PRO B CA 1
ATOM 10388 C C . PRO B 1 604 ? 8.853 -26.932 10.542 1.00 11.83 623 PRO B C 1
ATOM 10389 O O . PRO B 1 604 ? 8.213 -26.494 9.581 1.00 12.22 623 PRO B O 1
ATOM 10393 N N . LEU B 1 605 ? 10.174 -27.055 10.551 1.00 12.16 624 LEU B N 1
ATOM 10394 C CA . LEU B 1 605 ? 10.970 -26.866 9.360 1.00 12.76 624 LEU B CA 1
ATOM 10395 C C . LEU B 1 605 ? 10.881 -28.142 8.563 1.00 14.11 624 LEU B C 1
ATOM 10396 O O . LEU B 1 605 ? 11.267 -29.204 9.070 1.00 15.26 624 LEU B O 1
ATOM 10401 N N . ALA B 1 606 ? 10.422 -28.047 7.317 1.00 15.21 625 ALA B N 1
ATOM 10402 C CA . ALA B 1 606 ? 10.339 -29.228 6.443 1.00 16.44 625 ALA B CA 1
ATOM 10403 C C . ALA B 1 606 ? 11.727 -29.713 6.063 1.00 17.82 625 ALA B C 1
ATOM 10404 O O . ALA B 1 606 ? 12.697 -28.961 6.109 1.00 17.29 625 ALA B O 1
ATOM 10406 N N . GLN B 1 607 ? 11.812 -30.989 5.712 1.00 20.50 626 GLN B N 1
ATOM 10407 C CA . GLN B 1 607 ? 13.081 -31.600 5.348 1.00 22.02 626 GLN B CA 1
ATOM 10408 C C . GLN B 1 607 ? 13.682 -30.863 4.154 1.00 21.45 626 GLN B C 1
ATOM 10409 O O . GLN B 1 607 ? 12.986 -30.579 3.182 1.00 21.87 626 GLN B O 1
ATOM 10415 N N . GLY B 1 608 ? 14.965 -30.535 4.249 1.00 20.82 627 GLY B N 1
ATOM 10416 C CA . GLY B 1 608 ? 15.679 -29.837 3.178 1.00 21.10 627 GLY B CA 1
ATOM 10417 C C . GLY B 1 608 ? 15.431 -28.343 3.030 1.00 21.25 627 GLY B C 1
ATOM 10418 O O . GLY B 1 608 ? 15.977 -27.732 2.112 1.00 23.15 627 GLY B O 1
ATOM 10419 N N . LYS B 1 609 ? 14.630 -27.748 3.917 1.00 19.80 628 LYS B N 1
ATOM 10420 C CA . LYS B 1 609 ? 14.235 -26.335 3.812 1.00 18.80 628 LYS B CA 1
ATOM 10421 C C . LYS B 1 609 ? 15.096 -25.356 4.621 1.00 16.60 628 LYS B C 1
ATOM 10422 O O . LYS B 1 609 ? 14.866 -24.143 4.548 1.00 15.95 628 LYS B O 1
ATOM 10428 N N . TRP B 1 610 ? 16.062 -25.859 5.395 1.00 15.01 629 TRP B N 1
ATOM 10429 C CA . TRP B 1 610 ? 16.938 -24.982 6.171 1.00 13.63 629 TRP B CA 1
ATOM 10430 C C . TRP B 1 610 ? 17.719 -24.085 5.206 1.00 12.68 629 TRP B C 1
ATOM 10431 O O . TRP B 1 610 ? 18.263 -24.612 4.234 1.00 12.92 629 TRP B O 1
ATOM 10442 N N . PHE B 1 611 ? 17.804 -22.767 5.401 1.00 12.00 630 PHE B N 1
ATOM 10443 C CA . PHE B 1 611 ? 17.114 -21.966 6.408 1.00 11.68 630 PHE B CA 1
ATOM 10444 C C . PHE B 1 611 ? 15.796 -21.407 5.877 1.00 11.84 630 PHE B C 1
ATOM 10445 O O . PHE B 1 611 ? 15.736 -20.961 4.733 1.00 11.42 630 PHE B O 1
ATOM 10453 N N . GLU B 1 612 ? 14.771 -21.356 6.728 1.00 11.98 631 GLU B N 1
ATOM 10454 C CA . GLU B 1 612 ? 13.510 -20.696 6.378 1.00 12.16 631 GLU B CA 1
ATOM 10455 C C . GLU B 1 612 ? 13.045 -19.777 7.489 1.00 11.64 631 GLU B C 1
ATOM 10456 O O . GLU B 1 612 ? 12.814 -20.217 8.614 1.00 11.57 631 GLU B O 1
ATOM 10462 N N . LYS B 1 613 ? 12.914 -18.486 7.174 1.00 11.11 632 LYS B N 1
ATOM 10463 C CA . LYS B 1 613 ? 12.427 -17.520 8.153 1.00 10.46 632 LYS B CA 1
ATOM 10464 C C . LYS B 1 613 ? 10.981 -17.882 8.532 1.00 11.03 632 LYS B C 1
ATOM 10465 O O . LYS B 1 613 ? 10.200 -18.338 7.687 1.00 11.27 632 LYS B O 1
ATOM 10471 N N . PHE B 1 614 ? 10.687 -17.727 9.822 1.00 11.23 633 PHE B N 1
ATOM 10472 C CA . PHE B 1 614 ? 9.380 -18.026 10.427 1.00 11.74 633 PHE B CA 1
ATOM 10473 C C . PHE B 1 614 ? 9.114 -19.520 10.605 1.00 11.91 633 PHE B C 1
ATOM 10474 O O . PHE B 1 614 ? 7.964 -19.918 10.794 1.00 12.12 633 PHE B O 1
ATOM 10482 N N . ARG B 1 615 ? 10.166 -20.338 10.569 1.00 12.27 634 ARG B N 1
ATOM 10483 C CA . ARG B 1 615 ? 10.063 -21.755 10.939 1.00 12.40 634 ARG B CA 1
ATOM 10484 C C . ARG B 1 615 ? 10.897 -21.960 12.202 1.00 11.86 634 ARG B C 1
ATOM 10485 O O . ARG B 1 615 ? 11.727 -21.111 12.558 1.00 11.62 634 ARG B O 1
ATOM 10493 N N . SER B 1 616 ? 10.675 -23.079 12.880 1.00 10.86 635 SER B N 1
ATOM 10494 C CA . SER B 1 616 ? 11.484 -23.427 14.045 1.00 10.18 635 SER B CA 1
ATOM 10495 C C . SER B 1 616 ? 12.851 -23.909 13.580 1.00 9.97 635 SER B C 1
ATOM 10496 O O . SER B 1 616 ? 13.020 -25.078 13.241 1.00 10.09 635 SER B O 1
ATOM 10499 N N . ASN B 1 617 ? 13.796 -22.974 13.509 1.00 9.68 636 ASN B N 1
ATOM 10500 C CA . ASN B 1 617 ? 15.166 -23.231 13.027 1.00 9.61 636 ASN B CA 1
ATOM 10501 C C . ASN B 1 617 ? 16.124 -22.152 13.473 1.00 9.31 636 ASN B C 1
ATOM 10502 O O . ASN B 1 617 ? 15.703 -21.102 13.966 1.00 9.25 636 ASN B O 1
ATOM 10507 N N . TYR B 1 618 ? 17.415 -22.474 13.398 1.00 8.92 637 TYR B N 1
ATOM 10508 C CA . TYR B 1 618 ? 18.497 -21.563 13.754 1.00 8.74 637 TYR B CA 1
ATOM 10509 C C . TYR B 1 618 ? 19.099 -20.890 12.520 1.00 8.94 637 TYR B C 1
ATOM 10510 O O . TYR B 1 618 ? 19.040 -21.443 11.408 1.00 9.23 637 TYR B O 1
ATOM 10519 N N . LEU B 1 619 ? 19.778 -19.766 12.754 1.00 9.16 638 LEU B N 1
ATOM 10520 C CA . LEU B 1 619 ? 20.472 -19.037 11.675 1.00 9.46 638 LEU B CA 1
ATOM 10521 C C . LEU B 1 619 ? 21.757 -19.692 11.185 1.00 9.88 638 LEU B C 1
ATOM 10522 O O . LEU B 1 619 ? 22.208 -19.404 10.080 1.00 10.31 638 LEU B O 1
ATOM 10527 N N . ASP B 1 620 ? 22.352 -20.549 12.008 1.00 9.73 639 ASP B N 1
ATOM 10528 C CA . ASP B 1 620 ? 23.735 -20.981 11.814 1.00 9.98 639 ASP B CA 1
ATOM 10529 C C . ASP B 1 620 ? 23.979 -22.490 11.660 1.00 10.21 639 ASP B C 1
ATOM 10530 O O . ASP B 1 620 ? 25.093 -22.877 11.344 1.00 11.15 639 ASP B O 1
ATOM 10535 N N . VAL B 1 621 ? 22.964 -23.319 11.889 1.00 10.07 640 VAL B N 1
ATOM 10536 C CA . VAL B 1 621 ? 23.041 -24.775 11.708 1.00 10.15 640 VAL B CA 1
ATOM 10537 C C . VAL B 1 621 ? 21.613 -25.263 11.503 1.00 10.06 640 VAL B C 1
ATOM 10538 O O . VAL B 1 621 ? 20.688 -24.603 11.956 1.00 10.26 640 VAL B O 1
ATOM 10542 N N . ASP B 1 622 ? 21.427 -26.397 10.833 1.00 10.30 641 ASP B N 1
ATOM 10543 C CA . ASP B 1 622 ? 20.088 -26.992 10.711 1.00 10.54 641 ASP B CA 1
ATOM 10544 C C . ASP B 1 622 ? 19.678 -27.620 12.056 1.00 10.47 641 ASP B C 1
ATOM 10545 O O . ASP B 1 622 ? 20.393 -27.483 13.046 1.00 10.20 641 ASP B O 1
ATOM 10550 N N . ASN B 1 623 ? 18.511 -28.248 12.103 1.00 10.10 642 ASN B N 1
ATOM 10551 C CA . ASN B 1 623 ? 17.996 -28.797 13.366 1.00 10.35 642 ASN B CA 1
ATOM 10552 C C . ASN B 1 623 ? 18.486 -30.190 13.694 1.00 10.68 642 ASN B C 1
ATOM 10553 O O . ASN B 1 623 ? 18.081 -30.739 14.712 1.00 10.89 642 ASN B O 1
ATOM 10558 N N . GLU B 1 624 ? 19.295 -30.783 12.817 1.00 11.47 643 GLU B N 1
ATOM 10559 C CA . GLU B 1 624 ? 19.557 -32.215 12.891 1.00 12.03 643 GLU B CA 1
ATOM 10560 C C . GLU B 1 624 ? 20.775 -32.540 13.736 1.00 11.50 643 GLU B C 1
ATOM 10561 O O . GLU B 1 624 ? 21.740 -31.780 13.763 1.00 11.21 643 GLU B O 1
ATOM 10567 N N . PRO B 1 625 ? 20.739 -33.697 14.426 1.00 11.03 644 PRO B N 1
ATOM 10568 C CA . PRO B 1 625 ? 21.980 -34.232 14.971 1.00 11.09 644 PRO B CA 1
ATOM 10569 C C . PRO B 1 625 ? 22.905 -34.674 13.864 1.00 10.87 644 PRO B C 1
ATOM 10570 O O . PRO B 1 625 ? 22.449 -34.944 12.740 1.00 11.37 644 PRO B O 1
ATOM 10574 N N . LEU B 1 626 ? 24.193 -34.768 14.172 1.00 10.40 645 LEU B N 1
ATOM 10575 C CA . LEU B 1 626 ? 25.146 -35.318 13.234 1.00 10.63 645 LEU B CA 1
ATOM 10576 C C . LEU B 1 626 ? 24.847 -36.789 13.013 1.00 10.43 645 LEU B C 1
ATOM 10577 O O . LEU B 1 626 ? 24.825 -37.266 11.889 1.00 10.99 645 LEU B O 1
ATOM 10582 N N . TYR B 1 627 ? 24.677 -37.511 14.111 1.00 10.40 646 TYR B N 1
ATOM 10583 C CA . TYR B 1 627 ? 24.238 -38.899 14.033 1.00 10.41 646 TYR B CA 1
ATOM 10584 C C . TYR B 1 627 ? 23.006 -39.074 14.916 1.00 10.47 646 TYR B C 1
ATOM 10585 O O . TYR B 1 627 ? 23.034 -38.719 16.097 1.00 10.40 646 TYR B O 1
ATOM 10594 N N . PRO B 1 628 ? 21.911 -39.593 14.339 1.00 10.11 647 PRO B N 1
ATOM 10595 C CA . PRO B 1 628 ? 20.659 -39.728 15.078 1.00 10.14 647 PRO B CA 1
ATOM 10596 C C . PRO B 1 628 ? 20.625 -40.937 16.010 1.00 10.36 647 PRO B C 1
ATOM 10597 O O . PRO B 1 628 ? 21.454 -41.848 15.899 1.00 10.97 647 PRO B O 1
ATOM 10601 N N . PHE B 1 629 ? 19.653 -40.930 16.909 1.00 10.60 648 PHE B N 1
ATOM 10602 C CA . PHE B 1 629 ? 19.310 -42.123 17.678 1.00 10.95 648 PHE B CA 1
ATOM 10603 C C . PHE B 1 629 ? 19.161 -43.329 16.743 1.00 11.06 648 PHE B C 1
ATOM 10604 O O . PHE B 1 629 ? 18.562 -43.235 15.655 1.00 11.12 648 PHE B O 1
ATOM 10612 N N . GLY B 1 630 ? 19.727 -44.453 17.171 1.00 10.96 649 GLY B N 1
ATOM 10613 C CA . GLY B 1 630 ? 19.672 -45.688 16.409 1.00 11.30 649 GLY B CA 1
ATOM 10614 C C . GLY B 1 630 ? 20.654 -45.811 15.263 1.00 11.44 649 GLY B C 1
ATOM 10615 O O . GLY B 1 630 ? 20.614 -46.795 14.541 1.00 12.67 649 GLY B O 1
ATOM 10616 N N . TYR B 1 631 ? 21.558 -44.843 15.096 1.00 11.62 650 TYR B N 1
ATOM 10617 C CA . TYR B 1 631 ? 22.483 -44.855 13.962 1.00 12.24 650 TYR B CA 1
ATOM 10618 C C . TYR B 1 631 ? 23.651 -45.807 14.194 1.00 11.97 650 TYR B C 1
ATOM 10619 O O . TYR B 1 631 ? 24.222 -45.847 15.287 1.00 11.17 650 TYR B O 1
ATOM 10628 N N . GLY B 1 632 ? 24.022 -46.557 13.166 1.00 12.15 651 GLY B N 1
ATOM 10629 C CA . GLY B 1 632 ? 25.251 -47.316 13.208 1.00 11.98 651 GLY B CA 1
ATOM 10630 C C . GLY B 1 632 ? 25.411 -48.088 11.930 1.00 12.35 651 GLY B C 1
ATOM 10631 O O . GLY B 1 632 ? 24.432 -48.624 11.408 1.00 12.75 651 GLY B O 1
ATOM 10632 N N . LEU B 1 633 ? 26.641 -48.128 11.434 1.00 12.74 652 LEU B N 1
ATOM 10633 C CA . LEU B 1 633 ? 26.956 -48.799 10.182 1.00 13.67 652 LEU B CA 1
ATOM 10634 C C . LEU B 1 633 ? 27.490 -50.211 10.424 1.00 14.22 652 LEU B C 1
ATOM 10635 O O . LEU B 1 633 ? 27.647 -50.656 11.567 1.00 14.98 652 LEU B O 1
ATOM 10640 N N . SER B 1 634 ? 27.722 -50.914 9.321 1.00 14.20 653 SER B N 1
ATOM 10641 C CA . SER B 1 634 ? 28.216 -52.291 9.311 1.00 14.40 653 SER B CA 1
ATOM 10642 C C . SER B 1 634 ? 29.270 -52.399 8.200 1.00 15.20 653 SER B C 1
ATOM 10643 O O . SER B 1 634 ? 29.351 -51.524 7.333 1.00 15.61 653 SER B O 1
ATOM 10646 N N . TYR B 1 635 ? 30.073 -53.461 8.209 1.00 15.14 654 TYR B N 1
ATOM 10647 C CA . TYR B 1 635 ? 30.915 -53.780 7.049 1.00 15.83 654 TYR B CA 1
ATOM 10648 C C . TYR B 1 635 ? 30.077 -54.288 5.869 1.00 16.23 654 TYR B C 1
ATOM 10649 O O . TYR B 1 635 ? 30.572 -54.330 4.745 1.00 16.64 654 TYR B O 1
ATOM 10658 N N . THR B 1 636 ? 28.819 -54.656 6.125 1.00 17.21 655 THR B N 1
ATOM 10659 C CA . THR B 1 636 ? 27.835 -54.938 5.066 1.00 18.46 655 THR B CA 1
ATOM 10660 C C . THR B 1 636 ? 26.779 -53.837 4.973 1.00 19.56 655 THR B C 1
ATOM 10661 O O . THR B 1 636 ? 26.824 -52.848 5.710 1.00 19.77 655 THR B O 1
ATOM 10665 N N . THR B 1 637 ? 25.850 -54.014 4.037 1.00 20.97 656 THR B N 1
ATOM 10666 C CA . THR B 1 637 ? 24.669 -53.170 3.910 1.00 21.86 656 THR B CA 1
ATOM 10667 C C . THR B 1 637 ? 23.393 -54.007 4.015 1.00 21.74 656 THR B C 1
ATOM 10668 O O . THR B 1 637 ? 23.376 -55.186 3.650 1.00 22.27 656 THR B O 1
ATOM 10672 N N . PHE B 1 638 ? 22.337 -53.380 4.528 1.00 21.18 657 PHE B N 1
ATOM 10673 C CA . PHE B 1 638 ? 21.011 -53.985 4.645 1.00 21.30 657 PHE B CA 1
ATOM 10674 C C . PHE B 1 638 ? 20.007 -53.135 3.882 1.00 22.43 657 PHE B C 1
ATOM 10675 O O . PHE B 1 638 ? 20.107 -51.906 3.867 1.00 22.59 657 PHE B O 1
ATOM 10683 N N . SER B 1 639 ? 19.060 -53.803 3.230 1.00 23.66 658 SER B N 1
ATOM 10684 C CA . SER B 1 639 ? 17.999 -53.140 2.481 1.00 24.66 658 SER B CA 1
ATOM 10685 C C . SER B 1 639 ? 16.659 -53.568 3.049 1.00 24.23 658 SER B C 1
ATOM 10686 O O . SER B 1 639 ? 16.473 -54.730 3.407 1.00 25.65 658 SER B O 1
ATOM 10689 N N . TYR B 1 640 ? 15.735 -52.617 3.122 1.00 22.69 659 TYR B N 1
ATOM 10690 C CA . TYR B 1 640 ? 14.414 -52.829 3.684 1.00 22.33 659 TYR B CA 1
ATOM 10691 C C . TYR B 1 640 ? 13.405 -52.753 2.563 1.00 22.98 659 TYR B C 1
ATOM 10692 O O . TYR B 1 640 ? 13.450 -51.834 1.743 1.00 23.54 659 TYR B O 1
ATOM 10701 N N . GLY B 1 641 ? 12.494 -53.716 2.533 1.00 23.59 660 GLY B N 1
ATOM 10702 C CA . GLY B 1 641 ? 11.348 -53.645 1.638 1.00 23.68 660 GLY B CA 1
ATOM 10703 C C . GLY B 1 641 ? 10.298 -52.755 2.264 1.00 23.97 660 GLY B C 1
ATOM 10704 O O . GLY B 1 641 ? 10.526 -52.137 3.305 1.00 23.02 660 GLY B O 1
ATOM 10705 N N . ASP B 1 642 ? 9.133 -52.700 1.637 1.00 24.10 661 ASP B N 1
ATOM 10706 C CA . ASP B 1 642 ? 8.018 -51.945 2.175 1.00 25.41 661 ASP B CA 1
ATOM 10707 C C . ASP B 1 642 ? 7.381 -52.665 3.347 1.00 25.98 661 ASP B C 1
ATOM 10708 O O . ASP B 1 642 ? 7.447 -53.889 3.461 1.00 26.05 661 ASP B O 1
ATOM 10713 N N . ILE B 1 643 ? 6.748 -51.886 4.208 1.00 26.08 662 ILE B N 1
ATOM 10714 C CA . ILE B 1 643 ? 6.079 -52.412 5.381 1.00 26.64 662 ILE B CA 1
ATOM 10715 C C . ILE B 1 643 ? 4.750 -53.011 4.979 1.00 26.96 662 ILE B C 1
ATOM 10716 O O . ILE B 1 643 ? 3.985 -52.385 4.245 1.00 25.67 662 ILE B O 1
ATOM 10721 N N . ASP B 1 644 ? 4.484 -54.215 5.476 1.00 27.37 663 ASP B N 1
ATOM 10722 C CA . ASP B 1 644 ? 3.161 -54.804 5.386 1.00 28.55 663 ASP B CA 1
ATOM 10723 C C . ASP B 1 644 ? 2.492 -54.796 6.752 1.00 27.75 663 ASP B C 1
ATOM 10724 O O . ASP B 1 644 ? 3.018 -55.361 7.719 1.00 28.22 663 ASP B O 1
ATOM 10729 N N . LEU B 1 645 ? 1.330 -54.156 6.810 1.00 25.90 664 LEU B N 1
ATOM 10730 C CA . LEU B 1 645 ? 0.463 -54.219 7.969 1.00 25.95 664 LEU B CA 1
ATOM 10731 C C . LEU B 1 645 ? -0.632 -55.233 7.678 1.00 26.72 664 LEU B C 1
ATOM 10732 O O . LEU B 1 645 ? -1.261 -55.189 6.616 1.00 26.94 664 LEU B O 1
ATOM 10737 N N . SER B 1 646 ? -0.839 -56.155 8.613 1.00 26.99 665 SER B N 1
ATOM 10738 C CA . SER B 1 646 ? -1.824 -57.217 8.445 1.00 28.27 665 SER B CA 1
ATOM 10739 C C . SER B 1 646 ? -3.260 -56.675 8.468 1.00 29.98 665 SER B C 1
ATOM 10740 O O . SER B 1 646 ? -4.154 -57.259 7.850 1.00 30.02 665 SER B O 1
ATOM 10743 N N . ARG B 1 647 ? -3.461 -55.561 9.177 1.00 31.90 666 ARG B N 1
ATOM 10744 C CA . ARG B 1 647 ? -4.739 -54.847 9.232 1.00 33.58 666 ARG B CA 1
ATOM 10745 C C . ARG B 1 647 ? -4.539 -53.374 8.879 1.00 33.67 666 ARG B C 1
ATOM 10746 O O . ARG B 1 647 ? -3.491 -52.796 9.178 1.00 33.51 666 ARG B O 1
ATOM 10754 N N . SER B 1 648 ? -5.550 -52.779 8.249 1.00 32.73 667 SER B N 1
ATOM 10755 C CA . SER B 1 648 ? -5.618 -51.327 8.069 1.00 31.90 667 SER B CA 1
ATOM 10756 C C . SER B 1 648 ? -6.337 -50.643 9.241 1.00 31.30 667 SER B C 1
ATOM 10757 O O . SER B 1 648 ? -6.187 -49.436 9.430 1.00 30.82 667 SER B O 1
ATOM 10760 N N . THR B 1 649 ? -7.117 -51.413 10.006 1.00 30.57 668 THR B N 1
ATOM 10761 C CA . THR B 1 649 ? -7.857 -50.912 11.171 1.00 30.23 668 THR B CA 1
ATOM 10762 C C . THR B 1 649 ? -7.956 -52.003 12.229 1.00 30.42 668 THR B C 1
ATOM 10763 O O . THR B 1 649 ? -8.113 -53.185 11.904 1.00 30.41 668 THR B O 1
ATOM 10767 N N . ILE B 1 650 ? -7.880 -51.582 13.489 1.00 28.91 669 ILE B N 1
ATOM 10768 C CA . ILE B 1 650 ? -8.132 -52.439 14.643 1.00 29.18 669 ILE B CA 1
ATOM 10769 C C . ILE B 1 650 ? -8.930 -51.637 15.661 1.00 29.92 669 ILE B C 1
ATOM 10770 O O . ILE B 1 650 ? -8.925 -50.403 15.627 1.00 28.08 669 ILE B O 1
ATOM 10775 N N . ASP B 1 651 ? -9.623 -52.333 16.557 1.00 31.51 670 ASP B N 1
ATOM 10776 C CA . ASP B 1 651 ? -10.324 -51.667 17.655 1.00 33.22 670 ASP B CA 1
ATOM 10777 C C . ASP B 1 651 ? -9.549 -51.843 18.966 1.00 33.14 670 ASP B C 1
ATOM 10778 O O . ASP B 1 651 ? -8.465 -52.433 18.980 1.00 31.03 670 ASP B O 1
ATOM 10783 N N . MET B 1 652 ? -10.122 -51.349 20.057 1.00 34.99 671 MET B N 1
ATOM 10784 C CA . MET B 1 652 ? -9.449 -51.262 21.360 1.00 36.71 671 MET B CA 1
ATOM 10785 C C . MET B 1 652 ? -8.948 -52.596 21.934 1.00 36.98 671 MET B C 1
ATOM 10786 O O . MET B 1 652 ? -8.057 -52.608 22.786 1.00 38.26 671 MET B O 1
ATOM 10791 N N . THR B 1 653 ? -9.523 -53.700 21.461 1.00 36.23 672 THR B N 1
ATOM 10792 C CA . THR B 1 653 ? -9.164 -55.052 21.883 1.00 35.96 672 THR B CA 1
ATOM 10793 C C . THR B 1 653 ? -8.370 -55.842 20.827 1.00 33.66 672 THR B C 1
ATOM 10794 O O . THR B 1 653 ? -7.964 -56.980 21.076 1.00 35.06 672 THR B O 1
ATOM 10798 N N . GLY B 1 654 ? -8.154 -55.237 19.662 1.00 31.70 673 GLY B N 1
ATOM 10799 C CA . GLY B 1 654 ? -7.575 -55.920 18.512 1.00 30.24 673 GLY B CA 1
ATOM 10800 C C . GLY B 1 654 ? -6.060 -55.919 18.503 1.00 30.22 673 GLY B C 1
ATOM 10801 O O . GLY B 1 654 ? -5.404 -55.516 19.466 1.00 28.28 673 GLY B O 1
ATOM 10802 N N . GLU B 1 655 ? -5.517 -56.395 17.394 1.00 30.49 674 GLU B N 1
ATOM 10803 C CA . GLU B 1 655 ? -4.079 -56.435 17.182 1.00 31.60 674 GLU B CA 1
ATOM 10804 C C . GLU B 1 655 ? -3.769 -56.510 15.689 1.00 29.53 674 GLU B C 1
ATOM 10805 O O . GLU B 1 655 ? -4.631 -56.848 14.871 1.00 29.36 674 GLU B O 1
ATOM 10811 N N . LEU B 1 656 ? -2.529 -56.189 15.351 1.00 28.37 675 LEU B N 1
ATOM 10812 C CA . LEU B 1 656 ? -2.019 -56.366 13.995 1.00 27.26 675 LEU B CA 1
ATOM 10813 C C . LEU B 1 656 ? -0.525 -56.626 14.021 1.00 26.20 675 LEU B C 1
ATOM 10814 O O . LEU B 1 656 ? 0.148 -56.397 15.035 1.00 26.23 675 LEU B O 1
ATOM 10819 N N . THR B 1 657 ? -0.029 -57.111 12.888 1.00 25.14 676 THR B N 1
ATOM 10820 C CA . THR B 1 657 ? 1.382 -57.430 12.694 1.00 24.98 676 THR B CA 1
ATOM 10821 C C . THR B 1 657 ? 1.963 -56.491 11.646 1.00 24.61 676 THR B C 1
ATOM 10822 O O . THR B 1 657 ? 1.356 -56.290 10.595 1.00 24.93 676 THR B O 1
ATOM 10826 N N . ALA B 1 658 ? 3.132 -55.917 11.946 1.00 23.86 677 ALA B N 1
ATOM 10827 C CA . ALA B 1 658 ? 3.881 -55.097 10.991 1.00 23.35 677 ALA B CA 1
ATOM 10828 C C . ALA B 1 658 ? 5.103 -55.870 10.569 1.00 23.30 677 ALA B C 1
ATOM 10829 O O . ALA B 1 658 ? 5.890 -56.284 11.410 1.00 23.27 677 ALA B O 1
ATOM 10831 N N . ALA B 1 659 ? 5.271 -56.030 9.263 1.00 23.59 678 ALA B N 1
ATOM 10832 C CA . ALA B 1 659 ? 6.242 -56.961 8.720 1.00 23.50 678 ALA B CA 1
ATOM 10833 C C . ALA B 1 659 ? 7.064 -56.276 7.648 1.00 23.49 678 ALA B C 1
ATOM 10834 O O . ALA B 1 659 ? 6.535 -55.530 6.828 1.00 24.05 678 ALA B O 1
ATOM 10836 N N . VAL B 1 660 ? 8.366 -56.529 7.678 1.00 23.51 679 VAL B N 1
ATOM 10837 C CA . VAL B 1 660 ? 9.294 -55.966 6.710 1.00 23.98 679 VAL B CA 1
ATOM 10838 C C . VAL B 1 660 ? 10.359 -57.008 6.360 1.00 24.27 679 VAL B C 1
ATOM 10839 O O . VAL B 1 660 ? 10.825 -57.750 7.234 1.00 23.93 679 VAL B O 1
ATOM 10843 N N . MET B 1 661 ? 10.720 -57.067 5.083 1.00 25.38 680 MET B N 1
ATOM 10844 C CA . MET B 1 661 ? 11.781 -57.956 4.624 1.00 27.17 680 MET B CA 1
ATOM 10845 C C . MET B 1 661 ? 13.107 -57.208 4.638 1.00 25.13 680 MET B C 1
ATOM 10846 O O . MET B 1 661 ? 13.259 -56.177 3.967 1.00 23.84 680 MET B O 1
ATOM 10851 N N . VAL B 1 662 ? 14.057 -57.745 5.404 1.00 23.26 681 VAL B N 1
ATOM 10852 C CA . VAL B 1 662 ? 15.410 -57.205 5.479 1.00 22.76 681 VAL B CA 1
ATOM 10853 C C . VAL B 1 662 ? 16.399 -58.124 4.774 1.00 22.99 681 VAL B C 1
ATOM 10854 O O . VAL B 1 662 ? 16.468 -59.323 5.064 1.00 22.53 681 VAL B O 1
ATOM 10858 N N . THR B 1 663 ? 17.183 -57.537 3.879 1.00 22.26 682 THR B N 1
ATOM 10859 C CA . THR B 1 663 ? 18.119 -58.273 3.048 1.00 22.85 682 THR B CA 1
ATOM 10860 C C . THR B 1 663 ? 19.534 -57.755 3.259 1.00 22.57 682 THR B C 1
ATOM 10861 O O . THR B 1 663 ? 19.775 -56.548 3.195 1.00 21.83 682 THR B O 1
ATOM 10865 N N . ASN B 1 664 ? 20.462 -58.675 3.514 1.00 22.88 683 ASN B N 1
ATOM 10866 C CA . ASN B 1 664 ? 21.887 -58.363 3.521 1.00 22.32 683 ASN B CA 1
ATOM 10867 C C . ASN B 1 664 ? 22.353 -58.263 2.075 1.00 23.83 683 ASN B C 1
ATOM 10868 O O . ASN B 1 664 ? 22.506 -59.278 1.373 1.00 24.28 683 ASN B O 1
ATOM 10873 N N . THR B 1 665 ? 22.567 -57.019 1.651 1.00 24.95 684 THR B N 1
ATOM 10874 C CA . THR B 1 665 ? 22.898 -56.681 0.268 1.00 26.31 684 THR B CA 1
ATOM 10875 C C . THR B 1 665 ? 24.389 -56.471 0.009 1.00 27.10 684 THR B C 1
ATOM 10876 O O . THR B 1 665 ? 24.773 -56.178 -1.124 1.00 27.52 684 THR B O 1
ATOM 10880 N N . GLY B 1 666 ? 25.225 -56.601 1.040 1.00 26.56 685 GLY B N 1
ATOM 10881 C CA . GLY B 1 666 ? 26.675 -56.437 0.886 1.00 26.80 685 GLY B CA 1
ATOM 10882 C C . GLY B 1 666 ? 27.407 -57.765 0.849 1.00 27.24 685 GLY B C 1
ATOM 10883 O O . GLY B 1 666 ? 26.808 -58.804 0.576 1.00 27.79 685 GLY B O 1
ATOM 10884 N N . THR B 1 667 ? 28.706 -57.718 1.136 1.00 27.05 686 THR B N 1
ATOM 10885 C CA . THR B 1 667 ? 29.592 -58.890 1.013 1.00 27.37 686 THR B CA 1
ATOM 10886 C C . THR B 1 667 ? 30.041 -59.509 2.350 1.00 26.28 686 THR B C 1
ATOM 10887 O O . THR B 1 667 ? 30.863 -60.433 2.360 1.00 26.72 686 THR B O 1
ATOM 10891 N N . TRP B 1 668 ? 29.494 -59.026 3.463 1.00 24.60 687 TRP B N 1
ATOM 10892 C CA . TRP B 1 668 ? 29.931 -59.437 4.802 1.00 23.71 687 TRP B CA 1
ATOM 10893 C C . TRP B 1 668 ? 28.768 -60.010 5.613 1.00 22.55 687 TRP B C 1
ATOM 10894 O O . TRP B 1 668 ? 27.678 -59.430 5.617 1.00 21.75 687 TRP B O 1
ATOM 10905 N N . PRO B 1 669 ? 28.989 -61.146 6.313 1.00 22.02 688 PRO B N 1
ATOM 10906 C CA . PRO B 1 669 ? 28.001 -61.538 7.313 1.00 21.75 688 PRO B CA 1
ATOM 10907 C C . PRO B 1 669 ? 27.927 -60.441 8.367 1.00 20.27 688 PRO B C 1
ATOM 10908 O O . PRO B 1 669 ? 28.945 -59.820 8.669 1.00 21.15 688 PRO B O 1
ATOM 10912 N N . GLY B 1 670 ? 26.738 -60.168 8.877 1.00 19.39 689 GLY B N 1
ATOM 10913 C CA . GLY B 1 670 ? 26.597 -59.137 9.906 1.00 18.38 689 GLY B CA 1
ATOM 10914 C C . GLY B 1 670 ? 25.245 -59.052 10.557 1.00 18.32 689 GLY B C 1
ATOM 10915 O O . GLY B 1 670 ? 24.253 -59.593 10.055 1.00 17.50 689 GLY B O 1
ATOM 10916 N N . SER B 1 671 ? 25.208 -58.364 11.698 1.00 17.64 690 SER B N 1
ATOM 10917 C CA . SER B 1 671 ? 23.953 -58.137 12.387 1.00 18.30 690 SER B CA 1
ATOM 10918 C C . SER B 1 671 ? 23.369 -56.757 12.106 1.00 17.61 690 SER B C 1
ATOM 10919 O O . SER B 1 671 ? 24.105 -55.792 11.870 1.00 17.32 690 SER B O 1
ATOM 10922 N N . GLU B 1 672 ? 22.038 -56.698 12.138 1.00 17.31 691 GLU B N 1
ATOM 10923 C CA . GLU B 1 672 ? 21.274 -55.457 12.005 1.00 17.06 691 GLU B CA 1
ATOM 10924 C C . GLU B 1 672 ? 20.260 -55.355 13.134 1.00 16.82 691 GLU B C 1
ATOM 10925 O O . GLU B 1 672 ? 19.577 -56.328 13.441 1.00 17.15 691 GLU B O 1
ATOM 10931 N N . VAL B 1 673 ? 20.153 -54.163 13.730 1.00 15.84 692 VAL B N 1
ATOM 10932 C CA . VAL B 1 673 ? 19.106 -53.852 14.706 1.00 15.37 692 VAL B CA 1
ATOM 10933 C C . VAL B 1 673 ? 17.994 -53.166 13.929 1.00 15.53 692 VAL B C 1
ATOM 10934 O O . VAL B 1 673 ? 18.130 -51.999 13.521 1.00 14.84 692 VAL B O 1
ATOM 10938 N N . VAL B 1 674 ? 16.924 -53.924 13.694 1.00 16.00 693 VAL B N 1
ATOM 10939 C CA . VAL B 1 674 ? 15.713 -53.442 13.039 1.00 16.15 693 VAL B CA 1
ATOM 10940 C C . VAL B 1 674 ? 14.861 -52.760 14.094 1.00 15.69 693 VAL B C 1
ATOM 10941 O O . VAL B 1 674 ? 14.495 -53.369 15.097 1.00 15.34 693 VAL B O 1
ATOM 10945 N N . GLN B 1 675 ? 14.555 -51.487 13.857 1.00 14.67 694 GLN B N 1
ATOM 10946 C CA . GLN B 1 675 ? 13.953 -50.616 14.860 1.00 14.47 694 GLN B CA 1
ATOM 10947 C C . GLN B 1 675 ? 12.523 -50.276 14.492 1.00 14.63 694 GLN B C 1
ATOM 10948 O O . GLN B 1 675 ? 12.263 -49.873 13.363 1.00 14.57 694 GLN B O 1
ATOM 10954 N N . LEU B 1 676 ? 11.612 -50.467 15.448 1.00 15.10 695 LEU B N 1
ATOM 10955 C CA . LEU B 1 676 ? 10.192 -50.158 15.282 1.00 15.26 695 LEU B CA 1
ATOM 10956 C C . LEU B 1 676 ? 9.862 -48.852 15.988 1.00 14.79 695 LEU B C 1
ATOM 10957 O O . LEU B 1 676 ? 10.046 -48.736 17.204 1.00 15.41 695 LEU B O 1
ATOM 10962 N N . TYR B 1 677 ? 9.345 -47.887 15.224 1.00 14.27 696 TYR B N 1
ATOM 10963 C CA . TYR B 1 677 ? 8.890 -46.616 15.763 1.00 13.84 696 TYR B CA 1
ATOM 10964 C C . TYR B 1 677 ? 7.412 -46.429 15.433 1.00 14.67 696 TYR B C 1
ATOM 10965 O O . TYR B 1 677 ? 6.942 -46.878 14.388 1.00 14.70 696 TYR B O 1
ATOM 10974 N N . ILE B 1 678 ? 6.698 -45.751 16.320 1.00 15.29 697 ILE B N 1
ATOM 10975 C CA . ILE B 1 678 ? 5.279 -45.461 16.131 1.00 16.52 697 ILE B CA 1
ATOM 10976 C C . ILE B 1 678 ? 5.081 -43.967 16.378 1.00 15.57 697 ILE B C 1
ATOM 10977 O O . ILE B 1 678 ? 5.656 -43.410 17.305 1.00 14.41 697 ILE B O 1
ATOM 10982 N N . ARG B 1 679 ? 4.294 -43.330 15.513 1.00 15.40 698 ARG B N 1
ATOM 10983 C CA . ARG B 1 679 ? 3.868 -41.935 15.680 1.00 14.68 698 ARG B CA 1
ATOM 10984 C C . ARG B 1 679 ? 2.358 -41.936 15.761 1.00 14.36 698 ARG B C 1
ATOM 10985 O O . ARG B 1 679 ? 1.686 -42.443 14.851 1.00 15.01 698 ARG B O 1
ATOM 10993 N N . ASP B 1 680 ? 1.851 -41.372 16.849 1.00 13.63 699 ASP B N 1
ATOM 10994 C CA . ASP B 1 680 ? 0.437 -41.133 17.065 1.00 13.90 699 ASP B CA 1
ATOM 10995 C C . ASP B 1 680 ? 0.152 -39.796 16.367 1.00 14.43 699 ASP B C 1
ATOM 10996 O O . ASP B 1 680 ? 0.548 -38.756 16.884 1.00 15.10 699 ASP B O 1
ATOM 11001 N N . LEU B 1 681 ? -0.517 -39.813 15.214 1.00 14.92 700 LEU B N 1
ATOM 11002 C CA . LEU B 1 681 ? -0.546 -38.612 14.340 1.00 15.86 700 LEU B CA 1
ATOM 11003 C C . LEU B 1 681 ? -1.221 -37.396 14.992 1.00 15.57 700 LEU B C 1
ATOM 11004 O O . LEU B 1 681 ? -0.734 -36.264 14.869 1.00 14.68 700 LEU B O 1
ATOM 11009 N N . VAL B 1 682 ? -2.314 -37.645 15.709 1.00 15.58 701 VAL B N 1
ATOM 11010 C CA . VAL B 1 682 ? -3.084 -36.610 16.407 1.00 15.44 701 VAL B CA 1
ATOM 11011 C C . VAL B 1 682 ? -3.320 -36.996 17.853 1.00 15.71 701 VAL B C 1
ATOM 11012 O O . VAL B 1 682 ? -3.692 -38.092 18.121 1.00 16.40 701 VAL B O 1
ATOM 11016 N N . GLY B 1 683 ? -3.159 -36.082 18.788 1.00 14.89 702 GLY B N 1
ATOM 11017 C CA . GLY B 1 683 ? -3.444 -36.374 20.198 1.00 15.61 702 GLY B CA 1
ATOM 11018 C C . GLY B 1 683 ? -4.268 -35.273 20.814 1.00 15.52 702 GLY B C 1
ATOM 11019 O O . GLY B 1 683 ? -4.372 -34.181 20.258 1.00 15.23 702 GLY B O 1
ATOM 11020 N N . SER B 1 684 ? -4.845 -35.552 21.977 1.00 15.46 703 SER B N 1
ATOM 11021 C CA . SER B 1 684 ? -5.502 -34.527 22.771 1.00 16.14 703 SER B CA 1
ATOM 11022 C C . SER B 1 684 ? -4.455 -33.575 23.352 1.00 15.77 703 SER B C 1
ATOM 11023 O O . SER B 1 684 ? -4.759 -32.425 23.650 1.00 16.53 703 SER B O 1
ATOM 11026 N N . THR B 1 685 ? -3.234 -34.087 23.522 1.00 15.11 704 THR B N 1
ATOM 11027 C CA . THR B 1 685 ? -2.010 -33.293 23.723 1.00 14.91 704 THR B CA 1
ATOM 11028 C C . THR B 1 685 ? -1.057 -33.598 22.574 1.00 14.19 704 THR B C 1
ATOM 11029 O O . THR B 1 685 ? -1.234 -34.582 21.856 1.00 13.33 704 THR B O 1
ATOM 11033 N N . THR B 1 686 ? -0.014 -32.789 22.405 1.00 14.05 705 THR B N 1
ATOM 11034 C CA . THR B 1 686 ? 0.903 -32.990 21.278 1.00 14.25 705 THR B CA 1
ATOM 11035 C C . THR B 1 686 ? 1.752 -34.237 21.548 1.00 14.29 705 THR B C 1
ATOM 11036 O O . THR B 1 686 ? 2.168 -34.478 22.691 1.00 13.74 705 THR B O 1
ATOM 11040 N N . ARG B 1 687 ? 1.979 -35.026 20.510 1.00 14.71 706 ARG B N 1
ATOM 11041 C CA . ARG B 1 687 ? 2.653 -36.315 20.631 1.00 15.20 706 ARG B CA 1
ATOM 11042 C C . ARG B 1 687 ? 3.981 -36.242 19.882 1.00 14.60 706 ARG B C 1
ATOM 11043 O O . ARG B 1 687 ? 4.103 -35.505 18.902 1.00 14.07 706 ARG B O 1
ATOM 11051 N N . PRO B 1 688 ? 4.980 -37.025 20.311 1.00 13.75 707 PRO B N 1
ATOM 11052 C CA . PRO B 1 688 ? 6.257 -36.984 19.610 1.00 13.66 707 PRO B CA 1
ATOM 11053 C C . PRO B 1 688 ? 6.156 -37.391 18.149 1.00 13.20 707 PRO B C 1
ATOM 11054 O O . PRO B 1 688 ? 5.252 -38.132 17.755 1.00 13.07 707 PRO B O 1
ATOM 11058 N N . VAL B 1 689 ? 7.113 -36.940 17.361 1.00 12.97 708 VAL B N 1
ATOM 11059 C CA . VAL B 1 689 ? 7.169 -37.332 15.943 1.00 13.32 708 VAL B CA 1
ATOM 11060 C C . VAL B 1 689 ? 7.449 -38.831 15.711 1.00 13.73 708 VAL B C 1
ATOM 11061 O O . VAL B 1 689 ? 7.166 -39.367 14.635 1.00 13.63 708 VAL B O 1
ATOM 11065 N N . LYS B 1 690 ? 8.034 -39.484 16.706 1.00 13.77 709 LYS B N 1
ATOM 11066 C CA . LYS B 1 690 ? 8.080 -40.954 16.752 1.00 14.89 709 LYS B CA 1
ATOM 11067 C C . LYS B 1 690 ? 8.550 -41.387 18.117 1.00 14.52 709 LYS B C 1
ATOM 11068 O O . LYS B 1 690 ? 9.131 -40.597 18.838 1.00 13.08 709 LYS B O 1
ATOM 11074 N N . GLU B 1 691 ? 8.274 -42.645 18.445 1.00 15.01 710 GLU B N 1
ATOM 11075 C CA . GLU B 1 691 ? 8.705 -43.275 19.690 1.00 15.84 710 GLU B CA 1
ATOM 11076 C C . GLU B 1 691 ? 9.106 -44.693 19.363 1.00 14.85 710 GLU B C 1
ATOM 11077 O O . GLU B 1 691 ? 8.354 -45.400 18.704 1.00 14.18 710 GLU B O 1
ATOM 11083 N N . LEU B 1 692 ? 10.283 -45.107 19.823 1.00 14.40 711 LEU B N 1
ATOM 11084 C CA . LEU B 1 692 ? 10.698 -46.507 19.714 1.00 13.69 711 LEU B CA 1
ATOM 11085 C C . LEU B 1 692 ? 9.721 -47.360 20.507 1.00 14.13 711 LEU B C 1
ATOM 11086 O O . LEU B 1 692 ? 9.447 -47.057 21.671 1.00 14.03 711 LEU B O 1
ATOM 11091 N N . LYS B 1 693 ? 9.159 -48.373 19.848 1.00 14.87 712 LYS B N 1
ATOM 11092 C CA . LYS B 1 693 ? 8.230 -49.318 20.489 1.00 15.95 712 LYS B CA 1
ATOM 11093 C C . LYS B 1 693 ? 8.588 -50.784 20.300 1.00 16.08 712 LYS B C 1
ATOM 11094 O O . LYS B 1 693 ? 7.880 -51.649 20.794 1.00 16.28 712 LYS B O 1
ATOM 11100 N N . GLY B 1 694 ? 9.668 -51.068 19.592 1.00 15.44 713 GLY B N 1
ATOM 11101 C CA . GLY B 1 694 ? 10.163 -52.436 19.478 1.00 15.88 713 GLY B CA 1
ATOM 11102 C C . GLY B 1 694 ? 11.486 -52.464 18.754 1.00 16.22 713 GLY B C 1
ATOM 11103 O O . GLY B 1 694 ? 11.890 -51.473 18.125 1.00 15.42 713 GLY B O 1
ATOM 11104 N N . PHE B 1 695 ? 12.163 -53.600 18.825 1.00 16.50 714 PHE B N 1
ATOM 11105 C CA . PHE B 1 695 ? 13.316 -53.831 17.965 1.00 17.08 714 PHE B CA 1
ATOM 11106 C C . PHE B 1 695 ? 13.643 -55.305 17.891 1.00 17.89 714 PHE B C 1
ATOM 11107 O O . PHE B 1 695 ? 13.264 -56.068 18.769 1.00 18.80 714 PHE B O 1
ATOM 11115 N N . GLN B 1 696 ? 14.365 -55.676 16.847 1.00 17.72 715 GLN B N 1
ATOM 11116 C CA . GLN B 1 696 ? 14.901 -57.028 16.715 1.00 19.03 715 GLN B CA 1
ATOM 11117 C C . GLN B 1 696 ? 16.272 -56.965 16.095 1.00 18.57 715 GLN B C 1
ATOM 11118 O O . GLN B 1 696 ? 16.466 -56.331 15.048 1.00 17.76 715 GLN B O 1
ATOM 11124 N N . LYS B 1 697 ? 17.226 -57.617 16.756 1.00 18.34 716 LYS B N 1
ATOM 11125 C CA . LYS B 1 697 ? 18.570 -57.715 16.241 1.00 18.81 716 LYS B CA 1
ATOM 11126 C C . LYS B 1 697 ? 18.676 -59.030 15.469 1.00 19.39 716 LYS B C 1
ATOM 11127 O O . LYS B 1 697 ? 18.457 -60.102 16.029 1.00 19.64 716 LYS B O 1
ATOM 11133 N N . ILE B 1 698 ? 18.988 -58.930 14.184 1.00 20.30 717 ILE B N 1
ATOM 11134 C CA . ILE B 1 698 ? 19.022 -60.085 13.292 1.00 21.33 717 ILE B CA 1
ATOM 11135 C C . ILE B 1 698 ? 20.437 -60.284 12.772 1.00 22.21 717 ILE B C 1
ATOM 11136 O O . ILE B 1 698 ? 21.206 -59.333 12.691 1.00 22.00 717 ILE B O 1
ATOM 11141 N N . PHE B 1 699 ? 20.779 -61.522 12.441 1.00 22.19 718 PHE B N 1
ATOM 11142 C CA . PHE B 1 699 ? 22.058 -61.828 11.827 1.00 23.34 718 PHE B CA 1
ATOM 11143 C C . PHE B 1 699 ? 21.802 -62.463 10.463 1.00 23.66 718 PHE B C 1
ATOM 11144 O O . PHE B 1 699 ? 21.057 -63.434 10.366 1.00 24.54 718 PHE B O 1
ATOM 11152 N N . LEU B 1 700 ? 22.427 -61.908 9.426 1.00 22.98 719 LEU B N 1
ATOM 11153 C CA . LEU B 1 700 ? 22.223 -62.341 8.042 1.00 23.31 719 LEU B CA 1
ATOM 11154 C C . LEU B 1 700 ? 23.552 -62.553 7.321 1.00 22.82 719 LEU B C 1
ATOM 11155 O O . LEU B 1 700 ? 24.472 -61.729 7.411 1.00 22.19 719 LEU B O 1
ATOM 11160 N N . GLU B 1 701 ? 23.636 -63.663 6.588 1.00 22.81 720 GLU B N 1
ATOM 11161 C CA . GLU B 1 701 ? 24.760 -63.945 5.707 1.00 23.03 720 GLU B CA 1
ATOM 11162 C C . GLU B 1 701 ? 24.583 -63.091 4.450 1.00 22.66 720 GLU B C 1
ATOM 11163 O O . GLU B 1 701 ? 23.467 -62.636 4.192 1.00 21.71 720 GLU B O 1
ATOM 11169 N N . PRO B 1 702 ? 25.658 -62.887 3.657 1.00 22.72 721 PRO B N 1
ATOM 11170 C CA . PRO B 1 702 ? 25.466 -62.124 2.415 1.00 23.85 721 PRO B CA 1
ATOM 11171 C C . PRO B 1 702 ? 24.404 -62.738 1.492 1.00 25.08 721 PRO B C 1
ATOM 11172 O O . PRO B 1 702 ? 24.369 -63.955 1.311 1.00 26.34 721 PRO B O 1
ATOM 11176 N N . GLY B 1 703 ? 23.518 -61.893 0.971 1.00 25.64 722 GLY B N 1
ATOM 11177 C CA . GLY B 1 703 ? 22.380 -62.328 0.153 1.00 25.77 722 GLY B CA 1
ATOM 11178 C C . GLY B 1 703 ? 21.161 -62.869 0.887 1.00 26.68 722 GLY B C 1
ATOM 11179 O O . GLY B 1 703 ? 20.098 -63.022 0.280 1.00 26.52 722 GLY B O 1
ATOM 11180 N N . GLN B 1 704 ? 21.291 -63.152 2.182 1.00 26.86 723 GLN B N 1
ATOM 11181 C CA . GLN B 1 704 ? 20.208 -63.740 2.964 1.00 27.50 723 GLN B CA 1
ATOM 11182 C C . GLN B 1 704 ? 19.185 -62.678 3.387 1.00 27.89 723 GLN B C 1
ATOM 11183 O O . GLN B 1 704 ? 19.541 -61.525 3.660 1.00 28.77 723 GLN B O 1
ATOM 11189 N N . SER B 1 705 ? 17.924 -63.102 3.461 1.00 27.99 724 SER B N 1
ATOM 11190 C CA . SER B 1 705 ? 16.796 -62.245 3.819 1.00 27.98 724 SER B CA 1
ATOM 11191 C C . SER B 1 705 ? 16.054 -62.801 5.021 1.00 28.35 724 SER B C 1
ATOM 11192 O O . SER B 1 705 ? 16.085 -64.005 5.292 1.00 28.58 724 SER B O 1
ATOM 11195 N N . GLU B 1 706 ? 15.384 -61.913 5.741 1.00 27.21 725 GLU B N 1
ATOM 11196 C CA . GLU B 1 706 ? 14.527 -62.317 6.839 1.00 27.56 725 GLU B CA 1
ATOM 11197 C C . GLU B 1 706 ? 13.372 -61.339 6.923 1.00 27.23 725 GLU B C 1
ATOM 11198 O O . GLU B 1 706 ? 13.573 -60.123 6.812 1.00 28.26 725 GLU B O 1
ATOM 11204 N N . ILE B 1 707 ? 12.167 -61.878 7.086 1.00 26.73 726 ILE B N 1
ATOM 11205 C CA . ILE B 1 707 ? 10.973 -61.073 7.309 1.00 25.99 726 ILE B CA 1
ATOM 11206 C C . ILE B 1 707 ? 10.858 -60.868 8.809 1.00 25.43 726 ILE B C 1
ATOM 11207 O O . ILE B 1 707 ? 10.696 -61.826 9.564 1.00 25.30 726 ILE B O 1
ATOM 11212 N N . VAL B 1 708 ? 10.931 -59.608 9.227 1.00 24.08 727 VAL B N 1
ATOM 11213 C CA . VAL B 1 708 ? 10.899 -59.235 10.637 1.00 23.89 727 VAL B CA 1
ATOM 11214 C C . VAL B 1 708 ? 9.483 -58.780 10.970 1.00 24.29 727 VAL B C 1
ATOM 11215 O O . VAL B 1 708 ? 8.966 -57.859 10.330 1.00 24.40 727 VAL B O 1
ATOM 11219 N N . ARG B 1 709 ? 8.876 -59.416 11.971 1.00 24.67 728 ARG B N 1
ATOM 11220 C CA . ARG B 1 709 ? 7.495 -59.149 12.363 1.00 25.24 728 ARG B CA 1
ATOM 11221 C C . ARG B 1 709 ? 7.392 -58.546 13.751 1.00 24.59 728 ARG B C 1
ATOM 11222 O O . ARG B 1 709 ? 7.988 -59.055 14.703 1.00 24.14 728 ARG B O 1
ATOM 11230 N N . PHE B 1 710 ? 6.621 -57.465 13.851 1.00 22.85 729 PHE B N 1
ATOM 11231 C CA . PHE B 1 710 ? 6.270 -56.866 15.130 1.00 22.04 729 PHE B CA 1
ATOM 11232 C C . PHE B 1 710 ? 4.769 -56.918 15.364 1.00 23.22 729 PHE B C 1
ATOM 11233 O O . PHE B 1 710 ? 3.983 -56.533 14.500 1.00 24.28 729 PHE B O 1
ATOM 11241 N N . LYS B 1 711 ? 4.391 -57.361 16.558 1.00 24.75 730 LYS B N 1
ATOM 11242 C CA . LYS B 1 711 ? 3.009 -57.342 17.002 1.00 26.97 730 LYS B CA 1
ATOM 11243 C C . LYS B 1 711 ? 2.730 -55.941 17.512 1.00 25.92 730 LYS B C 1
ATOM 11244 O O . LYS B 1 711 ? 3.468 -55.434 18.345 1.00 25.74 730 LYS B O 1
ATOM 11250 N N . ILE B 1 712 ? 1.675 -55.322 17.002 1.00 25.29 731 ILE B N 1
ATOM 11251 C CA . ILE B 1 712 ? 1.251 -54.009 17.455 1.00 25.39 731 ILE B CA 1
ATOM 11252 C C . ILE B 1 712 ? -0.153 -54.143 18.042 1.00 24.99 731 ILE B C 1
ATOM 11253 O O . ILE B 1 712 ? -1.070 -54.636 17.377 1.00 25.67 731 ILE B O 1
ATOM 11258 N N . ALA B 1 713 ? -0.314 -53.718 19.291 1.00 25.14 732 ALA B N 1
ATOM 11259 C CA . ALA B 1 713 ? -1.622 -53.743 19.942 1.00 25.59 732 ALA B CA 1
ATOM 11260 C C . ALA B 1 713 ? -1.832 -52.447 20.717 1.00 25.79 732 ALA B C 1
ATOM 11261 O O . ALA B 1 713 ? -0.854 -51.768 21.049 1.00 26.23 732 ALA B O 1
ATOM 11263 N N . PRO B 1 714 ? -3.102 -52.092 21.012 1.00 25.43 733 PRO B N 1
ATOM 11264 C CA . PRO B 1 714 ? -3.383 -50.838 21.721 1.00 25.09 733 PRO B CA 1
ATOM 11265 C C . PRO B 1 714 ? -2.657 -50.581 23.032 1.00 24.48 733 PRO B C 1
ATOM 11266 O O . PRO B 1 714 ? -2.411 -49.419 23.358 1.00 23.70 733 PRO B O 1
ATOM 11270 N N . GLU B 1 715 ? -2.306 -51.633 23.769 1.00 24.84 734 GLU B N 1
ATOM 11271 C CA . GLU B 1 715 ? -1.493 -51.489 24.983 1.00 24.61 734 GLU B CA 1
ATOM 11272 C C . GLU B 1 715 ? -0.191 -50.693 24.722 1.00 23.29 734 GLU B C 1
ATOM 11273 O O . GLU B 1 715 ? 0.234 -49.877 25.543 1.00 22.36 734 GLU B O 1
ATOM 11279 N N . MET B 1 716 ? 0.418 -50.921 23.565 1.00 21.88 735 MET B N 1
ATOM 11280 C CA . MET B 1 716 ? 1.663 -50.228 23.178 1.00 22.12 735 MET B CA 1
ATOM 11281 C C . MET B 1 716 ? 1.459 -48.768 22.782 1.00 20.82 735 MET B C 1
ATOM 11282 O O . MET B 1 716 ? 2.405 -47.986 22.762 1.00 21.55 735 MET B O 1
ATOM 11287 N N . LEU B 1 717 ? 0.218 -48.433 22.450 1.00 19.80 736 LEU B N 1
ATOM 11288 C CA . LEU B 1 717 ? -0.165 -47.138 21.922 1.00 19.15 736 LEU B CA 1
ATOM 11289 C C . LEU B 1 717 ? -0.619 -46.177 22.989 1.00 18.77 736 LEU B C 1
ATOM 11290 O O . LEU B 1 717 ? -1.007 -45.058 22.665 1.00 18.50 736 LEU B O 1
ATOM 11295 N N . ARG B 1 718 ? -0.606 -46.616 24.249 1.00 19.34 737 ARG B N 1
ATOM 11296 C CA . ARG B 1 718 ? -1.055 -45.802 25.359 1.00 19.89 737 ARG B CA 1
ATOM 11297 C C . ARG B 1 718 ? -0.027 -44.752 25.689 1.00 19.72 737 ARG B C 1
ATOM 11298 O O . ARG B 1 718 ? 1.169 -44.947 25.471 1.00 20.04 737 ARG B O 1
ATOM 11306 N N . TYR B 1 719 ? -0.505 -43.649 26.241 1.00 19.42 738 TYR B N 1
ATOM 11307 C CA . TYR B 1 719 ? 0.351 -42.582 26.710 1.00 19.46 738 TYR B CA 1
ATOM 11308 C C . TYR B 1 719 ? -0.367 -41.805 27.818 1.00 18.45 738 TYR B C 1
ATOM 11309 O O . TYR B 1 719 ? -1.593 -41.901 27.966 1.00 18.14 738 TYR B O 1
ATOM 11318 N N . TYR B 1 720 ? 0.395 -41.060 28.607 1.00 17.39 739 TYR B N 1
ATOM 11319 C CA . TYR B 1 720 ? -0.170 -40.239 29.666 1.00 17.61 739 TYR B CA 1
ATOM 11320 C C . TYR B 1 720 ? -0.737 -38.942 29.100 1.00 17.96 739 TYR B C 1
ATOM 11321 O O . TYR B 1 720 ? 0.009 -38.069 28.636 1.00 18.46 739 TYR B O 1
ATOM 11330 N N . ASN B 1 721 ? -2.061 -38.817 29.154 1.00 17.71 740 ASN B N 1
ATOM 11331 C CA . ASN B 1 721 ? -2.743 -37.644 28.602 1.00 17.78 740 ASN B CA 1
ATOM 11332 C C . ASN B 1 721 ? -2.610 -36.453 29.556 1.00 17.57 740 ASN B C 1
ATOM 11333 O O . ASN B 1 721 ? -1.853 -36.509 30.530 1.00 17.19 740 ASN B O 1
ATOM 11338 N N . TYR B 1 722 ? -3.347 -35.382 29.282 1.00 17.96 741 TYR B N 1
ATOM 11339 C CA . TYR B 1 722 ? -3.235 -34.145 30.050 1.00 18.39 741 TYR B CA 1
ATOM 11340 C C . TYR B 1 722 ? -3.592 -34.363 31.517 1.00 19.49 741 TYR B C 1
ATOM 11341 O O . TYR B 1 722 ? -2.988 -33.762 32.402 1.00 19.10 741 TYR B O 1
ATOM 11350 N N . ASP B 1 723 ? -4.563 -35.244 31.757 1.00 20.68 742 ASP B N 1
ATOM 11351 C CA . ASP B 1 723 ? -4.956 -35.645 33.122 1.00 22.04 742 ASP B CA 1
ATOM 11352 C C . ASP B 1 723 ? -4.123 -36.770 33.720 1.00 21.84 742 ASP B C 1
ATOM 11353 O O . ASP B 1 723 ? -4.495 -37.323 34.751 1.00 21.85 742 ASP B O 1
ATOM 11358 N N . LEU B 1 724 ? -3.023 -37.143 33.068 1.00 21.69 743 LEU B N 1
ATOM 11359 C CA . LEU B 1 724 ? -2.154 -38.226 33.531 1.00 21.91 743 LEU B CA 1
ATOM 11360 C C . LEU B 1 724 ? -2.823 -39.602 33.584 1.00 22.75 743 LEU B C 1
ATOM 11361 O O . LEU B 1 724 ? -2.407 -40.468 34.355 1.00 22.95 743 LEU B O 1
ATOM 11366 N N A GLN B 1 725 ? -3.825 -39.785 32.726 0.50 23.74 744 GLN B N 1
ATOM 11367 N N B GLN B 1 725 ? -3.868 -39.789 32.784 0.50 23.03 744 GLN B N 1
ATOM 11368 C CA A GLN B 1 725 ? -4.490 -41.061 32.520 0.50 24.75 744 GLN B CA 1
ATOM 11369 C CA B GLN B 1 725 ? -4.457 -41.100 32.591 0.50 23.53 744 GLN B CA 1
ATOM 11370 C C A GLN B 1 725 ? -3.716 -41.796 31.432 0.50 24.19 744 GLN B C 1
ATOM 11371 C C B GLN B 1 725 ? -3.644 -41.765 31.500 0.50 23.42 744 GLN B C 1
ATOM 11372 O O A GLN B 1 725 ? -3.485 -41.241 30.353 0.50 23.76 744 GLN B O 1
ATOM 11373 O O B GLN B 1 725 ? -3.303 -41.122 30.506 0.50 22.78 744 GLN B O 1
ATOM 11384 N N . LEU B 1 726 ? -3.306 -43.032 31.711 1.00 23.25 745 LEU B N 1
ATOM 11385 C CA . LEU B 1 726 ? -2.521 -43.811 30.749 1.00 23.05 745 LEU B CA 1
ATOM 11386 C C . LEU B 1 726 ? -3.475 -44.500 29.781 1.00 23.96 745 LEU B C 1
ATOM 11387 O O . LEU B 1 726 ? -4.048 -45.539 30.108 1.00 23.94 745 LEU B O 1
ATOM 11392 N N . VAL B 1 727 ? -3.625 -43.922 28.585 1.00 23.11 746 VAL B N 1
ATOM 11393 C CA . VAL B 1 727 ? -4.696 -44.290 27.644 1.00 23.30 746 VAL B CA 1
ATOM 11394 C C . VAL B 1 727 ? -4.218 -44.303 26.195 1.00 22.43 746 VAL B C 1
ATOM 11395 O O . VAL B 1 727 ? -3.322 -43.546 25.826 1.00 21.28 746 VAL B O 1
ATOM 11399 N N . ALA B 1 728 ? -4.832 -45.170 25.387 1.00 21.75 747 ALA B N 1
ATOM 11400 C CA . ALA B 1 728 ? -4.708 -45.148 23.928 1.00 21.79 747 ALA B CA 1
ATOM 11401 C C . ALA B 1 728 ? -5.961 -44.500 23.346 1.00 22.07 747 ALA B C 1
ATOM 11402 O O . ALA B 1 728 ? -7.071 -44.949 23.615 1.00 22.28 747 ALA B O 1
ATOM 11404 N N . GLU B 1 729 ? -5.786 -43.440 22.562 1.00 21.75 748 GLU B N 1
ATOM 11405 C CA . GLU B 1 729 ? -6.905 -42.700 22.000 1.00 21.21 748 GLU B CA 1
ATOM 11406 C C . GLU B 1 729 ? -7.181 -43.200 20.593 1.00 21.40 748 GLU B C 1
ATOM 11407 O O . GLU B 1 729 ? -6.248 -43.484 19.844 1.00 20.13 748 GLU B O 1
ATOM 11413 N N . PRO B 1 730 ? -8.464 -43.298 20.211 1.00 22.25 749 PRO B N 1
ATOM 11414 C CA . PRO B 1 730 ? -8.699 -43.694 18.829 1.00 22.35 749 PRO B CA 1
ATOM 11415 C C . PRO B 1 730 ? -8.168 -42.653 17.853 1.00 21.15 749 PRO B C 1
ATOM 11416 O O . PRO B 1 730 ? -8.093 -41.475 18.183 1.00 20.73 749 PRO B O 1
ATOM 11420 N N . GLY B 1 731 ? -7.806 -43.113 16.667 1.00 21.28 750 GLY B N 1
ATOM 11421 C CA . GLY B 1 731 ? -7.220 -42.261 15.647 1.00 21.13 750 GLY B CA 1
ATOM 11422 C C . GLY B 1 731 ? -6.159 -43.006 14.885 1.00 21.53 750 GLY B C 1
ATOM 11423 O O . GLY B 1 731 ? -5.978 -44.216 15.055 1.00 21.18 750 GLY B O 1
ATOM 11424 N N . GLU B 1 732 ? -5.443 -42.267 14.049 1.00 21.85 751 GLU B N 1
ATOM 11425 C CA . GLU B 1 732 ? -4.491 -42.848 13.119 1.00 22.13 751 GLU B CA 1
ATOM 11426 C C . GLU B 1 732 ? -3.085 -42.904 13.694 1.00 21.21 751 GLU B C 1
ATOM 11427 O O . GLU B 1 732 ? -2.668 -42.006 14.425 1.00 20.15 751 GLU B O 1
ATOM 11433 N N . PHE B 1 733 ? -2.366 -43.965 13.342 1.00 20.33 752 PHE B N 1
ATOM 11434 C CA . PHE B 1 733 ? -0.980 -44.145 13.753 1.00 19.56 752 PHE B CA 1
ATOM 11435 C C . PHE B 1 733 ? -0.132 -44.413 12.541 1.00 19.93 752 PHE B C 1
ATOM 11436 O O . PHE B 1 733 ? -0.585 -44.988 11.551 1.00 20.35 752 PHE B O 1
ATOM 11444 N N . GLU B 1 734 ? 1.118 -43.991 12.645 1.00 19.83 753 GLU B N 1
ATOM 11445 C CA . GLU B 1 734 ? 2.110 -44.263 11.645 1.00 20.41 753 GLU B CA 1
ATOM 11446 C C . GLU B 1 734 ? 3.160 -45.192 12.230 1.00 19.41 753 GLU B C 1
ATOM 11447 O O . GLU B 1 734 ? 3.721 -44.914 13.289 1.00 18.53 753 GLU B O 1
ATOM 11453 N N . VAL B 1 735 ? 3.387 -46.295 11.527 1.00 19.06 754 VAL B N 1
ATOM 11454 C CA . VAL B 1 735 ? 4.340 -47.329 11.899 1.00 19.53 754 VAL B CA 1
ATOM 11455 C C . VAL B 1 735 ? 5.567 -47.147 11.022 1.00 19.05 754 VAL B C 1
ATOM 11456 O O . VAL B 1 735 ? 5.458 -47.091 9.794 1.00 19.25 754 VAL B O 1
ATOM 11460 N N . MET B 1 736 ? 6.735 -47.069 11.649 1.00 18.42 755 MET B N 1
ATOM 11461 C CA . MET B 1 736 ? 7.963 -46.813 10.930 1.00 18.51 755 MET B CA 1
ATOM 11462 C C . MET B 1 736 ? 8.958 -47.873 11.317 1.00 18.15 755 MET B C 1
ATOM 11463 O O . MET B 1 736 ? 9.094 -48.174 12.499 1.00 18.60 755 MET B O 1
ATOM 11468 N N . ILE B 1 737 ? 9.622 -48.462 10.327 1.00 17.35 756 ILE B N 1
ATOM 11469 C CA . ILE B 1 737 ? 10.640 -49.479 10.584 1.00 17.14 756 ILE B CA 1
ATOM 11470 C C . ILE B 1 737 ? 11.899 -49.162 9.793 1.00 16.50 756 ILE B C 1
ATOM 11471 O O . ILE B 1 737 ? 11.844 -48.853 8.599 1.00 16.21 756 ILE B O 1
ATOM 11476 N N . GLY B 1 738 ? 13.047 -49.247 10.458 1.00 16.15 757 GLY B N 1
ATOM 11477 C CA . GLY B 1 738 ? 14.304 -49.003 9.781 1.00 15.51 757 GLY B CA 1
ATOM 11478 C C . GLY B 1 738 ? 15.573 -49.233 10.575 1.00 15.26 757 GLY B C 1
ATOM 11479 O O . GLY B 1 738 ? 15.552 -49.693 11.725 1.00 15.18 757 GLY B O 1
ATOM 11480 N N . THR B 1 739 ? 16.664 -48.876 9.912 1.00 14.31 758 THR B N 1
ATOM 11481 C CA . THR B 1 739 ? 18.034 -49.052 10.361 1.00 14.11 758 THR B CA 1
ATOM 11482 C C . THR B 1 739 ? 18.498 -48.038 11.416 1.00 14.07 758 THR B C 1
ATOM 11483 O O . THR B 1 739 ? 19.547 -48.221 12.035 1.00 14.09 758 THR B O 1
ATOM 11487 N N . ASN B 1 740 ? 17.727 -46.963 11.573 1.00 13.58 759 ASN B N 1
ATOM 11488 C CA . ASN B 1 740 ? 17.943 -45.924 12.597 1.00 13.50 759 ASN B CA 1
ATOM 11489 C C . ASN B 1 740 ? 16.650 -45.097 12.703 1.00 13.33 759 ASN B C 1
ATOM 11490 O O . ASN B 1 740 ? 15.688 -45.366 11.978 1.00 13.82 759 ASN B O 1
ATOM 11495 N N . SER B 1 741 ? 16.612 -44.099 13.582 1.00 12.93 760 SER B N 1
ATOM 11496 C CA . SER B 1 741 ? 15.384 -43.321 13.803 1.00 12.91 760 SER B CA 1
ATOM 11497 C C . SER B 1 741 ? 15.074 -42.323 12.678 1.00 13.47 760 SER B C 1
ATOM 11498 O O . SER B 1 741 ? 13.975 -41.774 12.640 1.00 13.91 760 SER B O 1
ATOM 11501 N N . ARG B 1 742 ? 16.033 -42.116 11.779 1.00 13.86 761 ARG B N 1
ATOM 11502 C CA . ARG B 1 742 ? 15.896 -41.174 10.679 1.00 15.26 761 ARG B CA 1
ATOM 11503 C C . ARG B 1 742 ? 15.465 -41.849 9.387 1.00 15.66 761 ARG B C 1
ATOM 11504 O O . ARG B 1 742 ? 14.556 -41.349 8.717 1.00 16.80 761 ARG B O 1
ATOM 11512 N N . ASP B 1 743 ? 16.109 -42.961 9.038 1.00 16.56 762 ASP B N 1
ATOM 11513 C CA . ASP B 1 743 ? 15.946 -43.603 7.731 1.00 17.15 762 ASP B CA 1
ATOM 11514 C C . ASP B 1 743 ? 14.999 -44.791 7.899 1.00 17.17 762 ASP B C 1
ATOM 11515 O O . ASP B 1 743 ? 15.411 -45.861 8.337 1.00 16.77 762 ASP B O 1
ATOM 11520 N N . VAL B 1 744 ? 13.725 -44.590 7.578 1.00 18.08 763 VAL B N 1
ATOM 11521 C CA . VAL B 1 744 ? 12.668 -45.557 7.907 1.00 18.22 763 VAL B CA 1
ATOM 11522 C C . VAL B 1 744 ? 11.722 -45.739 6.720 1.00 20.46 763 VAL B C 1
ATOM 11523 O O . VAL B 1 744 ? 11.602 -44.854 5.858 1.00 20.77 763 VAL B O 1
ATOM 11527 N N . LYS B 1 745 ? 11.059 -46.888 6.699 1.00 21.05 764 LYS B N 1
ATOM 11528 C CA . LYS B 1 745 ? 9.964 -47.178 5.768 1.00 22.70 764 LYS B CA 1
ATOM 11529 C C . LYS B 1 745 ? 8.707 -46.995 6.608 1.00 22.07 764 LYS B C 1
ATOM 11530 O O . LYS B 1 745 ? 8.738 -47.224 7.822 1.00 21.85 764 LYS B O 1
ATOM 11536 N N . SER B 1 746 ? 7.605 -46.584 5.983 1.00 21.04 765 SER B N 1
ATOM 11537 C CA . SER B 1 746 ? 6.418 -46.172 6.733 1.00 21.13 765 SER B CA 1
ATOM 11538 C C . SER B 1 746 ? 5.093 -46.764 6.230 1.00 20.03 765 SER B C 1
ATOM 11539 O O . SER B 1 746 ? 4.944 -47.025 5.049 1.00 20.76 765 SER B O 1
ATOM 11542 N N . ALA B 1 747 ? 4.147 -46.948 7.148 1.00 19.92 766 ALA B N 1
ATOM 11543 C CA . ALA B 1 747 ? 2.783 -47.363 6.818 1.00 20.18 766 ALA B CA 1
ATOM 11544 C C . ALA B 1 747 ? 1.826 -46.877 7.885 1.00 20.52 766 ALA B C 1
ATOM 11545 O O . ALA B 1 747 ? 2.237 -46.587 9.007 1.00 21.32 766 ALA B O 1
ATOM 11547 N N . ARG B 1 748 ? 0.545 -46.790 7.549 1.00 19.95 767 ARG B N 1
ATOM 11548 C CA . ARG B 1 748 ? -0.446 -46.301 8.510 1.00 20.55 767 ARG B CA 1
ATOM 11549 C C . ARG B 1 748 ? -1.611 -47.251 8.781 1.00 20.60 767 ARG B C 1
ATOM 11550 O O . ARG B 1 748 ? -1.979 -48.063 7.935 1.00 20.16 767 ARG B O 1
ATOM 11558 N N . PHE B 1 749 ? -2.166 -47.126 9.983 1.00 20.68 768 PHE B N 1
ATOM 11559 C CA . PHE B 1 749 ? -3.375 -47.840 10.401 1.00 21.27 768 PHE B CA 1
ATOM 11560 C C . PHE B 1 749 ? -4.185 -46.979 11.364 1.00 21.88 768 PHE B C 1
ATOM 11561 O O . PHE B 1 749 ? -3.655 -46.037 11.961 1.00 21.34 768 PHE B O 1
ATOM 11569 N N . THR B 1 750 ? -5.462 -47.333 11.528 1.00 22.02 769 THR B N 1
ATOM 11570 C CA . THR B 1 750 ? -6.389 -46.620 12.415 1.00 22.99 769 THR B CA 1
ATOM 11571 C C . THR B 1 750 ? -6.788 -47.467 13.633 1.00 23.74 769 THR B C 1
ATOM 11572 O O . THR B 1 750 ? -7.012 -48.672 13.520 1.00 25.78 769 THR B O 1
ATOM 11576 N N . LEU B 1 751 ? -6.885 -46.816 14.789 1.00 24.43 770 LEU B N 1
ATOM 11577 C CA . LEU B 1 751 ? -7.468 -47.405 15.994 1.00 25.00 770 LEU B CA 1
ATOM 11578 C C . LEU B 1 751 ? -8.882 -46.840 16.185 1.00 26.93 770 LEU B C 1
ATOM 11579 O O . LEU B 1 751 ? -9.069 -45.623 16.192 1.00 25.77 770 LEU B O 1
ATOM 11584 N N . LYS B 1 752 ? -9.859 -47.733 16.356 1.00 29.66 771 LYS B N 1
ATOM 11585 C CA . LYS B 1 752 ? -11.285 -47.373 16.448 1.00 33.09 771 LYS B CA 1
ATOM 11586 C C . LYS B 1 752 ? -11.811 -47.482 17.880 1.00 32.99 771 LYS B C 1
ATOM 11587 O O . LYS B 1 752 ? -11.508 -48.442 18.590 1.00 34.65 771 LYS B O 1
#

B-factor: mean 18.3, std 7.54, range [7.41, 65.1]

Secondary structure (DSSP, 8-state):
-HHHHHHHHHHH--HHHHHHTTEE-B-SS--SSS-----HHHHHHTT--SEEES---HHHHHHHHHHHHHHSSS-PPPEEEE--SSBSSSBPPPHHHHHTT--HHHHHHHHHHHHHHHHHTT--EE---B------TTSGGGGGS--S-HHHHHHHHHHHHHHHHTTTS-STT--B-EEEEETTGGG-GGG-TT------HHHIIIIISHHHHHHHHTT-SEEEE-SSEETTEEGGG-HIIIIIIIIIIT---SEEE--TTHHHHHHHHTS--HHHHHHHHHHHT--BEESS-HHHHHHHHHHHHTSS-HHHHHHHHHHHHHHHHHTTTTT-TTTT--TTHHHHHSS-HHHHHHHHHHHHHH-EEEEE-EE--STTSPPEESSS----EEEEEESTTTS-STTSS-SS-TTS-GGGSPPHHHHHHHHHTTTEEEEEE--S-SSS-HHHHHHHTTTT------S--HHHHHHHHHHHHHT-SEEEEEEE--GGGSSTT-B-S--SSPHHHHHHHHHHHHT-S-EEEEEE-SS----HHHHHH-SEEEEEE---TTHHHHHHHHHHTSS------SS-B-SSGGG-S--SS----SSPPPTT--S-TTSS-BSSS-S--SB-TT--B-SS-EEE---EES-SEEETT--EEEEEEEEE-SSS-EEEEEEEEEEE-S-SS---S-EEEEEEEEEE-TT-EEEEEEEE-GGGG-EE-TT--EEPPSEEEEEEEESSSSSEEEEEEEEE-/-HHHHHHHHHHT--HHHHHHTTEE---HHHHHTT--SEEES---HHHHHHHHHHHHHHSSS-PPPEEEE--SSBSSSB---HHHHHTT--HHHHHHHHHHHHHHHHHTT--EE---B------TTSGGGGGS--S-HHHHHHHHHHHHHHHHTTTS-STT--B-EEEEETTGGG-GGG-TT------HHHIIIIISHHHHHHHHTT-SEEEE-SSEETTEEGGG-HIIIIIIIIIIT---SEEE--TTHHHHHHHHTS--HHHHHHHHHHHT--BEESS-HHHHHHHHHHHTTSS-HHHHHHHHHHHHHHHHHTTTTT-TTTT--TTHHHHHSS-HHHHHHHHHHHHHH-EEEEE-EE--STTSPPEESSS--S-EEEEEESTTTS-STTSS-SS-TTS-GGGSPPHHHHHHHHHTTTEEEEEE--S-SSS-HHHHHHHTTTT------S--HHHHHHHHHHHHHT-SEEEEEEE--GGGSSTT-B-S--SSPHHHHHHHHHHHHT-S-EEEEEE-SS----HHHHHH-SEEEEEE---TTHHHHHHHHHTTSS------SS-B-SSGGG-S--SS-B--SSPPPTT--S-TTSS-BSSS-S--SB-TT--B-SS-EEE---EES-SEE-TT--EEEEEEEEE-SSS-EEEEEEEEEEESS-SS--BS-EEEEEEEEEE-TT-EEEEEEEE-GGGG-EE-TT--EEPPSEEEEEEEESSSSSEEEEEEEE-